Protein AF-X6LJF3-F1 (afdb_monomer_lite)

Structure (mmCIF, N/CA/C/O backbone):
data_AF-X6LJF3-F1
#
_entry.id   AF-X6LJF3-F1
#
loop_
_atom_site.group_PDB
_atom_site.id
_atom_site.type_symbol
_atom_site.label_atom_id
_atom_site.label_alt_id
_atom_site.label_comp_id
_atom_site.label_asym_id
_atom_site.label_entity_id
_atom_site.label_seq_id
_atom_site.pdbx_PDB_ins_code
_atom_site.Cartn_x
_atom_site.Cartn_y
_atom_site.Cartn_z
_atom_site.occupancy
_atom_site.B_iso_or_equiv
_atom_site.auth_seq_id
_atom_site.auth_comp_id
_atom_site.auth_asym_id
_atom_site.auth_atom_id
_atom_site.pdbx_PDB_model_num
ATOM 1 N N . MET A 1 1 ? 38.997 17.636 25.441 1.00 52.56 1 MET A N 1
ATOM 2 C CA . MET A 1 1 ? 37.821 18.400 25.913 1.00 52.56 1 MET A CA 1
ATOM 3 C C . MET A 1 1 ? 37.380 18.034 27.332 1.00 52.56 1 MET A C 1
ATOM 5 O O . MET A 1 1 ? 37.246 18.952 28.125 1.00 52.56 1 MET A O 1
ATOM 9 N N . ASN A 1 2 ? 37.272 16.753 27.723 1.00 44.31 2 ASN A N 1
ATOM 10 C CA . ASN A 1 2 ? 36.808 16.370 29.077 1.00 44.31 2 ASN A CA 1
ATOM 11 C C . ASN A 1 2 ? 37.649 16.863 30.277 1.00 44.31 2 ASN A C 1
ATOM 13 O O . ASN A 1 2 ? 37.135 16.875 31.387 1.00 44.31 2 ASN A O 1
ATOM 17 N N . LYS A 1 3 ? 38.903 17.302 30.091 1.00 47.50 3 LYS A N 1
ATOM 18 C CA . LYS A 1 3 ? 39.766 17.758 31.201 1.00 47.50 3 LYS A CA 1
ATOM 19 C C . LYS A 1 3 ? 39.668 19.257 31.552 1.00 47.50 3 LYS A C 1
ATOM 21 O O . LYS A 1 3 ? 40.137 19.617 32.617 1.00 47.50 3 LYS A O 1
ATOM 26 N N . ASN A 1 4 ? 39.053 20.111 30.719 1.00 55.09 4 ASN A N 1
ATOM 27 C CA . ASN A 1 4 ? 39.029 21.580 30.903 1.00 55.09 4 ASN A CA 1
ATOM 28 C C . ASN A 1 4 ? 37.627 22.185 30.651 1.00 55.09 4 ASN A C 1
ATOM 30 O O . ASN A 1 4 ? 37.466 23.077 29.821 1.00 55.09 4 ASN A O 1
ATOM 34 N N . ARG A 1 5 ? 36.584 21.694 31.343 1.00 54.62 5 ARG A N 1
ATOM 35 C CA . ARG A 1 5 ? 35.193 22.176 31.167 1.00 54.62 5 ARG A CA 1
ATOM 36 C C . ARG A 1 5 ? 34.988 23.661 31.521 1.00 54.62 5 ARG A C 1
ATOM 38 O O . ARG A 1 5 ? 34.104 24.282 30.951 1.00 54.62 5 ARG A O 1
ATOM 45 N N . GLN A 1 6 ? 35.789 24.235 32.423 1.00 55.81 6 GLN A N 1
ATOM 46 C CA . GLN A 1 6 ? 35.557 25.584 32.971 1.00 55.81 6 GLN A CA 1
ATOM 47 C C . GLN A 1 6 ? 36.087 26.744 32.103 1.00 55.81 6 GLN A C 1
ATOM 49 O O . GLN A 1 6 ? 35.821 27.901 32.418 1.00 55.81 6 GLN A O 1
ATOM 54 N N . HIS A 1 7 ? 36.830 26.472 31.024 1.00 60.28 7 HIS A N 1
ATOM 55 C CA . HIS A 1 7 ? 37.460 27.509 30.182 1.00 60.28 7 HIS A CA 1
ATOM 56 C C . HIS A 1 7 ? 37.125 27.380 28.688 1.00 60.28 7 HIS A C 1
ATOM 58 O O . HIS A 1 7 ? 37.774 28.002 27.848 1.00 60.28 7 HIS A O 1
ATOM 64 N N . LEU A 1 8 ? 36.129 26.563 28.333 1.00 59.34 8 LEU A N 1
ATOM 65 C CA . LEU A 1 8 ? 35.670 26.452 26.951 1.00 59.34 8 LEU A CA 1
ATOM 66 C C . LEU A 1 8 ? 34.661 27.571 26.645 1.00 59.34 8 LEU A C 1
ATOM 68 O O . LEU A 1 8 ? 33.756 27.805 27.448 1.00 59.34 8 LEU A O 1
ATOM 72 N N . PRO A 1 9 ? 34.784 28.265 25.500 1.00 73.44 9 PRO A N 1
ATOM 73 C CA . PRO A 1 9 ? 33.754 29.197 25.054 1.00 73.44 9 PRO A CA 1
ATOM 74 C C . PRO A 1 9 ? 32.426 28.450 24.848 1.00 73.44 9 PRO A C 1
ATOM 76 O O . PRO A 1 9 ? 32.429 27.247 24.589 1.00 73.44 9 PRO A O 1
ATOM 79 N N . LYS A 1 10 ? 31.287 29.147 24.980 1.00 84.00 10 LYS A N 1
ATOM 80 C CA . LYS A 1 10 ? 29.952 28.540 24.830 1.00 84.00 10 LYS A CA 1
ATOM 81 C C . LYS A 1 10 ? 29.860 27.842 23.465 1.00 84.00 10 LYS A C 1
ATOM 83 O O . LYS A 1 10 ? 29.954 28.498 22.430 1.00 84.00 10 LYS A O 1
ATOM 88 N N . VAL A 1 11 ? 29.727 26.519 23.475 1.00 87.81 11 VAL A N 1
ATOM 89 C CA . VAL A 1 11 ? 29.439 25.700 22.291 1.00 87.81 11 VAL A CA 1
ATOM 90 C C . VAL A 1 11 ? 27.961 25.304 22.378 1.00 87.81 11 VAL A C 1
ATOM 92 O O . VAL A 1 11 ? 27.545 24.867 23.455 1.00 87.81 11 VAL A O 1
ATOM 95 N N . PRO A 1 12 ? 27.159 25.469 21.310 1.00 90.19 12 PRO A N 1
ATOM 96 C CA . PRO A 1 12 ? 25.774 24.996 21.277 1.00 90.19 12 PRO A CA 1
ATOM 97 C C . PRO A 1 12 ? 25.666 23.491 21.572 1.00 90.19 12 PRO A C 1
ATOM 99 O O . PRO A 1 12 ? 26.633 22.750 21.374 1.00 90.19 12 PRO A O 1
ATOM 102 N N . SER A 1 13 ? 24.490 23.030 22.014 1.00 87.62 13 SER A N 1
ATOM 103 C CA . SER A 1 13 ? 24.213 21.604 22.279 1.00 87.62 13 SER A CA 1
ATOM 104 C C . SER A 1 13 ? 24.613 20.719 21.099 1.00 87.62 13 SER A C 1
ATOM 106 O O . SER A 1 13 ? 25.321 19.732 21.283 1.00 87.62 13 SER A O 1
ATOM 108 N N . ASP A 1 14 ? 24.256 21.140 19.886 1.00 89.31 14 ASP A N 1
ATOM 109 C CA . ASP A 1 14 ? 24.494 20.382 18.658 1.00 89.31 14 ASP A CA 1
ATOM 110 C C . ASP A 1 14 ? 25.992 20.271 18.348 1.00 89.31 14 ASP A C 1
ATOM 112 O O . ASP A 1 14 ? 26.493 19.209 17.978 1.00 89.31 14 ASP A O 1
ATOM 116 N N . GLY A 1 15 ? 26.741 21.353 18.582 1.00 90.75 15 GLY A N 1
ATOM 117 C CA . GLY A 1 15 ? 28.197 21.374 18.463 1.00 90.75 15 GLY A CA 1
ATOM 118 C C . GLY A 1 15 ? 28.888 20.468 19.480 1.00 90.75 15 GLY A C 1
ATOM 119 O O . GLY A 1 15 ? 29.850 19.776 19.143 1.00 90.75 15 GLY A O 1
ATOM 120 N N . MET A 1 16 ? 28.390 20.439 20.719 1.00 86.62 16 MET A N 1
ATOM 121 C CA . MET A 1 16 ? 28.900 19.552 21.767 1.00 86.62 16 MET A CA 1
ATOM 122 C C . MET A 1 16 ? 28.627 18.082 21.458 1.00 86.62 16 MET A C 1
ATOM 124 O O . MET A 1 16 ? 29.511 17.249 21.662 1.00 86.62 16 MET A O 1
ATOM 128 N N . GLU A 1 17 ? 27.440 17.768 20.947 1.00 85.44 17 GLU A N 1
ATOM 129 C CA . GLU A 1 17 ? 27.071 16.408 20.564 1.00 85.44 17 GLU A CA 1
ATOM 130 C C . GLU A 1 17 ? 27.882 15.925 19.359 1.00 85.44 17 GLU A C 1
ATOM 132 O O . GLU A 1 17 ? 28.466 14.841 19.383 1.00 85.44 17 GLU A O 1
ATOM 137 N N . TRP A 1 18 ? 28.058 16.776 18.349 1.00 93.19 18 TRP A N 1
ATOM 138 C CA . TRP A 1 18 ? 28.943 16.484 17.227 1.00 93.19 18 TRP A CA 1
ATOM 139 C C . TRP A 1 18 ? 30.384 16.180 17.679 1.00 93.19 18 TRP A C 1
ATOM 141 O O . TRP A 1 18 ? 30.986 15.196 17.239 1.00 93.19 18 TRP A O 1
ATOM 151 N N . LEU A 1 19 ? 30.935 16.957 18.621 1.00 87.88 19 LEU A N 1
ATOM 152 C CA . LEU A 1 19 ? 32.266 16.700 19.189 1.00 87.88 19 LEU A CA 1
ATOM 153 C C . LEU A 1 19 ? 32.346 15.335 19.898 1.00 87.88 19 LEU A C 1
ATOM 155 O O . LEU A 1 19 ? 33.390 14.676 19.832 1.00 87.88 19 LEU A O 1
ATOM 159 N N . ARG A 1 20 ? 31.263 14.878 20.547 1.00 87.06 20 ARG A N 1
ATOM 160 C CA . ARG A 1 20 ? 31.180 13.528 21.137 1.00 87.06 20 ARG A CA 1
ATOM 161 C C . ARG A 1 20 ? 31.146 12.446 20.063 1.00 87.06 20 ARG A C 1
ATOM 163 O O . ARG A 1 20 ? 31.842 11.438 20.211 1.00 87.06 20 ARG A O 1
ATOM 170 N N . ILE A 1 21 ? 30.406 12.653 18.971 1.00 85.50 21 ILE A N 1
ATOM 171 C CA . ILE A 1 21 ? 30.362 11.724 17.832 1.00 85.50 21 ILE A CA 1
ATOM 172 C C . ILE A 1 21 ? 31.759 11.558 17.227 1.00 85.50 21 ILE A C 1
ATOM 174 O O . ILE A 1 21 ? 32.234 10.432 17.101 1.00 85.50 21 ILE A O 1
ATOM 178 N N . ILE A 1 22 ? 32.467 12.654 16.935 1.00 84.69 22 ILE A N 1
ATOM 179 C CA . ILE A 1 22 ? 33.828 12.598 16.373 1.00 84.69 22 ILE A CA 1
ATOM 180 C C . ILE A 1 22 ? 34.801 11.885 17.324 1.00 84.69 22 ILE A C 1
ATOM 182 O O . ILE A 1 22 ? 35.629 11.087 16.881 1.00 84.69 22 ILE A O 1
ATOM 186 N N . ALA A 1 23 ? 34.694 12.133 18.634 1.00 85.38 23 ALA A N 1
ATOM 187 C CA . ALA A 1 23 ? 35.559 11.505 19.632 1.00 85.38 23 ALA A CA 1
ATOM 188 C C . ALA A 1 23 ? 35.300 9.995 19.792 1.00 85.38 23 ALA A C 1
ATOM 190 O O . ALA A 1 23 ? 36.252 9.228 19.940 1.00 85.38 23 ALA A O 1
ATOM 191 N N . SER A 1 24 ? 34.033 9.572 19.761 1.00 83.44 24 SER A N 1
ATOM 192 C CA . SER A 1 24 ? 33.618 8.168 19.923 1.00 83.44 24 SER A CA 1
ATOM 193 C C . SER A 1 24 ? 33.713 7.348 18.632 1.00 83.44 24 SER A C 1
ATOM 195 O O . SER A 1 24 ? 33.875 6.133 18.692 1.00 83.44 24 SER A O 1
ATOM 197 N N . SER A 1 25 ? 33.668 8.004 17.468 1.00 88.44 25 SER A N 1
ATOM 198 C CA . SER A 1 25 ? 33.582 7.365 16.145 1.00 88.44 25 SER A CA 1
ATOM 199 C C . SER A 1 25 ? 34.837 7.586 15.294 1.00 88.44 25 SER A C 1
ATOM 201 O O . SER A 1 25 ? 34.775 7.610 14.065 1.00 88.44 25 SER A O 1
ATOM 203 N N . ASN A 1 26 ? 36.004 7.752 15.924 1.00 83.50 26 ASN A N 1
ATOM 204 C CA . ASN A 1 26 ? 37.260 8.054 15.228 1.00 83.50 26 ASN A CA 1
ATOM 205 C C . ASN A 1 26 ? 37.636 7.012 14.151 1.00 83.50 26 ASN A C 1
ATOM 207 O O . ASN A 1 26 ? 38.199 7.376 13.119 1.00 83.50 26 ASN A O 1
ATOM 211 N N . LYS A 1 27 ? 37.293 5.735 14.367 1.00 87.06 27 LYS A N 1
ATOM 212 C CA . LYS A 1 27 ? 37.474 4.645 13.403 1.00 87.06 27 LYS A CA 1
ATOM 213 C C . LYS A 1 27 ? 36.631 4.876 12.147 1.00 87.06 27 LYS A C 1
ATOM 215 O O . LYS A 1 27 ? 37.189 4.859 11.058 1.00 87.06 27 LYS A O 1
ATOM 220 N N . ILE A 1 28 ? 35.341 5.170 12.315 1.00 86.44 28 ILE A N 1
ATOM 221 C CA . ILE A 1 28 ? 34.394 5.442 11.222 1.00 86.44 28 ILE A CA 1
ATOM 222 C C . ILE A 1 28 ? 34.851 6.658 10.414 1.00 86.44 28 ILE A C 1
ATOM 224 O O . ILE A 1 28 ? 34.934 6.595 9.196 1.00 86.44 28 ILE A O 1
ATOM 228 N N . MET A 1 29 ? 35.228 7.751 11.083 1.00 84.12 29 MET A N 1
ATOM 229 C CA . MET A 1 29 ? 35.685 8.970 10.399 1.00 84.12 29 MET A CA 1
ATOM 230 C C . MET A 1 29 ? 36.966 8.733 9.592 1.00 84.12 29 MET A C 1
ATOM 232 O O . MET A 1 29 ? 37.108 9.242 8.481 1.00 84.12 29 MET A O 1
ATOM 236 N N . LYS A 1 30 ? 37.890 7.934 10.138 1.00 83.94 30 LYS A N 1
ATOM 237 C CA . LYS A 1 30 ? 39.112 7.540 9.438 1.00 83.94 30 LYS A CA 1
ATOM 238 C C . LYS A 1 30 ? 38.807 6.644 8.239 1.00 83.94 30 LYS A C 1
ATOM 240 O O . LYS A 1 30 ? 39.318 6.910 7.159 1.00 83.94 30 LYS A O 1
ATOM 245 N N . GLU A 1 31 ? 37.973 5.624 8.413 1.00 84.44 31 GLU A N 1
ATOM 246 C CA . GLU A 1 31 ? 37.570 4.725 7.328 1.00 84.44 31 GLU A CA 1
ATOM 247 C C . GLU A 1 31 ? 36.798 5.473 6.237 1.00 84.44 31 GLU A C 1
ATOM 249 O O . GLU A 1 31 ? 37.071 5.256 5.064 1.00 84.44 31 GLU A O 1
ATOM 254 N N . CYS A 1 32 ? 35.918 6.410 6.591 1.00 81.06 32 CYS A N 1
ATOM 255 C CA . CYS A 1 32 ? 35.204 7.266 5.644 1.00 81.06 32 CYS A CA 1
ATOM 256 C C . CYS A 1 32 ? 36.155 8.122 4.810 1.00 81.06 32 CYS A C 1
ATOM 258 O O . CYS A 1 32 ? 36.066 8.135 3.580 1.00 81.06 32 CYS A O 1
ATOM 260 N N . PHE A 1 33 ? 37.127 8.771 5.453 1.00 83.56 33 PHE A N 1
ATOM 261 C CA . PHE A 1 33 ? 38.146 9.522 4.731 1.00 83.56 33 PHE A CA 1
ATOM 262 C C . PHE A 1 33 ? 39.026 8.622 3.855 1.00 83.56 33 PHE A C 1
ATOM 264 O O . PHE A 1 33 ? 39.268 8.958 2.700 1.00 83.56 33 PHE A O 1
ATOM 271 N N . ASP A 1 34 ? 39.502 7.490 4.380 1.00 82.25 34 ASP A N 1
ATOM 272 C CA . ASP A 1 34 ? 40.400 6.583 3.661 1.00 82.25 34 ASP A CA 1
ATOM 273 C C . ASP A 1 34 ? 39.695 5.914 2.464 1.00 82.25 34 ASP A C 1
ATOM 275 O O . ASP A 1 34 ? 40.298 5.788 1.396 1.00 82.25 34 ASP A O 1
ATOM 279 N N . THR A 1 35 ? 38.417 5.546 2.616 1.00 76.06 35 THR A N 1
ATOM 280 C CA . THR A 1 35 ? 37.593 4.891 1.581 1.00 76.06 35 THR A CA 1
ATOM 281 C C . THR A 1 35 ? 37.187 5.872 0.482 1.00 76.06 35 THR A C 1
ATOM 283 O O . THR A 1 35 ? 37.283 5.548 -0.700 1.00 76.06 35 THR A O 1
ATOM 286 N N . PHE A 1 36 ? 36.812 7.105 0.842 1.00 77.00 36 PHE A N 1
ATOM 287 C CA . PHE A 1 36 ? 36.248 8.087 -0.095 1.00 77.00 36 PHE A CA 1
ATOM 288 C C . PHE A 1 36 ? 37.145 9.307 -0.333 1.00 77.00 36 PHE A C 1
ATOM 290 O O . PHE A 1 36 ? 36.671 10.395 -0.675 1.00 77.00 36 PHE A O 1
ATOM 297 N N . ARG A 1 37 ? 38.462 9.150 -0.182 1.00 77.81 37 ARG A N 1
ATOM 298 C CA . ARG A 1 37 ? 39.431 10.251 -0.303 1.00 77.81 37 ARG A CA 1
ATOM 299 C C . ARG A 1 37 ? 39.391 10.972 -1.654 1.00 77.81 37 ARG A C 1
ATOM 301 O O . ARG A 1 37 ? 39.701 12.157 -1.727 1.00 77.81 37 ARG A O 1
ATOM 308 N N . ASN A 1 38 ? 39.054 10.257 -2.727 1.00 82.75 38 ASN A N 1
ATOM 309 C CA . ASN A 1 38 ? 39.023 10.774 -4.094 1.00 82.75 38 ASN A CA 1
ATOM 310 C C . ASN A 1 38 ? 37.583 11.148 -4.487 1.00 82.75 38 ASN A C 1
ATOM 312 O O . ASN A 1 38 ? 36.680 10.337 -4.305 1.00 82.75 38 ASN A O 1
ATOM 316 N N . ASN A 1 39 ? 37.379 12.360 -5.022 1.00 76.94 39 ASN A N 1
ATOM 317 C CA . ASN A 1 39 ? 36.072 12.828 -5.503 1.00 76.94 39 ASN A CA 1
ATOM 318 C C . ASN A 1 39 ? 35.490 11.906 -6.572 1.00 76.94 39 ASN A C 1
ATOM 320 O O . ASN A 1 39 ? 34.333 11.546 -6.451 1.00 76.94 39 ASN A O 1
ATOM 324 N N . GLN A 1 40 ? 36.289 11.452 -7.539 1.00 72.56 40 GLN A N 1
ATOM 325 C CA . GLN A 1 40 ? 35.790 10.581 -8.605 1.00 72.56 40 GLN A CA 1
ATOM 326 C C . GLN A 1 40 ? 35.288 9.243 -8.051 1.00 72.56 40 GLN A C 1
ATOM 328 O O . GLN A 1 40 ? 34.157 8.862 -8.298 1.00 72.56 40 GLN A O 1
ATOM 333 N N . VAL A 1 41 ? 36.093 8.590 -7.204 1.00 69.88 41 VAL A N 1
ATOM 334 C CA . VAL A 1 41 ? 35.724 7.313 -6.563 1.00 69.88 41 VAL A CA 1
ATOM 335 C C . VAL A 1 41 ? 34.466 7.462 -5.711 1.00 69.88 41 VAL A C 1
ATOM 337 O O . VAL A 1 41 ? 33.682 6.529 -5.598 1.00 69.88 41 VAL A O 1
ATOM 340 N N . PHE A 1 42 ? 34.279 8.618 -5.080 1.00 79.75 42 PHE A N 1
ATOM 341 C CA . PHE A 1 42 ? 33.089 8.886 -4.292 1.00 79.75 42 PHE A CA 1
ATOM 342 C C . PHE A 1 42 ? 31.842 9.089 -5.158 1.00 79.75 42 PHE A C 1
ATOM 344 O O . PHE A 1 42 ? 30.827 8.466 -4.873 1.00 79.75 42 PHE A O 1
ATOM 351 N N . GLU A 1 43 ? 31.925 9.903 -6.214 1.00 73.38 43 GLU A N 1
ATOM 352 C CA . GLU A 1 43 ? 30.813 10.107 -7.154 1.00 73.38 43 GLU A CA 1
ATOM 353 C C . GLU A 1 43 ? 30.412 8.791 -7.839 1.00 73.38 43 GLU A C 1
ATOM 355 O O . GLU A 1 43 ? 29.226 8.483 -7.921 1.00 73.38 43 GLU A O 1
ATOM 360 N N . ASP A 1 44 ? 31.388 7.963 -8.228 1.00 68.38 44 ASP A N 1
ATOM 361 C CA . ASP A 1 44 ? 31.139 6.653 -8.840 1.00 68.38 44 ASP A CA 1
ATOM 362 C C . ASP A 1 44 ? 30.377 5.706 -7.884 1.00 68.38 44 ASP A C 1
ATOM 364 O O . ASP A 1 44 ? 29.459 5.007 -8.306 1.00 68.38 44 ASP A O 1
ATOM 368 N N . HIS A 1 45 ? 30.697 5.708 -6.580 1.00 68.25 45 HIS A N 1
ATOM 369 C CA . HIS A 1 45 ? 29.946 4.928 -5.581 1.00 68.25 45 HIS A CA 1
ATOM 370 C C . HIS A 1 45 ? 28.562 5.525 -5.289 1.00 68.25 45 HIS A C 1
ATOM 372 O O . HIS A 1 45 ? 27.598 4.787 -5.097 1.00 68.25 45 HIS A O 1
ATOM 378 N N . MET A 1 46 ? 28.449 6.854 -5.257 1.00 73.25 46 MET A N 1
ATOM 379 C CA . MET A 1 46 ? 27.191 7.552 -4.983 1.00 73.25 46 MET A CA 1
ATOM 380 C C . MET A 1 46 ? 26.160 7.367 -6.100 1.00 73.25 46 MET A C 1
ATOM 382 O O . MET A 1 46 ? 24.964 7.304 -5.816 1.00 73.25 46 MET A O 1
ATOM 386 N N . GLN A 1 47 ? 26.611 7.221 -7.347 1.00 65.06 47 GLN A N 1
ATOM 387 C CA . GLN A 1 47 ? 25.750 6.924 -8.490 1.00 65.06 47 GLN A CA 1
ATOM 388 C C . GLN A 1 47 ? 25.043 5.560 -8.337 1.00 65.06 47 GLN A C 1
ATOM 390 O O . GLN A 1 47 ? 23.881 5.438 -8.714 1.00 65.06 47 GLN A O 1
ATOM 395 N N . ASN A 1 48 ? 25.699 4.575 -7.707 1.00 60.78 48 ASN A N 1
ATOM 396 C CA . ASN A 1 48 ? 25.138 3.241 -7.453 1.00 60.78 48 ASN A CA 1
ATOM 397 C C . ASN A 1 48 ? 24.204 3.192 -6.226 1.00 60.78 48 ASN A C 1
ATOM 399 O O . ASN A 1 48 ? 23.330 2.334 -6.150 1.00 60.78 48 ASN A O 1
ATOM 403 N N . PHE A 1 49 ? 24.346 4.125 -5.275 1.00 59.81 49 PHE A N 1
ATOM 404 C CA . PHE A 1 49 ? 23.508 4.208 -4.064 1.00 59.81 49 PHE A CA 1
ATOM 405 C C . PHE A 1 49 ? 22.065 4.674 -4.330 1.00 59.81 49 PHE A C 1
ATOM 407 O O . PHE A 1 49 ? 21.205 4.543 -3.461 1.00 59.81 49 PHE A O 1
ATOM 414 N N . ALA A 1 50 ? 21.796 5.290 -5.485 1.00 51.72 50 ALA A N 1
ATOM 415 C CA . ALA A 1 50 ? 20.695 6.244 -5.620 1.00 51.72 50 ALA A CA 1
ATOM 416 C C . ALA A 1 50 ? 19.425 5.731 -6.320 1.00 51.72 50 ALA A C 1
ATOM 418 O O . ALA A 1 50 ? 18.491 6.518 -6.482 1.00 51.72 50 ALA A O 1
ATOM 419 N N . GLU A 1 51 ? 19.351 4.472 -6.761 1.00 49.41 51 GLU A N 1
ATOM 420 C CA . GLU A 1 51 ? 18.322 4.134 -7.757 1.00 49.41 51 GLU A CA 1
ATOM 421 C C . GLU A 1 51 ? 16.975 3.624 -7.211 1.00 49.41 51 GLU A C 1
ATOM 423 O O . GLU A 1 51 ? 15.991 3.831 -7.914 1.00 49.41 51 GLU A O 1
ATOM 428 N N . ASN A 1 52 ? 16.840 3.063 -5.992 1.00 48.91 52 ASN A N 1
ATOM 429 C CA . ASN A 1 52 ? 15.571 2.385 -5.622 1.00 48.91 52 ASN A CA 1
ATOM 430 C C . ASN A 1 52 ? 15.070 2.445 -4.149 1.00 48.91 52 ASN A C 1
ATOM 432 O O . ASN A 1 52 ? 14.048 1.822 -3.868 1.00 48.91 52 ASN A O 1
ATOM 436 N N . ASP A 1 53 ? 15.700 3.160 -3.201 1.00 72.50 53 ASP A N 1
ATOM 437 C CA . ASP A 1 53 ? 15.260 3.167 -1.780 1.00 72.50 53 ASP A CA 1
ATOM 438 C C . ASP A 1 53 ? 15.462 4.534 -1.084 1.00 72.50 53 ASP A C 1
ATOM 440 O O . ASP A 1 53 ? 16.531 5.144 -1.164 1.00 72.50 53 ASP A O 1
ATOM 444 N N . SER A 1 54 ? 14.438 5.015 -0.366 1.00 68.38 54 SER A N 1
ATOM 445 C CA . SER A 1 54 ? 14.460 6.278 0.389 1.00 68.38 54 SER A CA 1
ATOM 446 C C . SER A 1 54 ? 15.445 6.251 1.563 1.00 68.38 54 SER A C 1
ATOM 448 O O . SER A 1 54 ? 16.059 7.275 1.881 1.00 68.38 54 SER A O 1
ATOM 450 N N . VAL A 1 55 ? 15.670 5.079 2.166 1.00 74.12 55 VAL A N 1
ATOM 451 C CA . VAL A 1 55 ? 16.670 4.888 3.225 1.00 74.12 55 VAL A CA 1
ATOM 452 C C . VAL A 1 55 ? 18.083 5.001 2.645 1.00 74.12 55 VAL A C 1
ATOM 454 O O . VAL A 1 55 ? 18.935 5.677 3.228 1.00 74.12 55 VAL A O 1
ATOM 457 N N . GLN A 1 56 ? 18.326 4.413 1.470 1.00 76.25 56 GLN A N 1
ATOM 458 C CA . GLN A 1 56 ? 19.597 4.534 0.744 1.00 76.25 56 GLN A CA 1
ATOM 459 C C . GLN A 1 56 ? 19.861 5.981 0.298 1.00 76.25 56 GLN A C 1
ATOM 461 O O . GLN A 1 56 ? 20.972 6.486 0.462 1.00 76.25 56 GLN A O 1
ATOM 466 N N . GLN A 1 57 ? 18.831 6.702 -0.158 1.00 76.75 57 GLN A N 1
ATOM 467 C CA . GLN A 1 57 ? 18.946 8.115 -0.534 1.00 76.75 57 GLN A CA 1
ATOM 468 C C . GLN A 1 57 ? 19.313 9.012 0.664 1.00 76.75 57 GLN A C 1
ATOM 470 O O . GLN A 1 57 ? 20.187 9.880 0.547 1.00 76.75 57 GLN A O 1
ATOM 475 N N . ALA A 1 58 ? 18.687 8.795 1.827 1.00 78.25 58 ALA A N 1
ATOM 476 C CA . ALA A 1 58 ? 19.001 9.526 3.057 1.00 78.25 58 ALA A CA 1
ATOM 477 C C . ALA A 1 58 ? 20.434 9.241 3.547 1.00 78.25 58 ALA A C 1
ATOM 479 O O . ALA A 1 58 ? 21.165 10.169 3.914 1.00 78.25 58 ALA A O 1
ATOM 480 N N . ARG A 1 59 ? 20.870 7.973 3.487 1.00 84.50 59 ARG A N 1
ATOM 481 C CA . ARG A 1 59 ? 22.249 7.556 3.798 1.00 84.50 59 ARG A CA 1
ATOM 482 C C . ARG A 1 59 ? 23.255 8.195 2.849 1.00 84.50 59 ARG A C 1
ATOM 484 O O . ARG A 1 59 ? 24.237 8.771 3.311 1.00 84.50 59 ARG A O 1
ATOM 491 N N . GLY A 1 60 ? 22.981 8.153 1.548 1.00 84.00 60 GLY A N 1
ATOM 492 C CA . GLY A 1 60 ? 23.827 8.745 0.521 1.00 84.00 60 GLY A CA 1
ATOM 493 C C . GLY A 1 60 ? 23.991 10.255 0.707 1.00 84.00 60 GLY A C 1
ATOM 494 O O . GLY A 1 60 ? 25.111 10.760 0.751 1.00 84.00 60 GLY A O 1
ATOM 495 N N . THR A 1 61 ? 22.886 10.976 0.909 1.00 84.44 61 THR A N 1
ATOM 496 C CA . THR A 1 61 ? 22.909 12.432 1.142 1.00 84.44 61 THR A CA 1
ATOM 497 C C . THR A 1 61 ? 23.692 12.787 2.407 1.00 84.44 61 THR A C 1
ATOM 499 O O . THR A 1 61 ? 24.555 13.667 2.384 1.00 84.44 61 THR A O 1
ATOM 502 N N . SER A 1 62 ? 23.472 12.033 3.488 1.00 90.06 62 SER A N 1
ATOM 503 C CA . SER A 1 62 ? 24.216 12.192 4.742 1.00 90.06 62 SER A CA 1
ATOM 504 C C . SER A 1 62 ? 25.715 11.928 4.563 1.00 90.06 62 SER A C 1
ATOM 506 O O . SER A 1 62 ? 26.544 12.630 5.146 1.00 90.06 62 SER A O 1
ATOM 508 N N . LEU A 1 63 ? 26.084 10.949 3.728 1.00 88.50 63 LEU A N 1
ATOM 509 C CA . LEU A 1 63 ? 27.476 10.573 3.481 1.00 88.50 63 LEU A CA 1
ATOM 510 C C . LEU A 1 63 ? 28.207 11.665 2.700 1.00 88.50 63 LEU A C 1
ATOM 512 O O . LEU A 1 63 ? 29.350 11.977 3.032 1.00 88.50 63 LEU A O 1
ATOM 516 N N . MET A 1 64 ? 27.540 12.289 1.722 1.00 87.81 64 MET A N 1
ATOM 517 C CA . MET A 1 64 ? 28.078 13.440 0.989 1.00 87.81 64 MET A CA 1
ATOM 518 C C . MET A 1 64 ? 28.414 14.600 1.924 1.00 87.81 64 MET A C 1
ATOM 520 O O . MET A 1 64 ? 29.529 15.124 1.869 1.00 87.81 64 MET A O 1
ATOM 524 N N . GLU A 1 65 ? 27.490 14.978 2.810 1.00 89.06 65 GLU A N 1
ATOM 525 C CA . GLU A 1 65 ? 27.693 16.104 3.727 1.00 89.06 65 GLU A CA 1
ATOM 526 C C . GLU A 1 65 ? 28.788 15.814 4.768 1.00 89.06 65 GLU A C 1
ATOM 528 O O . GLU A 1 65 ? 29.692 16.635 4.969 1.00 89.06 65 GLU A O 1
ATOM 533 N N . VAL A 1 66 ? 28.797 14.613 5.359 1.00 89.38 66 VAL A N 1
ATOM 534 C CA . VAL A 1 66 ? 29.849 14.193 6.303 1.00 89.38 66 VAL A CA 1
ATOM 535 C C . VAL A 1 66 ? 31.217 14.145 5.619 1.00 89.38 66 VAL A C 1
ATOM 537 O O . VAL A 1 66 ? 32.202 14.667 6.152 1.00 89.38 66 VAL A O 1
ATOM 540 N N . ARG A 1 67 ? 31.298 13.576 4.412 1.00 90.00 67 ARG A N 1
ATOM 541 C CA . ARG A 1 67 ? 32.541 13.498 3.636 1.00 90.00 67 ARG A CA 1
ATOM 542 C C . ARG A 1 67 ? 33.059 14.876 3.250 1.00 90.00 67 ARG A C 1
ATOM 544 O O . ARG A 1 67 ? 34.250 15.136 3.409 1.00 90.00 67 ARG A O 1
ATOM 551 N N . LYS A 1 68 ? 32.193 15.758 2.746 1.00 89.44 68 LYS A N 1
ATOM 552 C CA . LYS A 1 68 ? 32.546 17.129 2.355 1.00 89.44 68 LYS A CA 1
ATOM 553 C C . LYS A 1 68 ? 33.199 17.868 3.515 1.00 89.44 68 LYS A C 1
ATOM 555 O O . LYS A 1 68 ? 34.234 18.506 3.330 1.00 89.44 68 LYS A O 1
ATOM 560 N N . TYR A 1 69 ? 32.650 17.719 4.721 1.00 90.00 69 TYR A N 1
ATOM 561 C CA . TYR A 1 69 ? 33.292 18.229 5.924 1.00 90.00 69 TYR A CA 1
ATOM 562 C C . TYR A 1 69 ? 34.657 17.575 6.183 1.00 90.00 69 TYR A C 1
ATOM 564 O O . TYR A 1 69 ? 35.651 18.289 6.318 1.00 90.00 69 TYR A O 1
ATOM 572 N N . LEU A 1 70 ? 34.718 16.238 6.243 1.00 85.62 70 LEU A N 1
ATOM 573 C CA . LEU A 1 70 ? 35.940 15.504 6.585 1.00 85.62 70 LEU A CA 1
ATOM 574 C C . LEU A 1 70 ? 37.088 15.819 5.628 1.00 85.62 70 LEU A C 1
ATOM 576 O O . LEU A 1 70 ? 38.205 16.049 6.081 1.00 85.62 70 LEU A O 1
ATOM 580 N N . ILE A 1 71 ? 36.819 15.869 4.324 1.00 85.88 71 ILE A N 1
ATOM 581 C CA . ILE A 1 71 ? 37.824 16.205 3.316 1.00 85.88 71 ILE A CA 1
ATOM 582 C C . ILE A 1 71 ? 38.283 17.641 3.507 1.00 85.88 71 ILE A C 1
ATOM 584 O O . ILE A 1 71 ? 39.471 17.840 3.726 1.00 85.88 71 ILE A O 1
ATOM 588 N N . ASN A 1 72 ? 37.367 18.615 3.527 1.00 88.00 72 ASN A N 1
ATOM 589 C CA . ASN A 1 72 ? 37.731 20.023 3.705 1.00 88.00 72 ASN A CA 1
ATOM 590 C C . ASN A 1 72 ? 38.560 20.243 4.977 1.00 88.00 72 ASN A C 1
ATOM 592 O O . ASN A 1 72 ? 39.541 20.991 4.969 1.00 88.00 72 ASN A O 1
ATOM 596 N N . PHE A 1 73 ? 38.185 19.578 6.070 1.00 89.88 73 PHE A N 1
ATOM 597 C CA . PHE A 1 73 ? 38.896 19.666 7.335 1.00 89.88 73 PHE A CA 1
ATOM 598 C C . PHE A 1 73 ? 40.277 18.995 7.266 1.00 89.88 73 PHE A C 1
ATOM 600 O O . PHE A 1 73 ? 41.270 19.621 7.625 1.00 89.88 73 PHE A O 1
ATOM 607 N N . LEU A 1 74 ? 40.376 17.755 6.777 1.00 83.62 74 LEU A N 1
ATOM 608 C CA . LEU A 1 74 ? 41.625 16.980 6.763 1.00 83.62 74 LEU A CA 1
ATOM 609 C C . LEU A 1 74 ? 42.615 17.420 5.675 1.00 83.62 74 LEU A C 1
ATOM 611 O O . LEU A 1 74 ? 43.809 17.154 5.804 1.00 83.62 74 LEU A O 1
ATOM 615 N N . THR A 1 75 ? 42.155 18.100 4.621 1.00 84.12 75 THR A N 1
ATOM 616 C CA . THR A 1 75 ? 43.025 18.711 3.603 1.00 84.12 75 THR A CA 1
ATOM 617 C C . THR A 1 75 ? 43.423 20.147 3.936 1.00 84.12 75 THR A C 1
ATOM 619 O O . THR A 1 75 ? 44.228 20.733 3.214 1.00 84.12 75 THR A O 1
ATOM 622 N N . SER A 1 76 ? 42.875 20.737 5.003 1.00 90.62 76 SER A N 1
ATOM 623 C CA . SER A 1 76 ? 43.290 22.063 5.460 1.00 90.62 76 SER A CA 1
ATOM 624 C C . SER A 1 76 ? 44.713 22.013 6.022 1.00 90.62 76 SER A C 1
ATOM 626 O O . SER A 1 76 ? 45.035 21.193 6.881 1.00 90.62 76 SER A O 1
ATOM 628 N N . ASN A 1 77 ? 45.574 22.924 5.564 1.00 88.94 77 ASN A N 1
ATOM 629 C CA . ASN A 1 77 ? 46.923 23.061 6.106 1.00 88.94 77 ASN A CA 1
ATOM 630 C C . ASN A 1 77 ? 46.867 23.773 7.462 1.00 88.94 77 ASN A C 1
ATOM 632 O O . ASN A 1 77 ? 46.635 24.980 7.535 1.00 88.94 77 ASN A O 1
ATOM 636 N N . PHE A 1 78 ? 47.103 23.029 8.542 1.00 91.06 78 PHE A N 1
ATOM 637 C CA . PHE A 1 78 ? 47.218 23.594 9.883 1.00 91.06 78 PHE A CA 1
ATOM 638 C C . PHE A 1 78 ? 48.687 23.768 10.260 1.00 91.06 78 PHE A C 1
ATOM 640 O O . PHE A 1 78 ? 49.425 22.797 10.401 1.00 91.06 78 PHE A O 1
ATOM 647 N N . ASN A 1 79 ? 49.099 25.014 10.494 1.00 88.94 79 ASN A N 1
ATOM 648 C CA . ASN A 1 79 ? 50.485 25.339 10.850 1.00 88.94 79 ASN A CA 1
ATOM 649 C C . ASN A 1 79 ? 50.893 24.793 12.233 1.00 88.94 79 ASN A C 1
ATOM 651 O O . ASN A 1 79 ? 52.078 24.718 12.545 1.00 88.94 79 ASN A O 1
ATOM 655 N N . ASN A 1 80 ? 49.920 24.452 13.086 1.00 90.19 80 ASN A N 1
ATOM 656 C CA . ASN A 1 80 ? 50.119 23.810 14.384 1.00 90.19 80 ASN A CA 1
ATOM 657 C C . ASN A 1 80 ? 48.800 23.209 14.915 1.00 90.19 80 ASN A C 1
ATOM 659 O O . ASN A 1 80 ? 47.711 23.494 14.412 1.00 90.19 80 ASN A O 1
ATOM 663 N N . MET A 1 81 ? 48.897 22.412 15.985 1.00 83.81 81 MET A N 1
ATOM 664 C CA . MET A 1 81 ? 47.743 21.793 16.659 1.00 83.81 81 MET A CA 1
ATOM 665 C C . MET A 1 81 ? 46.730 22.812 17.197 1.00 83.81 81 MET A C 1
ATOM 667 O O . MET A 1 81 ? 45.540 22.513 17.251 1.00 83.81 81 MET A O 1
ATOM 671 N N . SER A 1 82 ? 47.182 24.013 17.570 1.00 86.62 82 SER A N 1
ATOM 672 C CA . SER A 1 82 ? 46.308 25.075 18.079 1.00 86.62 82 SER A CA 1
ATOM 673 C C . SER A 1 82 ? 45.391 25.622 16.977 1.00 86.62 82 SER A C 1
ATOM 675 O O . SER A 1 82 ? 44.197 25.806 17.189 1.00 86.62 82 SER A O 1
ATOM 677 N N . ALA A 1 83 ? 45.911 25.789 15.756 1.00 87.19 83 ALA A N 1
ATOM 678 C CA . ALA A 1 83 ? 45.129 26.196 14.590 1.00 87.19 83 ALA A CA 1
ATOM 679 C C . ALA A 1 83 ? 44.077 25.141 14.201 1.00 87.19 83 ALA A C 1
ATOM 681 O O . ALA A 1 83 ? 42.926 25.487 13.936 1.00 87.19 83 ALA A O 1
ATOM 682 N N . MET A 1 84 ? 44.447 23.856 14.234 1.00 90.31 84 MET A N 1
ATOM 683 C CA . MET A 1 84 ? 43.512 22.747 14.003 1.00 90.31 84 MET A CA 1
ATOM 684 C C . MET A 1 84 ? 42.405 22.715 15.063 1.00 90.31 84 MET A C 1
ATOM 686 O O . MET A 1 84 ? 41.225 22.582 14.740 1.00 90.31 84 MET A O 1
ATOM 690 N N . TYR A 1 85 ? 42.783 22.893 16.331 1.00 87.81 85 TYR A N 1
ATOM 691 C CA . TYR A 1 85 ? 41.850 22.962 17.448 1.00 87.81 85 TYR A CA 1
ATOM 692 C C . TYR A 1 85 ? 40.861 24.125 17.300 1.00 87.81 85 TYR A C 1
ATOM 694 O O . TYR A 1 85 ? 39.654 23.926 17.423 1.00 87.81 85 TYR A O 1
ATOM 702 N N . ASN A 1 86 ? 41.352 25.319 16.964 1.00 89.19 86 ASN A N 1
ATOM 703 C CA . ASN A 1 86 ? 40.506 26.492 16.761 1.00 89.19 86 ASN A CA 1
ATOM 704 C C . ASN A 1 86 ? 39.545 26.311 15.580 1.00 89.19 86 ASN A C 1
ATOM 706 O O . ASN A 1 86 ? 38.407 26.765 15.659 1.00 89.19 86 ASN A O 1
ATOM 710 N N . ARG A 1 87 ? 39.949 25.604 14.514 1.00 93.19 87 ARG A N 1
ATOM 711 C CA . ARG A 1 87 ? 39.051 25.282 13.393 1.00 93.19 87 ARG A CA 1
ATOM 712 C C . ARG A 1 87 ? 37.957 24.288 13.793 1.00 93.19 87 ARG A C 1
ATOM 714 O O . ARG A 1 87 ? 36.807 24.513 13.428 1.00 93.19 87 ARG A O 1
ATOM 721 N N . LEU A 1 88 ? 38.283 23.235 14.555 1.00 91.75 88 LEU A N 1
ATOM 722 C CA . LEU A 1 88 ? 37.281 22.299 15.102 1.00 91.75 88 LEU A CA 1
ATOM 723 C C . LEU A 1 88 ? 36.277 23.023 15.993 1.00 91.75 88 LEU A C 1
ATOM 725 O O . LEU A 1 88 ? 35.073 22.820 15.867 1.00 91.75 88 LEU A O 1
ATOM 729 N N . LEU A 1 89 ? 36.782 23.879 16.882 1.00 90.00 89 LEU A N 1
ATOM 730 C CA . LEU A 1 89 ? 35.956 24.639 17.807 1.00 90.00 89 LEU A CA 1
ATOM 731 C C . LEU A 1 89 ? 35.060 25.631 17.060 1.00 90.00 89 LEU A C 1
ATOM 733 O O . LEU A 1 89 ? 33.865 25.682 17.321 1.00 90.00 89 LEU A O 1
ATOM 737 N N . HIS A 1 90 ? 35.606 26.348 16.075 1.00 93.06 90 HIS A N 1
ATOM 738 C CA . HIS A 1 90 ? 34.835 27.253 15.228 1.00 93.06 90 HIS A CA 1
ATOM 739 C C . HIS A 1 90 ? 33.723 26.522 14.469 1.00 93.06 90 HIS A C 1
ATOM 741 O O . HIS A 1 90 ? 32.606 27.030 14.399 1.00 93.06 90 HIS A O 1
ATOM 747 N N . PHE A 1 91 ? 34.006 25.326 13.946 1.00 93.56 91 PHE A N 1
ATOM 748 C CA . PHE A 1 91 ? 33.006 24.510 13.266 1.00 93.56 91 PHE A CA 1
ATOM 749 C C . PHE A 1 91 ? 31.886 24.075 14.221 1.00 93.56 91 PHE A C 1
ATOM 751 O O . PHE A 1 91 ? 30.716 24.293 13.920 1.00 93.56 91 PHE A O 1
ATOM 758 N N . ALA A 1 92 ? 32.236 23.556 15.404 1.00 92.56 92 ALA A N 1
ATOM 759 C CA . ALA A 1 92 ? 31.263 23.186 16.435 1.00 92.56 92 ALA A CA 1
ATOM 760 C C . ALA A 1 92 ? 30.396 24.370 16.889 1.00 92.56 92 ALA A C 1
ATOM 762 O O . ALA A 1 92 ? 29.230 24.192 17.218 1.00 92.56 92 ALA A O 1
ATOM 763 N N . GLN A 1 93 ? 30.969 25.573 16.944 1.00 93.12 93 GLN A N 1
ATOM 764 C CA . GLN A 1 93 ? 30.275 26.759 17.441 1.00 93.12 93 GLN A CA 1
ATOM 765 C C . GLN A 1 93 ? 29.373 27.421 16.406 1.00 93.12 93 GLN A C 1
ATOM 767 O O . GLN A 1 93 ? 28.309 27.909 16.774 1.00 93.12 93 GLN A O 1
ATOM 772 N N . ASN A 1 94 ? 29.819 27.485 15.150 1.00 92.44 94 ASN A N 1
ATOM 773 C CA . ASN A 1 94 ? 29.231 28.391 14.163 1.00 92.44 94 ASN A CA 1
ATOM 774 C C . ASN A 1 94 ? 28.712 27.683 12.909 1.00 92.44 94 ASN A C 1
ATOM 776 O O . ASN A 1 94 ? 27.870 28.237 12.212 1.00 92.44 94 ASN A O 1
ATOM 780 N N . GLU A 1 95 ? 29.219 26.490 12.587 1.00 92.62 95 GLU A N 1
ATOM 781 C CA . GLU A 1 95 ? 28.881 25.797 11.335 1.00 92.62 95 GLU A CA 1
ATOM 782 C C . GLU A 1 95 ? 28.048 24.525 11.551 1.00 92.62 95 GLU A C 1
ATOM 784 O O . GLU A 1 95 ? 27.408 24.065 10.601 1.00 92.62 95 GLU A O 1
ATOM 789 N N . MET A 1 96 ? 28.061 23.957 12.761 1.00 94.81 96 MET A N 1
ATOM 790 C CA . MET A 1 96 ? 27.281 22.782 13.150 1.00 94.81 96 MET A CA 1
ATOM 791 C C . MET A 1 96 ? 25.856 23.180 13.553 1.00 94.81 96 MET A C 1
ATOM 793 O O . MET A 1 96 ? 25.669 24.004 14.445 1.00 94.81 96 MET A O 1
ATOM 797 N N . ASN A 1 97 ? 24.864 22.573 12.904 1.00 94.75 97 ASN A N 1
ATOM 798 C CA . ASN A 1 97 ? 23.435 22.725 13.183 1.00 94.75 97 ASN A CA 1
ATOM 799 C C . ASN A 1 97 ? 22.771 21.339 13.284 1.00 94.75 97 ASN A C 1
ATOM 801 O O . ASN A 1 97 ? 23.413 20.321 13.010 1.00 94.75 97 ASN A O 1
ATOM 805 N N . SER A 1 98 ? 21.493 21.302 13.656 1.00 90.88 98 SER A N 1
ATOM 806 C CA . SER A 1 98 ? 20.724 20.065 13.832 1.00 90.88 98 SER A CA 1
ATOM 807 C C . SER A 1 98 ? 20.712 19.166 12.588 1.00 90.88 98 SER A C 1
ATOM 809 O O . SER A 1 98 ? 20.885 17.958 12.710 1.00 90.88 98 SER A O 1
ATOM 811 N N . GLU A 1 99 ? 20.588 19.744 11.392 1.00 92.56 99 GLU A N 1
ATOM 812 C CA . GLU A 1 99 ? 20.578 19.011 10.118 1.00 92.56 99 GLU A CA 1
ATOM 813 C C . GLU A 1 99 ? 21.917 18.310 9.833 1.00 92.56 99 GLU A C 1
ATOM 815 O O . GLU A 1 99 ? 21.961 17.112 9.544 1.00 92.56 99 GLU A O 1
ATOM 820 N N . LYS A 1 100 ? 23.039 19.028 9.975 1.00 94.12 100 LYS A N 1
ATOM 821 C CA . LYS A 1 100 ? 24.374 18.437 9.813 1.00 94.12 100 LYS A CA 1
ATOM 822 C C . LYS A 1 100 ? 24.641 17.391 10.884 1.00 94.12 100 LYS A C 1
ATOM 824 O O . LYS A 1 100 ? 25.193 16.339 10.570 1.00 94.12 100 LYS A O 1
ATOM 829 N N . LEU A 1 101 ? 24.252 17.660 12.132 1.00 94.19 101 LEU A N 1
ATOM 830 C CA . LEU A 1 101 ? 24.395 16.706 13.229 1.00 94.19 101 LEU A CA 1
ATOM 831 C C . LEU A 1 101 ? 23.660 15.396 12.920 1.00 94.19 101 LEU A C 1
ATOM 833 O O . LEU A 1 101 ? 24.214 14.323 13.159 1.00 94.19 101 LEU A O 1
ATOM 837 N N . GLU A 1 102 ? 22.462 15.481 12.343 1.00 91.94 102 GLU A N 1
ATOM 838 C CA . GLU A 1 102 ? 21.686 14.310 11.940 1.00 91.94 102 GLU A CA 1
ATOM 839 C C . GLU A 1 102 ? 22.391 13.505 10.842 1.00 91.94 102 GLU A C 1
ATOM 841 O O . GLU A 1 102 ? 22.507 12.287 10.957 1.00 91.94 102 GLU A O 1
ATOM 846 N N . CYS A 1 103 ? 23.008 14.169 9.858 1.00 92.25 103 CYS A N 1
ATOM 847 C CA . CYS A 1 103 ? 23.843 13.487 8.862 1.00 92.25 103 CYS A CA 1
ATOM 848 C C . CYS A 1 103 ? 24.982 12.686 9.527 1.00 92.25 103 CYS A C 1
ATOM 850 O O . CYS A 1 103 ? 25.223 11.529 9.183 1.00 92.25 103 CYS A O 1
ATOM 852 N N . PHE A 1 104 ? 25.663 13.256 10.531 1.00 92.38 104 PHE A N 1
ATOM 853 C CA . PHE A 1 104 ? 26.705 12.547 11.289 1.00 92.38 104 PHE A CA 1
ATOM 854 C C . PHE A 1 104 ? 26.156 11.353 12.091 1.00 92.38 104 PHE A C 1
ATOM 856 O O . PHE A 1 104 ? 26.840 10.330 12.193 1.00 92.38 104 PHE A O 1
ATOM 863 N N . LYS A 1 105 ? 24.938 11.451 12.642 1.00 90.00 105 LYS A N 1
ATOM 864 C CA . LYS A 1 105 ? 24.265 10.350 13.356 1.00 90.00 105 LYS A CA 1
ATOM 865 C C . LYS A 1 105 ? 23.850 9.219 12.415 1.00 90.00 105 LYS A C 1
ATOM 867 O O . LYS A 1 105 ? 24.081 8.051 12.737 1.00 90.00 105 LYS A O 1
ATOM 872 N N . ILE A 1 106 ? 23.321 9.554 11.239 1.00 88.62 106 ILE A N 1
ATOM 873 C CA . ILE A 1 106 ? 22.975 8.588 10.188 1.00 88.62 106 ILE A CA 1
ATOM 874 C C . ILE A 1 106 ? 24.227 7.822 9.753 1.00 88.62 106 ILE A C 1
ATOM 876 O O . ILE A 1 106 ? 24.220 6.595 9.739 1.00 88.62 106 ILE A O 1
ATOM 880 N N . ILE A 1 107 ? 25.345 8.510 9.492 1.00 91.00 107 ILE A N 1
ATOM 881 C CA . ILE A 1 107 ? 26.595 7.834 9.105 1.00 91.00 107 ILE A CA 1
ATOM 882 C C . ILE A 1 107 ? 27.158 6.970 10.226 1.00 91.00 107 ILE A C 1
ATOM 884 O O . ILE A 1 107 ? 27.628 5.869 9.960 1.00 91.00 107 ILE A O 1
ATOM 888 N N . ARG A 1 108 ? 27.084 7.418 11.481 1.00 90.06 108 ARG A N 1
ATOM 889 C CA . ARG A 1 108 ? 27.530 6.614 12.624 1.00 90.06 108 ARG A CA 1
ATOM 890 C C . ARG A 1 108 ? 26.711 5.329 12.788 1.00 90.06 108 ARG A C 1
ATOM 892 O O . ARG A 1 108 ? 27.301 4.285 13.043 1.00 90.06 108 ARG A O 1
ATOM 899 N N . SER A 1 109 ? 25.386 5.411 12.678 1.00 82.81 109 SER A N 1
ATOM 900 C CA . SER A 1 109 ? 24.477 4.273 12.891 1.00 82.81 109 SER A CA 1
ATOM 901 C C . SER A 1 109 ? 24.446 3.304 11.709 1.00 82.81 109 SER A C 1
ATOM 903 O O . SER A 1 109 ? 24.333 2.099 11.909 1.00 82.81 109 SER A O 1
ATOM 905 N N . ALA A 1 110 ? 24.601 3.809 10.484 1.00 86.88 110 ALA A N 1
ATOM 906 C CA . ALA A 1 110 ? 24.508 3.011 9.268 1.00 86.88 110 ALA A CA 1
ATOM 907 C C . ALA A 1 110 ? 25.869 2.615 8.669 1.00 86.88 110 ALA A C 1
ATOM 909 O O . ALA A 1 110 ? 25.872 2.004 7.605 1.00 86.88 110 ALA A O 1
ATOM 910 N N . TRP A 1 111 ? 27.009 2.933 9.303 1.00 89.12 111 TRP A N 1
ATOM 911 C CA . TRP A 1 111 ? 28.342 2.757 8.702 1.00 89.12 111 TRP A CA 1
ATOM 912 C C . TRP A 1 111 ? 28.590 1.350 8.161 1.00 89.12 111 TRP A C 1
ATOM 914 O O . TRP A 1 111 ? 28.989 1.212 7.012 1.00 89.12 111 TRP A O 1
ATOM 924 N N . ASP A 1 112 ? 28.307 0.306 8.941 1.00 76.94 112 ASP A N 1
ATOM 925 C CA . ASP A 1 112 ? 28.563 -1.071 8.505 1.00 76.94 112 ASP A CA 1
ATOM 926 C C . ASP A 1 112 ? 27.676 -1.473 7.314 1.00 76.94 112 ASP A C 1
ATOM 928 O O . ASP A 1 112 ? 28.149 -2.168 6.418 1.00 76.94 112 ASP A O 1
ATOM 932 N N . SER A 1 113 ? 26.431 -0.982 7.255 1.00 75.62 113 SER A N 1
ATOM 933 C CA . SER A 1 113 ? 25.550 -1.171 6.092 1.00 75.62 113 SER A CA 1
ATOM 934 C C . SER A 1 113 ? 26.052 -0.369 4.899 1.00 75.62 113 SER A C 1
ATOM 936 O O . SER A 1 113 ? 26.175 -0.921 3.823 1.00 75.62 113 SER A O 1
ATOM 938 N N . ILE A 1 114 ? 26.425 0.901 5.086 1.00 76.62 114 ILE A N 1
ATOM 939 C CA . ILE A 1 114 ? 26.963 1.759 4.021 1.00 76.62 114 ILE A CA 1
ATOM 940 C C . ILE A 1 114 ? 28.239 1.153 3.444 1.00 76.62 114 ILE A C 1
ATOM 942 O O . ILE A 1 114 ? 28.428 1.169 2.238 1.00 76.62 114 ILE A O 1
ATOM 946 N N . VAL A 1 115 ? 29.118 0.607 4.282 1.00 75.06 115 VAL A N 1
ATOM 947 C CA . VAL A 1 115 ? 30.344 -0.059 3.842 1.00 75.06 115 VAL A CA 1
ATOM 948 C C . VAL A 1 115 ? 30.021 -1.362 3.113 1.00 75.06 115 VAL A C 1
ATOM 950 O O . VAL A 1 115 ? 30.660 -1.638 2.110 1.00 75.06 115 VAL A O 1
ATOM 953 N N . GLN A 1 116 ? 29.041 -2.149 3.560 1.00 67.94 116 GLN A N 1
ATOM 954 C CA . GLN A 1 116 ? 28.613 -3.360 2.845 1.00 67.94 116 GLN A CA 1
ATOM 955 C C . GLN A 1 116 ? 27.926 -3.054 1.507 1.00 67.94 116 GLN A C 1
ATOM 957 O O . GLN A 1 116 ? 28.166 -3.762 0.536 1.00 67.94 116 GLN A O 1
ATOM 962 N N . ASP A 1 117 ? 27.131 -1.989 1.454 1.00 65.06 117 ASP A N 1
ATOM 963 C CA . ASP A 1 117 ? 26.370 -1.569 0.276 1.00 65.06 117 ASP A CA 1
ATOM 964 C C . ASP A 1 117 ? 27.272 -0.826 -0.734 1.00 65.06 117 ASP A C 1
ATOM 966 O O . ASP A 1 117 ? 27.139 -1.001 -1.941 1.00 65.06 117 ASP A O 1
ATOM 970 N N . ALA A 1 118 ? 28.240 -0.030 -0.255 1.00 62.44 118 ALA A N 1
ATOM 971 C CA . ALA A 1 118 ? 29.252 0.636 -1.084 1.00 62.44 118 ALA A CA 1
ATOM 972 C C . ALA A 1 118 ? 30.316 -0.337 -1.590 1.00 62.44 118 ALA A C 1
ATOM 974 O O . ALA A 1 118 ? 30.823 -0.185 -2.699 1.00 62.44 118 ALA A O 1
ATOM 975 N N . ILE A 1 119 ? 30.688 -1.319 -0.768 1.00 57.78 119 ILE A N 1
ATOM 976 C CA . ILE A 1 119 ? 31.643 -2.363 -1.124 1.00 57.78 119 ILE A CA 1
ATOM 977 C C . ILE A 1 119 ? 30.843 -3.587 -1.557 1.00 57.78 119 ILE A C 1
ATOM 979 O O . ILE A 1 119 ? 30.807 -4.609 -0.872 1.00 57.78 119 ILE A O 1
ATOM 983 N N . ASP A 1 120 ? 30.232 -3.483 -2.735 1.00 47.84 120 ASP A N 1
ATOM 984 C CA . ASP A 1 120 ? 29.740 -4.640 -3.474 1.00 47.84 120 ASP A CA 1
ATOM 985 C C . ASP A 1 120 ? 30.819 -5.756 -3.453 1.00 47.84 120 ASP A C 1
ATOM 987 O O . ASP A 1 120 ? 32.001 -5.494 -3.744 1.00 47.84 120 ASP A O 1
ATOM 991 N N . PRO A 1 121 ? 30.469 -7.013 -3.106 1.00 39.19 121 PRO A N 1
ATOM 992 C CA . PRO A 1 121 ? 31.368 -8.158 -3.229 1.00 39.19 121 PRO A CA 1
ATOM 993 C C . PRO A 1 121 ? 32.083 -8.254 -4.593 1.00 39.19 121 PRO A C 1
ATOM 995 O O . PRO A 1 121 ? 33.203 -8.776 -4.649 1.00 39.19 121 PRO A O 1
ATOM 998 N N . GLN A 1 122 ? 31.496 -7.718 -5.673 1.00 40.94 122 GLN A N 1
ATOM 999 C CA . GLN A 1 122 ? 32.111 -7.648 -7.004 1.00 40.94 122 GLN A CA 1
ATOM 1000 C C . GLN A 1 122 ? 33.241 -6.596 -7.091 1.00 40.94 122 GLN A C 1
ATOM 1002 O O . GLN A 1 122 ? 34.291 -6.862 -7.688 1.00 40.94 122 GLN A O 1
ATOM 1007 N N . VAL A 1 123 ? 33.120 -5.451 -6.407 1.00 40.72 123 VAL A N 1
ATOM 1008 C CA . VAL A 1 123 ? 34.149 -4.386 -6.367 1.00 40.72 123 VAL A CA 1
ATOM 1009 C C . VAL A 1 123 ? 35.351 -4.797 -5.511 1.00 40.72 123 VAL A C 1
ATOM 1011 O O . VAL A 1 123 ? 36.500 -4.457 -5.818 1.00 40.72 123 VAL A O 1
ATOM 1014 N N . CYS A 1 124 ? 35.136 -5.639 -4.496 1.00 34.16 124 CYS A N 1
ATOM 1015 C CA . CYS A 1 124 ? 36.214 -6.198 -3.679 1.00 34.16 124 CYS A CA 1
ATOM 1016 C C . CYS A 1 124 ? 37.190 -7.082 -4.498 1.00 34.16 124 CYS A C 1
ATOM 1018 O O . CYS A 1 124 ? 38.369 -7.210 -4.143 1.00 34.16 124 CYS A O 1
ATOM 1020 N N . PHE A 1 125 ? 36.739 -7.636 -5.635 1.00 33.38 125 PHE A N 1
ATOM 1021 C CA . PHE A 1 125 ? 37.585 -8.368 -6.586 1.00 33.38 125 PHE A CA 1
ATOM 1022 C C . PHE A 1 125 ? 38.464 -7.430 -7.437 1.00 33.38 125 PHE A C 1
ATOM 1024 O O . PHE A 1 125 ? 39.604 -7.773 -7.762 1.00 33.38 125 PHE A O 1
ATOM 1031 N N . PHE A 1 126 ? 37.976 -6.220 -7.732 1.00 32.50 126 PHE A N 1
ATOM 1032 C CA . PHE A 1 126 ? 38.701 -5.174 -8.465 1.00 32.50 126 PHE A CA 1
ATOM 1033 C C . PHE A 1 126 ? 39.728 -4.437 -7.587 1.00 32.50 126 PHE A C 1
ATOM 1035 O O . PHE A 1 126 ? 40.857 -4.177 -8.016 1.00 32.50 126 PHE A O 1
ATOM 1042 N N . PHE A 1 127 ? 39.388 -4.160 -6.324 1.00 32.81 127 PHE A N 1
ATOM 1043 C CA . PHE A 1 127 ? 40.208 -3.324 -5.437 1.00 32.81 127 PHE A CA 1
ATOM 1044 C C . PHE A 1 127 ? 41.507 -4.008 -4.963 1.00 32.81 127 PHE A C 1
ATOM 1046 O O . PHE A 1 127 ? 42.542 -3.357 -4.802 1.00 32.81 127 PHE A O 1
ATOM 1053 N N . LEU A 1 128 ? 41.511 -5.341 -4.816 1.00 32.22 128 LEU A N 1
ATOM 1054 C CA . LEU A 1 128 ? 42.703 -6.107 -4.409 1.00 32.22 128 LEU A CA 1
ATOM 1055 C C . LEU A 1 128 ? 43.773 -6.237 -5.508 1.00 32.22 128 LEU A C 1
ATOM 1057 O O . LEU A 1 128 ? 44.909 -6.617 -5.214 1.00 32.22 128 LEU A O 1
ATOM 1061 N N . VAL A 1 129 ? 43.448 -5.903 -6.760 1.00 36.94 129 VAL A N 1
ATOM 1062 C CA . VAL A 1 129 ? 44.410 -5.902 -7.875 1.00 36.94 129 VAL A CA 1
ATOM 1063 C C . VAL A 1 129 ? 45.047 -4.519 -8.074 1.00 36.94 129 VAL A C 1
ATOM 1065 O O . VAL A 1 129 ? 46.175 -4.441 -8.561 1.00 36.94 129 VAL A O 1
ATOM 1068 N N . PHE A 1 130 ? 44.390 -3.437 -7.639 1.00 32.00 130 PHE A N 1
ATOM 1069 C CA . PHE A 1 130 ? 44.768 -2.069 -8.018 1.00 32.00 130 PHE A CA 1
ATOM 1070 C C . PHE A 1 130 ? 45.820 -1.390 -7.115 1.00 32.00 130 PHE A C 1
ATOM 1072 O O . PHE A 1 130 ? 46.474 -0.443 -7.546 1.00 32.00 130 PHE A O 1
ATOM 1079 N N . LEU A 1 131 ? 46.079 -1.882 -5.896 1.00 28.47 131 LEU A N 1
ATOM 1080 C CA . LEU A 1 131 ? 47.104 -1.307 -5.008 1.00 28.47 131 LEU A CA 1
ATOM 1081 C C . LEU A 1 131 ? 48.300 -2.241 -4.791 1.00 28.47 131 LEU A C 1
ATOM 1083 O O . LEU A 1 131 ? 48.408 -2.977 -3.811 1.00 28.47 131 LEU A O 1
ATOM 1087 N N . GLY A 1 132 ? 49.285 -2.126 -5.680 1.00 34.97 132 GLY A N 1
ATOM 1088 C CA . GLY A 1 132 ? 50.647 -2.570 -5.407 1.00 34.97 132 GLY A CA 1
ATOM 1089 C C . GLY A 1 132 ? 51.351 -1.628 -4.424 1.00 34.97 132 GLY A C 1
ATOM 1090 O O . GLY A 1 132 ? 51.954 -0.641 -4.841 1.00 34.97 132 GLY A O 1
ATOM 1091 N N . ARG A 1 133 ? 51.364 -1.951 -3.122 1.00 28.02 133 ARG A N 1
ATOM 1092 C CA . ARG A 1 133 ? 52.360 -1.400 -2.182 1.00 28.02 133 ARG A CA 1
ATOM 1093 C C . ARG A 1 133 ? 53.103 -2.485 -1.404 1.00 28.02 133 ARG A C 1
ATOM 1095 O O . ARG A 1 133 ? 52.544 -3.461 -0.916 1.00 28.02 133 ARG A O 1
ATOM 1102 N N . LYS A 1 134 ? 54.423 -2.284 -1.348 1.00 30.73 134 LYS A N 1
ATOM 1103 C CA . LYS A 1 134 ? 55.437 -3.115 -0.693 1.00 30.73 134 LYS A CA 1
ATOM 1104 C C . LYS A 1 134 ? 55.194 -3.220 0.822 1.00 30.73 134 LYS A C 1
ATOM 1106 O O . LYS A 1 134 ? 54.864 -2.239 1.476 1.00 30.73 134 LYS A O 1
ATOM 1111 N N . LYS A 1 135 ? 55.444 -4.424 1.349 1.00 30.64 135 LYS A N 1
ATOM 1112 C CA . LYS A 1 135 ? 55.456 -4.831 2.769 1.00 30.64 135 LYS A CA 1
ATOM 1113 C C . LYS A 1 135 ? 56.242 -3.891 3.701 1.00 30.64 135 LYS A C 1
ATOM 1115 O O . LYS A 1 135 ? 57.367 -3.534 3.357 1.00 30.64 135 LYS A O 1
ATOM 1120 N N . LYS A 1 136 ? 55.755 -3.752 4.947 1.00 28.39 136 LYS A N 1
ATOM 1121 C CA . LYS A 1 136 ? 56.487 -4.092 6.193 1.00 28.39 136 LYS A CA 1
ATOM 1122 C C . LYS A 1 136 ? 55.501 -4.377 7.359 1.00 28.39 136 LYS A C 1
ATOM 1124 O O . LYS A 1 136 ? 54.724 -3.511 7.723 1.00 28.39 136 LYS A O 1
ATOM 1129 N N . GLU A 1 137 ? 55.611 -5.600 7.895 1.00 27.84 137 GLU A N 1
ATOM 1130 C CA . GLU A 1 137 ? 55.128 -6.158 9.187 1.00 27.84 137 GLU A CA 1
ATOM 1131 C C . GLU A 1 137 ? 53.646 -6.532 9.460 1.00 27.84 137 GLU A C 1
ATOM 1133 O O . GLU A 1 137 ? 52.744 -6.022 8.800 1.00 27.84 137 GLU A O 1
ATOM 1138 N N . PRO A 1 138 ? 53.395 -7.551 10.334 1.00 40.66 138 PRO A N 1
ATOM 1139 C CA . PRO A 1 138 ? 52.297 -8.501 10.157 1.00 40.66 138 PRO A CA 1
ATOM 1140 C C . PRO A 1 138 ? 51.177 -8.384 11.204 1.00 40.66 138 PRO A C 1
ATOM 1142 O O . PRO A 1 138 ? 51.424 -8.337 12.405 1.00 40.66 138 PRO A O 1
ATOM 1145 N N . LEU A 1 139 ? 49.926 -8.501 10.755 1.00 26.97 139 LEU A N 1
ATOM 1146 C CA . LEU A 1 139 ? 48.778 -8.825 11.605 1.00 26.97 139 LEU A CA 1
ATOM 1147 C C . LEU A 1 139 ? 47.930 -9.925 10.951 1.00 26.97 139 LEU A C 1
ATOM 1149 O O . LEU A 1 139 ? 48.002 -10.175 9.751 1.00 26.97 139 LEU A O 1
ATOM 1153 N N . LYS A 1 140 ? 47.283 -10.707 11.812 1.00 28.67 140 LYS A N 1
ATOM 1154 C CA . LYS A 1 140 ? 47.113 -12.159 11.696 1.00 28.67 140 LYS A CA 1
ATOM 1155 C C . LYS A 1 140 ? 46.058 -12.613 10.675 1.00 28.67 140 LYS A C 1
ATOM 1157 O O . LYS A 1 140 ? 44.991 -12.035 10.537 1.00 28.67 140 LYS A O 1
ATOM 1162 N N . LYS A 1 141 ? 46.411 -13.733 10.037 1.00 34.28 141 LYS A N 1
ATOM 1163 C CA . LYS A 1 141 ? 45.669 -14.606 9.115 1.00 34.28 141 LYS A CA 1
ATOM 1164 C C . LYS A 1 141 ? 44.227 -14.912 9.552 1.00 34.28 141 LYS A C 1
ATOM 1166 O O . LYS A 1 141 ? 44.038 -15.371 10.672 1.00 34.28 141 LYS A O 1
ATOM 1171 N N . ASN A 1 142 ? 43.284 -14.807 8.610 1.00 29.20 142 ASN A N 1
ATOM 1172 C CA . ASN A 1 142 ? 42.382 -15.896 8.197 1.00 29.20 142 ASN A CA 1
ATOM 1173 C C . ASN A 1 142 ? 41.547 -15.473 6.976 1.00 29.20 142 ASN A C 1
ATOM 1175 O O . ASN A 1 142 ? 40.406 -15.071 7.117 1.00 29.20 142 ASN A O 1
ATOM 1179 N N . LEU A 1 143 ? 42.121 -15.585 5.776 1.00 28.14 143 LEU A N 1
ATOM 1180 C CA . LEU A 1 143 ? 41.373 -15.864 4.544 1.00 28.14 143 LEU A CA 1
ATOM 1181 C C . LEU A 1 143 ? 42.375 -16.425 3.522 1.00 28.14 143 LEU A C 1
ATOM 1183 O O . LEU A 1 143 ? 43.142 -15.699 2.895 1.00 28.14 143 LEU A O 1
ATOM 1187 N N . TYR A 1 144 ? 42.463 -17.753 3.450 1.00 26.67 144 TYR A N 1
ATOM 1188 C CA . TYR A 1 144 ? 43.300 -18.470 2.488 1.00 26.67 144 TYR A CA 1
ATOM 1189 C C . TYR A 1 144 ? 42.397 -18.936 1.339 1.00 26.67 144 TYR A C 1
ATOM 1191 O O . TYR A 1 144 ? 41.812 -20.011 1.414 1.00 26.67 144 TYR A O 1
ATOM 1199 N N . PHE A 1 145 ? 42.298 -18.155 0.260 1.00 29.75 145 PHE A N 1
ATOM 1200 C CA . PHE A 1 145 ? 41.913 -18.713 -1.039 1.00 29.75 145 PHE A CA 1
ATOM 1201 C C . PHE A 1 145 ? 43.179 -19.215 -1.733 1.00 29.75 145 PHE A C 1
ATOM 1203 O O . PHE A 1 145 ? 44.059 -18.452 -2.135 1.00 29.75 145 PHE A O 1
ATOM 1210 N N . GLY A 1 146 ? 43.301 -20.537 -1.830 1.00 30.50 146 GLY A N 1
ATOM 1211 C CA . GLY A 1 146 ? 44.414 -21.214 -2.483 1.00 30.50 146 GLY A CA 1
ATOM 1212 C C . GLY A 1 146 ? 44.367 -21.087 -4.006 1.00 30.50 146 GLY A C 1
ATOM 1213 O O . GLY A 1 146 ? 44.054 -22.055 -4.690 1.00 30.50 146 GLY A O 1
ATOM 1214 N N . LEU A 1 147 ? 44.752 -19.935 -4.561 1.00 31.00 147 LEU A N 1
ATOM 1215 C CA . LEU A 1 147 ? 45.063 -19.805 -5.988 1.00 31.00 147 LEU A CA 1
ATOM 1216 C C . LEU A 1 147 ? 46.580 -19.845 -6.198 1.00 31.00 147 LEU A C 1
ATOM 1218 O O . LEU A 1 147 ? 47.290 -18.839 -6.164 1.00 31.00 147 LEU A O 1
ATOM 1222 N N . LYS A 1 148 ? 47.096 -21.056 -6.441 1.00 29.95 148 LYS A N 1
ATOM 1223 C CA . LYS A 1 148 ? 48.450 -21.260 -6.973 1.00 29.95 148 LYS A CA 1
ATOM 1224 C C . LYS A 1 148 ? 48.575 -20.501 -8.306 1.00 29.95 148 LYS A C 1
ATOM 1226 O O . LYS A 1 148 ? 47.805 -20.750 -9.231 1.00 29.95 148 LYS A O 1
ATOM 1231 N N . LYS A 1 149 ? 49.610 -19.660 -8.438 1.00 37.50 149 LYS A N 1
ATOM 1232 C CA . LYS A 1 149 ? 50.005 -18.857 -9.625 1.00 37.50 149 LYS A CA 1
ATOM 1233 C C . LYS A 1 149 ? 50.147 -19.613 -10.970 1.00 37.50 149 LYS A C 1
ATOM 1235 O O . LYS A 1 149 ? 50.517 -18.998 -11.960 1.00 37.50 149 LYS A O 1
ATOM 1240 N N . LYS A 1 150 ? 49.839 -20.912 -11.052 1.00 33.72 150 LYS A N 1
ATOM 1241 C CA . LYS A 1 150 ? 49.947 -21.737 -12.271 1.00 33.72 150 LYS A CA 1
ATOM 1242 C C . LYS A 1 150 ? 48.640 -21.893 -13.077 1.00 33.72 150 LYS A C 1
ATOM 1244 O O . LYS A 1 150 ? 48.663 -22.587 -14.083 1.00 33.72 150 LYS A O 1
ATOM 1249 N N . LYS A 1 151 ? 47.514 -21.268 -12.687 1.00 39.22 151 LYS A N 1
ATOM 1250 C CA . LYS A 1 151 ? 46.203 -21.454 -13.362 1.00 39.22 151 LYS A CA 1
ATOM 1251 C C . LYS A 1 151 ? 45.570 -20.211 -14.020 1.00 39.22 151 LYS A C 1
ATOM 1253 O O . LYS A 1 151 ? 44.433 -20.312 -14.465 1.00 39.22 151 LYS A O 1
ATOM 1258 N N . LYS A 1 152 ? 46.265 -19.069 -14.155 1.00 47.22 152 LYS A N 1
ATOM 1259 C CA . LYS A 1 152 ? 45.680 -17.897 -14.853 1.00 47.22 152 LYS A CA 1
ATOM 1260 C C . LYS A 1 152 ? 45.340 -18.190 -16.325 1.00 47.22 152 LYS A C 1
ATOM 1262 O O . LYS A 1 152 ? 44.284 -17.792 -16.780 1.00 47.22 152 LYS A O 1
ATOM 1267 N N . GLY A 1 153 ? 46.136 -18.995 -17.035 1.00 50.31 153 GLY A N 1
ATOM 1268 C CA . GLY A 1 153 ? 45.867 -19.322 -18.446 1.00 50.31 153 GLY A CA 1
ATOM 1269 C C . GLY A 1 153 ? 44.618 -20.182 -18.722 1.00 50.31 153 GLY A C 1
ATOM 1270 O O . GLY A 1 153 ? 44.108 -20.153 -19.834 1.00 50.31 153 GLY A O 1
ATOM 1271 N N . TRP A 1 154 ? 44.103 -20.936 -17.740 1.00 43.12 154 TRP A N 1
ATOM 1272 C CA . TRP A 1 154 ? 42.984 -21.876 -17.954 1.00 43.12 154 TRP A CA 1
ATOM 1273 C C . TRP A 1 154 ? 41.603 -21.210 -17.939 1.00 43.12 154 TRP A C 1
ATOM 1275 O O . TRP A 1 154 ? 40.702 -21.659 -18.643 1.00 43.12 154 TRP A O 1
ATOM 1285 N N . MET A 1 155 ? 41.435 -20.141 -17.156 1.00 50.47 155 MET A N 1
ATOM 1286 C CA . MET A 1 155 ? 40.163 -19.418 -17.046 1.00 50.47 155 MET A CA 1
ATOM 1287 C C . MET A 1 155 ? 39.808 -18.727 -18.376 1.00 50.47 155 MET A C 1
ATOM 1289 O O . MET A 1 155 ? 38.682 -18.825 -18.845 1.00 50.47 155 MET A O 1
ATOM 1293 N N . HIS A 1 156 ? 40.810 -18.173 -19.065 1.00 69.06 156 HIS A N 1
ATOM 1294 C CA . HIS A 1 156 ? 40.634 -17.456 -20.333 1.00 69.06 156 HIS A CA 1
ATOM 1295 C C . HIS A 1 156 ? 40.283 -18.360 -21.521 1.00 69.06 156 HIS A C 1
ATOM 1297 O O . HIS A 1 156 ? 39.549 -17.946 -22.416 1.00 69.06 156 HIS A O 1
ATOM 1303 N N . GLN A 1 157 ? 40.777 -19.604 -21.541 1.00 77.81 157 GLN A N 1
ATOM 1304 C CA . GLN A 1 157 ? 40.447 -20.536 -22.621 1.00 77.81 157 GLN A CA 1
ATOM 1305 C C . GLN A 1 157 ? 38.985 -20.986 -22.535 1.00 77.81 157 GLN A C 1
ATOM 1307 O O . GLN A 1 157 ? 38.325 -21.089 -23.565 1.00 77.81 157 GLN A O 1
ATOM 1312 N N . LYS A 1 158 ? 38.462 -21.212 -21.322 1.00 83.38 158 LYS A N 1
ATOM 1313 C CA . LYS A 1 158 ? 37.052 -21.570 -21.122 1.00 83.38 158 LYS A CA 1
ATOM 1314 C C . LYS A 1 158 ? 36.130 -20.440 -21.584 1.00 83.38 158 LYS A C 1
ATOM 1316 O O . LYS A 1 158 ? 35.207 -20.705 -22.344 1.00 83.38 158 LYS A O 1
ATOM 1321 N N . ASP A 1 159 ? 36.438 -19.204 -21.197 1.00 86.38 159 ASP A N 1
ATOM 1322 C CA . ASP A 1 159 ? 35.681 -18.007 -21.577 1.00 86.38 159 ASP A CA 1
ATOM 1323 C C . ASP A 1 159 ? 35.698 -17.785 -23.106 1.00 86.38 159 ASP A C 1
ATOM 1325 O O . ASP A 1 159 ? 34.657 -17.572 -23.730 1.00 86.38 159 ASP A O 1
ATOM 1329 N N . LYS A 1 160 ? 36.866 -17.955 -23.747 1.00 84.31 160 LYS A N 1
ATOM 1330 C CA . LYS A 1 160 ? 37.015 -17.925 -25.214 1.00 84.31 160 LYS A CA 1
ATOM 1331 C C . LYS A 1 160 ? 36.172 -18.993 -25.913 1.00 84.31 160 LYS A C 1
ATOM 1333 O O . LYS A 1 160 ? 35.534 -18.707 -26.927 1.00 84.31 160 LYS A O 1
ATOM 1338 N N . GLU A 1 161 ? 36.196 -20.227 -25.416 1.00 86.06 161 GLU A N 1
ATOM 1339 C CA . GLU A 1 161 ? 35.410 -21.320 -25.994 1.00 86.06 161 GLU A CA 1
ATOM 1340 C C . GLU A 1 161 ? 33.908 -21.112 -25.783 1.00 86.06 161 GLU A C 1
ATOM 1342 O O . GLU A 1 161 ? 33.127 -21.389 -26.690 1.00 86.06 161 GLU A O 1
ATOM 1347 N N . MET A 1 162 ? 33.504 -20.549 -24.644 1.00 89.06 162 MET A N 1
ATOM 1348 C CA . MET A 1 162 ? 32.113 -20.199 -24.359 1.00 89.06 162 MET A CA 1
ATOM 1349 C C . MET A 1 162 ? 31.569 -19.209 -25.394 1.00 89.06 162 MET A C 1
ATOM 1351 O O . MET A 1 162 ? 30.558 -19.496 -26.032 1.00 89.06 162 MET A O 1
ATOM 1355 N N . LEU A 1 163 ? 32.300 -18.123 -25.677 1.00 87.19 163 LEU A N 1
ATOM 1356 C CA . LEU A 1 163 ? 31.904 -17.139 -26.692 1.00 87.19 163 LEU A CA 1
ATOM 1357 C C . LEU A 1 163 ? 31.764 -17.729 -28.100 1.00 87.19 163 LEU A C 1
ATOM 1359 O O . LEU A 1 163 ? 30.858 -17.371 -28.851 1.00 87.19 163 LEU A O 1
ATOM 1363 N N . LYS A 1 164 ? 32.652 -18.652 -28.487 1.00 87.50 164 LYS A N 1
ATOM 1364 C CA . LYS A 1 164 ? 32.560 -19.331 -29.793 1.00 87.50 164 LYS A CA 1
ATOM 1365 C C . LYS A 1 164 ? 31.333 -20.242 -29.893 1.00 87.50 164 LYS A C 1
ATOM 1367 O O . LYS A 1 164 ? 30.874 -20.542 -31.002 1.00 87.50 164 LYS A O 1
ATOM 1372 N N . LYS A 1 165 ? 30.836 -20.711 -28.749 1.00 92.44 165 LYS A N 1
ATOM 1373 C CA . LYS A 1 165 ? 29.740 -21.670 -28.636 1.00 92.44 165 LYS A CA 1
ATOM 1374 C C . LYS A 1 165 ? 28.376 -21.016 -28.424 1.00 92.44 165 LYS A C 1
ATOM 1376 O O . LYS A 1 165 ? 27.398 -21.757 -28.405 1.00 92.44 165 LYS A O 1
ATOM 1381 N N . ILE A 1 166 ? 28.285 -19.687 -28.348 1.00 94.00 166 ILE A N 1
ATOM 1382 C CA . ILE A 1 166 ? 27.003 -18.968 -28.333 1.00 94.00 166 ILE A CA 1
ATOM 1383 C C . ILE A 1 166 ? 26.220 -19.281 -29.609 1.00 94.00 166 ILE A C 1
ATOM 1385 O O . ILE A 1 166 ? 26.786 -19.371 -30.710 1.00 94.00 166 ILE A O 1
ATOM 1389 N N . ARG A 1 167 ? 24.918 -19.511 -29.444 1.00 95.81 167 ARG A N 1
ATOM 1390 C CA . ARG A 1 167 ? 24.007 -19.885 -30.525 1.00 95.81 167 ARG A CA 1
ATOM 1391 C C . ARG A 1 167 ? 22.806 -18.977 -30.601 1.00 95.81 167 ARG A C 1
ATOM 1393 O O . ARG A 1 167 ? 22.573 -18.459 -31.684 1.00 95.81 167 ARG A O 1
ATOM 1400 N N . ASN A 1 168 ? 22.112 -18.746 -29.493 1.00 96.88 168 ASN A N 1
ATOM 1401 C CA . ASN A 1 168 ? 20.858 -18.000 -29.493 1.00 96.88 168 ASN A CA 1
ATOM 1402 C C . ASN A 1 168 ? 20.801 -17.009 -28.332 1.00 96.88 168 ASN A C 1
ATOM 1404 O O . ASN A 1 168 ? 21.454 -17.199 -27.307 1.00 96.88 168 ASN A O 1
ATOM 1408 N N . VAL A 1 169 ? 19.981 -15.980 -28.498 1.00 96.38 169 VAL A N 1
ATOM 1409 C CA . VAL A 1 169 ? 19.502 -15.110 -27.424 1.00 96.38 169 VAL A CA 1
ATOM 1410 C C . VAL A 1 169 ? 18.015 -15.374 -27.264 1.00 96.38 169 VAL A C 1
ATOM 1412 O O . VAL A 1 169 ? 17.286 -15.354 -28.255 1.00 96.38 169 VAL A O 1
ATOM 1415 N N . HIS A 1 170 ? 17.589 -15.654 -26.041 1.00 96.56 170 HIS A N 1
ATOM 1416 C CA . HIS A 1 170 ? 16.203 -15.917 -25.676 1.00 96.56 170 HIS A CA 1
ATOM 1417 C C . HIS A 1 170 ? 15.669 -14.733 -24.879 1.00 96.56 170 HIS A C 1
ATOM 1419 O O . HIS A 1 170 ? 16.340 -14.247 -23.968 1.00 96.56 170 HIS A O 1
ATOM 1425 N N . PHE A 1 171 ? 14.465 -14.287 -25.225 1.00 95.94 171 PHE A N 1
ATOM 1426 C CA . PHE A 1 171 ? 13.680 -13.377 -24.399 1.00 95.94 171 PHE A CA 1
ATOM 1427 C C . PHE A 1 171 ? 12.590 -14.184 -23.688 1.00 95.94 171 PHE A C 1
ATOM 1429 O O . PHE A 1 171 ? 11.768 -14.849 -24.329 1.00 95.94 171 PHE A O 1
ATOM 1436 N N . GLU A 1 172 ? 12.619 -14.157 -22.362 1.00 94.75 172 GLU A N 1
ATOM 1437 C CA . GLU A 1 172 ? 11.686 -14.876 -21.499 1.00 94.75 172 GLU A CA 1
ATOM 1438 C C . GLU A 1 172 ? 10.297 -14.204 -21.480 1.00 94.75 172 GLU A C 1
ATOM 1440 O O . GLU A 1 172 ? 9.987 -13.340 -22.298 1.00 94.75 172 GLU A O 1
ATOM 1445 N N . ASP A 1 173 ? 9.385 -14.654 -20.618 1.00 91.44 173 ASP A N 1
ATOM 1446 C CA . ASP A 1 173 ? 8.064 -14.024 -20.471 1.00 91.44 173 ASP A CA 1
ATOM 1447 C C . ASP A 1 173 ? 8.196 -12.615 -19.859 1.00 91.44 173 ASP A C 1
ATOM 1449 O O . ASP A 1 173 ? 8.776 -12.434 -18.787 1.00 91.44 173 ASP A O 1
ATOM 1453 N N . GLU A 1 174 ? 7.612 -11.611 -20.517 1.00 92.00 174 GLU A N 1
ATOM 1454 C CA . GLU A 1 174 ? 7.592 -10.215 -20.070 1.00 92.00 174 GLU A CA 1
ATOM 1455 C C . GLU A 1 174 ? 6.876 -10.017 -18.718 1.00 92.00 174 GLU A C 1
ATOM 1457 O O . GLU A 1 174 ? 7.025 -8.972 -18.084 1.00 92.00 174 GLU A O 1
ATOM 1462 N N . LYS A 1 175 ? 6.096 -11.009 -18.263 1.00 86.50 175 LYS A N 1
ATOM 1463 C CA . LYS A 1 175 ? 5.431 -11.025 -16.949 1.00 86.50 175 LYS A CA 1
ATOM 1464 C C . LYS A 1 175 ? 6.373 -11.318 -15.780 1.00 86.50 175 LYS A C 1
ATOM 1466 O O . LYS A 1 175 ? 5.930 -11.226 -14.634 1.00 86.50 175 LYS A O 1
ATOM 1471 N N . GLN A 1 176 ? 7.617 -11.728 -16.028 1.00 83.50 176 GLN A N 1
ATOM 1472 C CA . GLN A 1 176 ? 8.561 -12.011 -14.948 1.00 83.50 176 GLN A CA 1
ATOM 1473 C C . GLN A 1 176 ? 8.825 -10.751 -14.106 1.00 83.50 176 GLN A C 1
ATOM 1475 O O . GLN A 1 176 ? 9.043 -9.663 -14.633 1.00 83.50 176 GLN A O 1
ATOM 1480 N N . LEU A 1 177 ? 8.799 -10.908 -12.778 1.00 73.56 177 LEU A N 1
ATOM 1481 C CA . LEU A 1 177 ? 9.079 -9.816 -11.834 1.00 73.56 177 LEU A CA 1
ATOM 1482 C C . LEU A 1 177 ? 10.544 -9.368 -11.907 1.00 73.56 177 LEU A C 1
ATOM 1484 O O . LEU A 1 177 ? 10.846 -8.187 -11.747 1.00 73.56 177 LEU A O 1
ATOM 1488 N N . ASP A 1 178 ? 11.436 -10.322 -12.162 1.00 82.06 178 ASP A N 1
ATOM 1489 C CA . ASP A 1 178 ? 12.869 -10.103 -12.275 1.00 82.06 178 ASP A CA 1
ATOM 1490 C C . ASP A 1 178 ? 13.235 -9.748 -13.720 1.00 82.06 178 ASP A C 1
ATOM 1492 O O . ASP A 1 178 ? 13.466 -10.614 -14.567 1.00 82.06 178 ASP A O 1
ATOM 1496 N N . LYS A 1 179 ? 13.260 -8.444 -14.005 1.00 81.00 179 LYS A N 1
ATOM 1497 C CA . LYS A 1 179 ? 13.585 -7.923 -15.339 1.00 81.00 179 LYS A CA 1
ATOM 1498 C C . LYS A 1 179 ? 15.025 -8.231 -15.760 1.00 81.00 179 LYS A C 1
ATOM 1500 O O . LYS A 1 179 ? 15.305 -8.185 -16.954 1.00 81.00 179 LYS A O 1
ATOM 1505 N N . GLU A 1 180 ? 15.919 -8.565 -14.828 1.00 80.12 180 GLU A N 1
ATOM 1506 C CA . GLU A 1 180 ? 17.320 -8.896 -15.122 1.00 80.12 180 GLU A CA 1
ATOM 1507 C C . GLU A 1 180 ? 17.463 -10.305 -15.714 1.00 80.12 180 GLU A C 1
ATOM 1509 O O . GLU A 1 180 ? 18.393 -10.580 -16.473 1.00 80.12 180 GLU A O 1
ATOM 1514 N N . LYS A 1 181 ? 16.494 -11.188 -15.441 1.00 87.12 181 LYS A N 1
ATOM 1515 C CA . LYS A 1 181 ? 16.415 -12.541 -16.019 1.00 87.12 181 LYS A CA 1
ATOM 1516 C C . LYS A 1 181 ? 15.655 -12.616 -17.338 1.00 87.12 181 LYS A C 1
ATOM 1518 O O . LYS A 1 181 ? 15.546 -13.686 -17.926 1.00 87.12 181 LYS A O 1
ATOM 1523 N N . TYR A 1 182 ? 15.153 -11.488 -17.831 1.00 91.56 182 TYR A N 1
ATOM 1524 C CA . TYR A 1 182 ? 14.331 -11.464 -19.034 1.00 91.56 182 TYR A CA 1
ATOM 1525 C C . TYR A 1 182 ? 15.097 -11.858 -20.310 1.00 91.56 182 TYR A C 1
ATOM 1527 O O . TYR A 1 182 ? 14.492 -12.333 -21.268 1.00 91.56 182 TYR A O 1
ATOM 1535 N N . MET A 1 183 ? 16.419 -11.670 -20.345 1.00 94.94 183 MET A N 1
ATOM 1536 C CA . MET A 1 183 ? 17.261 -12.041 -21.482 1.00 94.94 183 MET A CA 1
ATOM 1537 C C . MET A 1 183 ? 18.284 -13.105 -21.075 1.00 94.94 183 MET A C 1
ATOM 1539 O O . MET A 1 183 ? 19.115 -12.879 -20.195 1.00 94.94 183 MET A O 1
ATOM 1543 N N . GLU A 1 184 ? 18.277 -14.237 -21.778 1.00 95.69 184 GLU A N 1
ATOM 1544 C CA . GLU A 1 184 ? 19.217 -15.341 -21.571 1.00 95.69 184 GLU A CA 1
ATOM 1545 C C . GLU A 1 184 ? 19.996 -15.654 -22.853 1.00 95.69 184 GLU A C 1
ATOM 1547 O O . GLU A 1 184 ? 19.484 -15.562 -23.971 1.00 95.69 184 GLU A O 1
ATOM 1552 N N . ILE A 1 185 ? 21.255 -16.064 -22.704 1.00 95.50 185 ILE A N 1
ATOM 1553 C CA . ILE A 1 185 ? 22.119 -16.447 -23.821 1.00 95.50 185 ILE A CA 1
ATOM 1554 C C . ILE A 1 185 ? 22.336 -17.953 -23.801 1.00 95.50 185 ILE A C 1
ATOM 1556 O O . ILE A 1 185 ? 22.852 -18.525 -22.843 1.00 95.50 185 ILE A O 1
ATOM 1560 N N . GLU A 1 186 ? 21.973 -18.605 -24.898 1.00 96.44 186 GLU A N 1
ATOM 1561 C CA . GLU A 1 186 ? 22.146 -20.037 -25.081 1.00 96.44 186 GLU A CA 1
ATOM 1562 C C . GLU A 1 186 ? 23.469 -20.337 -25.793 1.00 96.44 186 GLU A C 1
ATOM 1564 O O . GLU A 1 186 ? 23.781 -19.787 -26.857 1.00 96.44 186 GLU A O 1
ATOM 1569 N N . TYR A 1 187 ? 24.243 -21.256 -25.219 1.00 94.94 187 TYR A N 1
ATOM 1570 C CA . TYR A 1 187 ? 25.528 -21.697 -25.744 1.00 94.94 187 TYR A CA 1
ATOM 1571 C C . TYR A 1 187 ? 25.679 -23.220 -25.653 1.00 94.94 187 TYR A C 1
ATOM 1573 O O . TYR A 1 187 ? 25.150 -23.894 -24.768 1.00 94.94 187 TYR A O 1
ATOM 1581 N N . LEU A 1 188 ? 26.439 -23.784 -26.590 1.00 94.50 188 LEU A N 1
ATOM 1582 C CA . LEU A 1 188 ? 26.739 -25.212 -26.614 1.00 94.50 188 LEU A CA 1
ATOM 1583 C C . LEU A 1 188 ? 27.799 -25.568 -25.571 1.00 94.50 188 LEU A C 1
ATOM 1585 O O . LEU A 1 188 ? 28.846 -24.929 -25.475 1.00 94.50 188 LEU A O 1
ATOM 1589 N N . THR A 1 189 ? 27.591 -26.673 -24.864 1.00 90.88 189 THR A N 1
ATOM 1590 C CA . THR A 1 189 ? 28.624 -27.327 -24.060 1.00 90.88 189 THR A CA 1
ATOM 1591 C C . THR A 1 189 ? 28.813 -28.768 -24.506 1.00 90.88 189 THR A C 1
ATOM 1593 O O . THR A 1 189 ? 27.871 -29.454 -24.896 1.00 90.88 189 THR A O 1
ATOM 1596 N N . GLU A 1 190 ? 30.067 -29.209 -24.502 1.00 85.56 190 GLU A N 1
ATOM 1597 C CA . GLU A 1 190 ? 30.428 -30.602 -24.754 1.00 85.56 190 GLU A CA 1
ATOM 1598 C C . GLU A 1 190 ? 30.761 -31.193 -23.393 1.00 85.56 190 GLU A C 1
ATOM 1600 O O . GLU A 1 190 ? 31.790 -30.858 -22.801 1.00 85.56 190 GLU A O 1
ATOM 1605 N N . GLU A 1 191 ? 29.856 -32.003 -22.851 1.00 77.56 191 GLU A N 1
ATOM 1606 C CA . GLU A 1 191 ? 30.150 -32.734 -21.628 1.00 77.56 191 GLU A CA 1
ATOM 1607 C C . GLU A 1 191 ? 31.058 -33.906 -21.984 1.00 77.56 191 GLU A C 1
ATOM 1609 O O . GLU A 1 191 ? 30.644 -34.891 -22.591 1.00 77.56 191 GLU A O 1
ATOM 1614 N N . THR A 1 192 ? 32.336 -33.792 -21.623 1.00 64.38 192 THR A N 1
ATOM 1615 C CA . THR A 1 192 ? 33.224 -34.952 -21.592 1.00 64.38 192 THR A CA 1
ATOM 1616 C C . THR A 1 192 ? 32.765 -35.830 -20.433 1.00 64.38 192 THR A C 1
ATOM 1618 O O . THR A 1 192 ? 33.068 -35.519 -19.279 1.00 64.38 192 THR A O 1
ATOM 1621 N N . SER A 1 193 ? 31.998 -36.880 -20.722 1.00 56.94 193 SER A N 1
ATOM 1622 C CA . SER A 1 193 ? 31.508 -37.858 -19.747 1.00 56.94 193 SER A CA 1
ATOM 1623 C C . SER A 1 193 ? 32.678 -38.625 -19.127 1.00 56.94 193 SER A C 1
ATOM 1625 O O . SER A 1 193 ? 33.016 -39.719 -19.562 1.00 56.94 193 SER A O 1
ATOM 1627 N N . LYS A 1 194 ? 33.334 -38.037 -18.123 1.00 57.50 194 LYS A N 1
ATOM 1628 C CA . LYS A 1 194 ? 34.484 -38.645 -17.437 1.00 57.50 194 LYS A CA 1
ATOM 1629 C C . LYS A 1 194 ? 34.105 -39.642 -16.337 1.00 57.50 194 LYS A C 1
ATOM 1631 O O . LYS A 1 194 ? 35.000 -40.261 -15.781 1.00 57.50 194 LYS A O 1
ATOM 1636 N N . GLU A 1 195 ? 32.821 -39.835 -16.031 1.00 52.91 195 GLU A N 1
ATOM 1637 C CA . GLU A 1 195 ? 32.387 -40.636 -14.870 1.00 52.91 195 GLU A CA 1
ATOM 1638 C C . GLU A 1 195 ? 31.645 -41.942 -15.210 1.00 52.91 195 GLU A C 1
ATOM 1640 O O . GLU A 1 195 ? 31.002 -42.526 -14.343 1.00 52.91 195 GLU A O 1
ATOM 1645 N N . THR A 1 196 ? 31.706 -42.465 -16.443 1.00 50.69 196 THR A N 1
ATOM 1646 C CA . THR A 1 196 ? 31.031 -43.756 -16.740 1.00 50.69 196 THR A CA 1
ATOM 1647 C C . THR A 1 196 ? 31.693 -44.632 -17.810 1.00 50.69 196 THR A C 1
ATOM 1649 O O . THR A 1 196 ? 31.040 -45.507 -18.374 1.00 50.69 196 THR A O 1
ATOM 1652 N N . GLU A 1 197 ? 32.985 -44.447 -18.093 1.00 52.16 197 GLU A N 1
ATOM 1653 C CA . GLU A 1 197 ? 33.691 -45.217 -19.138 1.00 52.16 197 GLU A CA 1
ATOM 1654 C C . GLU A 1 197 ? 34.296 -46.558 -18.682 1.00 52.16 197 GLU A C 1
ATOM 1656 O O . GLU A 1 197 ? 34.885 -47.260 -19.496 1.00 52.16 197 GLU A O 1
ATOM 1661 N N . GLU A 1 198 ? 34.111 -47.002 -17.434 1.00 54.34 198 GLU A N 1
ATOM 1662 C CA . GLU A 1 198 ? 34.759 -48.250 -16.991 1.00 54.34 198 GLU A CA 1
ATOM 1663 C C . GLU A 1 198 ? 34.058 -49.565 -17.391 1.00 54.34 198 GLU A C 1
ATOM 1665 O O . GLU A 1 198 ? 34.622 -50.625 -17.125 1.00 54.34 198 GLU A O 1
ATOM 1670 N N . LYS A 1 199 ? 32.876 -49.583 -18.040 1.00 55.50 199 LYS A N 1
ATOM 1671 C CA . LYS A 1 199 ? 32.186 -50.876 -18.308 1.00 55.50 199 LYS A CA 1
ATOM 1672 C C . LYS A 1 199 ? 31.522 -51.123 -19.666 1.00 55.50 199 LYS A C 1
ATOM 1674 O O . LYS A 1 199 ? 30.933 -52.185 -19.842 1.00 55.50 199 LYS A O 1
ATOM 1679 N N . SER A 1 200 ? 31.655 -50.262 -20.670 1.00 53.16 200 SER A N 1
ATOM 1680 C CA . SER A 1 200 ? 31.229 -50.645 -22.028 1.00 53.16 200 SER A CA 1
ATOM 1681 C C . SER A 1 200 ? 32.121 -50.001 -23.077 1.00 53.16 200 SER A C 1
ATOM 1683 O O . SER A 1 200 ? 32.044 -48.793 -23.267 1.00 53.16 200 SER A O 1
ATOM 1685 N N . GLY A 1 201 ? 32.936 -50.797 -23.773 1.00 60.66 201 GLY A N 1
ATOM 1686 C CA . GLY A 1 201 ? 33.855 -50.362 -24.835 1.00 60.66 201 GLY A CA 1
ATOM 1687 C C . GLY A 1 201 ? 33.192 -49.820 -26.112 1.00 60.66 201 GLY A C 1
ATOM 1688 O O . GLY A 1 201 ? 33.728 -50.006 -27.198 1.00 60.66 201 GLY A O 1
ATOM 1689 N N . MET A 1 202 ? 32.032 -49.166 -26.008 1.00 60.72 202 MET A N 1
ATOM 1690 C CA . MET A 1 202 ? 31.460 -48.359 -27.083 1.00 60.72 202 MET A CA 1
ATOM 1691 C C . MET A 1 202 ? 31.863 -46.900 -26.877 1.00 60.72 202 MET A C 1
ATOM 1693 O O . MET A 1 202 ? 31.410 -46.264 -25.926 1.00 60.72 202 MET A O 1
ATOM 1697 N N . GLN A 1 203 ? 32.658 -46.362 -27.805 1.00 57.16 203 GLN A N 1
ATOM 1698 C CA . GLN A 1 203 ? 32.819 -44.918 -27.981 1.00 57.16 203 GLN A CA 1
ATOM 1699 C C . GLN A 1 203 ? 31.434 -44.307 -28.243 1.00 57.16 203 GLN A C 1
ATOM 1701 O O . GLN A 1 203 ? 30.898 -44.417 -29.345 1.00 57.16 203 GLN A O 1
ATOM 1706 N N . LYS A 1 204 ? 30.813 -43.707 -27.223 1.00 62.62 204 LYS A N 1
ATOM 1707 C CA . LYS A 1 204 ? 29.611 -42.889 -27.414 1.00 62.62 204 LYS A CA 1
ATOM 1708 C C . LYS A 1 204 ? 30.053 -41.508 -27.872 1.00 62.62 204 LYS A C 1
ATOM 1710 O O . LYS A 1 204 ? 30.881 -40.881 -27.216 1.00 62.62 204 LYS A O 1
ATOM 1715 N N . GLU A 1 205 ? 29.494 -41.036 -28.985 1.00 66.19 205 GLU A N 1
ATOM 1716 C CA . GLU A 1 205 ? 29.692 -39.655 -29.420 1.00 66.19 205 GLU A CA 1
ATOM 1717 C C . GLU A 1 205 ? 29.340 -38.682 -28.277 1.00 66.19 205 GLU A C 1
ATOM 1719 O O . GLU A 1 205 ? 28.335 -38.884 -27.581 1.00 66.19 205 GLU A O 1
ATOM 1724 N N . PRO A 1 206 ? 30.151 -37.631 -28.059 1.00 71.69 206 PRO A N 1
ATOM 1725 C CA . PRO A 1 206 ? 29.907 -36.661 -27.002 1.00 71.69 206 PRO A CA 1
ATOM 1726 C C . PRO A 1 206 ? 28.552 -35.982 -27.220 1.00 71.69 206 PRO A C 1
ATOM 1728 O O . PRO A 1 206 ? 28.319 -35.320 -28.236 1.00 71.69 206 PRO A O 1
ATOM 1731 N N . LYS A 1 207 ? 27.643 -36.129 -26.250 1.00 80.81 207 LYS A N 1
ATOM 1732 C CA . LYS A 1 207 ? 26.345 -35.449 -26.282 1.00 80.81 207 LYS A CA 1
ATOM 1733 C C . LYS A 1 207 ? 26.567 -33.946 -26.121 1.00 80.81 207 LYS A C 1
ATOM 1735 O O . LYS A 1 207 ? 27.045 -33.480 -25.089 1.00 80.81 207 LYS A O 1
ATOM 1740 N N . LYS A 1 208 ? 26.208 -33.183 -27.151 1.00 87.44 208 LYS A N 1
ATOM 1741 C CA . LYS A 1 208 ? 26.150 -31.719 -27.090 1.00 87.44 208 LYS A CA 1
ATOM 1742 C C . LYS A 1 208 ? 24.935 -31.315 -26.259 1.00 87.44 208 LYS A C 1
ATOM 1744 O O . LYS A 1 208 ? 23.815 -31.678 -26.609 1.00 87.44 208 LYS A O 1
ATOM 1749 N N . GLN A 1 209 ? 25.152 -30.567 -25.182 1.00 89.38 209 GLN A N 1
ATOM 1750 C CA . GLN A 1 209 ? 24.084 -30.029 -24.342 1.00 89.38 209 GLN A CA 1
ATOM 1751 C C . GLN A 1 209 ? 24.034 -28.508 -24.502 1.00 89.38 209 GLN A C 1
ATOM 1753 O O . GLN A 1 209 ? 25.065 -27.838 -24.388 1.00 89.38 209 GLN A O 1
ATOM 1758 N N . MET A 1 210 ? 22.843 -27.963 -24.751 1.00 93.25 210 MET A N 1
ATOM 1759 C CA . MET A 1 210 ? 22.608 -26.523 -24.651 1.00 93.25 210 MET A CA 1
ATOM 1760 C C . MET A 1 210 ? 22.567 -26.112 -23.180 1.00 93.25 210 MET A C 1
ATOM 1762 O O . MET A 1 210 ? 21.880 -26.742 -22.375 1.00 93.25 210 MET A O 1
ATOM 1766 N N . LYS A 1 211 ? 23.312 -25.065 -22.834 1.00 94.81 211 LYS A N 1
ATOM 1767 C CA . LYS A 1 211 ? 23.239 -24.397 -21.532 1.00 94.81 211 LYS A CA 1
ATOM 1768 C C . LYS A 1 211 ? 22.865 -22.939 -21.758 1.00 94.81 211 LYS A C 1
ATOM 1770 O O . LYS A 1 211 ? 23.141 -22.383 -22.820 1.00 94.81 211 LYS A O 1
ATOM 1775 N N . ARG A 1 212 ? 22.222 -22.343 -20.761 1.00 93.88 212 ARG A N 1
ATOM 1776 C CA . ARG A 1 212 ? 21.851 -20.929 -20.755 1.00 93.88 212 ARG A CA 1
ATOM 1777 C C . ARG A 1 212 ? 22.694 -20.183 -19.732 1.00 93.88 212 ARG A C 1
ATOM 1779 O O . ARG A 1 212 ? 23.153 -20.788 -18.764 1.00 93.88 212 ARG A O 1
ATOM 1786 N N . MET A 1 213 ? 22.951 -18.914 -20.004 1.00 94.12 213 MET A N 1
ATOM 1787 C CA . MET A 1 213 ? 23.573 -17.979 -19.074 1.00 94.12 213 MET A CA 1
ATOM 1788 C C . MET A 1 213 ? 22.750 -16.699 -19.015 1.00 94.12 213 MET A C 1
ATOM 1790 O O . MET A 1 213 ? 22.161 -16.308 -20.028 1.00 94.12 213 MET A O 1
ATOM 1794 N N . SER A 1 214 ? 22.701 -16.065 -17.848 1.00 93.31 214 SER A N 1
ATOM 1795 C CA . SER A 1 214 ? 21.962 -14.814 -17.674 1.00 93.31 214 SER A CA 1
ATOM 1796 C C . SER A 1 214 ? 22.635 -13.651 -18.413 1.00 93.31 214 SER A C 1
ATOM 1798 O O . SER A 1 214 ? 23.806 -13.729 -18.809 1.00 93.31 214 SER A O 1
ATOM 1800 N N . GLN A 1 215 ? 21.899 -12.548 -18.578 1.00 90.12 215 GLN A N 1
ATOM 1801 C CA . GLN A 1 215 ? 22.457 -11.286 -19.061 1.00 90.12 215 GLN A CA 1
ATOM 1802 C C . GLN A 1 215 ? 23.690 -10.865 -18.240 1.00 90.12 215 GLN A C 1
ATOM 1804 O O . GLN A 1 215 ? 24.726 -10.553 -18.825 1.00 90.12 215 GLN A O 1
ATOM 1809 N N . GLU A 1 216 ? 23.597 -10.904 -16.909 1.00 89.06 216 GLU A N 1
ATOM 1810 C CA . GLU A 1 216 ? 24.683 -10.519 -16.000 1.00 89.06 216 GLU A CA 1
ATOM 1811 C C . GLU A 1 216 ? 25.910 -11.433 -16.157 1.00 89.06 216 GLU A C 1
ATOM 1813 O O . GLU A 1 216 ? 27.039 -10.964 -16.281 1.00 89.06 216 GLU A O 1
ATOM 1818 N N . GLU A 1 217 ? 25.712 -12.754 -16.232 1.00 90.50 217 GLU A N 1
ATOM 1819 C CA . GLU A 1 217 ? 26.814 -13.705 -16.420 1.00 90.50 217 GLU A CA 1
ATOM 1820 C C . GLU A 1 217 ? 27.563 -13.464 -17.734 1.00 90.50 217 GLU A C 1
ATOM 1822 O O . GLU A 1 217 ? 28.787 -13.642 -17.805 1.00 90.50 217 GLU A O 1
ATOM 1827 N N . PHE A 1 218 ? 26.839 -13.069 -18.782 1.00 88.69 218 PHE A N 1
ATOM 1828 C CA . PHE A 1 218 ? 27.442 -12.708 -20.054 1.00 88.69 218 PHE A CA 1
ATOM 1829 C C . PHE A 1 218 ? 28.165 -11.360 -19.994 1.00 88.69 218 PHE A C 1
ATOM 1831 O O . PHE A 1 218 ? 29.272 -11.270 -20.519 1.00 88.69 218 PHE A O 1
ATOM 1838 N N . GLU A 1 219 ? 27.602 -10.349 -19.329 1.00 86.62 219 GLU A N 1
ATOM 1839 C CA . GLU A 1 219 ? 28.275 -9.063 -19.094 1.00 86.62 219 GLU A CA 1
ATOM 1840 C C . GLU A 1 219 ? 29.596 -9.272 -18.352 1.00 86.62 219 GLU A C 1
ATOM 1842 O O . GLU A 1 219 ? 30.657 -8.869 -18.831 1.00 86.62 219 GLU A O 1
ATOM 1847 N N . GLN A 1 220 ? 29.571 -10.054 -17.273 1.00 88.19 220 GLN A N 1
ATOM 1848 C CA . GLN A 1 220 ? 30.773 -10.437 -16.542 1.00 88.19 220 GLN A CA 1
ATOM 1849 C C . GLN A 1 220 ? 31.761 -11.220 -17.422 1.00 88.19 220 GLN A C 1
ATOM 1851 O O . GLN A 1 220 ? 32.975 -11.056 -17.292 1.00 88.19 220 GLN A O 1
ATOM 1856 N N . LEU A 1 221 ? 31.282 -12.096 -18.315 1.00 86.94 221 LEU A N 1
ATOM 1857 C CA . LEU A 1 221 ? 32.134 -12.803 -19.276 1.00 86.94 221 LEU A CA 1
ATOM 1858 C C . LEU A 1 221 ? 32.804 -11.822 -20.250 1.00 86.94 221 LEU A C 1
ATOM 1860 O O . LEU A 1 221 ? 34.011 -11.935 -20.488 1.00 86.94 221 LEU A O 1
ATOM 1864 N N . THR A 1 222 ? 32.053 -10.862 -20.796 1.00 81.50 222 THR A N 1
ATOM 1865 C CA . THR A 1 222 ? 32.590 -9.835 -21.693 1.00 81.50 222 THR A CA 1
ATOM 1866 C C . THR A 1 222 ? 33.558 -8.907 -20.977 1.00 81.50 222 THR A C 1
ATOM 1868 O O . THR A 1 222 ? 34.622 -8.635 -21.526 1.00 81.50 222 THR A O 1
ATOM 1871 N N . ASP A 1 223 ? 33.279 -8.524 -19.734 1.00 81.38 223 ASP A N 1
ATOM 1872 C CA . ASP A 1 223 ? 34.131 -7.645 -18.935 1.00 81.38 223 ASP A CA 1
ATOM 1873 C C . ASP A 1 223 ? 35.429 -8.333 -18.534 1.00 81.38 223 ASP A C 1
ATOM 1875 O O . ASP A 1 223 ? 36.505 -7.758 -18.691 1.00 81.38 223 ASP A O 1
ATOM 1879 N N . ARG A 1 224 ? 35.380 -9.607 -18.116 1.00 84.94 224 ARG A N 1
ATOM 1880 C CA . ARG A 1 224 ? 36.596 -10.402 -17.861 1.00 84.94 224 ARG A CA 1
ATOM 1881 C C . ARG A 1 224 ? 37.478 -10.498 -19.101 1.00 84.94 224 ARG A C 1
ATOM 1883 O O . ARG A 1 224 ? 38.707 -10.486 -18.990 1.00 84.94 224 ARG A O 1
ATOM 1890 N N . LEU A 1 225 ? 36.870 -10.597 -20.280 1.00 77.25 225 LEU A N 1
ATOM 1891 C CA . LEU A 1 225 ? 37.596 -10.638 -21.543 1.00 77.25 225 LEU A CA 1
ATOM 1892 C C . LEU A 1 225 ? 38.124 -9.265 -21.946 1.00 77.25 225 LEU A C 1
ATOM 1894 O O . LEU A 1 225 ? 39.282 -9.185 -22.343 1.00 77.25 225 LEU A O 1
ATOM 1898 N N . LEU A 1 226 ? 37.342 -8.196 -21.795 1.00 75.44 226 LEU A N 1
ATOM 1899 C CA . LEU A 1 226 ? 37.775 -6.820 -22.034 1.00 75.44 226 LEU A CA 1
ATOM 1900 C C . LEU A 1 226 ? 38.927 -6.443 -21.102 1.00 75.44 226 LEU A C 1
ATOM 1902 O O . LEU A 1 226 ? 39.956 -5.983 -21.583 1.00 75.44 226 LEU A O 1
ATOM 1906 N N . MET A 1 227 ? 38.823 -6.749 -19.808 1.00 78.19 227 MET A N 1
ATOM 1907 C CA . MET A 1 227 ? 39.907 -6.604 -18.834 1.00 78.19 227 MET A CA 1
ATOM 1908 C C . MET A 1 227 ? 41.155 -7.393 -19.218 1.00 78.19 227 MET A C 1
ATOM 1910 O O . MET A 1 227 ? 42.272 -6.926 -19.017 1.00 78.19 227 MET A O 1
ATOM 1914 N N . PHE A 1 228 ? 41.003 -8.613 -19.736 1.00 74.38 228 PHE A N 1
ATOM 1915 C CA . PHE A 1 228 ? 42.146 -9.397 -20.201 1.00 74.38 228 PHE A CA 1
ATOM 1916 C C . PHE A 1 228 ? 42.773 -8.783 -21.460 1.00 74.38 228 PHE A C 1
ATOM 1918 O O . PHE A 1 228 ? 43.994 -8.755 -21.605 1.00 74.38 228 PHE A O 1
ATOM 1925 N N . ILE A 1 229 ? 41.937 -8.257 -22.353 1.00 69.56 229 ILE A N 1
ATOM 1926 C CA . ILE A 1 229 ? 42.344 -7.559 -23.568 1.00 69.56 229 ILE A CA 1
ATOM 1927 C C . ILE A 1 229 ? 43.085 -6.250 -23.240 1.00 69.56 229 ILE A C 1
ATOM 1929 O O . ILE A 1 229 ? 44.015 -5.895 -23.969 1.00 69.56 229 ILE A O 1
ATOM 1933 N N . THR A 1 230 ? 42.709 -5.550 -22.166 1.00 68.06 230 THR A N 1
ATOM 1934 C CA . THR A 1 230 ? 43.312 -4.271 -21.750 1.00 68.06 230 THR A CA 1
ATOM 1935 C C . THR A 1 230 ? 44.454 -4.410 -20.757 1.00 68.06 230 THR A C 1
ATOM 1937 O O . THR A 1 230 ? 45.386 -3.615 -20.801 1.00 68.06 230 THR A O 1
ATOM 1940 N N . GLY A 1 231 ? 44.436 -5.425 -19.893 1.00 63.53 231 GLY A N 1
ATOM 1941 C CA . GLY A 1 231 ? 45.357 -5.573 -18.762 1.00 63.53 231 GLY A CA 1
ATOM 1942 C C . GLY A 1 231 ? 46.823 -5.842 -19.121 1.00 63.53 231 GLY A C 1
ATOM 1943 O O . GLY A 1 231 ? 47.681 -5.760 -18.243 1.00 63.53 231 GLY A O 1
ATOM 1944 N N . ASP A 1 232 ? 47.132 -6.133 -20.388 1.00 54.38 232 ASP A N 1
ATOM 1945 C CA . ASP A 1 232 ? 48.513 -6.203 -20.895 1.00 54.38 232 ASP A CA 1
ATOM 1946 C C . ASP A 1 232 ? 49.087 -4.821 -21.282 1.00 54.38 232 ASP A C 1
ATOM 1948 O O . ASP A 1 232 ? 50.301 -4.682 -21.452 1.00 54.38 232 ASP A O 1
ATOM 1952 N N . ALA A 1 233 ? 48.250 -3.782 -21.378 1.00 47.81 233 ALA A N 1
ATOM 1953 C CA . ALA A 1 233 ? 48.672 -2.390 -21.477 1.00 47.81 233 ALA A CA 1
ATOM 1954 C C . ALA A 1 233 ? 48.621 -1.781 -20.070 1.00 47.81 233 ALA A C 1
ATOM 1956 O O . ALA A 1 233 ? 47.549 -1.539 -19.526 1.00 47.81 233 ALA A O 1
ATOM 1957 N N . GLY A 1 234 ? 49.779 -1.586 -19.436 1.00 47.78 234 GLY A N 1
ATOM 1958 C CA . GLY A 1 234 ? 49.843 -1.010 -18.092 1.00 47.78 234 GLY A CA 1
ATOM 1959 C C . GLY A 1 234 ? 49.055 0.301 -18.000 1.00 47.78 234 GLY A C 1
ATOM 1960 O O . GLY A 1 234 ? 49.463 1.289 -18.594 1.00 47.78 234 GLY A O 1
ATOM 1961 N N . GLY A 1 235 ? 47.936 0.274 -17.267 1.00 47.38 235 GLY A N 1
ATOM 1962 C CA . GLY A 1 235 ? 47.163 1.433 -16.805 1.00 47.38 235 GLY A CA 1
ATOM 1963 C C . GLY A 1 235 ? 46.876 2.516 -17.847 1.00 47.38 235 GLY A C 1
ATOM 1964 O O . GLY A 1 235 ? 47.386 3.621 -17.697 1.00 47.38 235 GLY A O 1
ATOM 1965 N N . THR A 1 236 ? 46.057 2.233 -18.864 1.00 44.25 236 THR A N 1
ATOM 1966 C CA . THR A 1 236 ? 45.556 3.274 -19.785 1.00 44.25 236 THR A CA 1
ATOM 1967 C C . THR A 1 236 ? 44.044 3.194 -19.992 1.00 44.25 236 THR A C 1
ATOM 1969 O O . THR A 1 236 ? 43.459 2.114 -19.919 1.00 44.25 236 THR A O 1
ATOM 1972 N N . ASP A 1 237 ? 43.448 4.370 -20.202 1.00 49.34 237 ASP A N 1
ATOM 1973 C CA . ASP A 1 237 ? 42.014 4.670 -20.252 1.00 49.34 237 ASP A CA 1
ATOM 1974 C C . ASP A 1 237 ? 41.223 3.853 -21.294 1.00 49.34 237 ASP A C 1
ATOM 1976 O O . ASP A 1 237 ? 41.752 3.446 -22.332 1.00 49.34 237 ASP A O 1
ATOM 1980 N N . ASN A 1 238 ? 39.915 3.669 -21.054 1.00 49.62 238 ASN A N 1
ATOM 1981 C CA . ASN A 1 238 ? 38.970 2.977 -21.951 1.00 49.62 238 ASN A CA 1
ATOM 1982 C C . ASN A 1 238 ? 38.974 3.508 -23.408 1.00 49.62 238 ASN A C 1
ATOM 1984 O O . ASN A 1 238 ? 38.602 2.777 -24.327 1.00 49.62 238 ASN A O 1
ATOM 1988 N N . GLU A 1 239 ? 39.452 4.733 -23.663 1.00 51.94 239 GLU A N 1
ATOM 1989 C CA . GLU A 1 239 ? 39.618 5.300 -25.015 1.00 51.94 239 GLU A CA 1
ATOM 1990 C C . GLU A 1 239 ? 40.698 4.594 -25.867 1.00 51.94 239 GLU A C 1
ATOM 1992 O O . GLU A 1 239 ? 40.669 4.629 -27.103 1.00 51.94 239 GLU A O 1
ATOM 1997 N N . VAL A 1 240 ? 41.642 3.875 -25.248 1.00 56.38 240 VAL A N 1
ATOM 1998 C CA . VAL A 1 240 ? 42.678 3.124 -25.984 1.00 56.38 240 VAL A CA 1
ATOM 1999 C C . VAL A 1 240 ? 42.104 1.857 -26.643 1.00 56.38 240 VAL A C 1
ATOM 2001 O O . VAL A 1 240 ? 42.605 1.397 -27.671 1.00 56.38 240 VAL A O 1
ATOM 2004 N N . LEU A 1 241 ? 41.008 1.301 -26.114 1.00 54.19 241 LEU A N 1
ATOM 2005 C CA . LEU A 1 241 ? 40.325 0.148 -26.715 1.00 54.19 241 LEU A CA 1
ATOM 2006 C C . LEU A 1 241 ? 39.601 0.505 -28.009 1.00 54.19 241 LEU A C 1
ATOM 2008 O O . LEU A 1 241 ? 39.635 -0.273 -28.965 1.00 54.19 241 LEU A O 1
ATOM 2012 N N . THR A 1 242 ? 38.930 1.657 -28.054 1.00 57.09 242 THR A N 1
ATOM 2013 C CA . THR A 1 242 ? 38.160 2.088 -29.228 1.00 57.09 242 THR A CA 1
ATOM 2014 C C . THR A 1 242 ? 39.086 2.483 -30.378 1.00 57.09 242 THR A C 1
ATOM 2016 O O . THR A 1 242 ? 38.790 2.138 -31.523 1.00 57.09 242 THR A O 1
ATOM 2019 N N . SER A 1 243 ? 40.256 3.051 -30.074 1.00 62.84 243 SER A N 1
ATOM 2020 C CA . SER A 1 243 ? 41.272 3.466 -31.053 1.00 62.84 243 SER A CA 1
ATOM 2021 C C . SER A 1 243 ? 42.151 2.334 -31.607 1.00 62.84 243 SER A C 1
ATOM 2023 O O . SER A 1 243 ? 42.723 2.484 -32.688 1.00 62.84 243 SER A O 1
ATOM 2025 N N . GLN A 1 244 ? 42.246 1.178 -30.937 1.00 74.94 244 GLN A N 1
ATOM 2026 C CA . GLN A 1 244 ? 42.991 0.041 -31.488 1.00 74.94 244 GLN A CA 1
ATOM 2027 C C . GLN A 1 244 ? 42.290 -0.559 -32.715 1.00 74.94 244 GLN A C 1
ATOM 2029 O O . GLN A 1 244 ? 41.148 -1.034 -32.648 1.00 74.94 244 GLN A O 1
ATOM 2034 N N . LYS A 1 245 ? 43.021 -0.550 -33.834 1.00 82.88 245 LYS A N 1
ATOM 2035 C CA . LYS A 1 245 ? 42.662 -1.191 -35.101 1.00 82.88 245 LYS A CA 1
ATOM 2036 C C . LYS A 1 245 ? 42.469 -2.696 -34.896 1.00 82.88 245 LYS A C 1
ATOM 2038 O O . LYS A 1 245 ? 43.284 -3.336 -34.238 1.00 82.88 245 LYS A O 1
ATOM 2043 N N . GLY A 1 246 ? 41.398 -3.257 -35.458 1.00 86.38 246 GLY A N 1
ATOM 2044 C CA . GLY A 1 246 ? 41.236 -4.711 -35.555 1.00 86.38 246 GLY A CA 1
ATOM 2045 C C . GLY A 1 246 ? 42.345 -5.312 -36.415 1.00 86.38 246 GLY A C 1
ATOM 2046 O O . GLY A 1 246 ? 42.837 -4.643 -37.324 1.00 86.38 246 GLY A O 1
ATOM 2047 N N . ILE A 1 247 ? 42.743 -6.557 -36.149 1.00 90.75 247 ILE A N 1
ATOM 2048 C CA . ILE A 1 247 ? 43.806 -7.217 -36.915 1.00 90.75 247 ILE A CA 1
ATOM 2049 C C . ILE A 1 247 ? 43.498 -7.235 -38.415 1.00 90.75 247 ILE A C 1
ATOM 2051 O O . ILE A 1 247 ? 44.409 -7.062 -39.207 1.00 90.75 247 ILE A O 1
ATOM 2055 N N . SER A 1 248 ? 42.236 -7.316 -38.840 1.00 90.81 248 SER A N 1
ATOM 2056 C CA . SER A 1 248 ? 41.866 -7.261 -40.263 1.00 90.81 248 SER A CA 1
ATOM 2057 C C . SER A 1 248 ? 42.184 -5.931 -40.966 1.00 90.81 248 SER A C 1
ATOM 2059 O O . SER A 1 248 ? 42.304 -5.912 -42.191 1.00 90.81 248 SER A O 1
ATOM 2061 N N . VAL A 1 249 ? 42.335 -4.838 -40.212 1.00 91.69 249 VAL A N 1
ATOM 2062 C CA . VAL A 1 249 ? 42.635 -3.484 -40.713 1.00 91.69 249 VAL A CA 1
ATOM 2063 C C . VAL A 1 249 ? 44.014 -2.985 -40.269 1.00 91.69 249 VAL A C 1
ATOM 2065 O O . VAL A 1 249 ? 44.378 -1.842 -40.549 1.00 91.69 249 VAL A O 1
ATOM 2068 N N . MET A 1 250 ? 44.791 -3.824 -39.576 1.00 93.81 250 MET A N 1
ATOM 2069 C CA . MET A 1 250 ? 46.169 -3.516 -39.201 1.00 93.81 250 MET A CA 1
ATOM 2070 C C . MET A 1 250 ? 47.050 -3.460 -40.449 1.00 93.81 250 MET A C 1
ATOM 2072 O O . MET A 1 250 ? 47.124 -4.423 -41.223 1.00 93.81 250 MET A O 1
ATOM 2076 N N . THR A 1 251 ? 47.745 -2.335 -40.623 1.00 94.94 251 THR A N 1
ATOM 2077 C CA . THR A 1 251 ? 48.784 -2.210 -41.644 1.00 94.94 251 THR A CA 1
ATOM 2078 C C . THR A 1 251 ? 49.986 -3.070 -41.268 1.00 94.94 251 THR A C 1
ATOM 2080 O O . THR A 1 251 ? 50.101 -3.594 -40.158 1.00 94.94 251 THR A O 1
ATOM 2083 N N . ARG A 1 252 ? 50.928 -3.196 -42.197 1.00 94.25 252 ARG A N 1
ATOM 2084 C CA . ARG A 1 252 ? 52.211 -3.858 -41.952 1.00 94.25 252 ARG A CA 1
ATOM 2085 C C . ARG A 1 252 ? 52.920 -3.316 -40.703 1.00 94.25 252 ARG A C 1
ATOM 2087 O O . ARG A 1 252 ? 53.454 -4.090 -39.914 1.00 94.25 252 ARG A O 1
ATOM 2094 N N . GLU A 1 253 ? 52.916 -1.998 -40.526 1.00 94.19 253 GLU A N 1
ATOM 2095 C CA . GLU A 1 253 ? 53.532 -1.306 -39.390 1.00 94.19 253 GLU A CA 1
ATOM 2096 C C . GLU A 1 253 ? 52.823 -1.651 -38.074 1.00 94.19 253 GLU A C 1
ATOM 2098 O O . GLU A 1 253 ? 53.492 -1.936 -37.081 1.00 94.19 253 GLU A O 1
ATOM 2103 N N . ASP A 1 254 ? 51.486 -1.707 -38.087 1.00 93.00 254 ASP A N 1
ATOM 2104 C CA . ASP A 1 254 ? 50.682 -2.086 -36.920 1.00 93.00 254 ASP A CA 1
ATOM 2105 C C . ASP A 1 254 ? 50.974 -3.543 -36.493 1.00 93.00 254 ASP A C 1
ATOM 2107 O O . ASP A 1 254 ? 51.120 -3.833 -35.304 1.00 93.00 254 ASP A O 1
ATOM 2111 N N . ILE A 1 255 ? 51.117 -4.466 -37.457 1.00 93.25 255 ILE A N 1
ATOM 2112 C CA . ILE A 1 255 ? 51.479 -5.873 -37.208 1.00 93.25 255 ILE A CA 1
ATOM 2113 C C . ILE A 1 255 ? 52.900 -5.997 -36.645 1.00 93.25 255 ILE A C 1
ATOM 2115 O O . ILE A 1 255 ? 53.139 -6.761 -35.705 1.00 93.25 255 ILE A O 1
ATOM 2119 N N . GLU A 1 256 ? 53.853 -5.246 -37.198 1.00 93.38 256 GLU A N 1
ATOM 2120 C CA . GLU A 1 256 ? 55.220 -5.197 -36.680 1.00 93.38 256 GLU A CA 1
ATOM 2121 C C . GLU A 1 256 ? 55.237 -4.708 -35.222 1.00 93.38 256 GLU A C 1
ATOM 2123 O O . GLU A 1 256 ? 55.909 -5.300 -34.371 1.00 93.38 256 GLU A O 1
ATOM 2128 N N . GLU A 1 257 ? 54.480 -3.656 -34.909 1.00 92.06 257 GLU A N 1
ATOM 2129 C CA . GLU A 1 257 ? 54.381 -3.129 -33.552 1.00 92.06 257 GLU A CA 1
ATOM 2130 C C . GLU A 1 257 ? 53.693 -4.114 -32.594 1.00 92.06 257 GLU A C 1
ATOM 2132 O O . GLU A 1 257 ? 54.181 -4.330 -31.480 1.00 92.06 257 GLU A O 1
ATOM 2137 N N . LEU A 1 258 ? 52.616 -4.772 -33.034 1.00 90.38 258 LEU A N 1
ATOM 2138 C CA . LEU A 1 258 ? 51.929 -5.823 -32.281 1.00 90.38 258 LEU A CA 1
ATOM 2139 C C . LEU A 1 258 ? 52.904 -6.936 -31.872 1.00 90.38 258 LEU A C 1
ATOM 2141 O O . LEU A 1 258 ? 52.985 -7.296 -30.694 1.00 90.38 258 LEU A O 1
ATOM 2145 N N . LEU A 1 259 ? 53.679 -7.460 -32.824 1.00 90.62 259 LEU A N 1
ATOM 2146 C CA . LEU A 1 259 ? 54.638 -8.526 -32.543 1.00 90.62 259 LEU A CA 1
ATOM 2147 C C . LEU A 1 259 ? 55.778 -8.048 -31.638 1.00 90.62 259 LEU A C 1
ATOM 2149 O O . LEU A 1 259 ? 56.169 -8.780 -30.728 1.00 90.62 259 LEU A O 1
ATOM 2153 N N . LYS A 1 260 ? 56.269 -6.811 -31.806 1.00 91.19 260 LYS A N 1
ATOM 2154 C CA . LYS A 1 260 ? 57.256 -6.209 -30.887 1.00 91.19 260 LYS A CA 1
ATOM 2155 C C . LYS A 1 260 ? 56.722 -6.115 -29.459 1.00 91.19 260 LYS A C 1
ATOM 2157 O O . LYS A 1 260 ? 57.420 -6.504 -28.524 1.00 91.19 260 LYS A O 1
ATOM 2162 N N . ARG A 1 261 ? 55.472 -5.679 -29.266 1.00 87.06 261 ARG A N 1
ATOM 2163 C CA . ARG A 1 261 ? 54.831 -5.629 -27.936 1.00 87.06 261 ARG A CA 1
ATOM 2164 C C . ARG A 1 261 ? 54.715 -7.023 -27.307 1.00 87.06 261 ARG A C 1
ATOM 2166 O O . ARG A 1 261 ? 54.856 -7.166 -26.093 1.00 87.06 261 ARG A O 1
ATOM 2173 N N . ARG A 1 262 ? 54.527 -8.064 -28.125 1.00 86.81 262 ARG A N 1
ATOM 2174 C CA . ARG A 1 262 ? 54.447 -9.472 -27.695 1.00 86.81 262 ARG A CA 1
ATOM 2175 C C . ARG A 1 262 ? 55.797 -10.201 -27.663 1.00 86.81 262 ARG A C 1
ATOM 2177 O O . ARG A 1 262 ? 55.825 -11.378 -27.309 1.00 86.81 262 ARG A O 1
ATOM 2184 N N . GLN A 1 263 ? 56.921 -9.533 -27.935 1.00 87.06 263 GLN A N 1
ATOM 2185 C CA . GLN A 1 263 ? 58.257 -10.150 -28.000 1.00 87.06 263 GLN A CA 1
ATOM 2186 C C . GLN A 1 263 ? 58.600 -10.985 -26.754 1.00 87.06 263 GLN A C 1
ATOM 2188 O O . GLN A 1 263 ? 59.198 -12.053 -26.863 1.00 87.06 263 GLN A O 1
ATOM 2193 N N . LYS A 1 264 ? 58.164 -10.553 -25.562 1.00 82.69 264 LYS A N 1
ATOM 2194 C CA . LYS A 1 264 ? 58.378 -11.292 -24.303 1.00 82.69 264 LYS A CA 1
ATOM 2195 C C . LYS A 1 264 ? 57.720 -12.679 -24.290 1.00 82.69 264 LYS A C 1
ATOM 2197 O O . LYS A 1 264 ? 58.282 -13.605 -23.709 1.00 82.69 264 LYS A O 1
ATOM 2202 N N . GLN A 1 265 ? 56.564 -12.829 -24.940 1.00 78.31 265 GLN A N 1
ATOM 2203 C CA . GLN A 1 265 ? 55.852 -14.109 -25.083 1.00 78.31 265 GLN A CA 1
ATOM 2204 C C . GLN A 1 265 ? 56.540 -15.029 -26.106 1.00 78.31 265 GLN A C 1
ATOM 2206 O O . GLN A 1 265 ? 56.367 -16.241 -26.067 1.00 78.31 265 GLN A O 1
ATOM 2211 N N . MET A 1 266 ? 57.390 -14.456 -26.960 1.00 79.75 266 MET A N 1
ATOM 2212 C CA . MET A 1 266 ? 58.158 -15.131 -28.005 1.00 79.75 266 MET A CA 1
ATOM 2213 C C . MET A 1 266 ? 59.635 -15.339 -27.622 1.00 79.75 266 MET A C 1
ATOM 2215 O O . MET A 1 266 ? 60.478 -15.604 -28.470 1.00 79.75 266 MET A O 1
ATOM 2219 N N . THR A 1 267 ? 59.981 -15.251 -26.336 1.00 75.19 267 THR A N 1
ATOM 2220 C CA . THR A 1 267 ? 61.367 -15.422 -25.849 1.00 75.19 267 THR A CA 1
ATOM 2221 C C . THR A 1 267 ? 61.964 -16.796 -26.163 1.00 75.19 267 THR A C 1
ATOM 2223 O O . THR A 1 267 ? 63.178 -16.911 -26.301 1.00 75.19 267 THR A O 1
ATOM 2226 N N . ALA A 1 268 ? 61.122 -17.815 -26.363 1.00 71.19 268 ALA A N 1
ATOM 2227 C CA . ALA A 1 268 ? 61.539 -19.145 -26.807 1.00 71.19 268 ALA A CA 1
ATOM 2228 C C . ALA A 1 268 ? 62.101 -19.178 -28.245 1.00 71.19 268 ALA A C 1
ATOM 2230 O O . ALA A 1 268 ? 62.747 -20.152 -28.614 1.00 71.19 268 ALA A O 1
ATOM 2231 N N . MET A 1 269 ? 61.867 -18.136 -29.053 1.00 71.81 269 MET A N 1
ATOM 2232 C CA . MET A 1 269 ? 62.277 -18.085 -30.461 1.00 71.81 269 MET A CA 1
ATOM 2233 C C . MET A 1 269 ? 63.757 -17.723 -30.650 1.00 71.81 269 MET A C 1
ATOM 2235 O O . MET A 1 269 ? 64.300 -17.924 -31.730 1.00 71.81 269 MET A O 1
ATOM 2239 N N . GLY A 1 270 ? 64.415 -17.175 -29.624 1.00 77.19 270 GLY A N 1
ATOM 2240 C CA . GLY A 1 270 ? 65.699 -16.492 -29.791 1.00 77.19 270 GLY A CA 1
ATOM 2241 C C . GLY A 1 270 ? 65.548 -15.147 -30.535 1.00 77.19 270 GLY A C 1
ATOM 2242 O O . GLY A 1 270 ? 64.624 -14.959 -31.332 1.00 77.19 270 GLY A O 1
ATOM 2243 N N . PRO A 1 271 ? 66.420 -14.161 -30.267 1.00 81.81 271 PRO A N 1
ATOM 2244 C CA . PRO A 1 271 ? 66.311 -12.817 -30.845 1.00 81.81 271 PRO A CA 1
ATOM 2245 C C . PRO A 1 271 ? 66.446 -12.812 -32.378 1.00 81.81 271 PRO A C 1
ATOM 2247 O O . PRO A 1 271 ? 65.803 -11.996 -33.042 1.00 81.81 271 PRO A O 1
ATOM 2250 N N . ASP A 1 272 ? 67.215 -13.748 -32.939 1.00 84.62 272 ASP A N 1
ATOM 2251 C CA . ASP A 1 272 ? 67.499 -13.810 -34.375 1.00 84.62 272 ASP A CA 1
ATOM 2252 C C . ASP A 1 272 ? 66.280 -14.244 -35.195 1.00 84.62 272 ASP A C 1
ATOM 2254 O O . ASP A 1 272 ? 65.972 -13.637 -36.218 1.00 84.62 272 ASP A O 1
ATOM 2258 N N . VAL A 1 273 ? 65.509 -15.224 -34.715 1.00 84.88 273 VAL A N 1
ATOM 2259 C CA . VAL A 1 273 ? 64.287 -15.673 -35.402 1.00 84.88 273 VAL A CA 1
ATOM 2260 C C . VAL A 1 273 ? 63.210 -14.603 -35.365 1.00 84.88 273 VAL A C 1
ATOM 2262 O O . VAL A 1 273 ? 62.534 -14.365 -36.364 1.00 84.88 273 VAL A O 1
ATOM 2265 N N . PHE A 1 274 ? 63.074 -13.914 -34.231 1.00 87.44 274 PHE A N 1
ATOM 2266 C CA . PHE A 1 274 ? 62.136 -12.805 -34.119 1.00 87.44 274 PHE A CA 1
ATOM 2267 C C . PHE A 1 274 ? 62.465 -11.691 -35.123 1.00 87.44 274 PHE A C 1
ATOM 2269 O O . PHE A 1 274 ? 61.569 -11.161 -35.782 1.00 87.44 274 PHE A O 1
ATOM 2276 N N . LYS A 1 275 ? 63.757 -11.388 -35.305 1.00 89.69 275 LYS A N 1
ATOM 2277 C CA . LYS A 1 275 ? 64.224 -10.444 -36.324 1.00 89.69 275 LYS A CA 1
ATOM 2278 C C . LYS A 1 275 ? 63.868 -10.910 -37.740 1.00 89.69 275 LYS A C 1
ATOM 2280 O O . LYS A 1 275 ? 63.361 -10.101 -38.509 1.00 89.69 275 LYS A O 1
ATOM 2285 N N . ILE A 1 276 ? 64.038 -12.199 -38.052 1.00 90.06 276 ILE A N 1
ATOM 2286 C CA . ILE A 1 276 ? 63.670 -12.765 -39.362 1.00 90.06 276 ILE A CA 1
ATOM 2287 C C . ILE A 1 276 ? 62.166 -12.629 -39.629 1.00 90.06 276 ILE A C 1
ATOM 2289 O O . ILE A 1 276 ? 61.782 -12.208 -40.718 1.00 90.06 276 ILE A O 1
ATOM 2293 N N . VAL A 1 277 ? 61.312 -12.911 -38.638 1.00 90.94 277 VAL A N 1
ATOM 2294 C CA . VAL A 1 277 ? 59.853 -12.740 -38.767 1.00 90.94 277 VAL A CA 1
ATOM 2295 C C . VAL A 1 277 ? 59.494 -11.276 -39.044 1.00 90.94 277 VAL A C 1
ATOM 2297 O O . VAL A 1 277 ? 58.700 -10.998 -39.944 1.00 90.94 277 VAL A O 1
ATOM 2300 N N . LEU A 1 278 ? 60.103 -10.324 -38.326 1.00 93.19 278 LEU A N 1
ATOM 2301 C CA . LEU A 1 278 ? 59.882 -8.894 -38.571 1.00 93.19 278 LEU A CA 1
ATOM 2302 C C . LEU A 1 278 ? 60.380 -8.457 -39.956 1.00 93.19 278 LEU A C 1
ATOM 2304 O O . LEU A 1 278 ? 59.678 -7.733 -40.660 1.00 93.19 278 LEU A O 1
ATOM 2308 N N . ASP A 1 279 ? 61.557 -8.917 -40.380 1.00 92.94 279 ASP A N 1
ATOM 2309 C CA . ASP A 1 279 ? 62.105 -8.610 -41.704 1.00 92.94 279 ASP A CA 1
ATOM 2310 C C . ASP A 1 279 ? 61.241 -9.211 -42.821 1.00 92.94 279 ASP A C 1
ATOM 2312 O O . ASP A 1 279 ? 61.022 -8.571 -43.853 1.00 92.94 279 ASP A O 1
ATOM 2316 N N . ARG A 1 280 ? 60.653 -10.392 -42.603 1.00 92.44 280 ARG A N 1
ATOM 2317 C CA . ARG A 1 280 ? 59.691 -11.002 -43.529 1.00 92.44 280 ARG A CA 1
ATOM 2318 C C . ARG A 1 280 ? 58.410 -10.178 -43.644 1.00 92.44 280 ARG A C 1
ATOM 2320 O O . ARG A 1 280 ? 57.964 -9.906 -44.756 1.00 92.44 280 ARG A O 1
ATOM 2327 N N . ILE A 1 281 ? 57.859 -9.721 -42.517 1.00 94.00 281 ILE A N 1
ATOM 2328 C CA . ILE A 1 281 ? 56.679 -8.841 -42.488 1.00 94.00 281 ILE A CA 1
ATOM 2329 C C . ILE A 1 281 ? 56.941 -7.554 -43.268 1.00 94.00 281 ILE A C 1
ATOM 2331 O O . ILE A 1 281 ? 56.108 -7.148 -44.084 1.00 94.00 281 ILE A O 1
ATOM 2335 N N . ARG A 1 282 ? 58.129 -6.961 -43.096 1.00 94.19 282 ARG A N 1
ATOM 2336 C CA . ARG A 1 282 ? 58.555 -5.763 -43.830 1.00 94.19 282 ARG A CA 1
ATOM 2337 C C . ARG A 1 282 ? 58.688 -6.012 -45.327 1.00 94.19 282 ARG A C 1
ATOM 2339 O O . ARG A 1 282 ? 58.104 -5.264 -46.110 1.00 94.19 282 ARG A O 1
ATOM 2346 N N . THR A 1 283 ? 59.450 -7.037 -45.709 1.00 93.62 283 THR A N 1
ATOM 2347 C CA . THR A 1 283 ? 59.821 -7.328 -47.106 1.00 93.62 283 THR A CA 1
ATOM 2348 C C . THR A 1 283 ? 58.647 -7.826 -47.941 1.00 93.62 283 THR A C 1
ATOM 2350 O O . THR A 1 283 ? 58.530 -7.445 -49.100 1.00 93.62 283 THR A O 1
ATOM 2353 N N . GLN A 1 284 ? 57.744 -8.621 -47.363 1.00 95.00 284 GLN A N 1
ATOM 2354 C CA . GLN A 1 284 ? 56.569 -9.149 -48.070 1.00 95.00 284 GLN A CA 1
ATOM 2355 C C . GLN A 1 284 ? 55.307 -8.286 -47.916 1.00 95.00 284 GLN A C 1
ATOM 2357 O O . GLN A 1 284 ? 54.229 -8.662 -48.393 1.00 95.00 284 GLN A O 1
ATOM 2362 N N . ALA A 1 285 ? 55.431 -7.137 -47.245 1.00 93.25 285 ALA A N 1
ATOM 2363 C CA . ALA A 1 285 ? 54.321 -6.256 -46.906 1.00 93.25 285 ALA A CA 1
ATOM 2364 C C . ALA A 1 285 ? 53.144 -7.030 -46.289 1.00 93.25 285 ALA A C 1
ATOM 2366 O O . ALA A 1 285 ? 52.029 -7.013 -46.816 1.00 93.25 285 ALA A O 1
ATOM 2367 N N . ILE A 1 286 ? 53.423 -7.795 -45.230 1.00 95.44 286 ILE A N 1
ATOM 2368 C CA . ILE A 1 286 ? 52.422 -8.628 -44.559 1.00 95.44 286 ILE A CA 1
ATOM 2369 C C . ILE A 1 286 ? 51.554 -7.724 -43.684 1.00 95.44 286 ILE A C 1
ATOM 2371 O O . ILE A 1 286 ? 51.988 -7.268 -42.631 1.00 95.44 286 ILE A O 1
ATOM 2375 N N . ASP A 1 287 ? 50.334 -7.470 -44.138 1.00 95.06 287 ASP A N 1
ATOM 2376 C CA . ASP A 1 287 ? 49.272 -6.849 -43.353 1.00 95.06 287 ASP A CA 1
ATOM 2377 C C . ASP A 1 287 ? 48.445 -7.914 -42.614 1.00 95.06 287 ASP A C 1
ATOM 2379 O O . ASP A 1 287 ? 48.645 -9.130 -42.758 1.00 95.06 287 ASP A O 1
ATOM 2383 N N . GLY A 1 288 ? 47.498 -7.467 -41.793 1.00 93.25 288 GLY A N 1
ATOM 2384 C CA . GLY A 1 288 ? 46.683 -8.393 -41.025 1.00 93.25 288 GLY A CA 1
ATOM 2385 C C . GLY A 1 288 ? 45.700 -9.227 -41.858 1.00 93.25 288 GLY A C 1
ATOM 2386 O O . GLY A 1 288 ? 45.408 -10.361 -41.476 1.00 93.25 288 GLY A O 1
ATOM 2387 N N . GLN A 1 289 ? 45.266 -8.771 -43.042 1.00 93.75 289 GLN A N 1
ATOM 2388 C CA . GLN A 1 289 ? 44.446 -9.601 -43.939 1.00 93.75 289 GLN A CA 1
ATOM 2389 C C . GLN A 1 289 ? 45.231 -10.798 -44.478 1.00 93.75 289 GLN A C 1
ATOM 2391 O O . GLN A 1 289 ? 44.716 -11.921 -44.472 1.00 93.75 289 GLN A O 1
ATOM 2396 N N . LYS A 1 290 ? 46.491 -10.590 -44.885 1.00 94.81 290 LYS A N 1
ATOM 2397 C CA . LYS A 1 290 ? 47.390 -11.671 -45.316 1.00 94.81 290 LYS A CA 1
ATOM 2398 C C . LYS A 1 290 ? 47.637 -12.681 -44.195 1.00 94.81 290 LYS A C 1
ATOM 2400 O O . LYS A 1 290 ? 47.621 -13.885 -44.457 1.00 94.81 290 LYS A O 1
ATOM 2405 N N . LEU A 1 291 ? 47.798 -12.222 -42.949 1.00 92.56 291 LEU A N 1
ATOM 2406 C CA . LEU A 1 291 ? 47.928 -13.105 -41.782 1.00 92.56 291 LEU A CA 1
ATOM 2407 C C . LEU A 1 291 ? 46.680 -13.961 -41.556 1.00 92.56 291 LEU A C 1
ATOM 2409 O O . LEU A 1 291 ? 46.791 -15.183 -41.442 1.00 92.56 291 LEU A O 1
ATOM 2413 N N . ILE A 1 292 ? 45.495 -13.342 -41.533 1.00 91.44 292 ILE A N 1
ATOM 2414 C CA . ILE A 1 292 ? 44.218 -14.046 -41.338 1.00 91.44 292 ILE A CA 1
ATOM 2415 C C . ILE A 1 292 ? 43.980 -15.052 -42.473 1.00 91.44 292 ILE A C 1
ATOM 2417 O O . ILE A 1 292 ? 43.564 -16.183 -42.218 1.00 91.44 292 ILE A O 1
ATOM 2421 N N . ALA A 1 293 ? 44.249 -14.666 -43.724 1.00 92.81 293 ALA A N 1
ATOM 2422 C CA . ALA A 1 293 ? 44.079 -15.534 -44.886 1.00 92.81 293 ALA A CA 1
ATOM 2423 C C . ALA A 1 293 ? 44.996 -16.766 -44.825 1.00 92.81 293 ALA A C 1
ATOM 2425 O O . ALA A 1 293 ? 44.544 -17.879 -45.101 1.00 92.81 293 ALA A O 1
ATOM 2426 N N . SER A 1 294 ? 46.259 -16.595 -44.426 1.00 91.44 294 SER A N 1
ATOM 2427 C CA . SER A 1 294 ? 47.199 -17.709 -44.257 1.00 91.44 294 SER A CA 1
ATOM 2428 C C . SER A 1 294 ? 46.849 -18.601 -43.068 1.00 91.44 294 SER A C 1
ATOM 2430 O O . SER A 1 294 ? 46.903 -19.823 -43.199 1.00 91.44 294 SER A O 1
ATOM 2432 N N . LEU A 1 295 ? 46.406 -18.019 -41.948 1.00 90.56 295 LEU A N 1
ATOM 2433 C CA . LEU A 1 295 ? 45.925 -18.767 -40.784 1.00 90.56 295 LEU A CA 1
ATOM 2434 C C . LEU A 1 295 ? 44.710 -19.645 -41.128 1.00 90.56 295 LEU A C 1
ATOM 2436 O O . LEU A 1 295 ? 44.673 -20.812 -40.745 1.00 90.56 295 LEU A O 1
ATOM 2440 N N . LYS A 1 296 ? 43.744 -19.114 -41.894 1.00 90.06 296 LYS A N 1
ATOM 2441 C CA . LYS A 1 296 ? 42.564 -19.867 -42.359 1.00 90.06 296 LYS A CA 1
ATOM 2442 C C . LYS A 1 296 ? 42.920 -21.032 -43.291 1.00 90.06 296 LYS A C 1
ATOM 2444 O O . LYS A 1 296 ? 42.162 -21.994 -43.345 1.00 90.06 296 LYS A O 1
ATOM 2449 N N . LYS A 1 297 ? 44.038 -20.951 -44.028 1.00 92.81 297 LYS A N 1
ATOM 2450 C CA . LYS A 1 297 ? 44.497 -22.022 -44.931 1.00 92.81 297 LYS A CA 1
ATOM 2451 C C . LYS A 1 297 ? 45.095 -23.198 -44.163 1.00 92.81 297 LYS A C 1
ATOM 2453 O O . LYS A 1 297 ? 44.684 -24.330 -44.381 1.00 92.81 297 LYS A O 1
ATOM 2458 N N . SER A 1 298 ? 46.106 -22.950 -43.328 1.00 90.94 298 SER A N 1
ATOM 2459 C CA . SER A 1 298 ? 46.708 -23.944 -42.426 1.00 90.94 298 SER A CA 1
ATOM 2460 C C . SER A 1 298 ? 47.807 -23.313 -41.565 1.00 90.94 298 SER A C 1
ATOM 2462 O O . SER A 1 298 ? 48.408 -22.306 -41.941 1.00 90.94 298 SER A O 1
ATOM 2464 N N . ALA A 1 299 ? 48.166 -23.974 -40.460 1.00 86.81 299 ALA A N 1
ATOM 2465 C CA . ALA A 1 299 ? 49.362 -23.642 -39.680 1.00 86.81 299 ALA A CA 1
ATOM 2466 C C . ALA A 1 299 ? 50.630 -23.608 -40.561 1.00 86.81 299 ALA A C 1
ATOM 2468 O O . ALA A 1 299 ? 51.456 -22.702 -40.457 1.00 86.81 299 ALA A O 1
ATOM 2469 N N . ARG A 1 300 ? 50.748 -24.552 -41.505 1.00 86.94 300 ARG A N 1
ATOM 2470 C CA . ARG A 1 300 ? 51.858 -24.613 -42.464 1.00 86.94 300 ARG A CA 1
ATOM 2471 C C . ARG A 1 300 ? 51.920 -23.375 -43.359 1.00 86.94 300 ARG A C 1
ATOM 2473 O O . ARG A 1 300 ? 52.995 -22.802 -43.496 1.00 86.94 300 ARG A O 1
ATOM 2480 N N . ALA A 1 301 ? 50.787 -22.934 -43.907 1.00 89.69 301 ALA A N 1
ATOM 2481 C CA . ALA A 1 301 ? 50.713 -21.740 -44.750 1.00 89.69 301 ALA A CA 1
ATOM 2482 C C . ALA A 1 301 ? 51.096 -20.464 -43.981 1.00 89.69 301 ALA A C 1
ATOM 2484 O O . ALA A 1 301 ? 51.803 -19.613 -44.516 1.00 89.69 301 ALA A O 1
ATOM 2485 N N . LEU A 1 302 ? 50.689 -20.348 -42.711 1.00 91.25 302 LEU A N 1
ATOM 2486 C CA . LEU A 1 302 ? 51.128 -19.254 -41.840 1.00 91.25 302 LEU A CA 1
ATOM 2487 C C . LEU A 1 302 ? 52.643 -19.305 -41.577 1.00 91.25 302 LEU A C 1
ATOM 2489 O O . LEU A 1 302 ? 53.313 -18.275 -41.637 1.00 91.25 302 LEU A O 1
ATOM 2493 N N . GLY A 1 303 ? 53.191 -20.498 -41.335 1.00 89.25 303 GLY A N 1
ATOM 2494 C CA . GLY A 1 303 ? 54.630 -20.696 -41.161 1.00 89.25 303 GLY A CA 1
ATOM 2495 C C . GLY A 1 303 ? 55.439 -20.372 -42.417 1.00 89.25 303 GLY A C 1
ATOM 2496 O O . GLY A 1 303 ? 56.479 -19.735 -42.320 1.00 89.25 303 GLY A O 1
ATOM 2497 N N . GLU A 1 304 ? 54.965 -20.770 -43.598 1.00 90.62 304 GLU A N 1
ATOM 2498 C CA . GLU A 1 304 ? 55.594 -20.425 -44.884 1.00 90.62 304 GLU A CA 1
ATOM 2499 C C . GLU A 1 304 ? 55.537 -18.916 -45.168 1.00 90.62 304 GLU A C 1
ATOM 2501 O O . GLU A 1 304 ? 56.526 -18.350 -45.639 1.00 90.62 304 GLU A O 1
ATOM 2506 N N . LEU A 1 305 ? 54.425 -18.252 -44.825 1.00 93.25 305 LEU A N 1
ATOM 2507 C CA . LEU A 1 305 ? 54.282 -16.799 -44.947 1.00 93.25 305 LEU A CA 1
ATOM 2508 C C . LEU A 1 305 ? 55.298 -16.057 -44.055 1.00 93.25 305 LEU A C 1
ATOM 2510 O O . LEU A 1 305 ? 55.948 -15.121 -44.516 1.00 93.25 305 LEU A O 1
ATOM 2514 N N . LEU A 1 306 ? 55.454 -16.480 -42.795 1.00 90.12 306 LEU A N 1
ATOM 2515 C CA . LEU A 1 306 ? 56.246 -15.751 -41.795 1.00 90.12 306 LEU A CA 1
ATOM 2516 C C . LEU A 1 306 ? 57.730 -16.138 -41.726 1.00 90.12 306 LEU A C 1
ATOM 2518 O O . LEU A 1 306 ? 58.535 -15.310 -41.307 1.00 90.12 306 LEU A O 1
ATOM 2522 N N . LEU A 1 307 ? 58.108 -17.348 -42.148 1.00 89.19 307 LEU A N 1
ATOM 2523 C CA . LEU A 1 307 ? 59.493 -17.846 -42.067 1.00 89.19 307 LEU A CA 1
ATOM 2524 C C . LEU A 1 307 ? 60.127 -18.143 -43.428 1.00 89.19 307 LEU A C 1
ATOM 2526 O O . LEU A 1 307 ? 61.347 -18.220 -43.526 1.00 89.19 307 LEU A O 1
ATOM 2530 N N . GLY A 1 308 ? 59.323 -18.289 -44.484 1.00 85.44 308 GLY A N 1
ATOM 2531 C CA . GLY A 1 308 ? 59.792 -18.772 -45.782 1.00 85.44 308 GLY A CA 1
ATOM 2532 C C . GLY A 1 308 ? 59.877 -20.299 -45.877 1.00 85.44 308 GLY A C 1
ATOM 2533 O O . GLY A 1 308 ? 59.631 -21.025 -44.912 1.00 85.44 308 GLY A O 1
ATOM 2534 N N . GLN A 1 309 ? 60.161 -20.794 -47.084 1.00 82.25 309 GLN A N 1
ATOM 2535 C CA . GLN A 1 309 ? 60.265 -22.231 -47.367 1.00 82.25 309 GLN A CA 1
ATOM 2536 C C . GLN A 1 309 ? 61.632 -22.806 -46.958 1.00 82.25 309 GLN A C 1
ATOM 2538 O O . GLN A 1 309 ? 61.678 -23.943 -46.499 1.00 82.25 309 GLN A O 1
ATOM 2543 N N . ASP A 1 310 ? 62.688 -21.988 -47.013 1.00 74.44 310 ASP A N 1
ATOM 2544 C CA . ASP A 1 310 ? 64.091 -22.386 -46.806 1.00 74.44 310 ASP A CA 1
ATOM 2545 C C . ASP A 1 310 ? 64.586 -22.222 -45.354 1.00 74.44 310 ASP A C 1
ATOM 2547 O O . ASP A 1 310 ? 65.787 -22.181 -45.096 1.00 74.44 310 ASP A O 1
ATOM 2551 N N . PHE A 1 311 ? 63.676 -22.064 -44.386 1.00 74.69 311 PHE A N 1
ATOM 2552 C CA . PHE A 1 311 ? 64.046 -21.849 -42.985 1.00 74.69 311 PHE A CA 1
ATOM 2553 C C . PHE A 1 311 ? 64.515 -23.160 -42.329 1.00 74.69 311 PHE A C 1
ATOM 2555 O O . PHE A 1 311 ? 63.732 -24.107 -42.206 1.00 74.69 311 PHE A O 1
ATOM 2562 N N . ASP A 1 312 ? 65.784 -23.197 -41.915 1.00 64.31 312 ASP A N 1
ATOM 2563 C CA . ASP A 1 312 ? 66.499 -24.401 -41.475 1.00 64.31 312 ASP A CA 1
ATOM 2564 C C . ASP A 1 312 ? 65.984 -24.982 -40.134 1.00 64.31 312 ASP A C 1
ATOM 2566 O O . ASP A 1 312 ? 65.558 -24.264 -39.225 1.00 64.31 312 ASP A O 1
ATOM 2570 N N . ILE A 1 313 ? 66.012 -26.313 -40.017 1.00 56.12 313 ILE A N 1
ATOM 2571 C CA . ILE A 1 313 ? 65.156 -27.152 -39.142 1.00 56.12 313 ILE A CA 1
ATOM 2572 C C . ILE A 1 313 ? 65.565 -27.138 -37.650 1.00 56.12 313 ILE A C 1
ATOM 2574 O O . ILE A 1 313 ? 64.882 -27.713 -36.802 1.00 56.12 313 ILE A O 1
ATOM 2578 N N . ALA A 1 314 ? 66.642 -26.446 -37.274 1.00 57.03 314 ALA A N 1
ATOM 2579 C CA . ALA A 1 314 ? 67.182 -26.499 -35.909 1.00 57.03 314 ALA A CA 1
ATOM 2580 C C . ALA A 1 314 ? 66.281 -25.851 -34.831 1.00 57.03 314 ALA A C 1
ATOM 2582 O O . ALA A 1 314 ? 66.465 -26.101 -33.639 1.00 57.03 314 ALA A O 1
ATOM 2583 N N . ILE A 1 315 ? 65.293 -25.041 -35.224 1.00 61.56 315 ILE A N 1
ATOM 2584 C CA . ILE A 1 315 ? 64.337 -24.387 -34.320 1.00 61.56 315 ILE A CA 1
ATOM 2585 C C . ILE A 1 315 ? 62.952 -24.980 -34.570 1.00 61.56 315 ILE A C 1
ATOM 2587 O O . ILE A 1 315 ? 62.542 -25.141 -35.716 1.00 61.56 315 ILE A O 1
ATOM 2591 N N . ASN A 1 316 ? 62.220 -25.306 -33.498 1.00 76.25 316 ASN A N 1
ATOM 2592 C CA . ASN A 1 316 ? 60.907 -25.953 -33.551 1.00 76.25 316 ASN A CA 1
ATOM 2593 C C . ASN A 1 316 ? 59.860 -25.054 -34.252 1.00 76.25 316 ASN A C 1
ATOM 2595 O O . ASN A 1 316 ? 59.099 -24.325 -33.611 1.00 76.25 316 ASN A O 1
ATOM 2599 N N . ARG A 1 317 ? 59.844 -25.090 -35.592 1.00 80.50 317 ARG A N 1
ATOM 2600 C CA . ARG A 1 317 ? 58.954 -24.333 -36.489 1.00 80.50 317 ARG A CA 1
ATOM 2601 C C . ARG A 1 317 ? 57.489 -24.476 -36.089 1.00 80.50 317 ARG A C 1
ATOM 2603 O O . ARG A 1 317 ? 56.731 -23.514 -36.162 1.00 80.50 317 ARG A O 1
ATOM 2610 N N . GLU A 1 318 ? 57.100 -25.659 -35.637 1.00 80.50 318 GLU A N 1
ATOM 2611 C CA . GLU A 1 318 ? 55.741 -25.958 -35.198 1.00 80.50 318 GLU A CA 1
ATOM 2612 C C . GLU A 1 318 ? 55.377 -25.209 -33.911 1.00 80.50 318 GLU A C 1
ATOM 2614 O O . GLU A 1 318 ? 54.313 -24.592 -33.829 1.00 80.50 318 GLU A O 1
ATOM 2619 N N . GLN A 1 319 ? 56.285 -25.171 -32.934 1.00 82.25 319 GLN A N 1
ATOM 2620 C CA . GLN A 1 319 ? 56.102 -24.398 -31.704 1.00 82.25 319 GLN A CA 1
ATOM 2621 C C . GLN A 1 319 ? 56.000 -22.895 -31.993 1.00 82.25 319 GLN A C 1
ATOM 2623 O O . GLN A 1 319 ? 55.153 -22.210 -31.421 1.00 82.25 319 GLN A O 1
ATOM 2628 N N . LEU A 1 320 ? 56.818 -22.387 -32.919 1.00 81.69 320 LEU A N 1
ATOM 2629 C CA . LEU A 1 320 ? 56.802 -20.986 -33.334 1.00 81.69 320 LEU A CA 1
ATOM 2630 C C . LEU A 1 320 ? 55.470 -20.588 -33.980 1.00 81.69 320 LEU A C 1
ATOM 2632 O O . LEU A 1 320 ? 54.840 -19.607 -33.583 1.00 81.69 320 LEU A O 1
ATOM 2636 N N . VAL A 1 321 ? 55.038 -21.377 -34.965 1.00 85.62 321 VAL A N 1
ATOM 2637 C CA . VAL A 1 321 ? 53.752 -21.194 -35.636 1.00 85.62 321 VAL A CA 1
ATOM 2638 C C . VAL A 1 321 ? 52.620 -21.285 -34.621 1.00 85.62 321 VAL A C 1
ATOM 2640 O O . VAL A 1 321 ? 51.722 -20.456 -34.660 1.00 85.62 321 VAL A O 1
ATOM 2643 N N . THR A 1 322 ? 52.690 -22.208 -33.661 1.00 86.88 322 THR A N 1
ATOM 2644 C CA . THR A 1 322 ? 51.681 -22.348 -32.603 1.00 86.88 322 THR A CA 1
ATOM 2645 C C . THR A 1 322 ? 51.568 -21.094 -31.730 1.00 86.88 322 THR A C 1
ATOM 2647 O O . THR A 1 322 ? 50.456 -20.654 -31.438 1.00 86.88 322 THR A O 1
ATOM 2650 N N . GLU A 1 323 ? 52.682 -20.480 -31.320 1.00 83.88 323 GLU A N 1
ATOM 2651 C CA . GLU A 1 323 ? 52.639 -19.233 -30.540 1.00 83.88 323 GLU A CA 1
ATOM 2652 C C . GLU A 1 323 ? 52.127 -18.046 -31.370 1.00 83.88 323 GLU A C 1
ATOM 2654 O O . GLU A 1 323 ? 51.302 -17.266 -30.891 1.00 83.88 323 GLU A O 1
ATOM 2659 N N . LEU A 1 324 ? 52.520 -17.944 -32.643 1.00 84.31 324 LEU A N 1
ATOM 2660 C CA . LEU A 1 324 ? 52.001 -16.917 -33.552 1.00 84.31 324 LEU A CA 1
ATOM 2661 C C . LEU A 1 324 ? 50.505 -17.106 -33.833 1.00 84.31 324 LEU A C 1
ATOM 2663 O O . LEU A 1 324 ? 49.760 -16.129 -33.834 1.00 84.31 324 LEU A O 1
ATOM 2667 N N . MET A 1 325 ? 50.040 -18.348 -33.987 1.00 86.62 325 MET A N 1
ATOM 2668 C CA . MET A 1 325 ? 48.617 -18.671 -34.097 1.00 86.62 325 MET A CA 1
ATOM 2669 C C . MET A 1 325 ? 47.854 -18.222 -32.855 1.00 86.62 325 MET A C 1
ATOM 2671 O O . MET A 1 325 ? 46.810 -17.603 -32.999 1.00 86.62 325 MET A O 1
ATOM 2675 N N . LYS A 1 326 ? 48.375 -18.455 -31.641 1.00 86.25 326 LYS A N 1
ATOM 2676 C CA . LYS A 1 326 ? 47.728 -17.986 -30.402 1.00 86.25 326 LYS A CA 1
ATOM 2677 C C . LYS A 1 326 ? 47.596 -16.466 -30.362 1.00 86.25 326 LYS A C 1
ATOM 2679 O O . LYS A 1 326 ? 46.539 -15.979 -29.967 1.00 86.25 326 LYS A O 1
ATOM 2684 N N . ILE A 1 327 ? 48.639 -15.735 -30.769 1.00 85.31 327 ILE A N 1
ATOM 2685 C CA . ILE A 1 327 ? 48.630 -14.265 -30.823 1.00 85.31 327 ILE A CA 1
ATOM 2686 C C . ILE A 1 327 ? 47.607 -13.782 -31.860 1.00 85.31 327 ILE A C 1
ATOM 2688 O O . ILE A 1 327 ? 46.754 -12.960 -31.537 1.00 85.31 327 ILE A O 1
ATOM 2692 N N . ILE A 1 328 ? 47.635 -14.329 -33.078 1.00 87.12 328 ILE A N 1
ATOM 2693 C CA . ILE A 1 328 ? 46.726 -13.930 -34.162 1.00 87.12 328 ILE A CA 1
ATOM 2694 C C . ILE A 1 328 ? 45.277 -14.315 -33.824 1.00 87.12 328 ILE A C 1
ATOM 2696 O O . ILE A 1 328 ? 44.390 -13.478 -33.935 1.00 87.12 328 ILE A O 1
ATOM 2700 N N . ASP A 1 329 ? 45.020 -15.530 -33.332 1.00 85.19 329 ASP A N 1
ATOM 2701 C CA . ASP A 1 329 ? 43.695 -15.971 -32.872 1.00 85.19 329 ASP A CA 1
ATOM 2702 C C . ASP A 1 329 ? 43.162 -15.114 -31.723 1.00 85.19 329 ASP A C 1
ATOM 2704 O O . ASP A 1 329 ? 41.948 -14.977 -31.559 1.00 85.19 329 ASP A O 1
ATOM 2708 N N . PHE A 1 330 ? 44.051 -14.606 -30.867 1.00 84.56 330 PHE A N 1
ATOM 2709 C CA . PHE A 1 330 ? 43.675 -13.702 -29.791 1.00 84.56 330 PHE A CA 1
ATOM 2710 C C . PHE A 1 330 ? 43.252 -12.337 -30.337 1.00 84.56 330 PHE A C 1
ATOM 2712 O O . PHE A 1 330 ? 42.193 -11.848 -29.953 1.00 84.56 330 PHE A O 1
ATOM 2719 N N . GLU A 1 331 ? 44.007 -11.758 -31.272 1.00 86.25 331 GLU A N 1
ATOM 2720 C CA . GLU A 1 331 ? 43.630 -10.483 -31.892 1.00 86.25 331 GLU A CA 1
ATOM 2721 C C . GLU A 1 331 ? 42.386 -10.617 -32.792 1.00 86.25 331 GLU A C 1
ATOM 2723 O O . GLU A 1 331 ? 41.535 -9.731 -32.786 1.00 86.25 331 GLU A O 1
ATOM 2728 N N . ILE A 1 332 ? 42.193 -11.755 -33.477 1.00 87.88 332 ILE A N 1
ATOM 2729 C CA . ILE A 1 332 ? 40.944 -12.070 -34.197 1.00 87.88 332 ILE A CA 1
ATOM 2730 C C . ILE A 1 332 ? 39.771 -12.162 -33.216 1.00 87.88 332 ILE A C 1
ATOM 2732 O O . ILE A 1 332 ? 38.691 -11.639 -33.490 1.00 87.88 332 ILE A O 1
ATOM 2736 N N . LEU A 1 333 ? 39.953 -12.832 -32.072 1.00 85.31 333 LEU A N 1
ATOM 2737 C CA . LEU A 1 333 ? 38.912 -12.916 -31.048 1.00 85.31 333 LEU A CA 1
ATOM 2738 C C . LEU A 1 333 ? 38.585 -11.534 -30.491 1.00 85.31 333 LEU A C 1
ATOM 2740 O O . LEU A 1 333 ? 37.413 -11.218 -30.349 1.00 85.31 333 LEU A O 1
ATOM 2744 N N . LYS A 1 334 ? 39.596 -10.720 -30.192 1.00 84.12 334 LYS A N 1
ATOM 2745 C CA . LYS A 1 334 ? 39.427 -9.349 -29.711 1.00 84.12 334 LYS A CA 1
ATOM 2746 C C . LYS A 1 334 ? 38.652 -8.501 -30.709 1.00 84.12 334 LYS A C 1
ATOM 2748 O O . LYS A 1 334 ? 37.701 -7.827 -30.324 1.00 84.12 334 LYS A O 1
ATOM 2753 N N . GLU A 1 335 ? 39.022 -8.573 -31.984 1.00 87.44 335 GLU A N 1
ATOM 2754 C CA . GLU A 1 335 ? 38.302 -7.896 -33.055 1.00 87.44 335 GLU A CA 1
ATOM 2755 C C . GLU A 1 335 ? 36.851 -8.382 -33.140 1.00 87.44 335 GLU A C 1
ATOM 2757 O O . GLU A 1 335 ? 35.942 -7.562 -33.206 1.00 87.44 335 GLU A O 1
ATOM 2762 N N . ARG A 1 336 ? 36.608 -9.695 -33.053 1.00 88.00 336 ARG A N 1
ATOM 2763 C CA . ARG A 1 336 ? 35.253 -10.263 -33.030 1.00 88.00 336 ARG A CA 1
ATOM 2764 C C . ARG A 1 336 ? 34.458 -9.836 -31.793 1.00 88.00 336 ARG A C 1
ATOM 2766 O O . ARG A 1 336 ? 33.279 -9.529 -31.908 1.00 88.00 336 ARG A O 1
ATOM 2773 N N . VAL A 1 337 ? 35.068 -9.805 -30.611 1.00 86.94 337 VAL A N 1
ATOM 2774 C CA . VAL A 1 337 ? 34.416 -9.331 -29.381 1.00 86.94 337 VAL A CA 1
ATOM 2775 C C . VAL A 1 337 ? 33.977 -7.881 -29.554 1.00 86.94 337 VAL A C 1
ATOM 2777 O O . VAL A 1 337 ? 32.811 -7.572 -29.329 1.00 86.94 337 VAL A O 1
ATOM 2780 N N . LYS A 1 338 ? 34.884 -7.026 -30.037 1.00 86.31 338 LYS A N 1
ATOM 2781 C CA . LYS A 1 338 ? 34.656 -5.589 -30.221 1.00 86.31 338 LYS A CA 1
ATOM 2782 C C . LYS A 1 338 ? 33.659 -5.268 -31.339 1.00 86.31 338 LYS A C 1
ATOM 2784 O O . LYS A 1 338 ? 32.799 -4.419 -31.148 1.00 86.31 338 LYS A O 1
ATOM 2789 N N . ASN A 1 339 ? 33.782 -5.918 -32.495 1.00 88.38 339 ASN A N 1
ATOM 2790 C CA . ASN A 1 339 ? 33.071 -5.523 -33.715 1.00 88.38 339 ASN A CA 1
ATOM 2791 C C . ASN A 1 339 ? 31.834 -6.387 -34.020 1.00 88.38 339 ASN A C 1
ATOM 2793 O O . ASN A 1 339 ? 31.052 -6.019 -34.889 1.00 88.38 339 ASN A O 1
ATOM 2797 N N . ASP A 1 340 ? 31.657 -7.529 -33.347 1.00 89.81 340 ASP A N 1
ATOM 2798 C CA . ASP A 1 340 ? 30.544 -8.461 -33.593 1.00 89.81 340 ASP A CA 1
ATOM 2799 C C . ASP A 1 340 ? 29.772 -8.779 -32.304 1.00 89.81 340 ASP A C 1
ATOM 2801 O O . ASP A 1 340 ? 28.584 -8.479 -32.216 1.00 89.81 340 ASP A O 1
ATOM 2805 N N . LEU A 1 341 ? 30.427 -9.333 -31.275 1.00 89.62 341 LEU A N 1
ATOM 2806 C CA . LEU A 1 341 ? 29.729 -9.817 -30.073 1.00 89.62 341 LEU A CA 1
ATOM 2807 C C . LEU A 1 341 ? 29.112 -8.679 -29.240 1.00 89.62 341 LEU A C 1
ATOM 2809 O O . LEU A 1 341 ? 27.920 -8.746 -28.945 1.00 89.62 341 LEU A O 1
ATOM 2813 N N . ILE A 1 342 ? 29.894 -7.651 -28.879 1.00 88.81 342 ILE A N 1
ATOM 2814 C CA . ILE A 1 342 ? 29.416 -6.517 -28.064 1.00 88.81 342 ILE A CA 1
ATOM 2815 C C . ILE A 1 342 ? 28.300 -5.748 -28.792 1.00 88.81 342 ILE A C 1
ATOM 2817 O O . ILE A 1 342 ? 27.219 -5.635 -28.218 1.00 88.81 342 ILE A O 1
ATOM 2821 N N . PRO A 1 343 ? 28.456 -5.326 -30.067 1.00 94.00 343 PRO A N 1
ATOM 2822 C CA . PRO A 1 343 ? 27.389 -4.620 -30.774 1.00 94.00 343 PRO A CA 1
ATOM 2823 C C . PRO A 1 343 ? 26.093 -5.430 -30.891 1.00 94.00 343 PRO A C 1
ATOM 2825 O O . PRO A 1 343 ? 25.008 -4.879 -30.712 1.00 94.00 343 PRO A O 1
ATOM 2828 N N . LYS A 1 344 ? 26.175 -6.743 -31.159 1.00 95.00 344 LYS A N 1
ATOM 2829 C CA . LYS A 1 344 ? 24.987 -7.613 -31.182 1.00 95.00 344 LYS A CA 1
ATOM 2830 C C . LYS A 1 344 ? 24.311 -7.671 -29.824 1.00 95.00 344 LYS A C 1
ATOM 2832 O O . LYS A 1 344 ? 23.090 -7.584 -29.748 1.00 95.00 344 LYS A O 1
ATOM 2837 N N . PHE A 1 345 ? 25.095 -7.804 -28.763 1.00 92.50 345 PHE A N 1
ATOM 2838 C CA . PHE A 1 345 ? 24.571 -7.868 -27.411 1.00 92.50 345 PHE A CA 1
ATOM 2839 C C . PHE A 1 345 ? 23.921 -6.548 -26.977 1.00 92.50 345 PHE A C 1
ATOM 2841 O O . PHE A 1 345 ? 22.811 -6.568 -26.450 1.00 92.50 345 PHE A O 1
ATOM 2848 N N . ASP A 1 346 ? 24.527 -5.403 -27.294 1.00 93.25 346 ASP A N 1
ATOM 2849 C CA . ASP A 1 346 ? 23.932 -4.084 -27.049 1.00 93.25 346 ASP A CA 1
ATOM 2850 C C . ASP A 1 346 ? 22.600 -3.919 -27.793 1.00 93.25 346 ASP A C 1
ATOM 2852 O O . ASP A 1 346 ? 21.623 -3.403 -27.239 1.00 93.25 346 ASP A O 1
ATOM 2856 N N . LYS A 1 347 ? 22.515 -4.421 -29.035 1.00 96.69 347 LYS A N 1
ATOM 2857 C CA . LYS A 1 347 ? 21.247 -4.482 -29.775 1.00 96.69 347 LYS A CA 1
ATOM 2858 C C . LYS A 1 347 ? 20.236 -5.406 -29.099 1.00 96.69 347 LYS A C 1
ATOM 2860 O O . LYS A 1 347 ? 19.080 -5.014 -28.986 1.00 96.69 347 LYS A O 1
ATOM 2865 N N . CYS A 1 348 ? 20.638 -6.571 -28.588 1.00 95.62 348 CYS A N 1
ATOM 2866 C CA . CYS A 1 348 ? 19.747 -7.442 -27.813 1.00 95.62 348 CYS A CA 1
ATOM 2867 C C . CYS A 1 348 ? 19.202 -6.756 -26.559 1.00 95.62 348 CYS A C 1
ATOM 2869 O O . CYS A 1 348 ? 18.001 -6.835 -26.322 1.00 95.62 348 CYS A O 1
ATOM 2871 N N . LYS A 1 349 ? 20.034 -6.027 -25.800 1.00 94.12 349 LYS A N 1
ATOM 2872 C CA . LYS A 1 349 ? 19.565 -5.233 -24.651 1.00 94.12 349 LYS A CA 1
ATOM 2873 C C . LYS A 1 349 ? 18.566 -4.161 -25.081 1.00 94.12 349 LYS A C 1
ATOM 2875 O O . LYS A 1 349 ? 17.551 -3.954 -24.418 1.00 94.12 349 LYS A O 1
ATOM 2880 N N . SER A 1 350 ? 18.828 -3.486 -26.203 1.00 96.12 350 SER A N 1
ATOM 2881 C CA . SER A 1 350 ? 17.911 -2.484 -26.758 1.00 96.12 350 SER A CA 1
ATOM 2882 C C . SER A 1 350 ? 16.565 -3.099 -27.161 1.00 96.12 350 SER A C 1
ATOM 2884 O O . SER A 1 350 ? 15.515 -2.569 -26.791 1.00 96.12 350 SER A O 1
ATOM 2886 N N . ILE A 1 351 ? 16.587 -4.254 -27.836 1.00 96.44 351 ILE A N 1
ATOM 2887 C CA . ILE A 1 351 ? 15.397 -5.041 -28.185 1.00 96.44 351 ILE A CA 1
ATOM 2888 C C . ILE A 1 351 ? 14.650 -5.455 -26.915 1.00 96.44 351 ILE A C 1
ATOM 2890 O O . ILE A 1 351 ? 13.449 -5.212 -26.816 1.00 96.44 351 ILE A O 1
ATOM 2894 N N . ALA A 1 352 ? 15.351 -6.014 -25.924 1.00 95.19 352 ALA A N 1
ATOM 2895 C CA . ALA A 1 352 ? 14.769 -6.433 -24.655 1.00 95.19 352 ALA A CA 1
ATOM 2896 C C . ALA A 1 352 ? 14.034 -5.275 -23.970 1.00 95.19 352 ALA A C 1
ATOM 2898 O O . ALA A 1 352 ? 12.861 -5.399 -23.619 1.00 95.19 352 ALA A O 1
ATOM 2899 N N . LYS A 1 353 ? 14.695 -4.115 -23.870 1.00 94.62 353 LYS A N 1
ATOM 2900 C CA . LYS A 1 353 ? 14.122 -2.893 -23.303 1.00 94.62 353 LYS A CA 1
ATOM 2901 C C . LYS A 1 353 ? 12.859 -2.453 -24.045 1.00 94.62 353 LYS A C 1
ATOM 2903 O O . LYS A 1 353 ? 11.850 -2.194 -23.398 1.00 94.62 353 LYS A O 1
ATOM 2908 N N . LYS A 1 354 ? 12.883 -2.404 -25.382 1.00 95.69 354 LYS A N 1
ATOM 2909 C CA . LYS A 1 354 ? 11.719 -2.014 -26.203 1.00 95.69 354 LYS A CA 1
ATOM 2910 C C . LYS A 1 354 ? 10.558 -2.998 -26.073 1.00 95.69 354 LYS A C 1
ATOM 2912 O O . LYS A 1 354 ? 9.409 -2.569 -26.067 1.00 95.69 354 LYS A O 1
ATOM 2917 N N . ARG A 1 355 ? 10.839 -4.300 -25.953 1.00 95.25 355 ARG A N 1
ATOM 2918 C CA . ARG A 1 355 ? 9.823 -5.338 -25.712 1.00 95.25 355 ARG A CA 1
ATOM 2919 C C . ARG A 1 355 ? 9.167 -5.169 -24.345 1.00 95.25 355 ARG A C 1
ATOM 2921 O O . ARG A 1 355 ? 7.942 -5.147 -24.264 1.00 95.25 355 ARG A O 1
ATOM 2928 N N . LEU A 1 356 ? 9.970 -4.980 -23.296 1.00 93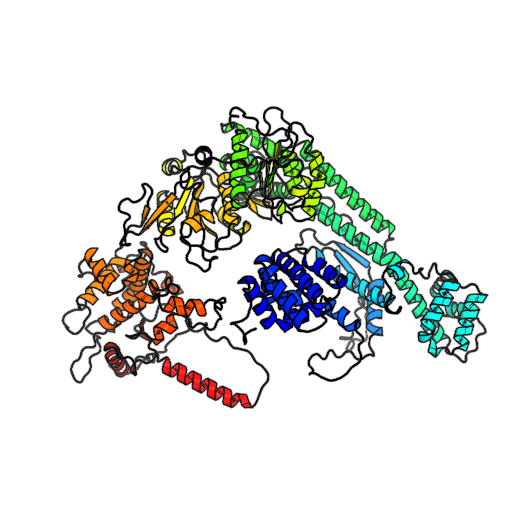.25 356 LEU A N 1
ATOM 2929 C CA . LEU A 1 356 ? 9.474 -4.710 -21.944 1.00 93.25 356 LEU A CA 1
ATOM 2930 C C . LEU A 1 356 ? 8.688 -3.395 -21.877 1.00 93.25 356 LEU A C 1
ATOM 2932 O O . LEU A 1 356 ? 7.671 -3.333 -21.196 1.00 93.25 356 LEU A O 1
ATOM 2936 N N . GLU A 1 357 ? 9.112 -2.359 -22.603 1.00 92.06 357 GLU A N 1
ATOM 2937 C CA . GLU A 1 357 ? 8.384 -1.090 -22.712 1.00 92.06 357 GLU A CA 1
ATOM 2938 C C . GLU A 1 357 ? 7.056 -1.263 -23.459 1.00 92.06 357 GLU A C 1
ATOM 2940 O O . GLU A 1 357 ? 6.015 -0.836 -22.966 1.00 92.06 357 GLU A O 1
ATOM 2945 N N . TYR A 1 358 ? 7.056 -1.965 -24.598 1.00 94.19 358 TYR A N 1
ATOM 2946 C CA . TYR A 1 358 ? 5.837 -2.314 -25.331 1.00 94.19 358 TYR A CA 1
ATOM 2947 C C . TYR A 1 358 ? 4.864 -3.099 -24.441 1.00 94.19 358 TYR A C 1
ATOM 2949 O O . TYR A 1 358 ? 3.692 -2.737 -24.361 1.00 94.19 358 TYR A O 1
ATOM 2957 N N . PHE A 1 359 ? 5.341 -4.111 -23.710 1.00 92.44 359 PHE A N 1
ATOM 2958 C CA . PHE A 1 359 ? 4.532 -4.855 -22.743 1.00 92.44 359 PHE A CA 1
ATOM 2959 C C . PHE A 1 359 ? 4.033 -3.971 -21.593 1.00 92.44 359 PHE A C 1
ATOM 2961 O O . PHE A 1 359 ? 2.854 -4.041 -21.234 1.00 92.44 359 PHE A O 1
ATOM 2968 N N . GLY A 1 360 ? 4.905 -3.126 -21.042 1.00 88.00 360 GLY A N 1
ATOM 2969 C CA . GLY A 1 360 ? 4.598 -2.187 -19.965 1.00 88.00 360 GLY A CA 1
ATOM 2970 C C . GLY A 1 360 ? 3.509 -1.189 -20.352 1.00 88.00 360 GLY A C 1
ATOM 2971 O O . GLY A 1 360 ? 2.640 -0.906 -19.537 1.00 88.00 360 GLY A O 1
ATOM 2972 N N . LEU A 1 361 ? 3.472 -0.762 -21.616 1.00 88.88 361 LEU A N 1
ATOM 2973 C CA . LEU A 1 361 ? 2.410 0.064 -22.206 1.00 88.88 361 LEU A CA 1
ATOM 2974 C C . LEU A 1 361 ? 1.184 -0.753 -22.656 1.00 88.88 361 LEU A C 1
ATOM 2976 O O . LEU A 1 361 ? 0.357 -0.278 -23.436 1.00 88.88 361 LEU A O 1
ATOM 2980 N N . GLY A 1 362 ? 1.068 -2.010 -22.223 1.00 89.00 362 GLY A N 1
ATOM 2981 C CA . GLY A 1 362 ? -0.066 -2.877 -22.523 1.00 89.00 362 GLY A CA 1
ATOM 2982 C C . GLY A 1 362 ? -0.054 -3.509 -23.921 1.00 89.00 362 GLY A C 1
ATOM 2983 O O . GLY A 1 362 ? -1.064 -4.061 -24.347 1.00 89.00 362 GLY A O 1
ATOM 2984 N N . GLY A 1 363 ? 1.046 -3.475 -24.664 1.00 91.50 363 GLY A N 1
ATOM 2985 C CA . GLY A 1 363 ? 1.200 -4.216 -25.917 1.00 91.50 363 GLY A CA 1
ATOM 2986 C C . GLY A 1 363 ? 1.257 -5.730 -25.677 1.00 91.50 363 GLY A C 1
ATOM 2987 O O . GLY A 1 363 ? 1.866 -6.180 -24.706 1.00 91.50 363 GLY A O 1
ATOM 2988 N N . ARG A 1 364 ? 0.586 -6.539 -26.509 1.00 89.88 364 ARG A N 1
ATOM 2989 C CA . ARG A 1 364 ? 0.588 -8.017 -26.365 1.00 89.88 364 ARG A CA 1
ATOM 2990 C C . ARG A 1 364 ? 0.735 -8.772 -27.685 1.00 89.88 364 ARG A C 1
ATOM 2992 O O . ARG A 1 364 ? 1.243 -9.884 -27.679 1.00 89.88 364 ARG A O 1
ATOM 2999 N N . GLN A 1 365 ? 0.294 -8.190 -28.798 1.00 89.31 365 GLN A N 1
ATOM 3000 C CA . GLN A 1 365 ? 0.113 -8.905 -30.063 1.00 89.31 365 GLN A CA 1
ATOM 3001 C C . GLN A 1 365 ? 1.441 -9.328 -30.707 1.00 89.31 365 GLN A C 1
ATOM 3003 O O . GLN A 1 365 ? 1.500 -10.375 -31.340 1.00 89.31 365 GLN A O 1
ATOM 3008 N N . GLU A 1 366 ? 2.498 -8.536 -30.523 1.00 91.62 366 GLU A N 1
ATOM 3009 C CA . GLU A 1 366 ? 3.777 -8.721 -31.224 1.00 91.62 366 GLU A CA 1
ATOM 3010 C C . GLU A 1 366 ? 4.846 -9.434 -30.372 1.00 91.62 366 GLU A C 1
ATOM 3012 O O . GLU A 1 366 ? 5.968 -9.620 -30.827 1.00 91.62 366 GLU A O 1
ATOM 3017 N N . LEU A 1 367 ? 4.538 -9.853 -29.136 1.00 91.56 367 LEU A N 1
ATOM 3018 C CA . LEU A 1 367 ? 5.542 -10.409 -28.207 1.00 91.56 367 LEU A CA 1
ATOM 3019 C C . LEU A 1 367 ? 6.138 -11.742 -28.681 1.00 91.56 367 LEU A C 1
ATOM 3021 O O . LEU A 1 367 ? 7.299 -12.026 -28.411 1.00 91.56 367 LEU A O 1
ATOM 3025 N N . GLU A 1 368 ? 5.412 -12.540 -29.459 1.00 91.38 368 GLU A N 1
ATOM 3026 C CA . GLU A 1 368 ? 5.962 -13.797 -29.992 1.00 91.38 368 GLU A CA 1
ATOM 3027 C C . GLU A 1 368 ? 6.950 -13.591 -31.153 1.00 91.38 368 GLU A C 1
ATOM 3029 O O . GLU A 1 368 ? 7.694 -14.501 -31.520 1.00 91.38 368 GLU A O 1
ATOM 3034 N N . MET A 1 369 ? 7.014 -12.383 -31.718 1.00 91.25 369 MET A N 1
ATOM 3035 C CA . MET A 1 369 ? 7.923 -12.053 -32.811 1.00 91.25 369 MET A CA 1
ATOM 3036 C C . MET A 1 369 ? 9.382 -12.041 -32.338 1.00 91.25 369 MET A C 1
ATOM 3038 O O . MET A 1 369 ? 9.737 -11.286 -31.434 1.00 91.25 369 MET A O 1
ATOM 3042 N N . GLU A 1 370 ? 10.240 -12.838 -32.987 1.00 91.06 370 GLU A N 1
ATOM 3043 C CA . GLU A 1 370 ? 11.693 -12.891 -32.731 1.00 91.06 370 GLU A CA 1
ATOM 3044 C C . GLU A 1 370 ? 12.036 -13.087 -31.235 1.00 91.06 370 GLU A C 1
ATOM 3046 O O . GLU A 1 370 ? 12.998 -12.517 -30.721 1.00 91.06 370 GLU A O 1
ATOM 3051 N N . ARG A 1 371 ? 11.239 -13.906 -30.523 1.00 94.62 371 ARG A N 1
ATOM 3052 C CA . ARG A 1 371 ? 11.478 -14.297 -29.116 1.00 94.62 371 ARG A CA 1
ATOM 3053 C C . ARG A 1 371 ? 12.821 -15.026 -28.936 1.00 94.62 371 ARG A C 1
ATOM 3055 O O . ARG A 1 371 ? 13.418 -14.972 -27.865 1.00 94.62 371 ARG A O 1
ATOM 3062 N N . ILE A 1 372 ? 13.307 -15.674 -29.996 1.00 96.31 372 ILE A N 1
ATOM 3063 C CA . ILE A 1 372 ? 14.624 -16.311 -30.061 1.00 96.31 372 ILE A CA 1
ATOM 3064 C C . ILE A 1 372 ? 15.373 -15.740 -31.263 1.00 96.31 372 ILE A C 1
ATOM 3066 O O . ILE A 1 372 ? 14.905 -15.864 -32.396 1.00 96.31 372 ILE A O 1
ATOM 3070 N N . ILE A 1 373 ? 16.548 -15.153 -31.030 1.00 96.12 373 ILE A N 1
ATOM 3071 C CA . ILE A 1 373 ? 17.410 -14.614 -32.087 1.00 96.12 373 ILE A CA 1
ATOM 3072 C C . ILE A 1 373 ? 18.679 -15.455 -32.192 1.00 96.12 373 ILE A C 1
ATOM 3074 O O . ILE A 1 373 ? 19.465 -15.548 -31.250 1.00 96.12 373 ILE A O 1
ATOM 3078 N N . GLU A 1 374 ? 18.923 -16.026 -33.369 1.00 96.25 374 GLU A N 1
ATOM 3079 C CA . GLU A 1 374 ? 20.165 -16.744 -33.661 1.00 96.25 374 GLU A CA 1
ATOM 3080 C C . GLU A 1 374 ? 21.363 -15.779 -33.712 1.00 96.25 374 GLU A C 1
ATOM 3082 O O . GLU A 1 374 ? 21.450 -14.888 -34.562 1.00 96.25 374 GLU A O 1
ATOM 3087 N N . PHE A 1 375 ? 22.349 -16.007 -32.849 1.00 93.62 375 PHE A N 1
ATOM 3088 C CA . PHE A 1 375 ? 23.563 -15.199 -32.713 1.00 93.62 375 PHE A CA 1
ATOM 3089 C C . PHE A 1 375 ? 24.485 -15.270 -33.943 1.00 93.62 375 PHE A C 1
ATOM 3091 O O . PHE A 1 375 ? 25.304 -14.377 -34.185 1.00 93.62 375 PHE A O 1
ATOM 3098 N N . SER A 1 376 ? 24.345 -16.321 -34.759 1.00 92.50 376 SER A N 1
ATOM 3099 C CA . SER A 1 376 ? 25.064 -16.476 -36.030 1.00 92.50 376 SER A CA 1
ATOM 3100 C C . SER A 1 376 ? 24.619 -15.494 -37.115 1.00 92.50 376 SER A C 1
ATOM 3102 O O . SER A 1 376 ? 25.340 -15.335 -38.100 1.00 92.50 376 SER A O 1
ATOM 3104 N N . ARG A 1 377 ? 23.465 -14.827 -36.964 1.00 94.62 377 ARG A N 1
ATOM 3105 C CA . ARG A 1 377 ? 22.994 -13.808 -37.916 1.00 94.62 377 ARG A CA 1
ATOM 3106 C C . ARG A 1 377 ? 23.944 -12.603 -37.935 1.00 94.62 377 ARG A C 1
ATOM 3108 O O . ARG A 1 377 ? 24.605 -12.315 -36.943 1.00 94.62 377 ARG A O 1
ATOM 3115 N N . GLY A 1 378 ? 24.043 -11.902 -39.065 1.00 94.25 378 GLY A N 1
ATOM 3116 C CA . GLY A 1 378 ? 24.857 -10.680 -39.171 1.00 94.25 378 GLY A CA 1
ATOM 3117 C C . GLY A 1 378 ? 24.312 -9.540 -38.303 1.00 94.25 378 GLY A C 1
ATOM 3118 O O . GLY A 1 378 ? 23.123 -9.531 -37.985 1.00 94.25 378 GLY A O 1
ATOM 3119 N N . ILE A 1 379 ? 25.159 -8.572 -37.935 1.00 94.88 379 ILE A N 1
ATOM 3120 C CA . ILE A 1 379 ? 24.757 -7.406 -37.123 1.00 94.88 379 ILE A CA 1
ATOM 3121 C C . ILE A 1 379 ? 23.584 -6.631 -37.750 1.00 94.88 379 ILE A C 1
ATOM 3123 O O . ILE A 1 379 ? 22.664 -6.248 -37.033 1.00 94.88 379 ILE A O 1
ATOM 3127 N N . ASP A 1 380 ? 23.530 -6.532 -39.082 1.00 95.50 380 ASP A N 1
ATOM 3128 C CA . ASP A 1 380 ? 22.438 -5.875 -39.819 1.00 95.50 380 ASP A CA 1
ATOM 3129 C C . ASP A 1 380 ? 21.064 -6.491 -39.515 1.00 95.50 380 ASP A C 1
ATOM 3131 O O . ASP A 1 380 ? 20.042 -5.809 -39.537 1.00 95.50 380 ASP A O 1
ATOM 3135 N N . LYS A 1 381 ? 21.013 -7.796 -39.201 1.00 96.69 381 LYS A N 1
ATOM 3136 C CA . LYS A 1 381 ? 19.769 -8.463 -38.794 1.00 96.69 381 LYS A CA 1
ATOM 3137 C C . LYS A 1 381 ? 19.347 -8.063 -37.384 1.00 96.69 381 LYS A C 1
ATOM 3139 O O . LYS A 1 381 ? 18.163 -7.833 -37.174 1.00 96.69 381 LYS A O 1
ATOM 3144 N N . PHE A 1 382 ? 20.288 -7.943 -36.447 1.00 96.44 382 PHE A N 1
ATOM 3145 C CA . PHE A 1 382 ? 19.997 -7.429 -35.103 1.00 96.44 382 PHE A CA 1
ATOM 3146 C C . PHE A 1 382 ? 19.513 -5.983 -35.172 1.00 96.44 382 PHE A C 1
ATOM 3148 O O . PHE A 1 382 ? 18.535 -5.631 -34.523 1.00 96.44 382 PHE A O 1
ATOM 3155 N N . GLU A 1 383 ? 20.141 -5.162 -36.013 1.00 97.00 383 GLU A N 1
ATOM 3156 C CA . GLU A 1 383 ? 19.700 -3.792 -36.256 1.00 97.00 383 GLU A CA 1
ATOM 3157 C C . GLU A 1 383 ? 18.315 -3.724 -36.916 1.00 97.00 383 GLU A C 1
ATOM 3159 O O . GLU A 1 383 ? 17.485 -2.910 -36.515 1.00 97.00 383 GLU A O 1
ATOM 3164 N N . ALA A 1 384 ? 18.015 -4.607 -37.873 1.00 97.38 384 ALA A N 1
ATOM 3165 C CA . ALA A 1 384 ? 16.686 -4.697 -38.472 1.00 97.38 384 ALA A CA 1
ATOM 3166 C C . ALA A 1 384 ? 15.605 -5.061 -37.437 1.00 97.38 384 ALA A C 1
ATOM 3168 O O . ALA A 1 384 ? 14.562 -4.410 -37.410 1.00 97.38 384 ALA A O 1
ATOM 3169 N N . ILE A 1 385 ? 15.864 -6.040 -36.559 1.00 97.06 385 ILE A N 1
ATOM 3170 C CA . ILE A 1 385 ? 14.941 -6.434 -35.477 1.00 97.06 385 ILE A CA 1
ATOM 3171 C C . ILE A 1 385 ? 14.773 -5.286 -34.471 1.00 97.06 385 ILE A C 1
ATOM 3173 O O . ILE A 1 385 ? 13.657 -4.955 -34.073 1.00 97.06 385 ILE A O 1
ATOM 3177 N N . ASP A 1 386 ? 15.867 -4.624 -34.099 1.00 97.12 386 ASP A N 1
ATOM 3178 C CA . ASP A 1 386 ? 15.866 -3.478 -33.187 1.00 97.12 386 ASP A CA 1
ATOM 3179 C C . ASP A 1 386 ? 15.054 -2.284 -33.728 1.00 97.12 386 ASP A C 1
ATOM 3181 O O . ASP A 1 386 ? 14.316 -1.617 -32.988 1.00 97.12 386 ASP A O 1
ATOM 3185 N N . ASN A 1 387 ? 15.146 -2.038 -35.038 1.00 97.12 387 ASN A N 1
ATOM 3186 C CA . ASN A 1 387 ? 14.348 -1.042 -35.750 1.00 97.12 387 ASN A CA 1
ATOM 3187 C C . ASN A 1 387 ? 12.882 -1.467 -35.888 1.00 97.12 387 ASN A C 1
ATOM 3189 O O . ASN A 1 387 ? 11.989 -0.634 -35.729 1.00 97.12 387 ASN A O 1
ATOM 3193 N N . GLN A 1 388 ? 12.614 -2.751 -36.131 1.00 97.12 388 GLN A N 1
ATOM 3194 C CA . GLN A 1 388 ? 11.259 -3.295 -36.185 1.00 97.12 388 GLN A CA 1
ATOM 3195 C C . GLN A 1 388 ? 10.541 -3.136 -34.841 1.00 97.12 388 GLN A C 1
ATOM 3197 O O . GLN A 1 388 ? 9.410 -2.656 -34.813 1.00 97.12 388 GLN A O 1
ATOM 3202 N N . TRP A 1 389 ? 11.207 -3.438 -33.723 1.00 97.12 389 TRP A N 1
ATOM 3203 C CA . TRP A 1 389 ? 10.656 -3.215 -32.383 1.00 97.12 389 TRP A CA 1
ATOM 3204 C C . TRP A 1 389 ? 10.434 -1.733 -32.075 1.00 97.12 389 TRP A C 1
ATOM 3206 O O . TRP A 1 389 ? 9.426 -1.376 -31.470 1.00 97.12 389 TRP A O 1
ATOM 3216 N N . ASN A 1 390 ? 11.312 -0.848 -32.553 1.00 96.75 390 ASN A N 1
ATOM 3217 C CA . ASN A 1 390 ? 11.104 0.598 -32.451 1.00 96.75 390 ASN A CA 1
ATOM 3218 C C . ASN A 1 390 ? 9.856 1.058 -33.231 1.00 96.75 390 ASN A C 1
ATOM 3220 O O . ASN A 1 390 ? 9.069 1.858 -32.727 1.00 96.75 390 ASN A O 1
ATOM 3224 N N . LEU A 1 391 ? 9.646 0.544 -34.448 1.00 96.56 391 LEU A N 1
ATOM 3225 C CA . LEU A 1 391 ? 8.443 0.818 -35.241 1.00 96.56 391 LEU A CA 1
ATOM 3226 C C . LEU A 1 391 ? 7.186 0.250 -34.574 1.00 96.56 391 LEU A C 1
ATOM 3228 O O . LEU A 1 391 ? 6.175 0.945 -34.512 1.00 96.56 391 LEU A O 1
ATOM 3232 N N . CYS A 1 392 ? 7.262 -0.970 -34.039 1.00 96.25 392 CYS A N 1
ATOM 3233 C CA . CYS A 1 392 ? 6.181 -1.611 -33.294 1.00 96.25 392 CYS A CA 1
ATOM 3234 C C . CYS A 1 392 ? 5.756 -0.768 -32.085 1.00 96.25 392 CYS A C 1
ATOM 3236 O O . CYS A 1 392 ? 4.577 -0.449 -31.937 1.00 96.25 392 CYS A O 1
ATOM 3238 N N . LEU A 1 393 ? 6.717 -0.344 -31.260 1.00 95.00 393 LEU A N 1
ATOM 3239 C CA . LEU A 1 393 ? 6.468 0.493 -30.090 1.00 95.00 393 LEU A CA 1
ATOM 3240 C C . LEU A 1 393 ? 5.853 1.847 -30.478 1.00 95.00 393 LEU A C 1
ATOM 3242 O O . LEU A 1 393 ? 4.832 2.243 -29.919 1.00 95.00 393 LEU A O 1
ATOM 3246 N N . LYS A 1 394 ? 6.417 2.537 -31.479 1.00 95.62 394 LYS A N 1
ATOM 3247 C CA . LYS A 1 394 ? 5.879 3.819 -31.972 1.00 95.62 394 LYS A CA 1
ATOM 3248 C C . LYS A 1 394 ? 4.465 3.682 -32.523 1.00 95.62 394 LYS A C 1
ATOM 3250 O O . LYS A 1 394 ? 3.617 4.526 -32.240 1.00 95.62 394 LYS A O 1
ATOM 3255 N N . LYS A 1 395 ? 4.210 2.624 -33.296 1.00 95.81 395 LYS A N 1
ATOM 3256 C CA . LYS A 1 395 ? 2.881 2.318 -33.825 1.00 95.81 395 LYS A CA 1
ATOM 3257 C C . LYS A 1 395 ? 1.895 2.089 -32.682 1.00 95.81 395 LYS A C 1
ATOM 3259 O O . LYS A 1 395 ? 0.846 2.713 -32.679 1.00 95.81 395 LYS A O 1
ATOM 3264 N N . TRP A 1 396 ? 2.260 1.283 -31.685 1.00 94.75 396 TRP A N 1
ATOM 3265 C CA . TRP A 1 396 ? 1.414 1.025 -30.519 1.00 94.75 396 TRP A CA 1
ATOM 3266 C C . TRP A 1 396 ? 1.059 2.296 -29.747 1.00 94.75 396 TRP A C 1
ATOM 3268 O O . TRP A 1 396 ? -0.113 2.538 -29.472 1.00 94.75 396 TRP A O 1
ATOM 3278 N N . ILE A 1 397 ? 2.050 3.144 -29.457 1.00 92.81 397 ILE A N 1
ATOM 3279 C CA . ILE A 1 397 ? 1.831 4.440 -28.797 1.00 92.81 397 ILE A CA 1
ATOM 3280 C C . ILE A 1 397 ? 0.877 5.311 -29.628 1.00 92.81 397 ILE A C 1
ATOM 3282 O O . ILE A 1 397 ? -0.055 5.904 -29.082 1.00 92.81 397 ILE A O 1
ATOM 3286 N N . SER A 1 398 ? 1.069 5.358 -30.951 1.00 94.50 398 SER A N 1
ATOM 3287 C CA . SER A 1 398 ? 0.183 6.091 -31.860 1.00 94.50 398 SER A CA 1
ATOM 3288 C C . SER A 1 398 ? -1.238 5.526 -31.867 1.00 94.50 398 SER A C 1
ATOM 3290 O O . SER A 1 398 ? -2.193 6.298 -31.833 1.00 94.50 398 SER A O 1
ATOM 3292 N N . ASP A 1 399 ? -1.397 4.204 -31.903 1.00 93.81 399 ASP A N 1
ATOM 3293 C CA . ASP A 1 399 ? -2.698 3.533 -31.933 1.00 93.81 399 ASP A CA 1
ATOM 3294 C C . ASP A 1 399 ? -3.472 3.783 -30.630 1.00 93.81 399 ASP A C 1
ATOM 3296 O O . ASP A 1 399 ? -4.639 4.172 -30.670 1.00 93.81 399 ASP A O 1
ATOM 3300 N N . VAL A 1 400 ? -2.811 3.663 -29.472 1.00 93.12 400 VAL A N 1
ATOM 3301 C CA . VAL A 1 400 ? -3.402 3.980 -28.160 1.00 93.12 400 VAL A CA 1
ATOM 3302 C C . VAL A 1 400 ? -3.771 5.463 -28.058 1.00 93.12 400 VAL A C 1
ATOM 3304 O O . VAL A 1 400 ? -4.853 5.795 -27.572 1.00 93.12 400 VAL A O 1
ATOM 3307 N N . SER A 1 401 ? -2.914 6.363 -28.547 1.00 91.69 401 SER A N 1
ATOM 3308 C CA . SER A 1 401 ? -3.201 7.803 -28.577 1.00 91.69 401 SER A CA 1
ATOM 3309 C C . SER A 1 401 ? -4.423 8.117 -29.450 1.00 91.69 401 SER A C 1
ATOM 3311 O O . SER A 1 401 ? -5.343 8.803 -29.002 1.00 91.69 401 SER A O 1
ATOM 3313 N N . ASN A 1 402 ? -4.501 7.535 -30.652 1.00 93.50 402 ASN A N 1
ATOM 3314 C CA . ASN A 1 402 ? -5.651 7.664 -31.550 1.00 93.50 402 ASN A CA 1
ATOM 3315 C C . ASN A 1 402 ? -6.940 7.109 -30.918 1.00 93.50 402 ASN A C 1
ATOM 3317 O O . ASN A 1 402 ? -8.006 7.713 -31.055 1.00 93.50 402 ASN A O 1
ATOM 3321 N N . LEU A 1 403 ? -6.853 5.986 -30.194 1.00 93.25 403 LEU A N 1
ATOM 3322 C CA . LEU A 1 403 ? -7.984 5.424 -29.453 1.00 93.25 403 LEU A CA 1
ATOM 3323 C C . LEU A 1 403 ? -8.457 6.361 -28.339 1.00 93.25 403 LEU A C 1
ATOM 3325 O O . LEU A 1 403 ? -9.656 6.595 -28.240 1.00 93.25 403 LEU A O 1
ATOM 3329 N N . ARG A 1 404 ? -7.551 6.942 -27.540 1.00 92.31 404 ARG A N 1
ATOM 3330 C CA . ARG A 1 404 ? -7.907 7.913 -26.486 1.00 92.31 404 ARG A CA 1
ATOM 3331 C C . ARG A 1 404 ? -8.511 9.201 -27.049 1.00 92.31 404 ARG A C 1
ATOM 3333 O O . ARG A 1 404 ? -9.406 9.765 -26.429 1.00 92.31 404 ARG A O 1
ATOM 3340 N N . GLN A 1 405 ? -8.062 9.649 -28.223 1.00 89.94 405 GLN A N 1
ATOM 3341 C CA . GLN A 1 405 ? -8.660 10.796 -28.916 1.00 89.94 405 GLN A CA 1
ATOM 3342 C C . GLN A 1 405 ? -10.083 10.496 -29.400 1.00 89.94 405 GLN A C 1
ATOM 3344 O O . GLN A 1 405 ? -10.961 11.347 -29.280 1.00 89.94 405 GLN A O 1
ATOM 3349 N N . ARG A 1 406 ? -10.321 9.289 -29.933 1.00 92.25 406 ARG A N 1
ATOM 3350 C CA . ARG A 1 406 ? -11.656 8.855 -30.371 1.00 92.25 406 ARG A CA 1
ATOM 3351 C C . ARG A 1 406 ? -12.589 8.578 -29.190 1.00 92.25 406 ARG A C 1
ATOM 3353 O O . ARG A 1 406 ? -13.770 8.890 -29.276 1.00 92.25 406 ARG A O 1
ATOM 3360 N N . TYR A 1 407 ? -12.050 8.025 -28.106 1.00 92.38 407 TYR A N 1
ATOM 3361 C CA . TYR A 1 407 ? -12.776 7.610 -26.909 1.00 92.38 407 TYR A CA 1
ATOM 3362 C C . TYR A 1 407 ? -12.156 8.216 -25.641 1.00 92.38 407 TYR A C 1
ATOM 3364 O O . TYR A 1 407 ? -11.368 7.556 -24.951 1.00 92.38 407 TYR A O 1
ATOM 3372 N N . PRO A 1 408 ? -12.536 9.453 -25.272 1.00 89.94 408 PRO A N 1
ATOM 3373 C CA . PRO A 1 408 ? -11.949 10.152 -24.128 1.00 89.94 408 PRO A CA 1
ATOM 3374 C C . PRO A 1 408 ? -12.083 9.416 -22.784 1.00 89.94 408 PRO A C 1
ATOM 3376 O O . PRO A 1 408 ? -11.236 9.595 -21.909 1.00 89.94 408 PRO A O 1
ATOM 3379 N N . LEU A 1 409 ? -13.096 8.552 -22.620 1.00 91.75 409 LEU A N 1
ATOM 3380 C CA . LEU A 1 409 ? -13.289 7.729 -21.415 1.00 91.75 409 LEU A CA 1
ATOM 3381 C C . LEU A 1 409 ? -12.133 6.749 -21.157 1.00 91.75 409 LEU A C 1
ATOM 3383 O O . LEU A 1 409 ? -11.887 6.383 -20.010 1.00 91.75 409 LEU A O 1
ATOM 3387 N N . LEU A 1 410 ? -11.373 6.364 -22.187 1.00 94.38 410 LEU A N 1
ATOM 3388 C CA . LEU A 1 410 ? -10.174 5.543 -22.002 1.00 94.38 410 LEU A CA 1
ATOM 3389 C C . LEU A 1 410 ? -9.069 6.301 -21.255 1.00 94.38 410 LEU A C 1
ATOM 3391 O O . LEU A 1 410 ? -8.237 5.685 -20.600 1.00 94.38 410 LEU A O 1
ATOM 3395 N N . SER A 1 411 ? -9.067 7.633 -21.268 1.00 93.62 411 SER A N 1
ATOM 3396 C CA . SER A 1 411 ? -8.056 8.437 -20.567 1.00 93.62 411 SER A CA 1
ATOM 3397 C C . SER A 1 411 ? -8.198 8.409 -19.041 1.00 93.62 411 SER A C 1
ATOM 3399 O O . SER A 1 411 ? -7.417 9.052 -18.349 1.00 93.62 411 SER A O 1
ATOM 3401 N N . PHE A 1 412 ? -9.172 7.686 -18.481 1.00 93.75 412 PHE A N 1
ATOM 3402 C CA . PHE A 1 412 ? -9.272 7.425 -17.039 1.00 93.75 412 PHE A CA 1
ATOM 3403 C C . PHE A 1 412 ? -8.362 6.283 -16.574 1.00 93.75 412 PHE A C 1
ATOM 3405 O O . PHE A 1 412 ? -8.145 6.134 -15.373 1.00 93.75 412 PHE A O 1
ATOM 3412 N N . TYR A 1 413 ? -7.816 5.503 -17.508 1.00 94.12 413 TYR A N 1
ATOM 3413 C CA . TYR A 1 413 ? -7.107 4.264 -17.225 1.00 94.12 413 TYR A CA 1
ATOM 3414 C C . TYR A 1 413 ? -5.775 4.207 -17.981 1.00 94.12 413 TYR A C 1
ATOM 3416 O O . TYR A 1 413 ? -5.672 4.625 -19.141 1.00 94.12 413 TYR A O 1
ATOM 3424 N N . THR A 1 414 ? -4.756 3.628 -17.346 1.00 93.50 414 THR A N 1
ATOM 3425 C CA . THR A 1 414 ? -3.585 3.137 -18.088 1.00 93.50 414 THR A CA 1
ATOM 3426 C C . THR A 1 414 ? -4.003 1.983 -19.000 1.00 93.50 414 THR A C 1
ATOM 3428 O O . THR A 1 414 ? -5.046 1.360 -18.790 1.00 93.50 414 THR A O 1
ATOM 3431 N N . VAL A 1 415 ? -3.213 1.638 -20.015 1.00 92.62 415 VAL A N 1
ATOM 3432 C CA . VAL A 1 415 ? -3.549 0.486 -20.867 1.00 92.62 415 VAL A CA 1
ATOM 3433 C C . VAL A 1 415 ? -3.565 -0.818 -20.056 1.00 92.62 415 VAL A C 1
ATOM 3435 O O . VAL A 1 415 ? -4.390 -1.696 -20.318 1.00 92.62 415 VAL A O 1
ATOM 3438 N N . ASN A 1 416 ? -2.718 -0.944 -19.030 1.00 90.00 416 ASN A N 1
ATOM 3439 C CA . ASN A 1 416 ? -2.764 -2.095 -18.127 1.00 90.00 416 ASN A CA 1
ATOM 3440 C C . ASN A 1 416 ? -4.065 -2.129 -17.313 1.00 90.00 416 ASN A C 1
ATOM 3442 O O . ASN A 1 416 ? -4.679 -3.190 -17.226 1.00 90.00 416 ASN A O 1
ATOM 3446 N N . ASP A 1 417 ? -4.541 -0.985 -16.813 1.00 92.31 417 ASP A N 1
ATOM 3447 C CA . ASP A 1 417 ? -5.856 -0.885 -16.165 1.00 92.31 417 ASP A CA 1
ATOM 3448 C C . ASP A 1 417 ? -6.995 -1.263 -17.122 1.00 92.31 417 ASP A C 1
ATOM 3450 O O . ASP A 1 417 ? -7.920 -1.973 -16.727 1.00 92.31 417 ASP A O 1
ATOM 3454 N N . MET A 1 418 ? -6.926 -0.827 -18.388 1.00 93.44 418 MET A N 1
ATOM 3455 C CA . MET A 1 418 ? -7.907 -1.200 -19.412 1.00 93.44 418 MET A CA 1
ATOM 3456 C C . MET A 1 418 ? -7.923 -2.713 -19.623 1.00 93.44 418 MET A C 1
ATOM 3458 O O . MET A 1 418 ? -8.986 -3.326 -19.620 1.00 93.44 418 MET A O 1
ATOM 3462 N N . ARG A 1 419 ? -6.748 -3.339 -19.769 1.00 90.75 419 ARG A N 1
ATOM 3463 C CA . ARG A 1 419 ? -6.644 -4.794 -19.940 1.00 90.75 419 ARG A CA 1
ATOM 3464 C C . ARG A 1 419 ? -7.133 -5.556 -18.720 1.00 90.75 419 ARG A C 1
ATOM 3466 O O . ARG A 1 419 ? -7.868 -6.526 -18.888 1.00 90.75 419 ARG A O 1
ATOM 3473 N N . PHE A 1 420 ? -6.764 -5.104 -17.526 1.00 90.75 420 PHE A N 1
ATOM 3474 C CA . PHE A 1 420 ? -7.266 -5.652 -16.273 1.00 90.75 420 PHE A CA 1
ATOM 3475 C C . PHE A 1 420 ? -8.795 -5.591 -16.236 1.00 90.75 420 PHE A C 1
ATOM 3477 O O . PHE A 1 420 ? -9.451 -6.597 -15.975 1.00 90.75 420 PHE A O 1
ATOM 3484 N N . LEU A 1 421 ? -9.384 -4.440 -16.567 1.00 91.94 421 LEU A N 1
ATOM 3485 C CA . LEU A 1 421 ? -10.833 -4.276 -16.595 1.00 91.94 421 LEU A CA 1
ATOM 3486 C C . LEU A 1 421 ? -11.489 -5.197 -17.634 1.00 91.94 421 LEU A C 1
ATOM 3488 O O . LEU A 1 421 ? -12.476 -5.857 -17.311 1.00 91.94 421 LEU A O 1
ATOM 3492 N N . CYS A 1 422 ? -10.913 -5.321 -18.834 1.00 91.56 422 CYS A N 1
ATOM 3493 C CA . CYS A 1 422 ? -11.369 -6.279 -19.842 1.00 91.56 422 CYS A CA 1
ATOM 3494 C C . CYS A 1 422 ? -11.336 -7.721 -19.319 1.00 91.56 422 CYS A C 1
ATOM 3496 O O . CYS A 1 422 ? -12.304 -8.456 -19.495 1.00 91.56 422 CYS A O 1
ATOM 3498 N N . GLU A 1 423 ? -10.260 -8.133 -18.647 1.00 89.69 423 GLU A N 1
ATOM 3499 C CA . GLU A 1 423 ? -10.139 -9.473 -18.066 1.00 89.69 423 GLU A CA 1
ATOM 3500 C C . GLU A 1 423 ? -11.180 -9.719 -16.965 1.00 89.69 423 GLU A C 1
ATOM 3502 O O . GLU A 1 423 ? -11.824 -10.772 -16.938 1.00 89.69 423 GLU A O 1
ATOM 3507 N N . ARG A 1 424 ? -11.401 -8.742 -16.076 1.00 90.88 424 ARG A N 1
ATOM 3508 C CA . ARG A 1 424 ? -12.399 -8.855 -15.003 1.00 90.88 424 ARG A CA 1
ATOM 3509 C C . ARG A 1 424 ? -13.816 -8.907 -15.552 1.00 90.88 424 ARG A C 1
ATOM 3511 O O . ARG A 1 424 ? -14.588 -9.766 -15.123 1.00 90.88 424 ARG A O 1
ATOM 3518 N N . LEU A 1 425 ? -14.142 -8.063 -16.529 1.00 90.31 425 LEU A N 1
ATOM 3519 C CA . LEU A 1 425 ? -15.424 -8.125 -17.223 1.00 90.31 425 LEU A CA 1
ATOM 3520 C C . LEU A 1 425 ? -15.594 -9.473 -17.947 1.00 90.31 425 LEU A C 1
ATOM 3522 O O . LEU A 1 425 ? -16.661 -10.073 -17.850 1.00 90.31 425 LEU A O 1
ATOM 3526 N N . ARG A 1 426 ? -14.540 -10.008 -18.585 1.00 88.12 426 ARG A N 1
ATOM 3527 C CA . ARG A 1 426 ? -14.565 -11.325 -19.255 1.00 88.12 426 ARG A CA 1
ATOM 3528 C C . ARG A 1 426 ? -14.874 -12.438 -18.278 1.00 88.12 426 ARG A C 1
ATOM 3530 O O . ARG A 1 426 ? -15.787 -13.229 -18.498 1.00 88.12 426 ARG A O 1
ATOM 3537 N N . SER A 1 427 ? -14.137 -12.458 -17.174 1.00 88.44 427 SER A N 1
ATOM 3538 C CA . SER A 1 427 ? -14.320 -13.411 -16.087 1.00 88.44 427 SER A CA 1
ATOM 3539 C C . SER A 1 427 ? -15.738 -13.342 -15.514 1.00 88.44 427 SER A C 1
ATOM 3541 O O . SER A 1 427 ? -16.367 -14.381 -15.302 1.00 88.44 427 SER A O 1
ATOM 3543 N N . TYR A 1 428 ? -16.273 -12.133 -15.313 1.00 88.62 428 TYR A N 1
ATOM 3544 C CA . TYR A 1 428 ? -17.635 -11.945 -14.820 1.00 88.62 428 TYR A CA 1
ATOM 3545 C C . TYR A 1 428 ? -18.683 -12.483 -15.803 1.00 88.62 428 TYR A C 1
ATOM 3547 O O . TYR A 1 428 ? -19.517 -13.288 -15.402 1.00 88.62 428 TYR A O 1
ATOM 3555 N N . VAL A 1 429 ? -18.599 -12.128 -17.089 1.00 85.31 429 VAL A N 1
ATOM 3556 C CA . VAL A 1 429 ? -19.547 -12.591 -18.120 1.00 85.31 429 VAL A CA 1
ATOM 3557 C C . VAL A 1 429 ? -19.496 -14.114 -18.300 1.00 85.31 429 VAL A C 1
ATOM 3559 O O . VAL A 1 429 ? -20.537 -14.748 -18.434 1.00 85.31 429 VAL A O 1
ATOM 3562 N N . GLN A 1 430 ? -18.306 -14.721 -18.269 1.00 84.94 430 GLN A N 1
ATOM 3563 C CA . GLN A 1 430 ? -18.142 -16.161 -18.512 1.00 84.94 430 GLN A CA 1
ATOM 3564 C C . GLN A 1 430 ? -18.519 -17.044 -17.320 1.00 84.94 430 GLN A C 1
ATOM 3566 O O . GLN A 1 430 ? -18.975 -18.167 -17.513 1.00 84.94 430 GLN A O 1
ATOM 3571 N N . SER A 1 431 ? -18.270 -16.585 -16.092 1.00 81.62 431 SER A N 1
ATOM 3572 C CA . SER A 1 431 ? -18.347 -17.449 -14.904 1.00 81.62 431 SER A CA 1
ATOM 3573 C C . SER A 1 431 ? -19.231 -16.912 -13.781 1.00 81.62 431 SER A C 1
ATOM 3575 O O . SER A 1 431 ? -19.329 -17.554 -12.738 1.00 81.62 431 SER A O 1
ATOM 3577 N N . ASN A 1 432 ? -19.849 -15.738 -13.967 1.00 76.81 432 ASN A N 1
ATOM 3578 C CA . ASN A 1 432 ? -20.613 -15.005 -12.951 1.00 76.81 432 ASN A CA 1
ATOM 3579 C C . ASN A 1 432 ? -19.886 -14.930 -11.593 1.00 76.81 432 ASN A C 1
ATOM 3581 O O . ASN A 1 432 ? -20.495 -14.960 -10.522 1.00 76.81 432 ASN A O 1
ATOM 3585 N N . LYS A 1 433 ? -18.545 -14.882 -11.623 1.00 74.62 433 LYS A N 1
ATOM 3586 C CA . LYS A 1 433 ? -17.723 -14.847 -10.414 1.00 74.62 433 LYS A CA 1
ATOM 3587 C C . LYS A 1 433 ? -17.952 -13.528 -9.696 1.00 74.62 433 LYS A C 1
ATOM 3589 O O . LYS A 1 433 ? -17.480 -12.478 -10.130 1.00 74.62 433 LYS A O 1
ATOM 3594 N N . GLN A 1 434 ? -18.612 -13.608 -8.547 1.00 69.31 434 GLN A N 1
ATOM 3595 C CA . GLN A 1 434 ? -18.946 -12.458 -7.711 1.00 69.31 434 GLN A CA 1
ATOM 3596 C C . GLN A 1 434 ? -17.706 -11.682 -7.232 1.00 69.31 434 GLN A C 1
ATOM 3598 O O . GLN A 1 434 ? -17.807 -10.494 -6.968 1.00 69.31 434 GLN A O 1
ATOM 3603 N N . GLY A 1 435 ? -16.514 -12.294 -7.213 1.00 73.62 435 GLY A N 1
ATOM 3604 C CA . GLY A 1 435 ? -15.257 -11.584 -6.938 1.00 73.62 435 GLY A CA 1
ATOM 3605 C C . GLY A 1 435 ? -14.853 -10.565 -8.017 1.00 73.62 435 GLY A C 1
ATOM 3606 O O . GLY A 1 435 ? -14.222 -9.560 -7.707 1.00 73.62 435 GLY A O 1
ATOM 3607 N N . SER A 1 436 ? -15.254 -10.766 -9.278 1.00 84.38 436 SER A N 1
ATOM 3608 C CA . SER A 1 436 ? -14.900 -9.854 -10.378 1.00 84.38 436 SER A CA 1
ATOM 3609 C C . SER A 1 436 ? -15.704 -8.550 -10.341 1.00 84.38 436 SER A C 1
ATOM 3611 O O . SER A 1 436 ? -15.210 -7.521 -10.799 1.00 84.38 436 SER A O 1
ATOM 3613 N N . ILE A 1 437 ? -16.918 -8.563 -9.769 1.00 90.69 437 ILE A N 1
ATOM 3614 C CA . ILE A 1 437 ? -17.802 -7.386 -9.763 1.00 90.69 437 ILE A CA 1
ATOM 3615 C C . ILE A 1 437 ? -17.259 -6.247 -8.900 1.00 90.69 437 ILE A C 1
ATOM 3617 O O . ILE A 1 437 ? -17.447 -5.094 -9.260 1.00 90.69 437 ILE A O 1
ATOM 3621 N N . GLY A 1 438 ? -16.542 -6.546 -7.810 1.00 90.12 438 GLY A N 1
ATOM 3622 C CA . GLY A 1 438 ? -15.922 -5.524 -6.960 1.00 90.12 438 GLY A CA 1
ATOM 3623 C C . GLY A 1 438 ? -14.856 -4.727 -7.697 1.00 90.12 438 GLY A C 1
ATOM 3624 O O . GLY A 1 438 ? -14.883 -3.499 -7.685 1.00 90.12 438 GLY A O 1
ATOM 3625 N N . ALA A 1 439 ? -13.972 -5.430 -8.407 1.00 90.62 439 ALA A N 1
ATOM 3626 C CA . ALA A 1 439 ? -12.918 -4.814 -9.205 1.00 90.62 439 ALA A CA 1
ATOM 3627 C C . ALA A 1 439 ? -13.489 -3.971 -10.359 1.00 90.62 439 ALA A C 1
ATOM 3629 O O . ALA A 1 439 ? -13.036 -2.850 -10.584 1.00 90.62 439 ALA A O 1
ATOM 3630 N N . ILE A 1 440 ? -14.516 -4.482 -11.053 1.00 93.50 440 ILE A N 1
ATOM 3631 C CA . ILE A 1 440 ? -15.235 -3.728 -12.092 1.00 93.50 440 ILE A CA 1
ATOM 3632 C C . ILE A 1 440 ? -15.867 -2.481 -11.474 1.00 93.50 440 ILE A C 1
ATOM 3634 O O . ILE A 1 440 ? -15.626 -1.377 -11.952 1.00 93.50 440 ILE A O 1
ATOM 3638 N N . ALA A 1 441 ? -16.632 -2.647 -10.393 1.00 92.75 441 ALA A N 1
ATOM 3639 C CA . ALA A 1 441 ? -17.337 -1.557 -9.737 1.00 92.75 441 ALA A CA 1
ATOM 3640 C C . ALA A 1 441 ? -16.386 -0.444 -9.313 1.00 92.75 441 ALA A C 1
ATOM 3642 O O . ALA A 1 441 ? -16.634 0.708 -9.640 1.00 92.75 441 ALA A O 1
ATOM 3643 N N . SER A 1 442 ? -15.265 -0.787 -8.676 1.00 92.44 442 SER A N 1
ATOM 3644 C CA . SER A 1 442 ? -14.275 0.207 -8.274 1.00 92.44 442 SER A CA 1
ATOM 3645 C C . SER A 1 442 ? -13.753 1.012 -9.467 1.00 92.44 442 SER A C 1
ATOM 3647 O O . SER A 1 442 ? -13.755 2.242 -9.433 1.00 92.44 442 SER A O 1
ATOM 3649 N N . LYS A 1 443 ? -13.382 0.345 -10.571 1.00 93.94 443 LYS A N 1
ATOM 3650 C CA . LYS A 1 443 ? -12.909 1.040 -11.776 1.00 93.94 443 LYS A CA 1
ATOM 3651 C C . LYS A 1 443 ? -13.988 1.933 -12.383 1.00 93.94 443 LYS A C 1
ATOM 3653 O O . LYS A 1 443 ? -13.678 3.072 -12.721 1.00 93.94 443 LYS A O 1
ATOM 3658 N N . ILE A 1 444 ? -15.230 1.464 -12.505 1.00 94.00 444 ILE A N 1
ATOM 3659 C CA . ILE A 1 444 ? -16.327 2.267 -13.070 1.00 94.00 444 ILE A CA 1
ATOM 3660 C C . ILE A 1 444 ? -16.663 3.464 -12.166 1.00 94.00 444 ILE A C 1
ATOM 3662 O O . ILE A 1 444 ? -16.894 4.558 -12.682 1.00 94.00 444 ILE A O 1
ATOM 3666 N N . SER A 1 445 ? -16.594 3.309 -10.840 1.00 92.12 445 SER A N 1
ATOM 3667 C CA . SER A 1 445 ? -16.805 4.395 -9.872 1.00 92.12 445 SER A CA 1
ATOM 3668 C C . SER A 1 445 ? -15.802 5.545 -10.008 1.00 92.12 445 SER A C 1
ATOM 3670 O O . SER A 1 445 ? -16.113 6.668 -9.622 1.00 92.12 445 SER A O 1
ATOM 3672 N N . LEU A 1 446 ? -14.618 5.316 -10.591 1.00 92.56 446 LEU A N 1
ATOM 3673 C CA . LEU A 1 446 ? -13.676 6.399 -10.905 1.00 92.56 446 LEU A CA 1
ATOM 3674 C C . LEU A 1 446 ? -14.263 7.396 -11.923 1.00 92.56 446 LEU A C 1
ATOM 3676 O O . LEU A 1 446 ? -13.965 8.591 -11.867 1.00 92.56 446 LEU A O 1
ATOM 3680 N N . ILE A 1 447 ? -15.092 6.905 -12.850 1.00 91.12 447 ILE A N 1
ATOM 3681 C CA . ILE A 1 447 ? -15.800 7.721 -13.845 1.00 91.12 447 ILE A CA 1
ATOM 3682 C C . ILE A 1 447 ? -17.150 8.183 -13.282 1.00 91.12 447 ILE A C 1
ATOM 3684 O O . ILE A 1 447 ? -17.501 9.356 -13.409 1.00 91.12 447 ILE A O 1
ATOM 3688 N N . TYR A 1 448 ? -17.887 7.274 -12.635 1.00 90.12 448 TYR A N 1
ATOM 3689 C CA . TYR A 1 448 ? -19.248 7.493 -12.138 1.00 90.12 448 TYR A CA 1
ATOM 3690 C C . TYR A 1 448 ? -19.361 7.148 -10.639 1.00 90.12 448 TYR A C 1
ATOM 3692 O O . TYR A 1 448 ? -19.835 6.064 -10.307 1.00 90.12 448 TYR A O 1
ATOM 3700 N N . PRO A 1 449 ? -18.966 8.045 -9.715 1.00 86.44 449 PRO A N 1
ATOM 3701 C CA . PRO A 1 449 ? -18.857 7.732 -8.281 1.00 86.44 449 PRO A CA 1
ATOM 3702 C C . PRO A 1 449 ? -20.141 7.243 -7.596 1.00 86.44 449 PRO A C 1
ATOM 3704 O O . PRO A 1 449 ? -20.069 6.522 -6.604 1.00 86.44 449 PRO A O 1
ATOM 3707 N N . ASP A 1 450 ? -21.312 7.623 -8.116 1.00 86.25 450 ASP A N 1
ATOM 3708 C CA . ASP A 1 450 ? -22.614 7.310 -7.511 1.00 86.25 450 ASP A CA 1
ATOM 3709 C C . ASP A 1 450 ? -23.342 6.128 -8.178 1.00 86.25 450 ASP A C 1
ATOM 3711 O O . ASP A 1 450 ? -24.506 5.861 -7.865 1.00 86.25 450 ASP A O 1
ATOM 3715 N N . ILE A 1 451 ? -22.680 5.407 -9.091 1.00 89.44 451 ILE A N 1
ATOM 3716 C CA . ILE A 1 451 ? -23.255 4.216 -9.724 1.00 89.44 451 ILE A CA 1
ATOM 3717 C C . ILE A 1 451 ? -23.410 3.072 -8.705 1.00 89.44 451 ILE A C 1
ATOM 3719 O O . ILE A 1 451 ? -22.514 2.799 -7.903 1.00 89.44 451 ILE A O 1
ATOM 3723 N N . THR A 1 452 ? -24.554 2.383 -8.714 1.00 91.56 452 THR A N 1
ATOM 3724 C CA . THR A 1 452 ? -24.823 1.277 -7.777 1.00 91.56 452 THR A CA 1
ATOM 3725 C C . THR A 1 452 ? -24.305 -0.063 -8.294 1.00 91.56 452 THR A C 1
ATOM 3727 O O . THR A 1 452 ? -24.111 -0.256 -9.499 1.00 91.56 452 THR A O 1
ATOM 3730 N N . ILE A 1 453 ? -24.123 -1.039 -7.396 1.00 92.50 453 ILE A N 1
ATOM 3731 C CA . ILE A 1 453 ? -23.707 -2.390 -7.806 1.00 92.50 453 ILE A CA 1
ATOM 3732 C C . ILE A 1 453 ? -24.775 -3.032 -8.687 1.00 92.50 453 ILE A C 1
ATOM 3734 O O . ILE A 1 453 ? -24.436 -3.618 -9.714 1.00 92.50 453 ILE A O 1
ATOM 3738 N N . ALA A 1 454 ? -26.054 -2.862 -8.341 1.00 91.88 454 ALA A N 1
ATOM 3739 C CA . ALA A 1 454 ? -27.158 -3.358 -9.157 1.00 91.88 454 ALA A CA 1
ATOM 3740 C C . ALA A 1 454 ? -27.147 -2.775 -10.584 1.00 91.88 454 ALA A C 1
ATOM 3742 O O . ALA A 1 454 ? -27.354 -3.507 -11.552 1.00 91.88 454 ALA A O 1
ATOM 3743 N N . GLN A 1 455 ? -26.856 -1.476 -10.733 1.00 91.69 455 GLN A N 1
ATOM 3744 C CA . GLN A 1 455 ? -26.729 -0.828 -12.043 1.00 91.69 455 GLN A CA 1
ATOM 3745 C C . GLN A 1 455 ? -25.554 -1.389 -12.845 1.00 91.69 455 GLN A C 1
ATOM 3747 O O . GLN A 1 455 ? -25.702 -1.655 -14.040 1.00 91.69 455 GLN A O 1
ATOM 3752 N N . ILE A 1 456 ? -24.406 -1.604 -12.194 1.00 92.38 456 ILE A N 1
ATOM 3753 C CA . ILE A 1 456 ? -23.235 -2.177 -12.860 1.00 92.38 456 ILE A CA 1
ATOM 3754 C C . ILE A 1 456 ? -23.537 -3.596 -13.339 1.00 92.38 456 ILE A C 1
ATOM 3756 O O . ILE A 1 456 ? -23.303 -3.916 -14.501 1.00 92.38 456 ILE A O 1
ATOM 3760 N N . GLN A 1 457 ? -24.102 -4.432 -12.467 1.00 91.38 457 GLN A N 1
ATOM 3761 C CA . GLN A 1 457 ? -24.463 -5.811 -12.794 1.00 91.38 457 GLN A CA 1
ATOM 3762 C C . GLN A 1 457 ? -25.458 -5.877 -13.955 1.00 91.38 457 GLN A C 1
ATOM 3764 O O . GLN A 1 457 ? -25.237 -6.636 -14.895 1.00 91.38 457 GLN A O 1
ATOM 3769 N N . ALA A 1 458 ? -26.515 -5.058 -13.927 1.00 90.00 458 ALA A N 1
ATOM 3770 C CA . ALA A 1 458 ? -27.516 -5.016 -14.990 1.00 90.00 458 ALA A CA 1
ATOM 3771 C C . ALA A 1 458 ? -26.913 -4.580 -16.335 1.00 90.00 458 ALA A C 1
ATOM 3773 O O . ALA A 1 458 ? -27.196 -5.193 -17.367 1.00 90.00 458 ALA A O 1
ATOM 3774 N N . ASN A 1 459 ? -26.050 -3.557 -16.329 1.00 90.31 459 ASN A N 1
ATOM 3775 C CA . ASN A 1 459 ? -25.380 -3.092 -17.540 1.00 90.31 459 ASN A CA 1
ATOM 3776 C C . ASN A 1 459 ? -24.454 -4.177 -18.118 1.00 90.31 459 ASN A C 1
ATOM 3778 O O . ASN A 1 459 ? -24.584 -4.520 -19.294 1.00 90.31 459 ASN A O 1
ATOM 3782 N N . VAL A 1 460 ? -23.597 -4.789 -17.293 1.00 89.38 460 VAL A N 1
ATOM 3783 C CA . VAL A 1 460 ? -22.672 -5.840 -17.749 1.00 89.38 460 VAL A CA 1
ATOM 3784 C C . VAL A 1 460 ? -23.429 -7.085 -18.229 1.00 89.38 460 VAL A C 1
ATOM 3786 O O . VAL A 1 460 ? -23.083 -7.647 -19.266 1.00 89.38 460 VAL A O 1
ATOM 3789 N N . ALA A 1 461 ? -24.498 -7.492 -17.536 1.00 85.75 461 ALA A N 1
ATOM 3790 C CA . ALA A 1 461 ? -25.317 -8.642 -17.930 1.00 85.75 461 ALA A CA 1
ATOM 3791 C C . ALA A 1 461 ? -26.009 -8.448 -19.291 1.00 85.75 461 ALA A C 1
ATOM 3793 O O . ALA A 1 461 ? -26.207 -9.414 -20.023 1.00 85.75 461 ALA A O 1
ATOM 3794 N N . SER A 1 462 ? -26.328 -7.204 -19.671 1.00 83.94 462 SER A N 1
ATOM 3795 C CA . SER A 1 462 ? -26.929 -6.889 -20.976 1.00 83.94 462 SER A CA 1
ATOM 3796 C C . SER A 1 462 ? -25.974 -7.070 -22.171 1.00 83.94 462 SER A C 1
ATOM 3798 O O . SER A 1 462 ? -26.401 -7.003 -23.324 1.00 83.94 462 SER A O 1
ATOM 3800 N N . LYS A 1 463 ? -24.679 -7.318 -21.924 1.00 79.00 463 LYS A N 1
ATOM 3801 C CA . LYS A 1 463 ? -23.614 -7.390 -22.937 1.00 79.00 463 LYS A CA 1
ATOM 3802 C C . LYS A 1 463 ? -23.135 -8.825 -23.201 1.00 79.00 463 LYS A C 1
ATOM 3804 O O . LYS A 1 463 ? -21.938 -9.097 -23.214 1.00 79.00 463 LYS A O 1
ATOM 3809 N N . SER A 1 464 ? -24.061 -9.748 -23.479 1.00 66.94 464 SER A N 1
ATOM 3810 C CA . SER A 1 464 ? -23.742 -11.160 -23.773 1.00 66.94 464 SER A CA 1
ATOM 3811 C C . SER A 1 464 ? -22.912 -11.379 -25.050 1.00 66.94 464 SER A C 1
ATOM 3813 O O . SER A 1 464 ? -22.265 -12.413 -25.183 1.00 66.94 464 SER A O 1
ATOM 3815 N N . ASN A 1 465 ? -22.911 -10.418 -25.983 1.00 66.56 465 ASN A N 1
ATOM 3816 C CA . ASN A 1 465 ? -22.320 -10.556 -27.325 1.00 66.56 465 ASN A CA 1
ATOM 3817 C C . ASN A 1 465 ? -20.962 -9.855 -27.469 1.00 66.56 465 ASN A C 1
ATOM 3819 O O . ASN A 1 465 ? -20.621 -9.371 -28.550 1.00 66.56 465 ASN A O 1
ATOM 3823 N N . TRP A 1 466 ? -20.208 -9.722 -26.381 1.00 75.38 466 TRP A N 1
ATOM 3824 C CA . TRP A 1 466 ? -18.962 -8.970 -26.425 1.00 75.38 466 TRP A CA 1
ATOM 3825 C C . TRP A 1 466 ? -17.883 -9.717 -27.229 1.00 75.38 466 TRP A C 1
ATOM 3827 O O . TRP A 1 466 ? -17.600 -10.883 -26.948 1.00 75.38 466 TRP A O 1
ATOM 3837 N N . ASN A 1 467 ? -17.301 -9.066 -28.246 1.00 72.50 467 ASN A N 1
ATOM 3838 C CA . ASN A 1 467 ? -16.223 -9.656 -29.043 1.00 72.50 467 ASN A CA 1
ATOM 3839 C C . ASN A 1 467 ? -14.892 -9.525 -28.286 1.00 72.50 467 ASN A C 1
ATOM 3841 O O . ASN A 1 467 ? -14.357 -8.431 -28.123 1.00 72.50 467 ASN A O 1
ATOM 3845 N N . TRP A 1 468 ? -14.358 -10.656 -27.826 1.00 71.19 468 TRP A N 1
ATOM 3846 C CA . TRP A 1 468 ? -13.151 -10.725 -27.001 1.00 71.19 468 TRP A CA 1
ATOM 3847 C C . TRP A 1 468 ? -11.839 -10.798 -27.785 1.00 71.19 468 TRP A C 1
ATOM 3849 O O . TRP A 1 468 ? -10.801 -11.058 -27.172 1.00 71.19 468 TRP A O 1
ATOM 3859 N N . GLU A 1 469 ? -11.867 -10.596 -29.102 1.00 74.50 469 GLU A N 1
ATOM 3860 C CA . GLU A 1 469 ? -10.670 -10.605 -29.943 1.00 74.50 469 GLU A CA 1
ATOM 3861 C C . GLU A 1 469 ? -9.649 -9.533 -29.517 1.00 74.50 469 GLU A C 1
ATOM 3863 O O . GLU A 1 469 ? -9.943 -8.336 -29.441 1.00 74.50 469 GLU A O 1
ATOM 3868 N N . ASP A 1 470 ? -8.398 -9.955 -29.305 1.00 69.38 470 ASP A N 1
ATOM 3869 C CA . ASP A 1 470 ? -7.325 -9.123 -28.735 1.00 69.38 470 ASP A CA 1
ATOM 3870 C C . ASP A 1 470 ? -6.959 -7.878 -29.561 1.00 69.38 470 ASP A C 1
ATOM 3872 O O . ASP A 1 470 ? -6.318 -6.960 -29.042 1.00 69.38 470 ASP A O 1
ATOM 3876 N N . LYS A 1 471 ? -7.333 -7.826 -30.846 1.00 71.75 471 LYS A N 1
ATOM 3877 C CA . LYS A 1 471 ? -7.045 -6.679 -31.725 1.00 71.75 471 LYS A CA 1
ATOM 3878 C C . LYS A 1 471 ? -7.966 -5.482 -31.472 1.00 71.75 471 LYS A C 1
ATOM 3880 O O . LYS A 1 471 ? -7.507 -4.357 -31.620 1.00 71.75 471 LYS A O 1
ATOM 3885 N N . ASN A 1 472 ? -9.206 -5.712 -31.029 1.00 83.75 472 ASN A N 1
ATOM 3886 C CA . ASN A 1 472 ? -10.219 -4.659 -30.856 1.00 83.75 472 ASN A CA 1
ATOM 3887 C C . ASN A 1 472 ? -10.678 -4.489 -29.399 1.00 83.75 472 ASN A C 1
ATOM 3889 O O . ASN A 1 472 ? -11.558 -3.679 -29.113 1.00 83.75 472 ASN A O 1
ATOM 3893 N N . ILE A 1 473 ? -10.068 -5.218 -28.462 1.00 89.62 473 ILE A N 1
ATOM 3894 C CA . ILE A 1 473 ? -10.523 -5.294 -27.069 1.00 89.62 473 ILE A CA 1
ATOM 3895 C C . ILE A 1 473 ? -10.607 -3.928 -26.360 1.00 89.62 473 ILE A C 1
ATOM 3897 O O . ILE A 1 473 ? -11.504 -3.712 -25.552 1.00 89.62 473 ILE A O 1
ATOM 3901 N N . LEU A 1 474 ? -9.703 -2.989 -26.667 1.00 92.44 474 LEU A N 1
ATOM 3902 C CA . LEU A 1 474 ? -9.704 -1.650 -26.060 1.00 92.44 474 LEU A CA 1
ATOM 3903 C C . LEU A 1 474 ? -10.812 -0.750 -26.627 1.00 92.44 474 LEU A C 1
ATOM 3905 O O . LEU A 1 474 ? -11.401 0.043 -25.897 1.00 92.44 474 LEU A O 1
ATOM 3909 N N . GLU A 1 475 ? -11.120 -0.886 -27.917 1.00 92.38 475 GLU A N 1
ATOM 3910 C CA . GLU A 1 475 ? -12.232 -0.168 -28.546 1.00 92.38 475 GLU A CA 1
ATOM 3911 C C . GLU A 1 475 ? -13.578 -0.683 -28.017 1.00 92.38 475 GLU A C 1
ATOM 3913 O O . GLU A 1 475 ? -14.477 0.092 -27.694 1.00 92.38 475 GLU A O 1
ATOM 3918 N N . GLU A 1 476 ? -13.703 -1.997 -27.860 1.00 90.62 476 GLU A N 1
ATOM 3919 C CA . GLU A 1 476 ? -14.885 -2.620 -27.271 1.00 90.62 476 GLU A CA 1
ATOM 3920 C C . GLU A 1 476 ? -15.066 -2.251 -25.789 1.00 90.62 476 GLU A C 1
ATOM 3922 O O . GLU A 1 476 ? -16.200 -2.062 -25.329 1.00 90.62 476 GLU A O 1
ATOM 3927 N N . LEU A 1 477 ? -13.967 -2.067 -25.045 1.00 92.94 477 LEU A N 1
ATOM 3928 C CA . LEU A 1 477 ? -14.003 -1.474 -23.706 1.00 92.94 477 LEU A CA 1
ATOM 3929 C C . LEU A 1 477 ? -14.562 -0.058 -23.740 1.00 92.94 477 LEU A C 1
ATOM 3931 O O . LEU A 1 477 ? -15.469 0.239 -22.968 1.00 92.94 477 LEU A O 1
ATOM 3935 N N . ALA A 1 478 ? -14.076 0.794 -24.642 1.00 92.56 478 ALA A N 1
ATOM 3936 C CA . ALA A 1 478 ? -14.564 2.163 -24.758 1.00 92.56 478 ALA A CA 1
ATOM 3937 C C . ALA A 1 478 ? -16.080 2.228 -24.993 1.00 92.56 478 ALA A C 1
ATOM 3939 O O . ALA A 1 478 ? -16.787 2.896 -24.240 1.00 92.56 478 ALA A O 1
ATOM 3940 N N . LYS A 1 479 ? -16.590 1.455 -25.961 1.00 90.69 479 LYS A N 1
ATOM 3941 C CA . LYS A 1 479 ? -18.035 1.351 -26.242 1.00 90.69 479 LYS A CA 1
ATOM 3942 C C . LYS A 1 479 ? -18.826 0.874 -25.022 1.00 90.69 479 LYS A C 1
ATOM 3944 O O . LYS A 1 479 ? -19.963 1.283 -24.805 1.00 90.69 479 LYS A O 1
ATOM 3949 N N . THR A 1 480 ? -18.235 -0.006 -24.216 1.00 90.19 480 THR A N 1
ATOM 3950 C CA . THR A 1 480 ? -18.853 -0.489 -22.976 1.00 90.19 480 THR A CA 1
ATOM 3951 C C . THR A 1 480 ? -18.896 0.607 -21.914 1.00 90.19 480 THR A C 1
ATOM 3953 O O . THR A 1 480 ? -19.951 0.814 -21.312 1.00 90.19 480 THR A O 1
ATOM 3956 N N . LEU A 1 481 ? -17.807 1.364 -21.736 1.00 91.88 481 LEU A N 1
ATOM 3957 C CA . LEU A 1 481 ? -17.746 2.510 -20.822 1.00 91.88 481 LEU A CA 1
ATOM 3958 C C . LEU A 1 481 ? -18.805 3.572 -21.155 1.00 91.88 481 LEU A C 1
ATOM 3960 O O . LEU A 1 481 ? -19.483 4.050 -20.249 1.00 91.88 481 LEU A O 1
ATOM 3964 N N . GLU A 1 482 ? -19.026 3.868 -22.437 1.00 90.81 482 GLU A N 1
ATOM 3965 C CA . GLU A 1 482 ? -20.076 4.799 -22.886 1.00 90.81 482 GLU A CA 1
ATOM 3966 C C . GLU A 1 482 ? -21.484 4.349 -22.466 1.00 90.81 482 GLU A C 1
ATOM 3968 O O . GLU A 1 482 ? -22.344 5.171 -22.146 1.00 90.81 482 GLU A O 1
ATOM 3973 N N . THR A 1 483 ? -21.742 3.038 -22.389 1.00 90.38 483 THR A N 1
ATOM 3974 C CA . THR A 1 483 ? -23.062 2.561 -21.949 1.00 90.38 483 THR A CA 1
ATOM 3975 C C . THR A 1 483 ? -23.330 2.837 -20.473 1.00 90.38 483 THR A C 1
ATOM 3977 O O . THR A 1 483 ? -24.480 3.096 -20.109 1.00 90.38 483 THR A O 1
ATOM 3980 N N . PHE A 1 484 ? -22.295 2.850 -19.626 1.00 89.00 484 PHE A N 1
ATOM 3981 C CA . PHE A 1 484 ? -22.445 3.223 -18.219 1.00 89.00 484 PHE A CA 1
ATOM 3982 C C . PHE A 1 484 ? -22.835 4.692 -18.058 1.00 89.00 484 PHE A C 1
ATOM 3984 O O . PHE A 1 484 ? -23.558 5.014 -17.119 1.00 89.00 484 PHE A O 1
ATOM 3991 N N . GLU A 1 485 ? -22.460 5.563 -18.998 1.00 85.06 485 GLU A N 1
ATOM 3992 C CA . GLU A 1 485 ? -22.870 6.967 -18.990 1.00 85.06 485 GLU A CA 1
ATOM 3993 C C . GLU A 1 485 ? -24.396 7.113 -19.020 1.00 85.06 485 GLU A C 1
ATOM 3995 O O . GLU A 1 485 ? -24.973 7.890 -18.258 1.00 85.06 485 GLU A O 1
ATOM 4000 N N . SER A 1 486 ? -25.064 6.331 -19.874 1.00 82.75 486 SER A N 1
ATOM 4001 C CA . SER A 1 486 ? -26.527 6.346 -19.992 1.00 82.75 486 SER A CA 1
ATOM 4002 C C . SER A 1 486 ? -27.220 5.864 -18.710 1.00 82.75 486 SER A C 1
ATOM 4004 O O . SER A 1 486 ? -28.193 6.471 -18.257 1.00 82.75 486 SER A O 1
ATOM 4006 N N . VAL A 1 487 ? -26.661 4.830 -18.071 1.00 83.56 487 VAL A N 1
ATOM 4007 C CA . VAL A 1 487 ? -27.161 4.272 -16.808 1.00 83.56 487 VAL A CA 1
ATOM 4008 C C . VAL A 1 487 ? -26.956 5.264 -15.664 1.00 83.56 487 VAL A C 1
ATOM 4010 O O . VAL A 1 487 ? -27.899 5.541 -14.925 1.00 83.56 487 VAL A O 1
ATOM 4013 N N . ALA A 1 488 ? -25.775 5.875 -15.565 1.00 79.12 488 ALA A N 1
ATOM 4014 C CA . ALA A 1 488 ? -25.460 6.859 -14.534 1.00 79.12 488 ALA A CA 1
ATOM 4015 C C . ALA A 1 488 ? -26.306 8.143 -14.662 1.00 79.12 488 ALA A C 1
ATOM 4017 O O . ALA A 1 488 ? -26.755 8.696 -13.655 1.00 79.12 488 ALA A O 1
ATOM 4018 N N . LYS A 1 489 ? -26.595 8.596 -15.892 1.00 72.94 489 LYS A N 1
ATOM 4019 C CA . LYS A 1 489 ? -27.475 9.753 -16.150 1.00 72.94 489 LYS A CA 1
ATOM 4020 C C . LYS A 1 489 ? -28.927 9.496 -15.733 1.00 72.94 489 LYS A C 1
ATOM 4022 O O . LYS A 1 489 ? -29.583 10.412 -15.240 1.00 72.94 489 LYS A O 1
ATOM 4027 N N . SER A 1 490 ? -29.416 8.261 -15.873 1.00 60.81 490 SER A N 1
ATOM 4028 C CA . SER A 1 490 ? -30.786 7.887 -15.485 1.00 60.81 490 SER A CA 1
ATOM 4029 C C . SER A 1 490 ? -31.036 7.910 -13.967 1.00 60.81 490 SER A C 1
ATOM 4031 O O . SER A 1 490 ? -32.176 8.080 -13.542 1.00 60.81 490 SER A O 1
ATOM 4033 N N . SER A 1 491 ? -29.983 7.821 -13.143 1.00 54.03 491 SER A N 1
ATOM 4034 C CA . SER A 1 491 ? -30.071 7.865 -11.671 1.00 54.03 491 SER A CA 1
ATOM 4035 C C . SER A 1 491 ? -30.275 9.257 -11.060 1.00 54.03 491 SER A C 1
ATOM 4037 O O . SER A 1 491 ? -30.457 9.351 -9.851 1.00 54.03 491 SER A O 1
ATOM 4039 N N . GLY A 1 492 ? -30.286 10.332 -11.856 1.00 39.25 492 GLY A N 1
ATOM 4040 C CA . GLY A 1 492 ? -30.818 11.627 -11.427 1.00 39.25 492 GLY A CA 1
ATOM 4041 C C . GLY A 1 492 ? -30.127 12.292 -10.226 1.00 39.25 492 GLY A C 1
ATOM 4042 O O . GLY A 1 492 ? -30.673 12.342 -9.133 1.00 39.25 492 GLY A O 1
ATOM 4043 N N . LYS A 1 493 ? -28.988 12.936 -10.479 1.00 42.97 493 LYS A N 1
ATOM 4044 C CA . LYS A 1 493 ? -28.621 14.288 -10.012 1.00 42.97 493 LYS A CA 1
ATOM 4045 C C . LYS A 1 493 ? -27.419 14.670 -10.875 1.00 42.97 493 LYS A C 1
ATOM 4047 O O . LYS A 1 493 ? -26.288 14.328 -10.558 1.00 42.97 493 LYS A O 1
ATOM 4052 N N . SER A 1 494 ? -27.660 15.335 -12.010 1.00 39.69 494 SER A N 1
ATOM 4053 C CA . SER A 1 494 ? -26.582 16.109 -12.637 1.00 39.69 494 SER A CA 1
ATOM 4054 C C . SER A 1 494 ? -26.027 16.995 -11.534 1.00 39.69 494 SER A C 1
ATOM 4056 O O . SER A 1 494 ? -26.815 17.712 -10.910 1.00 39.69 494 SER A O 1
ATOM 4058 N N . ILE A 1 495 ? -24.724 16.914 -11.258 1.00 42.41 495 ILE A N 1
ATOM 4059 C CA . ILE A 1 495 ? -24.044 17.913 -10.436 1.00 42.41 495 ILE A CA 1
ATOM 4060 C C . ILE A 1 495 ? -24.443 19.246 -11.067 1.00 42.41 495 ILE A C 1
ATOM 4062 O O . ILE A 1 495 ? -24.138 19.500 -12.230 1.00 42.41 495 ILE A O 1
ATOM 4066 N N . LYS A 1 496 ? -25.305 20.000 -10.380 1.00 39.84 496 LYS A N 1
ATOM 4067 C CA . LYS A 1 496 ? -25.749 21.293 -10.877 1.00 39.84 496 LYS A CA 1
ATOM 4068 C C . LYS A 1 496 ? -24.526 22.182 -10.781 1.00 39.84 496 LYS A C 1
ATOM 4070 O O . LYS A 1 496 ? -23.996 22.352 -9.686 1.00 39.84 496 LYS A O 1
ATOM 4075 N N . ASP A 1 497 ? -24.084 22.691 -11.920 1.00 41.59 497 ASP A N 1
ATOM 4076 C CA . ASP A 1 497 ? -23.046 23.705 -11.978 1.00 41.59 497 ASP A CA 1
ATOM 4077 C C . ASP A 1 497 ? -23.556 24.942 -11.224 1.00 41.59 497 ASP A C 1
ATOM 4079 O O . ASP A 1 497 ? -24.420 25.685 -11.700 1.00 41.59 497 ASP A O 1
ATOM 4083 N N . GLU A 1 498 ? -23.094 25.107 -9.985 1.00 42.59 498 GLU A N 1
ATOM 4084 C CA . GLU A 1 498 ? -23.354 26.294 -9.179 1.00 42.59 498 GLU A CA 1
ATOM 4085 C C . GLU A 1 498 ? -22.524 27.472 -9.712 1.00 42.59 498 GLU A C 1
ATOM 4087 O O . GLU A 1 498 ? -21.445 27.311 -10.285 1.00 42.59 498 GLU A O 1
ATOM 4092 N N . LYS A 1 499 ? -23.095 28.676 -9.592 1.00 43.94 499 LYS A N 1
ATOM 4093 C CA . LYS A 1 499 ? -22.624 29.913 -10.230 1.00 43.94 499 LYS A CA 1
ATOM 4094 C C . LYS A 1 499 ? -21.133 30.172 -9.970 1.00 43.94 499 LYS A C 1
ATOM 4096 O O . LYS A 1 499 ? -20.668 30.166 -8.837 1.00 43.94 499 LYS A O 1
ATOM 4101 N N . THR A 1 500 ? -20.417 30.456 -11.055 1.00 41.94 500 THR A N 1
ATOM 4102 C CA . THR A 1 500 ? -18.959 30.593 -11.134 1.00 41.94 500 THR A CA 1
ATOM 4103 C C . THR A 1 500 ? -18.457 31.888 -10.492 1.00 41.94 500 THR A C 1
ATOM 4105 O O . THR A 1 500 ? -18.852 32.977 -10.908 1.00 41.94 500 THR A O 1
ATOM 4108 N N . VAL A 1 501 ? -17.489 31.783 -9.581 1.00 43.84 501 VAL A N 1
ATOM 4109 C CA . VAL A 1 501 ? -16.504 32.845 -9.318 1.00 43.84 501 VAL A CA 1
ATOM 4110 C C . VAL A 1 501 ? -15.180 32.372 -9.926 1.00 43.84 501 VAL A C 1
ATOM 4112 O O . VAL A 1 501 ? -14.761 31.243 -9.708 1.00 43.84 501 VAL A O 1
ATOM 4115 N N . LYS A 1 502 ? -14.554 33.180 -10.790 1.00 54.62 502 LYS A N 1
ATOM 4116 C CA . LYS A 1 502 ? -13.404 32.763 -11.616 1.00 54.62 502 LYS A CA 1
ATOM 4117 C C . LYS A 1 502 ? -12.089 33.296 -11.041 1.00 54.62 502 LYS A C 1
ATOM 4119 O O . LYS A 1 502 ? -11.693 34.407 -11.376 1.00 54.62 502 LYS A O 1
ATOM 4124 N N . TYR A 1 503 ? -11.409 32.512 -10.205 1.00 55.47 503 TYR A N 1
ATOM 4125 C CA . TYR A 1 503 ? -10.066 32.862 -9.703 1.00 55.47 503 TYR A CA 1
ATOM 4126 C C . TYR A 1 503 ? -8.910 32.365 -10.586 1.00 55.47 503 TYR A C 1
ATOM 4128 O O . TYR A 1 503 ? -7.855 32.994 -10.624 1.00 55.47 503 TYR A O 1
ATOM 4136 N N . LEU A 1 504 ? -9.091 31.261 -11.315 1.00 66.38 504 LEU A N 1
ATOM 4137 C CA . LEU A 1 504 ? -8.036 30.639 -12.116 1.00 66.38 504 LEU A CA 1
ATOM 4138 C C . LEU A 1 504 ? -8.264 30.910 -13.610 1.00 66.38 504 LEU A C 1
ATOM 4140 O O . LEU A 1 504 ? -9.368 30.725 -14.124 1.00 66.38 504 LEU A O 1
ATOM 4144 N N . LEU A 1 505 ? -7.218 31.360 -14.309 1.00 67.25 505 LEU A N 1
ATOM 4145 C CA . LEU A 1 505 ? -7.259 31.610 -15.751 1.00 67.25 505 LEU A CA 1
ATOM 4146 C C . LEU A 1 505 ? -7.044 30.292 -16.518 1.00 67.25 505 LEU A C 1
ATOM 4148 O O . LEU A 1 505 ? -6.023 29.640 -16.293 1.00 67.25 505 LEU A O 1
ATOM 4152 N N . PRO A 1 506 ? -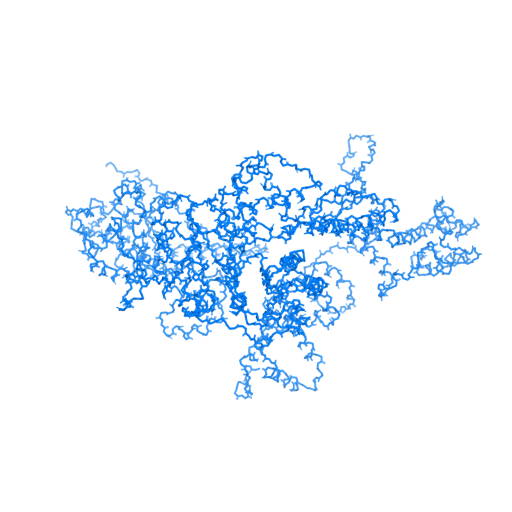7.954 29.901 -17.429 1.00 73.88 506 PRO A N 1
ATOM 4153 C CA . PRO A 1 506 ? -7.748 28.742 -18.293 1.00 73.88 506 PRO A CA 1
ATOM 4154 C C . PRO A 1 506 ? -6.499 28.881 -19.175 1.00 73.88 506 PRO A C 1
ATOM 4156 O O . PRO A 1 506 ? -6.167 29.980 -19.618 1.00 73.88 506 PRO A O 1
ATOM 4159 N N . GLY A 1 507 ? -5.840 27.762 -19.479 1.00 72.31 507 GLY A N 1
ATOM 4160 C CA . GLY A 1 507 ? -4.692 27.713 -20.395 1.00 72.31 507 GLY A CA 1
ATOM 4161 C C . GLY A 1 507 ? -3.348 28.113 -19.778 1.00 72.31 507 GLY A C 1
ATOM 4162 O O . GLY A 1 507 ? -2.389 28.359 -20.504 1.00 72.31 507 GLY A O 1
ATOM 4163 N N . GLN A 1 508 ? -3.256 28.196 -18.448 1.00 80.81 508 GLN A N 1
ATOM 4164 C CA . GLN A 1 508 ? -1.983 28.286 -17.731 1.00 80.81 508 GLN A CA 1
ATOM 4165 C C . GLN A 1 508 ? -2.034 27.396 -16.485 1.00 80.81 508 GLN A C 1
ATOM 4167 O O . GLN A 1 508 ? -3.057 27.385 -15.794 1.00 80.81 508 GLN A O 1
ATOM 4172 N N . PRO A 1 509 ? -0.959 26.651 -16.169 1.00 88.56 509 PRO A N 1
ATOM 4173 C CA . PRO A 1 509 ? -0.871 25.964 -14.891 1.00 88.56 509 PRO A CA 1
ATOM 4174 C C . PRO A 1 509 ? -0.775 27.005 -13.767 1.00 88.56 509 PRO A C 1
ATOM 4176 O O . PRO A 1 509 ? -0.349 28.141 -13.989 1.00 88.56 509 PRO A O 1
ATOM 4179 N N . ARG A 1 510 ? -1.106 26.611 -12.541 1.00 90.62 510 ARG A N 1
ATOM 4180 C CA . ARG A 1 510 ? -0.798 27.397 -11.341 1.00 90.62 510 ARG A CA 1
ATOM 4181 C C . ARG A 1 510 ? -0.019 26.559 -10.353 1.00 90.62 510 ARG A C 1
ATOM 4183 O O . ARG A 1 510 ? -0.475 25.484 -9.978 1.00 90.62 510 ARG A O 1
ATOM 4190 N N . LEU A 1 511 ? 1.148 27.049 -9.951 1.00 94.06 511 LEU A N 1
ATOM 4191 C CA . LEU A 1 511 ? 1.995 26.397 -8.960 1.00 94.06 511 LEU A CA 1
ATOM 4192 C C . LEU A 1 511 ? 1.713 26.980 -7.572 1.00 94.06 511 LEU A C 1
ATOM 4194 O O . LEU A 1 511 ? 1.857 28.183 -7.352 1.00 94.06 511 LEU A O 1
ATOM 4198 N N . TYR A 1 512 ? 1.385 26.108 -6.628 1.00 95.50 512 TYR A N 1
ATOM 4199 C CA . TYR A 1 512 ? 1.236 26.407 -5.212 1.00 95.50 512 TYR A CA 1
ATOM 4200 C C . TYR A 1 512 ? 2.316 25.671 -4.428 1.00 95.50 512 TYR A C 1
ATOM 4202 O O . TYR A 1 512 ? 2.498 24.467 -4.593 1.00 95.50 512 TYR A O 1
ATOM 4210 N N . ILE A 1 513 ? 3.015 26.404 -3.564 1.00 95.62 513 ILE A N 1
ATOM 4211 C CA . ILE A 1 513 ? 4.024 25.855 -2.655 1.00 95.62 513 ILE A CA 1
ATOM 4212 C C . ILE A 1 513 ? 3.517 26.075 -1.232 1.00 95.62 513 ILE A C 1
ATOM 4214 O O . ILE A 1 513 ? 3.233 27.220 -0.865 1.00 95.62 513 ILE A O 1
ATOM 4218 N N . CYS A 1 514 ? 3.370 25.009 -0.451 1.00 94.69 514 CYS A N 1
ATOM 4219 C CA . CYS A 1 514 ? 2.807 25.073 0.899 1.00 94.69 514 CYS A CA 1
ATOM 4220 C C . CYS A 1 514 ? 3.511 24.130 1.876 1.00 94.69 514 CYS A C 1
ATOM 4222 O O . CYS A 1 514 ? 4.377 23.356 1.494 1.00 94.69 514 CYS A O 1
ATOM 4224 N N . GLN A 1 515 ? 3.143 24.195 3.153 1.00 92.50 515 GLN A N 1
ATOM 4225 C CA . GLN A 1 515 ? 3.591 23.205 4.135 1.00 92.50 515 GLN A CA 1
ATOM 4226 C C . GLN A 1 515 ? 2.804 21.895 3.978 1.00 92.50 515 GLN A C 1
ATOM 4228 O O . GLN A 1 515 ? 1.658 21.916 3.521 1.00 92.50 515 GLN A O 1
ATOM 4233 N N . ASP A 1 516 ? 3.367 20.776 4.438 1.00 89.62 516 ASP A N 1
ATOM 4234 C CA . ASP A 1 516 ? 2.735 19.447 4.365 1.00 89.62 516 ASP A CA 1
ATOM 4235 C C . ASP A 1 516 ? 1.307 19.420 4.930 1.00 89.62 516 ASP A C 1
ATOM 4237 O O . ASP A 1 516 ? 0.398 18.860 4.323 1.00 89.62 516 ASP A O 1
ATOM 4241 N N . SER A 1 517 ? 1.067 20.089 6.061 1.00 88.81 517 SER A N 1
ATOM 4242 C CA . SER A 1 517 ? -0.252 20.145 6.711 1.00 88.81 517 SER A CA 1
ATOM 4243 C C . SER A 1 517 ? -1.291 20.990 5.960 1.00 88.81 517 SER A C 1
ATOM 4245 O O . SER A 1 517 ? -2.477 20.958 6.289 1.00 88.81 517 SER A O 1
ATOM 4247 N N . GLN A 1 518 ? -0.870 21.768 4.958 1.00 91.50 518 GLN A N 1
ATOM 4248 C CA . GLN A 1 518 ? -1.732 22.688 4.212 1.00 91.50 518 GLN A CA 1
ATOM 4249 C C . GLN A 1 518 ? -2.216 22.111 2.879 1.00 91.50 518 GLN A C 1
ATOM 4251 O O . GLN A 1 518 ? -3.229 22.594 2.366 1.00 91.50 518 GLN A O 1
ATOM 4256 N N . VAL A 1 519 ? -1.558 21.071 2.354 1.00 93.88 519 VAL A N 1
ATOM 4257 C CA . VAL A 1 519 ? -1.824 20.475 1.031 1.00 93.88 519 VAL A CA 1
ATOM 4258 C C . VAL A 1 519 ? -3.314 20.193 0.823 1.00 93.88 519 VAL A C 1
ATOM 4260 O O . VAL A 1 519 ? -3.909 20.648 -0.154 1.00 93.88 519 VAL A O 1
ATOM 4263 N N . LEU A 1 520 ? -3.955 19.515 1.780 1.00 93.62 520 LEU A N 1
ATOM 4264 C CA . LEU A 1 520 ? -5.374 19.154 1.685 1.00 93.62 520 LEU A CA 1
ATOM 4265 C C . LEU A 1 520 ? -6.294 20.384 1.735 1.00 93.62 520 LEU A C 1
ATOM 4267 O O . LEU A 1 520 ? -7.269 20.468 0.991 1.00 93.62 520 LEU A O 1
ATOM 4271 N N . SER A 1 521 ? -5.966 21.372 2.573 1.00 91.31 521 SER A N 1
ATOM 4272 C CA . SER A 1 521 ? -6.751 22.612 2.666 1.00 91.31 521 SER A CA 1
ATOM 4273 C C . SER A 1 521 ? -6.663 23.454 1.391 1.00 91.31 521 SER A C 1
ATOM 4275 O O . SER A 1 521 ? -7.664 24.037 0.975 1.00 91.31 521 SER A O 1
ATOM 4277 N N . TYR A 1 522 ? -5.500 23.456 0.731 1.00 93.56 522 TYR A N 1
ATOM 4278 C CA . TYR A 1 522 ? -5.296 24.123 -0.553 1.00 93.56 522 TYR A CA 1
ATOM 4279 C C . TYR A 1 522 ? -6.169 23.488 -1.628 1.00 93.56 522 TYR A C 1
ATOM 4281 O O . TYR A 1 522 ? -6.878 24.198 -2.335 1.00 93.56 522 TYR A O 1
ATOM 4289 N N . VAL A 1 523 ? -6.174 22.154 -1.709 1.00 94.12 523 VAL A N 1
ATOM 4290 C CA . VAL A 1 523 ? -7.046 21.417 -2.631 1.00 94.12 523 VAL A CA 1
ATOM 4291 C C . VAL A 1 523 ? -8.504 21.829 -2.438 1.00 94.12 523 VAL A C 1
ATOM 4293 O O . VAL A 1 523 ? -9.141 22.271 -3.393 1.00 94.12 523 VAL A O 1
ATOM 4296 N N . VAL A 1 524 ? -9.034 21.710 -1.216 1.00 92.69 524 VAL A N 1
ATOM 4297 C CA . VAL A 1 524 ? -10.450 22.000 -0.940 1.00 92.69 524 VAL A CA 1
ATOM 4298 C C . VAL A 1 524 ? -10.782 23.448 -1.297 1.00 92.69 524 VAL A C 1
ATOM 4300 O O . VAL A 1 524 ? -11.743 23.685 -2.028 1.00 92.69 524 VAL A O 1
ATOM 4303 N N . LYS A 1 525 ? -9.957 24.414 -0.871 1.00 91.88 525 LYS A N 1
ATOM 4304 C CA . LYS A 1 525 ? -10.180 25.831 -1.180 1.00 91.88 525 LYS A CA 1
ATOM 4305 C C . LYS A 1 525 ? -10.172 26.107 -2.681 1.00 91.88 525 LYS A C 1
ATOM 4307 O O . LYS A 1 525 ? -11.022 26.855 -3.159 1.00 91.88 525 LYS A O 1
ATOM 4312 N N . LEU A 1 526 ? -9.249 25.509 -3.433 1.00 91.94 526 LEU A N 1
ATOM 4313 C CA . LEU A 1 526 ? -9.188 25.690 -4.883 1.00 91.94 526 LEU A CA 1
ATOM 4314 C C . LEU A 1 526 ? -10.454 25.156 -5.560 1.00 91.94 526 LEU A C 1
ATOM 4316 O O . LEU A 1 526 ? -11.031 25.862 -6.383 1.00 91.94 526 LEU A O 1
ATOM 4320 N N . TYR A 1 527 ? -10.942 23.976 -5.176 1.00 91.62 527 TYR A N 1
ATOM 4321 C CA . TYR A 1 527 ? -12.189 23.430 -5.719 1.00 91.62 527 TYR A CA 1
ATOM 4322 C C . TYR A 1 527 ? -13.413 24.280 -5.356 1.00 91.62 527 TYR A C 1
ATOM 4324 O O . TYR A 1 527 ? -14.183 24.639 -6.251 1.00 91.62 527 TYR A O 1
ATOM 4332 N N . LEU A 1 528 ? -13.546 24.684 -4.088 1.00 89.50 528 LEU A N 1
ATOM 4333 C CA . LEU A 1 528 ? -14.621 25.576 -3.640 1.00 89.50 528 LEU A CA 1
ATOM 4334 C C . LEU A 1 528 ? -14.601 26.911 -4.388 1.00 89.50 528 LEU A C 1
ATOM 4336 O O . LEU A 1 528 ? -15.644 27.380 -4.836 1.00 89.50 528 LEU A O 1
ATOM 4340 N N . SER A 1 529 ? -13.411 27.476 -4.622 1.00 86.44 529 SER A N 1
ATOM 4341 C CA . SER A 1 529 ? -13.252 28.721 -5.384 1.00 86.44 529 SER A CA 1
ATOM 4342 C C . SER A 1 529 ? -13.762 28.621 -6.824 1.00 86.44 529 SER A C 1
ATOM 4344 O O . SER A 1 529 ? -14.075 29.645 -7.420 1.00 86.44 529 SER A O 1
ATOM 4346 N N . GLN A 1 530 ? -13.843 27.406 -7.380 1.00 83.75 530 GLN A N 1
ATOM 4347 C CA . GLN A 1 530 ? -14.372 27.130 -8.718 1.00 83.75 530 GLN A CA 1
ATOM 4348 C C . GLN A 1 530 ? -15.824 26.624 -8.700 1.00 83.75 530 GLN A C 1
ATOM 4350 O O . GLN A 1 530 ? -16.343 26.266 -9.757 1.00 83.75 530 GLN A O 1
ATOM 4355 N N . GLY A 1 531 ? -16.476 26.555 -7.532 1.00 83.94 531 GLY A N 1
ATOM 4356 C CA . GLY A 1 531 ? -17.811 25.964 -7.382 1.00 83.94 531 GLY A CA 1
ATOM 4357 C C . GLY A 1 531 ? -17.840 24.450 -7.632 1.00 83.94 531 GLY A C 1
ATOM 4358 O O . GLY A 1 531 ? -18.867 23.907 -8.032 1.00 83.94 531 GLY A O 1
ATOM 4359 N N . GLN A 1 532 ? -16.708 23.761 -7.451 1.00 86.69 532 GLN A N 1
ATOM 4360 C CA . GLN A 1 532 ? -16.538 22.334 -7.735 1.00 86.69 532 GLN A CA 1
ATOM 4361 C C . GLN A 1 532 ? -16.223 21.543 -6.457 1.00 86.69 532 GLN A C 1
ATOM 4363 O O . GLN A 1 532 ? -15.885 22.106 -5.419 1.00 86.69 532 GLN A O 1
ATOM 4368 N N . ILE A 1 533 ? -16.318 20.214 -6.542 1.00 89.00 533 ILE A N 1
ATOM 4369 C CA . ILE A 1 533 ? -15.944 19.280 -5.469 1.00 89.00 533 ILE A CA 1
ATOM 4370 C C . ILE A 1 533 ? -14.750 18.447 -5.956 1.00 89.00 533 ILE A C 1
ATOM 4372 O O . ILE A 1 533 ? -14.766 18.018 -7.117 1.00 89.00 533 ILE A O 1
ATOM 4376 N N . PRO A 1 534 ? -13.732 18.201 -5.110 1.00 92.12 534 PRO A N 1
ATOM 4377 C CA . PRO A 1 534 ? -12.648 17.284 -5.432 1.00 92.12 534 PRO A CA 1
ATOM 4378 C C . PRO A 1 534 ? -13.178 15.876 -5.718 1.00 92.12 534 PRO A C 1
ATOM 4380 O O . PRO A 1 534 ? -13.942 15.327 -4.929 1.00 92.12 534 PRO A O 1
ATOM 4383 N N . ILE A 1 535 ? -12.747 15.276 -6.826 1.00 91.19 535 ILE A N 1
ATOM 4384 C CA . ILE A 1 535 ? -13.054 13.881 -7.172 1.00 91.19 535 ILE A CA 1
ATOM 4385 C C . ILE A 1 535 ? -11.796 13.185 -7.684 1.00 91.19 535 ILE A C 1
ATOM 4387 O O . ILE A 1 535 ? -10.926 13.824 -8.282 1.00 91.19 535 ILE A O 1
ATOM 4391 N N . ALA A 1 536 ? -11.713 11.869 -7.490 1.00 92.19 536 ALA A N 1
ATOM 4392 C CA . ALA A 1 536 ? -10.523 11.085 -7.819 1.00 92.19 536 ALA A CA 1
ATOM 4393 C C . ALA A 1 536 ? -10.086 11.191 -9.289 1.00 92.19 536 ALA A C 1
ATOM 4395 O O . ALA A 1 536 ? -8.900 11.195 -9.586 1.00 92.19 536 ALA A O 1
ATOM 4396 N N . SER A 1 537 ? -11.016 11.343 -10.234 1.00 91.00 537 SER A N 1
ATOM 4397 C CA . SER A 1 537 ? -10.665 11.476 -11.655 1.00 91.00 537 SER A CA 1
ATOM 4398 C C . SER A 1 537 ? -10.003 12.808 -12.022 1.00 91.00 537 SER A C 1
ATOM 4400 O O . SER A 1 537 ? -9.313 12.879 -13.045 1.00 91.00 537 SER A O 1
ATOM 4402 N N . ARG A 1 538 ? -10.169 13.842 -11.189 1.00 91.62 538 ARG A N 1
ATOM 4403 C CA . ARG A 1 538 ? -9.629 15.199 -11.386 1.00 91.62 538 ARG A CA 1
ATOM 4404 C C . ARG A 1 538 ? -8.447 15.512 -10.469 1.00 91.62 538 ARG A C 1
ATOM 4406 O O . ARG A 1 538 ? -7.918 16.623 -10.475 1.00 91.62 538 ARG A O 1
ATOM 4413 N N . MET A 1 539 ? -8.009 14.541 -9.679 1.00 94.19 539 MET A N 1
ATOM 4414 C CA . MET A 1 539 ? -6.905 14.698 -8.746 1.00 94.19 539 MET A CA 1
ATOM 4415 C C . MET A 1 539 ? -5.927 13.544 -8.857 1.00 94.19 539 MET A C 1
ATOM 4417 O O . MET A 1 539 ? -6.334 12.391 -8.924 1.00 94.19 539 MET A O 1
ATOM 4421 N N . LEU A 1 540 ? -4.638 13.858 -8.820 1.00 95.44 540 LEU A N 1
ATOM 4422 C CA . LEU A 1 540 ? -3.587 12.855 -8.755 1.00 95.44 540 LEU A CA 1
ATOM 4423 C C . LEU A 1 540 ? -2.616 13.227 -7.638 1.00 95.44 540 LEU A C 1
ATOM 4425 O O . LEU A 1 540 ? -1.909 14.228 -7.740 1.00 95.44 540 LEU A O 1
ATOM 4429 N N . PHE A 1 541 ? -2.625 12.427 -6.572 1.00 95.44 541 PHE A N 1
ATOM 4430 C CA . PHE A 1 541 ? -1.563 12.427 -5.571 1.00 95.44 541 PHE A CA 1
ATOM 4431 C C . PHE A 1 541 ? -0.412 11.600 -6.127 1.00 95.44 541 PHE A C 1
ATOM 4433 O O . PHE A 1 541 ? -0.592 10.418 -6.411 1.00 95.44 541 PHE A O 1
ATOM 4440 N N . CYS A 1 542 ? 0.726 12.246 -6.335 1.00 95.44 542 CYS A N 1
ATOM 4441 C CA . CYS A 1 542 ? 1.924 11.603 -6.835 1.00 95.44 542 CYS A CA 1
ATOM 4442 C C . CYS A 1 542 ? 2.635 10.840 -5.719 1.00 95.44 542 CYS A C 1
ATOM 4444 O O . CYS A 1 542 ? 2.690 11.282 -4.572 1.00 95.44 542 CYS A O 1
ATOM 4446 N N . ASP A 1 543 ? 3.242 9.728 -6.102 1.00 92.31 543 ASP A N 1
ATOM 4447 C CA . ASP A 1 543 ? 4.158 8.939 -5.292 1.00 92.31 543 ASP A CA 1
ATOM 4448 C C . ASP A 1 543 ? 5.282 8.367 -6.176 1.00 92.31 543 ASP A C 1
ATOM 4450 O O . ASP A 1 543 ? 5.336 8.606 -7.387 1.00 92.31 543 ASP A O 1
ATOM 4454 N N . HIS A 1 544 ? 6.176 7.581 -5.577 1.00 90.81 544 HIS A N 1
ATOM 4455 C CA . HIS A 1 544 ? 7.297 6.955 -6.279 1.00 90.81 544 HIS A CA 1
ATOM 4456 C C . HIS A 1 544 ? 6.859 5.907 -7.320 1.00 90.81 544 HIS A C 1
ATOM 4458 O O . HIS A 1 544 ? 7.629 5.590 -8.228 1.00 90.81 544 HIS A O 1
ATOM 4464 N N . SER A 1 545 ? 5.636 5.377 -7.205 1.00 89.62 545 SER A N 1
ATOM 4465 C CA . SER A 1 545 ? 5.064 4.381 -8.119 1.00 89.62 545 SER A CA 1
ATOM 4466 C C . SER A 1 545 ? 4.333 5.009 -9.313 1.00 89.62 545 SER A C 1
ATOM 4468 O O . SER A 1 545 ? 4.068 4.337 -10.312 1.00 89.62 545 SER A O 1
ATOM 4470 N N . THR A 1 546 ? 4.036 6.310 -9.239 1.00 93.12 546 THR A N 1
ATOM 4471 C CA . THR A 1 546 ? 3.286 7.040 -10.259 1.00 93.12 546 THR A CA 1
ATOM 4472 C C . THR A 1 546 ? 4.059 7.080 -11.579 1.00 93.12 546 THR A C 1
ATOM 4474 O O . THR A 1 546 ? 5.159 7.625 -11.686 1.00 93.12 546 THR A O 1
ATOM 4477 N N . SER A 1 547 ? 3.456 6.512 -12.620 1.00 92.44 547 SER A N 1
ATOM 4478 C CA . SER A 1 547 ? 4.040 6.372 -13.954 1.00 92.44 547 SER A CA 1
ATOM 4479 C C . SER A 1 547 ? 3.794 7.588 -14.853 1.00 92.44 547 SER A C 1
ATOM 4481 O O . SER A 1 547 ? 2.829 8.342 -14.695 1.00 92.44 547 SER A O 1
ATOM 4483 N N . LEU A 1 548 ? 4.635 7.739 -15.884 1.00 93.56 548 LEU A N 1
ATOM 4484 C CA . LEU A 1 548 ? 4.456 8.780 -16.901 1.00 93.56 548 LEU A CA 1
ATOM 4485 C C . LEU A 1 548 ? 3.129 8.630 -17.665 1.00 93.56 548 LEU A C 1
ATOM 4487 O O . LEU A 1 548 ? 2.510 9.631 -18.015 1.00 93.56 548 LEU A O 1
ATOM 4491 N N . GLU A 1 549 ? 2.659 7.398 -17.878 1.00 92.81 549 GLU A N 1
ATOM 4492 C CA . GLU A 1 549 ? 1.378 7.145 -18.543 1.00 92.81 549 GLU A CA 1
ATOM 4493 C C . GLU A 1 549 ? 0.189 7.643 -17.705 1.00 92.81 549 GLU A C 1
ATOM 4495 O O . GLU A 1 549 ? -0.730 8.252 -18.252 1.00 92.81 549 GLU A O 1
ATOM 4500 N N . GLN A 1 550 ? 0.202 7.430 -16.382 1.00 93.88 550 GLN A N 1
ATOM 4501 C CA . GLN A 1 550 ? -0.843 7.946 -15.485 1.00 93.88 550 GLN A CA 1
ATOM 4502 C C . GLN A 1 550 ? -0.906 9.476 -15.524 1.00 93.88 550 GLN A C 1
ATOM 4504 O O . GLN A 1 550 ? -1.998 10.047 -15.587 1.00 93.88 550 GLN A O 1
ATOM 4509 N N . LEU A 1 551 ? 0.259 10.131 -15.542 1.00 95.25 551 LEU A N 1
ATOM 4510 C CA . LEU A 1 551 ? 0.371 11.582 -15.672 1.00 95.25 551 LEU A CA 1
ATOM 4511 C C . LEU A 1 551 ? -0.161 12.074 -17.021 1.00 95.25 551 LEU A C 1
ATOM 4513 O O . LEU A 1 551 ? -0.923 13.036 -17.065 1.00 95.25 551 LEU A O 1
ATOM 4517 N N . GLU A 1 552 ? 0.184 11.402 -18.119 1.00 93.44 552 GLU A N 1
ATOM 4518 C CA . GLU A 1 552 ? -0.334 11.751 -19.442 1.00 93.44 552 GLU A CA 1
ATOM 4519 C C . GLU A 1 552 ? -1.857 11.572 -19.521 1.00 93.44 552 GLU A C 1
ATOM 4521 O O . GLU A 1 552 ? -2.558 12.477 -19.968 1.00 93.44 552 GLU A O 1
ATOM 4526 N N . CYS A 1 553 ? -2.392 10.459 -19.009 1.00 93.19 553 CYS A N 1
ATOM 4527 C CA . CYS A 1 553 ? -3.835 10.234 -18.897 1.00 93.19 553 CYS A CA 1
ATOM 4528 C C . CYS A 1 553 ? -4.522 11.365 -18.124 1.00 93.19 553 CYS A C 1
ATOM 4530 O O . CYS A 1 553 ? -5.554 11.880 -18.553 1.00 93.19 553 CYS A O 1
ATOM 4532 N N . PHE A 1 554 ? -3.937 11.775 -16.997 1.00 93.50 554 PHE A N 1
ATOM 4533 C CA . PHE A 1 554 ? -4.428 12.883 -16.186 1.00 93.50 554 PHE A CA 1
ATOM 4534 C C . PHE A 1 554 ? -4.435 14.216 -16.956 1.00 93.50 554 PHE A C 1
ATOM 4536 O O . PHE A 1 554 ? -5.441 14.925 -16.930 1.00 93.50 554 PHE A O 1
ATOM 4543 N N . LEU A 1 555 ? -3.368 14.531 -17.697 1.00 91.81 555 LEU A N 1
ATOM 4544 C CA . LEU A 1 555 ? -3.279 15.745 -18.519 1.00 91.81 555 LEU A CA 1
ATOM 4545 C C . LEU A 1 555 ? -4.229 15.723 -19.727 1.00 91.81 555 LEU A C 1
ATOM 4547 O O . LEU A 1 555 ? -4.775 16.760 -20.100 1.00 91.81 555 LEU A O 1
ATOM 4551 N N . ILE A 1 556 ? -4.480 14.556 -20.330 1.00 89.69 556 ILE A N 1
ATOM 4552 C CA . ILE A 1 556 ? -5.498 14.422 -21.381 1.00 89.69 556 ILE A CA 1
ATOM 4553 C C . ILE A 1 556 ? -6.876 14.774 -20.810 1.00 89.69 556 ILE A C 1
ATOM 4555 O O . ILE A 1 556 ? -7.601 15.551 -21.426 1.00 89.69 556 ILE A O 1
ATOM 4559 N N . ARG A 1 557 ? -7.221 14.271 -19.613 1.00 88.25 557 ARG A N 1
ATOM 4560 C CA . ARG A 1 557 ? -8.492 14.607 -18.942 1.00 88.25 557 ARG A CA 1
ATOM 4561 C C . ARG A 1 557 ? -8.592 16.083 -18.557 1.00 88.25 557 ARG A C 1
ATOM 4563 O O . ARG A 1 557 ? -9.690 16.636 -18.586 1.00 88.25 557 ARG A O 1
ATOM 4570 N N . SER A 1 558 ? -7.466 16.727 -18.238 1.00 86.25 558 SER A N 1
ATOM 4571 C CA . SER A 1 558 ? -7.453 18.151 -17.883 1.00 86.25 558 SER A CA 1
ATOM 4572 C C . SER A 1 558 ? -7.763 19.069 -19.062 1.00 86.25 558 SER A C 1
ATOM 4574 O O . SER A 1 558 ? -8.170 20.212 -18.864 1.00 86.25 558 SER A O 1
ATOM 4576 N N . VAL A 1 559 ? -7.597 18.582 -20.289 1.00 82.94 559 VAL A N 1
ATOM 4577 C CA . VAL A 1 559 ? -7.951 19.294 -21.511 1.00 82.94 559 VAL A CA 1
ATOM 4578 C C . VAL A 1 559 ? -9.380 18.910 -21.901 1.00 82.94 559 VAL A C 1
ATOM 4580 O O . VAL A 1 559 ? -9.610 17.891 -22.544 1.00 82.94 559 VAL A O 1
ATOM 4583 N N . SER A 1 560 ? -10.362 19.735 -21.523 1.00 64.81 560 SER A N 1
ATOM 4584 C CA . SER A 1 560 ? -11.759 19.486 -21.904 1.00 64.81 560 SER A CA 1
ATOM 4585 C C . SER A 1 560 ? -11.964 19.575 -23.424 1.00 64.81 560 SER A C 1
ATOM 4587 O O . SER A 1 560 ? -11.498 20.517 -24.068 1.00 64.81 560 SER A O 1
ATOM 4589 N N . HIS A 1 561 ? -12.731 18.633 -23.982 1.00 59.19 561 HIS A N 1
ATOM 4590 C CA . HIS A 1 561 ? -13.261 18.692 -25.353 1.00 59.19 561 HIS A CA 1
ATOM 4591 C C . HIS A 1 561 ? -14.647 19.362 -25.435 1.00 59.19 561 HIS A C 1
ATOM 4593 O O . HIS A 1 561 ? -15.159 19.579 -26.530 1.00 59.19 561 HIS A O 1
ATOM 4599 N N . SER A 1 562 ? -15.259 19.686 -24.288 1.00 55.09 562 SER A N 1
ATOM 4600 C CA . SER A 1 562 ? -16.577 20.322 -24.192 1.00 55.09 562 SER A CA 1
ATOM 4601 C C . SER A 1 562 ? -16.466 21.745 -23.643 1.00 55.09 562 SER A C 1
ATOM 4603 O O . SER A 1 562 ? -15.746 22.004 -22.677 1.00 55.09 562 SER A O 1
ATOM 4605 N N . THR A 1 563 ? -17.209 22.668 -24.250 1.00 49.81 563 THR A N 1
ATOM 4606 C CA . THR A 1 563 ? -17.219 24.104 -23.931 1.00 49.81 563 THR A CA 1
ATOM 4607 C C . THR A 1 563 ? -18.146 24.477 -22.769 1.00 49.81 563 THR A C 1
ATOM 4609 O O . THR A 1 563 ? -18.164 25.641 -22.372 1.00 49.81 563 THR A O 1
ATOM 4612 N N . ALA A 1 564 ? -18.910 23.524 -22.219 1.00 55.50 564 ALA A N 1
ATOM 4613 C CA . ALA A 1 564 ? -19.967 23.810 -21.246 1.00 55.50 564 ALA A CA 1
ATOM 4614 C C . ALA A 1 564 ? -19.436 24.161 -19.841 1.00 55.50 564 ALA A C 1
ATOM 4616 O O . ALA A 1 564 ? -19.906 25.132 -19.254 1.00 55.50 564 ALA A O 1
ATOM 4617 N N . THR A 1 565 ? -18.431 23.438 -19.326 1.00 63.81 565 THR A N 1
ATOM 4618 C CA . THR A 1 565 ? -17.782 23.731 -18.034 1.00 63.81 565 THR A CA 1
ATOM 4619 C C . THR A 1 565 ? -16.310 23.317 -18.010 1.00 63.81 565 THR A C 1
ATOM 4621 O O . THR A 1 565 ? -15.934 22.243 -18.475 1.00 63.81 565 THR A O 1
ATOM 4624 N N . ILE A 1 566 ? -15.454 24.190 -17.467 1.00 76.56 566 ILE A N 1
ATOM 4625 C CA . ILE A 1 566 ? -14.016 23.932 -17.307 1.00 76.56 566 ILE A CA 1
ATOM 4626 C C . ILE A 1 566 ? -13.791 23.304 -15.927 1.00 76.56 566 ILE A C 1
ATOM 4628 O O . ILE A 1 566 ? -14.039 23.937 -14.901 1.00 76.56 566 ILE A O 1
ATOM 4632 N N . ALA A 1 567 ? -13.323 22.058 -15.896 1.00 85.12 567 ALA A N 1
ATOM 4633 C CA . ALA A 1 567 ? -13.065 21.324 -14.661 1.00 85.12 567 ALA A CA 1
ATOM 4634 C C . ALA A 1 567 ? -11.652 21.593 -14.120 1.00 85.12 567 ALA A C 1
ATOM 4636 O O . ALA A 1 567 ? -10.672 21.458 -14.857 1.00 85.12 567 ALA A O 1
ATOM 4637 N N . LEU A 1 568 ? -11.543 21.910 -12.826 1.00 89.69 568 LEU A N 1
ATOM 4638 C CA . LEU A 1 568 ? -10.251 22.020 -12.146 1.00 89.69 568 LEU A CA 1
ATOM 4639 C C . LEU A 1 568 ? -9.611 20.637 -12.020 1.00 89.69 568 LEU A C 1
ATOM 4641 O O . LEU A 1 568 ? -10.269 19.696 -11.581 1.00 89.69 568 LEU A O 1
ATOM 4645 N N . HIS A 1 569 ? -8.334 20.540 -12.378 1.00 92.75 569 HIS A N 1
ATOM 4646 C CA . HIS A 1 569 ? -7.496 19.367 -12.173 1.00 92.75 569 HIS A CA 1
ATOM 4647 C C . HIS A 1 569 ? -6.314 19.729 -11.273 1.00 92.75 569 HIS A C 1
ATOM 4649 O O . HIS A 1 569 ? -5.648 20.736 -11.510 1.00 92.75 569 HIS A O 1
ATOM 4655 N N . CYS A 1 570 ? -6.036 18.910 -10.256 1.00 95.50 570 CYS A N 1
ATOM 4656 C CA . CYS A 1 570 ? -4.931 19.143 -9.319 1.00 95.50 570 CYS A CA 1
ATOM 4657 C C . CYS A 1 570 ? -3.909 18.003 -9.358 1.00 95.50 570 CYS A C 1
ATOM 4659 O O . CYS A 1 570 ? -4.253 16.853 -9.075 1.00 95.50 570 CYS A O 1
ATOM 4661 N N . LEU A 1 571 ? -2.657 18.339 -9.665 1.00 96.62 571 LEU A N 1
ATOM 4662 C CA . LEU A 1 571 ? -1.496 17.471 -9.489 1.00 96.62 571 LEU A CA 1
ATOM 4663 C C . LEU A 1 571 ? -0.853 17.793 -8.137 1.00 96.62 571 LEU A C 1
ATOM 4665 O O . LEU A 1 571 ? -0.456 18.934 -7.900 1.00 96.62 571 LEU A O 1
ATOM 4669 N N . VAL A 1 572 ? -0.780 16.814 -7.243 1.00 97.38 572 VAL A N 1
ATOM 4670 C CA . VAL A 1 572 ? -0.448 17.030 -5.832 1.00 97.38 572 VAL A CA 1
ATOM 4671 C C . VAL A 1 572 ? 0.793 16.223 -5.460 1.00 97.38 572 VAL A C 1
ATOM 4673 O O . VAL A 1 572 ? 0.872 15.044 -5.787 1.00 97.38 572 VAL A O 1
ATOM 4676 N N . LEU A 1 573 ? 1.741 16.860 -4.775 1.00 96.56 573 LEU A N 1
ATOM 4677 C CA . LEU A 1 573 ? 3.038 16.312 -4.358 1.00 96.56 573 LEU A CA 1
ATOM 4678 C C . LEU A 1 573 ? 3.929 15.780 -5.509 1.00 96.56 573 LEU A C 1
ATOM 4680 O O . LEU A 1 573 ? 4.497 14.691 -5.391 1.00 96.56 573 LEU A O 1
ATOM 4684 N N . PRO A 1 574 ? 4.075 16.490 -6.650 1.00 96.81 574 PRO A N 1
ATOM 4685 C CA . PRO A 1 574 ? 4.887 16.021 -7.782 1.00 96.81 574 PRO A CA 1
ATOM 4686 C C . PRO A 1 574 ? 6.376 15.784 -7.458 1.00 96.81 574 PRO A C 1
ATOM 4688 O O . PRO A 1 574 ? 7.072 15.131 -8.232 1.00 96.81 574 PRO A O 1
ATOM 4691 N N . GLU A 1 575 ? 6.873 16.303 -6.341 1.00 95.62 575 GLU A N 1
ATOM 4692 C CA . GLU A 1 575 ? 8.195 16.040 -5.778 1.00 95.62 575 GLU A CA 1
ATOM 4693 C C . GLU A 1 575 ? 8.409 14.573 -5.384 1.00 95.62 575 GLU A C 1
ATOM 4695 O O . GLU A 1 575 ? 9.548 14.115 -5.400 1.00 95.62 575 GLU A O 1
ATOM 4700 N N . LEU A 1 576 ? 7.336 13.820 -5.107 1.00 95.06 576 LEU A N 1
ATOM 4701 C CA . LEU A 1 576 ? 7.408 12.391 -4.782 1.00 95.06 576 LEU A CA 1
ATOM 4702 C C . LEU A 1 576 ? 7.589 11.495 -6.019 1.00 95.06 576 LEU A C 1
ATOM 4704 O O . LEU A 1 576 ? 7.848 10.301 -5.881 1.00 95.06 576 LEU A O 1
ATOM 4708 N N . LEU A 1 577 ? 7.478 12.057 -7.227 1.00 96.25 577 LEU A N 1
ATOM 4709 C CA . LEU A 1 577 ? 7.778 11.347 -8.470 1.00 96.25 577 LEU A CA 1
ATOM 4710 C C . LEU A 1 577 ? 9.279 11.068 -8.579 1.00 96.25 577 LEU A C 1
ATOM 4712 O O . LEU A 1 577 ? 10.106 11.929 -8.267 1.00 96.25 577 LEU A O 1
ATOM 4716 N N . THR A 1 578 ? 9.649 9.925 -9.157 1.00 94.44 578 THR A N 1
ATOM 4717 C CA . THR A 1 578 ? 11.056 9.653 -9.483 1.00 94.44 578 THR A CA 1
ATOM 4718 C C . THR A 1 578 ? 11.605 10.688 -10.472 1.00 94.44 578 THR A C 1
ATOM 4720 O O . THR A 1 578 ? 10.890 11.229 -11.324 1.00 94.44 578 THR A O 1
ATOM 4723 N N . ARG A 1 579 ? 12.911 10.965 -10.396 1.00 93.25 579 ARG A N 1
ATOM 4724 C CA . ARG A 1 579 ? 13.557 11.987 -11.236 1.00 93.25 579 ARG A CA 1
ATOM 4725 C C . ARG A 1 579 ? 13.333 11.782 -12.748 1.00 93.25 579 ARG A C 1
ATOM 4727 O O . ARG A 1 579 ? 13.033 12.775 -13.418 1.00 93.25 579 ARG A O 1
ATOM 4734 N N . PRO A 1 580 ? 13.412 10.556 -13.309 1.00 94.38 580 PRO A N 1
ATOM 4735 C CA . PRO A 1 580 ? 13.097 10.327 -14.721 1.00 94.38 580 PRO A CA 1
ATOM 4736 C C . PRO A 1 580 ? 11.643 10.665 -15.078 1.00 94.38 580 PRO A C 1
ATOM 4738 O O . PRO A 1 580 ? 11.386 11.222 -16.146 1.00 94.38 580 PRO A O 1
ATOM 4741 N N . VAL A 1 581 ? 10.692 10.387 -14.180 1.00 95.88 581 VAL A N 1
ATOM 4742 C CA . VAL A 1 581 ? 9.269 10.689 -14.394 1.00 95.88 581 VAL A CA 1
ATOM 4743 C C . VAL A 1 581 ? 9.011 12.196 -14.330 1.00 95.88 581 VAL A C 1
ATOM 4745 O O . VAL A 1 581 ? 8.311 12.709 -15.200 1.00 95.88 581 VAL A O 1
ATOM 4748 N N . GLN A 1 582 ? 9.639 12.933 -13.402 1.00 95.88 582 GLN A N 1
ATOM 4749 C CA . GLN A 1 582 ? 9.564 14.405 -13.380 1.00 95.88 582 GLN A CA 1
ATOM 4750 C C . GLN A 1 582 ? 10.075 15.014 -14.696 1.00 95.88 582 GLN A C 1
ATOM 4752 O O . GLN A 1 582 ? 9.426 15.881 -15.282 1.00 95.88 582 GLN A O 1
ATOM 4757 N N . GLN A 1 583 ? 11.212 14.531 -15.211 1.00 95.88 583 GLN A N 1
ATOM 4758 C CA . GLN A 1 583 ? 11.750 14.978 -16.502 1.00 95.88 583 GLN A CA 1
ATOM 4759 C C . GLN A 1 583 ? 10.811 14.649 -17.668 1.00 95.88 583 GLN A C 1
ATOM 4761 O O . GLN A 1 583 ? 10.624 15.478 -18.561 1.00 95.88 583 GLN A O 1
ATOM 4766 N N . GLY A 1 584 ? 10.219 13.451 -17.669 1.00 95.38 584 GLY A N 1
ATOM 4767 C CA . GLY A 1 584 ? 9.215 13.049 -18.652 1.00 95.38 584 GLY A CA 1
ATOM 4768 C C . GLY A 1 584 ? 7.991 13.964 -18.624 1.00 95.38 584 GLY A C 1
ATOM 4769 O O . GLY A 1 584 ? 7.583 14.469 -19.669 1.00 95.38 584 GLY A O 1
ATOM 4770 N N . LEU A 1 585 ? 7.465 14.248 -17.429 1.00 95.44 585 LEU A N 1
ATOM 4771 C CA . LEU A 1 585 ? 6.327 15.140 -17.223 1.00 95.44 585 LEU A CA 1
ATOM 4772 C C . LEU A 1 585 ? 6.602 16.540 -17.781 1.00 95.44 585 LEU A C 1
ATOM 4774 O O . LEU A 1 585 ? 5.795 17.063 -18.543 1.00 95.44 585 LEU A O 1
ATOM 4778 N N . ILE A 1 586 ? 7.765 17.120 -17.476 1.00 94.75 586 ILE A N 1
ATOM 4779 C CA . ILE A 1 586 ? 8.164 18.446 -17.976 1.00 94.75 586 ILE A CA 1
ATOM 4780 C C . ILE A 1 586 ? 8.205 18.491 -19.503 1.00 94.75 586 ILE A C 1
ATOM 4782 O O . ILE A 1 586 ? 7.814 19.494 -20.096 1.00 94.75 586 ILE A O 1
ATOM 4786 N N . ARG A 1 587 ? 8.651 17.409 -20.151 1.00 94.94 587 ARG A N 1
ATOM 4787 C CA . ARG A 1 587 ? 8.701 17.330 -21.618 1.00 94.94 587 ARG A CA 1
ATOM 4788 C C . ARG A 1 587 ? 7.312 17.307 -22.248 1.00 94.94 587 ARG A C 1
ATOM 4790 O O . ARG A 1 587 ? 7.133 17.910 -23.302 1.00 94.94 587 ARG A O 1
ATOM 4797 N N . ILE A 1 588 ? 6.344 16.620 -21.637 1.00 92.00 588 ILE A N 1
ATOM 4798 C CA . ILE A 1 588 ? 4.995 16.477 -22.210 1.00 92.00 588 ILE A CA 1
ATOM 4799 C C . ILE A 1 588 ? 4.050 17.613 -21.813 1.00 92.00 588 ILE A C 1
ATOM 4801 O O . ILE A 1 588 ? 3.136 17.932 -22.569 1.00 92.00 588 ILE A O 1
ATOM 4805 N N . LEU A 1 589 ? 4.271 18.249 -20.661 1.00 89.81 589 LEU A N 1
ATOM 4806 C CA . LEU A 1 589 ? 3.385 19.262 -20.092 1.00 89.81 589 LEU A CA 1
ATOM 4807 C C . LEU A 1 589 ? 3.050 20.419 -21.067 1.00 89.81 589 LEU A C 1
ATOM 4809 O O . LEU A 1 589 ? 1.865 20.746 -21.184 1.00 89.81 589 LEU A O 1
ATOM 4813 N N . PRO A 1 590 ? 3.999 20.996 -21.839 1.00 88.88 590 PRO A N 1
ATOM 4814 C CA . PRO A 1 590 ? 3.700 22.054 -22.811 1.00 88.88 590 PRO A CA 1
ATOM 4815 C C . PRO A 1 590 ? 2.617 21.693 -23.840 1.00 88.88 590 PRO A C 1
ATOM 4817 O O . PRO A 1 590 ? 1.869 22.575 -24.259 1.00 88.88 590 PRO A O 1
ATOM 4820 N N . ASN A 1 591 ? 2.469 20.408 -24.191 1.00 86.38 591 ASN A N 1
ATOM 4821 C CA . ASN A 1 591 ? 1.456 19.930 -25.146 1.00 86.38 591 ASN A CA 1
ATOM 4822 C C . ASN A 1 591 ? 0.015 20.082 -24.620 1.00 86.38 591 ASN A C 1
ATOM 4824 O O . ASN A 1 591 ? -0.948 20.031 -25.393 1.00 86.38 591 ASN A O 1
ATOM 4828 N N . TYR A 1 592 ? -0.135 20.264 -23.306 1.00 84.25 592 TYR A N 1
ATOM 4829 C CA . TYR A 1 592 ? -1.417 20.343 -22.607 1.00 84.25 592 TYR A CA 1
ATOM 4830 C C . TYR A 1 592 ? -1.690 21.736 -22.015 1.00 84.25 592 TYR A C 1
ATOM 4832 O O . TYR A 1 592 ? -2.849 22.078 -21.783 1.00 84.25 592 TYR A O 1
ATOM 4840 N N . MET A 1 593 ? -0.655 22.563 -21.810 1.00 74.88 593 MET A N 1
ATOM 4841 C CA . MET A 1 593 ? -0.787 23.880 -21.171 1.00 74.88 593 MET A CA 1
ATOM 4842 C C . MET A 1 593 ? -1.362 24.970 -22.079 1.00 74.88 593 MET A C 1
ATOM 4844 O O . MET A 1 593 ? -2.051 25.844 -21.583 1.00 74.88 593 MET A O 1
ATOM 4848 N N . THR A 1 594 ? -1.162 24.920 -23.396 1.00 66.12 594 THR A N 1
ATOM 4849 C CA . THR A 1 594 ? -1.582 25.997 -24.323 1.00 66.12 594 THR A CA 1
ATOM 4850 C C . THR A 1 594 ? -3.053 25.942 -24.746 1.00 66.12 594 THR A C 1
ATOM 4852 O O . THR A 1 594 ? -3.507 26.756 -25.551 1.00 66.12 594 THR A O 1
ATOM 4855 N N . LYS A 1 595 ? -3.823 24.983 -24.225 1.00 69.31 595 LYS A N 1
ATOM 4856 C CA . LYS A 1 595 ? -5.213 24.764 -24.632 1.00 69.31 595 LYS A CA 1
ATOM 4857 C C . LYS A 1 595 ? -6.159 25.614 -23.779 1.00 69.31 595 LYS A C 1
ATOM 4859 O O . LYS A 1 595 ? -6.182 25.488 -22.556 1.00 69.31 595 LYS A O 1
ATOM 4864 N N . SER A 1 596 ? -6.985 26.434 -24.436 1.00 62.47 596 SER A N 1
ATOM 4865 C CA . SER A 1 596 ? -7.885 27.456 -23.857 1.00 62.47 596 SER A CA 1
ATOM 4866 C C . SER A 1 596 ? -8.932 26.950 -22.851 1.00 62.47 596 SER A C 1
ATOM 4868 O O . SER A 1 596 ? -9.642 27.753 -22.251 1.00 62.47 596 SER A O 1
ATOM 4870 N N . HIS A 1 597 ? -9.039 25.634 -22.655 1.00 69.62 597 HIS A N 1
ATOM 4871 C CA . HIS A 1 597 ? -10.035 24.980 -21.802 1.00 69.62 597 HIS A CA 1
ATOM 4872 C C . HIS A 1 597 ? -9.419 24.080 -20.715 1.00 69.62 597 HIS A C 1
ATOM 4874 O O . HIS A 1 597 ? -10.123 23.245 -20.154 1.00 69.62 597 HIS A O 1
ATOM 4880 N N . SER A 1 598 ? -8.119 24.226 -20.425 1.00 77.12 598 SER A N 1
ATOM 4881 C CA . SER A 1 598 ? -7.429 23.484 -19.360 1.00 77.12 598 SER A CA 1
ATOM 4882 C C . SER A 1 598 ? -7.319 24.315 -18.081 1.00 77.12 598 SER A C 1
ATOM 4884 O O . SER A 1 598 ? -6.914 25.477 -18.142 1.00 77.12 598 SER A O 1
ATOM 4886 N N . LEU A 1 599 ? -7.658 23.728 -16.929 1.00 86.00 599 LEU A N 1
ATOM 4887 C CA . LEU A 1 599 ? -7.500 24.346 -15.609 1.00 86.00 599 LEU A CA 1
ATOM 4888 C C . LEU A 1 599 ? -6.687 23.423 -14.703 1.00 86.00 599 LEU A C 1
ATOM 4890 O O . LEU A 1 599 ? -7.228 22.489 -14.115 1.00 86.00 599 LEU A O 1
ATOM 4894 N N . LEU A 1 600 ? -5.381 23.675 -14.622 1.00 90.31 600 LEU A N 1
ATOM 4895 C CA . LEU A 1 600 ? -4.424 22.816 -13.928 1.00 90.31 600 LEU A CA 1
ATOM 4896 C C . LEU A 1 600 ? -3.788 23.553 -12.745 1.00 90.31 600 LEU A C 1
ATOM 4898 O O . LEU A 1 600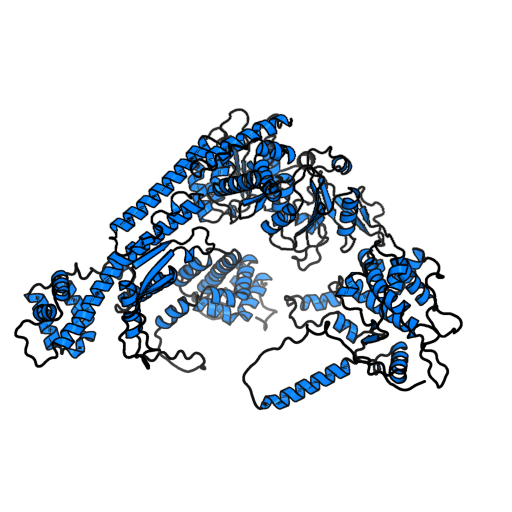 ? -3.140 24.583 -12.926 1.00 90.31 600 LEU A O 1
ATOM 4902 N N . ALA A 1 601 ? -3.915 22.990 -11.549 1.00 93.06 601 ALA A N 1
ATOM 4903 C CA . ALA A 1 601 ? -3.163 23.395 -10.370 1.00 93.06 601 ALA A CA 1
ATOM 4904 C C . ALA A 1 601 ? -2.113 22.332 -10.025 1.00 93.06 601 ALA A C 1
ATOM 4906 O O . ALA A 1 601 ? -2.377 21.133 -10.094 1.00 93.06 601 ALA A O 1
ATOM 4907 N N . VAL A 1 602 ? -0.923 22.777 -9.638 1.00 95.12 602 VAL A N 1
ATOM 4908 C CA . VAL A 1 602 ? 0.182 21.943 -9.165 1.00 95.12 602 VAL A CA 1
ATOM 4909 C C . VAL A 1 602 ? 0.491 22.365 -7.735 1.00 95.12 602 VAL A C 1
ATOM 4911 O O . VAL A 1 602 ? 0.786 23.533 -7.500 1.00 95.12 602 VAL A O 1
ATOM 4914 N N . ILE A 1 603 ? 0.397 21.441 -6.782 1.00 96.75 603 ILE A N 1
ATOM 4915 C CA . ILE A 1 603 ? 0.598 21.703 -5.350 1.00 96.75 603 ILE A CA 1
ATOM 4916 C C . ILE A 1 603 ? 1.794 20.876 -4.883 1.00 96.75 603 ILE A C 1
ATOM 4918 O O . ILE A 1 603 ? 1.744 19.655 -4.968 1.00 96.75 603 ILE A O 1
ATOM 4922 N N . THR A 1 604 ? 2.845 21.536 -4.402 1.00 96.38 604 THR A N 1
ATOM 4923 C CA . THR A 1 604 ? 4.100 20.927 -3.919 1.00 96.38 604 THR A CA 1
ATOM 4924 C C . THR A 1 604 ? 4.417 21.442 -2.518 1.00 96.38 604 THR A C 1
ATOM 4926 O O . THR A 1 604 ? 4.057 22.575 -2.175 1.00 96.38 604 THR A O 1
ATOM 4929 N N . THR A 1 605 ? 5.111 20.646 -1.714 1.00 95.88 605 THR A N 1
ATOM 4930 C CA . THR A 1 605 ? 5.706 21.093 -0.448 1.00 95.88 605 THR A CA 1
ATOM 4931 C C . THR A 1 605 ? 7.199 21.366 -0.582 1.00 95.88 605 THR A C 1
ATOM 4933 O O . THR A 1 605 ? 7.762 22.142 0.193 1.00 95.88 605 THR A O 1
ATOM 4936 N N . ASP A 1 606 ? 7.822 20.859 -1.648 1.00 95.12 606 ASP A N 1
ATOM 4937 C CA . ASP A 1 606 ? 9.208 21.142 -1.994 1.00 95.12 606 ASP A CA 1
ATOM 4938 C C . ASP A 1 606 ? 9.319 22.228 -3.078 1.00 95.12 606 ASP A C 1
ATOM 4940 O O . ASP A 1 606 ? 8.896 22.071 -4.227 1.00 95.12 606 ASP A O 1
ATOM 4944 N N . SER A 1 607 ? 9.930 23.357 -2.712 1.00 92.00 607 SER A N 1
ATOM 4945 C CA . SER A 1 607 ? 10.230 24.455 -3.642 1.00 92.00 607 SER A CA 1
ATOM 4946 C C . SER A 1 607 ? 11.420 24.186 -4.568 1.00 92.00 607 SER A C 1
ATOM 4948 O O . SER A 1 607 ? 11.589 24.897 -5.560 1.00 92.00 607 SER A O 1
ATOM 4950 N N . GLN A 1 608 ? 12.247 23.192 -4.239 1.00 93.44 608 GLN A N 1
ATOM 4951 C CA . GLN A 1 608 ? 13.467 22.834 -4.957 1.00 93.44 608 GLN A CA 1
ATOM 4952 C C . GLN A 1 608 ? 13.270 21.665 -5.922 1.00 93.44 608 GLN A C 1
ATOM 4954 O O . GLN A 1 608 ? 14.175 21.372 -6.704 1.00 93.44 608 GLN A O 1
ATOM 4959 N N . CYS A 1 609 ? 12.100 21.023 -5.928 1.00 93.12 609 CYS A N 1
ATOM 4960 C CA . CYS A 1 609 ? 11.831 19.945 -6.866 1.00 93.12 609 CYS A CA 1
ATOM 4961 C C . CYS A 1 609 ? 11.834 20.459 -8.318 1.00 93.12 609 CYS A C 1
ATOM 4963 O O . CYS A 1 609 ? 11.530 21.625 -8.603 1.00 93.12 609 CYS A O 1
ATOM 4965 N N . LEU A 1 610 ? 12.162 19.578 -9.269 1.00 94.75 610 LEU A N 1
ATOM 4966 C CA . LEU A 1 610 ? 12.347 19.957 -10.675 1.00 94.75 610 LEU A CA 1
ATOM 4967 C C . LEU A 1 610 ? 11.069 20.573 -11.272 1.00 94.75 610 LEU A C 1
ATOM 4969 O O . LEU A 1 610 ? 11.129 21.508 -12.075 1.00 94.75 610 LEU A O 1
ATOM 4973 N N . MET A 1 611 ? 9.906 20.077 -10.843 1.00 93.62 611 MET A N 1
ATOM 4974 C CA . MET A 1 611 ? 8.600 20.602 -11.236 1.00 93.62 611 MET A CA 1
ATOM 4975 C C . MET A 1 611 ? 8.365 22.028 -10.726 1.00 93.62 611 MET A C 1
ATOM 4977 O O . MET A 1 611 ? 7.945 22.884 -11.505 1.00 93.62 611 MET A O 1
ATOM 4981 N N . ALA A 1 612 ? 8.675 22.310 -9.457 1.00 94.19 612 ALA A N 1
ATOM 4982 C CA . ALA A 1 612 ? 8.526 23.640 -8.868 1.00 94.19 612 ALA A CA 1
ATOM 4983 C C . ALA A 1 612 ? 9.453 24.664 -9.534 1.00 94.19 612 ALA A C 1
ATOM 4985 O O . ALA A 1 612 ? 9.025 25.770 -9.865 1.00 94.19 612 ALA A O 1
ATOM 4986 N N . GLN A 1 613 ? 10.703 24.275 -9.800 1.00 95.31 613 GLN A N 1
ATOM 4987 C CA . GLN A 1 613 ? 11.670 25.116 -10.509 1.00 95.31 613 GLN A CA 1
ATOM 4988 C C . GLN A 1 613 ? 11.186 25.448 -11.928 1.00 95.31 613 GLN A C 1
ATOM 4990 O O . GLN A 1 613 ? 11.189 26.615 -12.332 1.00 95.31 613 GLN A O 1
ATOM 4995 N N . THR A 1 614 ? 10.700 24.438 -12.656 1.00 94.12 614 THR A N 1
ATOM 4996 C CA . THR A 1 614 ? 10.194 24.593 -14.030 1.00 94.12 614 THR A CA 1
ATOM 4997 C C . THR A 1 614 ? 8.943 25.472 -14.091 1.00 94.12 614 THR A C 1
ATOM 4999 O O . THR A 1 614 ? 8.798 26.282 -15.005 1.00 94.12 614 THR A O 1
ATOM 5002 N N . LEU A 1 615 ? 8.042 25.345 -13.113 1.00 92.69 615 LEU A N 1
ATOM 5003 C CA . LEU A 1 615 ? 6.781 26.091 -13.053 1.00 92.69 615 LEU A CA 1
ATOM 5004 C C . LEU A 1 615 ? 6.862 27.380 -12.224 1.00 92.69 615 LEU A C 1
ATOM 5006 O O . LEU A 1 615 ? 5.834 27.988 -11.937 1.00 92.69 615 LEU A O 1
ATOM 5010 N N . SER A 1 616 ? 8.064 27.833 -11.871 1.00 93.50 616 SER A N 1
ATOM 5011 C CA . SER A 1 616 ? 8.281 29.021 -11.034 1.00 93.50 616 SER A CA 1
ATOM 5012 C C . SER A 1 616 ? 7.643 30.296 -11.601 1.00 93.50 616 SER A C 1
ATOM 5014 O O . SER A 1 616 ? 7.096 31.091 -10.839 1.00 93.50 616 SER A O 1
ATOM 5016 N N . ALA A 1 617 ? 7.624 30.458 -12.930 1.00 91.31 617 ALA A N 1
ATOM 5017 C CA . ALA A 1 617 ? 6.953 31.572 -13.610 1.00 91.31 617 ALA A CA 1
ATOM 5018 C C . ALA A 1 617 ? 5.418 31.566 -13.445 1.00 91.31 617 ALA A C 1
ATOM 5020 O O . ALA A 1 617 ? 4.772 32.593 -13.634 1.00 91.31 617 ALA A O 1
ATOM 5021 N N . TYR A 1 618 ? 4.841 30.420 -13.079 1.00 90.12 618 TYR A N 1
ATOM 5022 C CA . TYR A 1 618 ? 3.408 30.210 -12.855 1.00 90.12 618 TYR A CA 1
ATOM 5023 C C . TYR A 1 618 ? 3.052 30.107 -11.366 1.00 90.12 618 TYR A C 1
ATOM 5025 O O . TYR A 1 618 ? 1.946 29.683 -11.013 1.00 90.12 618 TYR A O 1
ATOM 5033 N N . ARG A 1 619 ? 3.996 30.449 -10.483 1.00 91.88 619 ARG A N 1
ATOM 5034 C CA . ARG A 1 619 ? 3.797 30.417 -9.037 1.00 91.88 619 ARG A CA 1
ATOM 5035 C C . ARG A 1 619 ? 2.779 31.465 -8.614 1.00 91.88 619 ARG A C 1
ATOM 5037 O O . ARG A 1 619 ? 2.937 32.648 -8.902 1.00 91.88 619 ARG A O 1
ATOM 5044 N N . ASP A 1 620 ? 1.772 31.025 -7.872 1.00 87.19 620 ASP A N 1
ATOM 5045 C CA . ASP A 1 620 ? 0.871 31.928 -7.175 1.00 87.19 620 ASP A CA 1
ATOM 5046 C C . ASP A 1 620 ? 1.510 32.386 -5.857 1.00 87.19 620 ASP A C 1
ATOM 5048 O O . ASP A 1 620 ? 2.086 31.590 -5.107 1.00 87.19 620 ASP A O 1
ATOM 5052 N N . THR A 1 621 ? 1.440 33.686 -5.584 1.00 83.19 621 THR A N 1
ATOM 5053 C CA . THR A 1 621 ? 1.961 34.287 -4.350 1.00 83.19 621 THR A CA 1
ATOM 5054 C C . THR A 1 621 ? 0.894 34.414 -3.272 1.00 83.19 621 THR A C 1
ATOM 5056 O O . THR A 1 621 ? 1.238 34.648 -2.116 1.00 83.19 621 THR A O 1
ATOM 5059 N N . ASN A 1 622 ? -0.384 34.258 -3.628 1.00 84.81 622 ASN A N 1
ATOM 5060 C CA . ASN A 1 622 ? -1.493 34.362 -2.693 1.00 84.81 622 ASN A CA 1
ATOM 5061 C C . ASN A 1 622 ? -1.874 32.960 -2.197 1.00 84.81 622 ASN A C 1
ATOM 5063 O O . ASN A 1 622 ? -2.397 32.156 -2.975 1.00 84.81 622 ASN A O 1
ATOM 5067 N N . PRO A 1 623 ? -1.622 32.630 -0.918 1.00 83.88 623 PRO A N 1
ATOM 5068 C CA . PRO A 1 623 ? -1.966 31.321 -0.389 1.00 83.88 623 PRO A CA 1
ATOM 5069 C C . PRO A 1 623 ? -3.495 31.149 -0.356 1.00 83.88 623 PRO A C 1
ATOM 5071 O O . PRO A 1 623 ? -4.187 32.006 0.200 1.00 83.88 623 PRO A O 1
ATOM 5074 N N . PRO A 1 624 ? -4.056 30.062 -0.914 1.00 87.12 624 PRO A N 1
ATOM 5075 C CA . PRO A 1 624 ? -5.464 29.742 -0.730 1.00 87.12 624 PRO A CA 1
ATOM 5076 C C . PRO A 1 624 ? -5.724 29.395 0.741 1.00 87.12 624 PRO A C 1
ATOM 5078 O O . PRO A 1 624 ? -5.201 28.421 1.279 1.00 87.12 624 PRO A O 1
ATOM 5081 N N . ILE A 1 625 ? -6.549 30.207 1.399 1.00 87.06 625 ILE A N 1
ATOM 5082 C CA . ILE A 1 625 ? -6.952 30.007 2.793 1.00 87.06 625 ILE A CA 1
ATOM 5083 C C . ILE A 1 625 ? -8.363 29.425 2.799 1.00 87.06 625 ILE A C 1
ATOM 5085 O O . ILE A 1 625 ? -9.298 30.073 2.331 1.00 87.06 625 ILE A O 1
ATOM 5089 N N . LEU A 1 626 ? -8.499 28.200 3.310 1.00 87.12 626 LEU A N 1
ATOM 5090 C CA . LEU A 1 626 ? -9.794 27.589 3.601 1.00 87.12 626 LEU A CA 1
ATOM 5091 C C . LEU A 1 626 ? -10.293 28.121 4.941 1.00 87.12 626 LEU A C 1
ATOM 5093 O O . LEU A 1 626 ? -9.665 27.850 5.970 1.00 87.12 626 LEU A O 1
ATOM 5097 N N . ASP A 1 627 ? -11.383 28.884 4.922 1.00 85.81 627 ASP A N 1
ATOM 5098 C CA . ASP A 1 627 ? -11.981 29.360 6.162 1.00 85.81 627 ASP A CA 1
ATOM 5099 C C . ASP A 1 627 ? -12.821 28.275 6.852 1.00 85.81 627 ASP A C 1
ATOM 5101 O O . ASP A 1 627 ? -13.073 27.184 6.328 1.00 85.81 627 ASP A O 1
ATOM 5105 N N . GLN A 1 628 ? -13.199 28.571 8.092 1.00 82.25 628 GLN A N 1
ATOM 5106 C CA . GLN A 1 628 ? -13.877 27.626 8.959 1.00 82.25 628 GLN A CA 1
ATOM 5107 C C . GLN A 1 628 ? -15.292 27.285 8.425 1.00 82.25 628 GLN A C 1
ATOM 5109 O O . GLN A 1 628 ? -15.689 26.120 8.354 1.00 82.25 628 GLN A O 1
ATOM 5114 N N . THR A 1 629 ? -16.048 28.282 7.976 1.00 85.31 629 THR A N 1
ATOM 5115 C CA . THR A 1 629 ? -17.418 28.095 7.477 1.00 85.31 629 THR A CA 1
ATOM 5116 C C . THR A 1 629 ? -17.432 27.307 6.167 1.00 85.31 629 THR A C 1
ATOM 5118 O O . THR A 1 629 ? -18.176 26.333 6.051 1.00 85.31 629 THR A O 1
ATOM 5121 N N . GLU A 1 630 ? -16.549 27.652 5.227 1.00 87.44 630 GLU A N 1
ATOM 5122 C CA . GLU A 1 630 ? -16.360 26.951 3.952 1.00 87.44 630 GLU A CA 1
ATOM 5123 C C . GLU A 1 630 ? -16.023 25.471 4.158 1.00 87.44 630 GLU A C 1
ATOM 5125 O O . GLU A 1 630 ? -16.603 24.595 3.513 1.00 87.44 630 GLU A O 1
ATOM 5130 N N . SER A 1 631 ? -15.104 25.180 5.086 1.00 85.94 631 SER A N 1
ATOM 5131 C CA . SER A 1 631 ? -14.741 23.809 5.453 1.00 85.94 631 SER A CA 1
ATOM 5132 C C . SER A 1 631 ? -15.963 23.024 5.947 1.00 85.94 631 SER A C 1
ATOM 5134 O O . SER A 1 631 ? -16.215 21.908 5.489 1.00 85.94 631 SER A O 1
ATOM 5136 N N . LYS A 1 632 ? -16.775 23.626 6.828 1.00 84.19 632 LYS A N 1
ATOM 5137 C CA . LYS A 1 632 ? -17.980 22.993 7.387 1.00 84.19 632 LYS A CA 1
ATOM 5138 C C . LYS A 1 632 ? -19.013 22.659 6.319 1.00 84.19 632 LYS A C 1
ATOM 5140 O O . LYS A 1 632 ? -19.536 21.547 6.297 1.00 84.19 632 LYS A O 1
ATOM 5145 N N . GLU A 1 633 ? -19.312 23.613 5.442 1.00 86.44 633 GLU A N 1
ATOM 5146 C CA . GLU A 1 633 ? -20.267 23.420 4.348 1.00 86.44 633 GLU A CA 1
ATOM 5147 C C . GLU A 1 633 ? -19.787 22.342 3.372 1.00 86.44 633 GLU A C 1
ATOM 5149 O O . GLU A 1 633 ? -20.568 21.486 2.948 1.00 86.44 633 GLU A O 1
ATOM 5154 N N . PHE A 1 634 ? -18.486 22.330 3.070 1.00 89.19 634 PHE A N 1
ATOM 5155 C CA . PHE A 1 634 ? -17.871 21.320 2.221 1.00 89.19 634 PHE A CA 1
ATOM 5156 C C . PHE A 1 634 ? -18.001 19.909 2.803 1.00 89.19 634 PHE A C 1
ATOM 5158 O O . PHE A 1 634 ? -18.517 19.010 2.132 1.00 89.19 634 PHE A O 1
ATOM 5165 N N . TYR A 1 635 ? -17.565 19.699 4.049 1.00 88.88 635 TYR A N 1
ATOM 5166 C CA . TYR A 1 635 ? -17.595 18.368 4.655 1.00 88.88 635 TYR A CA 1
ATOM 5167 C C . TYR A 1 635 ? -19.025 17.872 4.899 1.00 88.88 635 TYR A C 1
ATOM 5169 O O . TYR A 1 635 ? -19.292 16.693 4.676 1.00 88.88 635 TYR A O 1
ATOM 5177 N N . ALA A 1 636 ? -19.969 18.762 5.226 1.00 86.19 636 ALA A N 1
ATOM 5178 C CA . ALA A 1 636 ? -21.392 18.423 5.314 1.00 86.19 636 ALA A CA 1
ATOM 5179 C C . ALA A 1 636 ? -21.996 17.979 3.966 1.00 86.19 636 ALA A C 1
ATOM 5181 O O . ALA A 1 636 ? -22.980 17.241 3.943 1.00 86.19 636 ALA A O 1
ATOM 5182 N N . LYS A 1 637 ? -21.421 18.425 2.839 1.00 87.88 637 LYS A N 1
ATOM 5183 C CA . LYS A 1 637 ? -21.841 18.032 1.484 1.00 87.88 637 LYS A CA 1
ATOM 5184 C C . LYS A 1 637 ? -21.270 16.675 1.069 1.00 87.88 637 LYS A C 1
ATOM 5186 O O . LYS A 1 637 ? -21.956 15.917 0.387 1.00 87.88 637 LYS A O 1
ATOM 5191 N N . VAL A 1 638 ? -20.020 16.379 1.438 1.00 90.00 638 VAL A N 1
ATOM 5192 C CA . VAL A 1 638 ? -19.301 15.173 0.976 1.00 90.00 638 VAL A CA 1
ATOM 5193 C C . VAL A 1 638 ? -19.384 13.987 1.939 1.00 90.00 638 VAL A C 1
ATOM 5195 O O . VAL A 1 638 ? -19.137 12.861 1.511 1.00 90.00 638 VAL A O 1
ATOM 5198 N N . LEU A 1 639 ? -19.762 14.208 3.204 1.00 91.56 639 LEU A N 1
ATOM 5199 C CA . LEU A 1 639 ? -19.871 13.184 4.247 1.00 91.56 639 LEU A CA 1
ATOM 5200 C C . LEU A 1 639 ? -21.255 13.212 4.905 1.00 91.56 639 LEU A C 1
ATOM 5202 O O . LEU A 1 639 ? -21.848 14.267 5.118 1.00 91.56 639 LEU A O 1
ATOM 5206 N N . CYS A 1 640 ? -21.768 12.037 5.267 1.00 91.44 640 CYS A N 1
ATOM 5207 C CA . CYS A 1 640 ? -22.974 11.909 6.076 1.00 91.44 640 CYS A CA 1
ATOM 5208 C C . CYS A 1 640 ? -22.602 11.864 7.564 1.00 91.44 640 CYS A C 1
ATOM 5210 O O . CYS A 1 640 ? -21.786 11.046 7.991 1.00 91.44 640 CYS A O 1
ATOM 5212 N N . THR A 1 641 ? -23.229 12.729 8.357 1.00 86.50 641 THR A N 1
ATOM 5213 C CA . THR A 1 641 ? -23.007 12.837 9.808 1.00 86.50 641 THR A CA 1
ATOM 5214 C C . THR A 1 641 ? -24.185 12.331 10.637 1.00 86.50 641 THR A C 1
ATOM 5216 O O . THR A 1 641 ? -24.051 12.112 11.839 1.00 86.50 641 THR A O 1
ATOM 5219 N N . ASP A 1 642 ? -25.335 12.115 9.997 1.00 90.69 642 ASP A N 1
ATOM 5220 C CA . ASP A 1 642 ? -26.560 11.634 10.627 1.00 90.69 642 ASP A CA 1
ATOM 5221 C C . ASP A 1 642 ? -26.630 10.101 10.554 1.00 90.69 642 ASP A C 1
ATOM 5223 O O . ASP A 1 642 ? -26.820 9.492 9.495 1.00 90.69 642 ASP A O 1
ATOM 5227 N N . PHE A 1 643 ? -26.482 9.470 11.718 1.00 91.69 643 PHE A N 1
ATOM 5228 C CA . PHE A 1 643 ? -26.504 8.017 11.843 1.00 91.69 643 PHE A CA 1
ATOM 5229 C C . PHE A 1 643 ? -27.876 7.409 11.533 1.00 91.69 643 PHE A C 1
ATOM 5231 O O . PHE A 1 643 ? -27.943 6.293 11.015 1.00 91.69 643 PHE A O 1
ATOM 5238 N N . ASP A 1 644 ? -28.969 8.114 11.829 1.00 93.00 644 ASP A N 1
ATOM 5239 C CA . ASP A 1 644 ? -30.317 7.622 11.551 1.00 93.00 644 ASP A CA 1
ATOM 5240 C C . ASP A 1 644 ? -30.656 7.757 10.066 1.00 93.00 644 ASP A C 1
ATOM 5242 O O . ASP A 1 644 ? -31.258 6.841 9.495 1.00 93.00 644 ASP A O 1
ATOM 5246 N N . ALA A 1 645 ? -30.189 8.820 9.402 1.00 93.69 645 ALA A N 1
ATOM 5247 C CA . ALA A 1 645 ? -30.262 8.927 7.946 1.00 93.69 645 ALA A CA 1
ATOM 5248 C C . ALA A 1 645 ? -29.505 7.779 7.255 1.00 93.69 645 ALA A C 1
ATOM 5250 O O . ALA A 1 645 ? -30.045 7.162 6.332 1.00 93.69 645 ALA A O 1
ATOM 5251 N N . PHE A 1 646 ? -28.300 7.443 7.737 1.00 95.00 646 PHE A N 1
ATOM 5252 C CA . PHE A 1 646 ? -27.529 6.293 7.253 1.00 95.00 646 PHE A CA 1
ATOM 5253 C C . PHE A 1 646 ? -28.251 4.962 7.497 1.00 95.00 646 PHE A C 1
ATOM 5255 O O . PHE A 1 646 ? -28.431 4.167 6.573 1.00 95.00 646 PHE A O 1
ATOM 5262 N N . ARG A 1 647 ? -28.736 4.733 8.723 1.00 94.69 647 ARG A N 1
ATOM 5263 C CA . ARG A 1 647 ? -29.495 3.529 9.098 1.00 94.69 647 ARG A CA 1
ATOM 5264 C C . ARG A 1 647 ? -30.725 3.327 8.207 1.00 94.69 647 ARG A C 1
ATOM 5266 O O . ARG A 1 647 ? -31.033 2.199 7.835 1.00 94.69 647 ARG A O 1
ATOM 5273 N N . GLN A 1 648 ? -31.411 4.412 7.850 1.00 94.56 648 GLN A N 1
ATOM 5274 C CA . GLN A 1 648 ? -32.586 4.397 6.973 1.00 94.56 648 GLN A CA 1
ATOM 5275 C C . GLN A 1 648 ? -32.236 4.393 5.472 1.00 94.56 648 GLN A C 1
ATOM 5277 O O . GLN A 1 648 ? -33.152 4.425 4.652 1.00 94.56 648 GLN A O 1
ATOM 5282 N N . LYS A 1 649 ? -30.945 4.361 5.100 1.00 93.12 649 LYS A N 1
ATOM 5283 C CA . LYS A 1 649 ? -30.445 4.460 3.714 1.00 93.12 649 LYS A CA 1
ATOM 5284 C C . LYS A 1 649 ? -30.941 5.719 2.969 1.00 93.12 649 LYS A C 1
ATOM 5286 O O . LYS A 1 649 ? -31.154 5.681 1.759 1.00 93.12 649 LYS A O 1
ATOM 5291 N N . LYS A 1 650 ? -31.148 6.831 3.687 1.00 92.75 650 LYS A N 1
ATOM 5292 C CA . LYS A 1 650 ? -31.628 8.126 3.148 1.00 92.75 650 LYS A CA 1
ATOM 5293 C C . LYS A 1 650 ? -30.502 9.120 2.837 1.00 92.75 650 LYS A C 1
ATOM 5295 O O . LYS A 1 650 ? -30.766 10.248 2.436 1.00 92.75 650 LYS A O 1
ATOM 5300 N N . ASN A 1 651 ? -29.260 8.720 3.060 1.00 92.25 651 ASN A N 1
ATOM 5301 C CA . ASN A 1 651 ? -28.071 9.533 2.867 1.00 92.25 651 ASN A CA 1
ATOM 5302 C C . ASN A 1 651 ? -27.555 9.476 1.416 1.00 92.25 651 ASN A C 1
ATOM 5304 O O . ASN A 1 651 ? -27.635 8.441 0.754 1.00 92.25 651 ASN A O 1
ATOM 5308 N N . ASP A 1 652 ? -26.950 10.575 0.960 1.00 89.38 652 ASP A N 1
ATOM 5309 C CA . ASP A 1 652 ? -26.310 10.680 -0.364 1.00 89.38 652 ASP A CA 1
ATOM 5310 C C . ASP A 1 652 ? -24.773 10.482 -0.299 1.00 89.38 652 ASP A C 1
ATOM 5312 O O . ASP A 1 652 ? -24.122 10.190 -1.300 1.00 89.38 652 ASP A O 1
ATOM 5316 N N . ALA A 1 653 ? -24.188 10.563 0.898 1.00 91.81 653 ALA A N 1
ATOM 5317 C CA . ALA A 1 653 ? -22.748 10.523 1.173 1.00 91.81 653 ALA A CA 1
ATOM 5318 C C . ALA A 1 653 ? -22.401 9.401 2.175 1.00 91.81 653 ALA A C 1
ATOM 5320 O O . ALA A 1 653 ? -23.294 8.984 2.912 1.00 91.81 653 ALA A O 1
ATOM 5321 N N . PRO A 1 654 ? -21.159 8.878 2.238 1.00 94.69 654 PRO A N 1
ATOM 5322 C CA . PRO A 1 654 ? -20.824 7.812 3.182 1.00 94.69 654 PRO A CA 1
ATOM 5323 C C . PRO A 1 654 ? -20.869 8.346 4.619 1.00 94.69 654 PRO A C 1
ATOM 5325 O O . PRO A 1 654 ? -20.551 9.511 4.858 1.00 94.69 654 PRO A O 1
ATOM 5328 N N . PHE A 1 655 ? -21.267 7.511 5.578 1.00 96.00 655 PHE A N 1
ATOM 5329 C CA . PHE A 1 655 ? -21.318 7.921 6.982 1.00 96.00 655 PHE A CA 1
ATOM 5330 C C . PHE A 1 655 ? -19.921 7.921 7.603 1.00 96.00 655 PHE A C 1
ATOM 5332 O O . PHE A 1 655 ? -19.167 6.970 7.408 1.00 96.00 655 PHE A O 1
ATOM 5339 N N . VAL A 1 656 ? -19.567 8.952 8.370 1.00 94.56 656 VAL A N 1
ATOM 5340 C CA . VAL A 1 656 ? -18.269 9.017 9.062 1.00 94.56 656 VAL A CA 1
ATOM 5341 C C . VAL A 1 656 ? -18.454 9.484 10.500 1.00 94.56 656 VAL A C 1
ATOM 5343 O O . VAL A 1 656 ? -19.217 10.405 10.778 1.00 94.56 656 VAL A O 1
ATOM 5346 N N . THR A 1 657 ? -17.744 8.858 11.435 1.00 93.31 657 THR A N 1
ATOM 5347 C CA . THR A 1 657 ? -17.634 9.322 12.826 1.00 93.31 657 THR A CA 1
ATOM 5348 C C . THR A 1 657 ? -16.241 9.036 13.354 1.00 93.31 657 THR A C 1
ATOM 5350 O O . THR A 1 657 ? -15.692 7.961 13.107 1.00 93.31 657 THR A O 1
ATOM 5353 N N . VAL A 1 658 ? -15.684 9.991 14.098 1.00 93.31 658 VAL A N 1
ATOM 5354 C CA . VAL A 1 658 ? -14.357 9.883 14.707 1.00 93.31 658 VAL A CA 1
ATOM 5355 C C . VAL A 1 658 ? -14.504 9.673 16.208 1.00 93.31 658 VAL A C 1
ATOM 5357 O O . VAL A 1 658 ? -15.138 10.462 16.903 1.00 93.31 658 VAL A O 1
ATOM 5360 N N . TYR A 1 659 ? -13.891 8.614 16.720 1.00 93.81 659 TYR A N 1
ATOM 5361 C CA . TYR A 1 659 ? -13.857 8.262 18.129 1.00 93.81 659 TYR A CA 1
ATOM 5362 C C . TYR A 1 659 ? -12.487 8.585 18.704 1.00 93.81 659 TYR A C 1
ATOM 5364 O O . TYR A 1 659 ? -11.462 8.098 18.226 1.00 93.81 659 TYR A O 1
ATOM 5372 N N . PHE A 1 660 ? -12.475 9.369 19.774 1.00 92.06 660 PHE A N 1
ATOM 5373 C CA . PHE A 1 660 ? -11.256 9.727 20.490 1.00 92.06 660 PHE A CA 1
ATOM 5374 C C . PHE A 1 660 ? -11.475 9.598 21.997 1.00 92.06 660 PHE A C 1
ATOM 5376 O O . PHE A 1 660 ? -12.594 9.399 22.472 1.00 92.06 660 PHE A O 1
ATOM 5383 N N . SER A 1 661 ? -10.396 9.673 22.766 1.00 89.62 661 SER A N 1
ATOM 5384 C CA . SER A 1 661 ? -10.478 9.655 24.223 1.00 89.62 661 SER A CA 1
ATOM 5385 C C . SER A 1 661 ? -9.302 10.389 24.839 1.00 89.62 661 SER A C 1
ATOM 5387 O O . SER A 1 661 ? -8.179 10.259 24.356 1.00 89.62 661 SER A O 1
ATOM 5389 N N . GLN A 1 662 ? -9.549 11.100 25.941 1.00 84.50 662 GLN A N 1
ATOM 5390 C CA . GLN A 1 662 ? -8.498 11.775 26.719 1.00 84.50 662 GLN A CA 1
ATOM 5391 C C . GLN A 1 662 ? -7.548 10.788 27.397 1.00 84.50 662 GLN A C 1
ATOM 5393 O O . GLN A 1 662 ? -6.413 11.118 27.722 1.00 84.50 662 GLN A O 1
ATOM 5398 N N . ASN A 1 663 ? -8.024 9.562 27.617 1.00 82.81 663 ASN A N 1
ATOM 5399 C CA . ASN A 1 663 ? -7.289 8.526 28.312 1.00 82.81 663 ASN A CA 1
ATOM 5400 C C . ASN A 1 663 ? -7.190 7.242 27.475 1.00 82.81 663 ASN A C 1
ATOM 5402 O O . ASN A 1 663 ? -8.130 6.922 26.734 1.00 82.81 663 ASN A O 1
ATOM 5406 N N . PRO A 1 664 ? -6.086 6.484 27.599 1.00 81.62 664 PRO A N 1
ATOM 5407 C CA . PRO A 1 664 ? -5.983 5.160 27.003 1.00 81.62 664 PRO A CA 1
ATOM 5408 C C . PRO A 1 664 ? -6.935 4.178 27.702 1.00 81.62 664 PRO A C 1
ATOM 5410 O O . PRO A 1 664 ? -7.390 4.416 28.820 1.00 81.62 664 PRO A O 1
ATOM 5413 N N . CYS A 1 665 ? -7.222 3.050 27.049 1.00 81.25 665 CYS A N 1
ATOM 5414 C CA . CYS A 1 665 ? -8.009 1.950 27.623 1.00 81.25 665 CYS A CA 1
ATOM 5415 C C . CYS A 1 665 ? -9.424 2.332 28.111 1.00 81.25 665 CYS A C 1
ATOM 5417 O O . CYS A 1 665 ? -9.926 1.752 29.065 1.00 81.25 665 CYS A O 1
ATOM 5419 N N . VAL A 1 666 ? -10.105 3.284 27.467 1.00 86.81 666 VAL A N 1
ATOM 5420 C CA . VAL A 1 666 ? -11.513 3.619 27.798 1.00 86.81 666 VAL A CA 1
ATOM 5421 C C . VAL A 1 666 ? -12.545 2.713 27.108 1.00 86.81 666 VAL A C 1
ATOM 5423 O O . VAL A 1 666 ? -13.734 2.787 27.399 1.00 86.81 666 VAL A O 1
ATOM 5426 N N . GLY A 1 667 ? -12.108 1.855 26.177 1.00 88.69 667 GLY A N 1
ATOM 5427 C CA . GLY A 1 667 ? -12.981 0.919 25.454 1.00 88.69 667 GLY A CA 1
ATOM 5428 C C . GLY A 1 667 ? -13.566 1.446 24.137 1.00 88.69 667 GLY A C 1
ATOM 5429 O O . GLY A 1 667 ? -14.675 1.059 23.775 1.00 88.69 667 GLY A O 1
ATOM 5430 N N . LYS A 1 668 ? -12.834 2.291 23.395 1.00 91.31 668 LYS A N 1
ATOM 5431 C CA . LYS A 1 668 ? -13.273 2.835 22.091 1.00 91.31 668 LYS A CA 1
ATOM 5432 C C . LYS A 1 668 ? -13.743 1.748 21.120 1.00 91.31 668 LYS A C 1
ATOM 5434 O O . LYS A 1 668 ? -14.887 1.786 20.674 1.00 91.31 668 LYS A O 1
ATOM 5439 N N . SER A 1 669 ? -12.919 0.726 20.886 1.00 93.19 669 SER A N 1
ATOM 5440 C CA . SER A 1 669 ? -13.263 -0.370 19.973 1.00 93.19 669 SER A CA 1
ATOM 5441 C C . SER A 1 669 ? -14.522 -1.138 20.402 1.00 93.19 669 SER A C 1
ATOM 5443 O O . SER A 1 669 ? -15.292 -1.584 19.552 1.00 93.19 669 SER A O 1
ATOM 5445 N N . TYR A 1 670 ? -14.773 -1.268 21.712 1.00 90.62 670 TYR A N 1
ATOM 5446 C CA . TYR A 1 670 ? -15.997 -1.886 22.232 1.00 90.62 670 TYR A CA 1
ATOM 5447 C C . TYR A 1 670 ? -17.230 -1.036 21.908 1.00 90.62 670 TYR A C 1
ATOM 5449 O O . TYR A 1 670 ? -18.215 -1.558 21.388 1.00 90.62 670 TYR A O 1
ATOM 5457 N N . VAL A 1 671 ? -17.160 0.277 22.148 1.00 91.94 671 VAL A N 1
ATOM 5458 C CA . VAL A 1 671 ? -18.236 1.224 21.816 1.00 91.94 671 VAL A CA 1
ATOM 5459 C C . VAL A 1 671 ? -18.542 1.211 20.315 1.00 91.94 671 VAL A C 1
ATOM 5461 O O . VAL A 1 671 ? -19.708 1.119 19.926 1.00 91.94 671 VAL A O 1
ATOM 5464 N N . ILE A 1 672 ? -17.507 1.219 19.473 1.00 94.62 672 ILE A N 1
ATOM 5465 C CA . ILE A 1 672 ? -17.629 1.117 18.012 1.00 94.62 672 ILE A CA 1
ATOM 5466 C C . ILE A 1 672 ? -18.333 -0.188 17.614 1.00 94.62 672 ILE A C 1
ATOM 5468 O O . ILE A 1 672 ? -19.280 -0.166 16.826 1.00 94.62 672 ILE A O 1
ATOM 5472 N N . ALA A 1 673 ? -17.933 -1.322 18.198 1.00 92.94 673 ALA A N 1
ATOM 5473 C CA . ALA A 1 673 ? -18.558 -2.613 17.922 1.00 92.94 673 ALA A CA 1
ATOM 5474 C C . ALA A 1 673 ? -20.039 -2.649 18.344 1.00 92.94 673 ALA A C 1
ATOM 5476 O O . ALA A 1 673 ? -20.869 -3.188 17.614 1.00 92.94 673 ALA A O 1
ATOM 5477 N N . GLN A 1 674 ? -20.404 -2.051 19.484 1.00 90.75 674 GLN A N 1
ATOM 5478 C CA . GLN A 1 674 ? -21.810 -1.935 19.897 1.00 90.75 674 GLN A CA 1
ATOM 5479 C C . GLN A 1 674 ? -22.612 -1.042 18.945 1.00 90.75 674 GLN A C 1
ATOM 5481 O O . GLN A 1 674 ? -23.750 -1.363 18.591 1.00 90.75 674 GLN A O 1
ATOM 5486 N N . ARG A 1 675 ? -22.005 0.048 18.458 1.00 91.81 675 ARG A N 1
ATOM 5487 C CA . ARG A 1 675 ? -22.635 0.916 17.461 1.00 91.81 675 ARG A CA 1
ATOM 5488 C C . ARG A 1 675 ? -22.892 0.169 16.154 1.00 91.81 675 ARG A C 1
ATOM 5490 O O . ARG A 1 675 ? -24.004 0.253 15.635 1.00 91.81 675 ARG A O 1
ATOM 5497 N N . ALA A 1 676 ? -21.925 -0.611 15.673 1.00 93.62 676 ALA A N 1
ATOM 5498 C CA . ALA A 1 676 ? -22.087 -1.456 14.491 1.00 93.62 676 ALA A CA 1
ATOM 5499 C C . ALA A 1 676 ? -23.174 -2.529 14.690 1.00 93.62 676 ALA A C 1
ATOM 5501 O O . ALA A 1 676 ? -24.022 -2.711 13.818 1.00 93.62 676 ALA A O 1
ATOM 5502 N N . LYS A 1 677 ? -23.230 -3.177 15.865 1.00 91.19 677 LYS A N 1
ATOM 5503 C CA . LYS A 1 677 ? -24.292 -4.144 16.208 1.00 91.19 677 LYS A CA 1
ATOM 5504 C C . LYS A 1 677 ? -25.691 -3.532 16.137 1.00 91.19 677 LYS A C 1
ATOM 5506 O O . LYS A 1 677 ? -26.612 -4.195 15.676 1.00 91.19 677 LYS A O 1
ATOM 5511 N N . SER A 1 678 ? -25.849 -2.259 16.508 1.00 92.81 678 SER A N 1
ATOM 5512 C CA . SER A 1 678 ? -27.142 -1.554 16.435 1.00 92.81 678 SER A CA 1
ATOM 5513 C C . SER A 1 678 ? -27.692 -1.356 15.011 1.00 92.81 678 SER A C 1
ATOM 5515 O O . SER A 1 678 ? -28.817 -0.879 14.853 1.00 92.81 678 SER A O 1
ATOM 5517 N N . LEU A 1 679 ? -26.906 -1.683 13.978 1.00 93.94 679 LEU A N 1
ATOM 5518 C CA . LEU A 1 679 ? -27.321 -1.668 12.574 1.00 93.94 679 LEU A CA 1
ATOM 5519 C C . LEU A 1 679 ? -27.792 -3.043 12.072 1.00 93.94 679 LEU A C 1
ATOM 5521 O O . LEU A 1 679 ? -28.198 -3.136 10.918 1.00 93.94 679 LEU A O 1
ATOM 5525 N N . ASN A 1 680 ? -27.752 -4.091 12.909 1.00 92.31 680 ASN A N 1
ATOM 5526 C CA . ASN A 1 680 ? -28.141 -5.462 12.550 1.00 92.31 680 ASN A CA 1
ATOM 5527 C C . ASN A 1 680 ? -27.471 -5.949 11.248 1.00 92.31 680 ASN A C 1
ATOM 5529 O O . ASN A 1 680 ? -28.121 -6.486 10.350 1.00 92.31 680 ASN A O 1
ATOM 5533 N N . LEU A 1 681 ? -26.163 -5.703 11.131 1.00 93.00 681 LEU A N 1
ATOM 5534 C CA . LEU A 1 681 ? -25.369 -6.070 9.959 1.00 93.00 681 LEU A CA 1
ATOM 5535 C C . LEU A 1 681 ? -25.269 -7.595 9.815 1.00 93.00 681 LEU A C 1
ATOM 5537 O O . LEU A 1 681 ? -25.226 -8.319 10.808 1.00 93.00 681 LEU A O 1
ATOM 5541 N N . LYS A 1 682 ? -25.171 -8.071 8.571 1.00 92.88 682 LYS A N 1
ATOM 5542 C CA . LYS A 1 682 ? -24.865 -9.475 8.257 1.00 92.88 682 LYS A CA 1
ATOM 5543 C C . LYS A 1 682 ? -23.392 -9.786 8.565 1.00 92.88 682 LYS A C 1
ATOM 5545 O O . LYS A 1 682 ? -22.547 -8.886 8.574 1.00 92.88 682 LYS A O 1
ATOM 5550 N N . ASP A 1 683 ? -23.065 -11.062 8.747 1.00 88.62 683 ASP A N 1
ATOM 5551 C CA . ASP A 1 683 ? -21.680 -11.495 8.960 1.00 88.62 683 ASP A CA 1
ATOM 5552 C C . ASP A 1 683 ? -20.768 -11.067 7.799 1.00 88.62 683 ASP A C 1
ATOM 5554 O O . ASP A 1 683 ? -21.127 -11.177 6.625 1.00 88.62 683 ASP A O 1
ATOM 5558 N N . GLY A 1 684 ? -19.587 -10.539 8.133 1.00 90.62 684 GLY A N 1
ATOM 5559 C CA . GLY A 1 684 ? -18.615 -10.015 7.163 1.00 90.62 684 GLY A CA 1
ATOM 5560 C C . GLY A 1 684 ? -18.860 -8.574 6.691 1.00 90.62 684 GLY A C 1
ATOM 5561 O O . GLY A 1 684 ? -18.044 -8.042 5.946 1.00 90.62 684 GLY A O 1
ATOM 5562 N N . TYR A 1 685 ? -19.936 -7.909 7.131 1.00 95.12 685 TYR A N 1
ATOM 5563 C CA . TYR A 1 685 ? -20.237 -6.511 6.766 1.00 95.12 685 TYR A CA 1
ATOM 5564 C C . TYR A 1 685 ? -19.664 -5.489 7.754 1.00 95.12 685 TYR A C 1
ATOM 5566 O O . TYR A 1 685 ? -19.752 -4.286 7.511 1.00 95.12 685 TYR A O 1
ATOM 5574 N N . PHE A 1 686 ? -19.089 -5.957 8.863 1.00 97.06 686 PHE A N 1
ATOM 5575 C CA . PHE A 1 686 ? -18.285 -5.154 9.775 1.00 97.06 686 PHE A CA 1
ATOM 5576 C C . PHE A 1 686 ? -16.819 -5.558 9.624 1.00 97.06 686 PHE A C 1
ATOM 5578 O O . PHE A 1 686 ? -16.436 -6.665 10.003 1.00 97.06 686 PHE A O 1
ATOM 5585 N N . VAL A 1 687 ? -16.012 -4.678 9.035 1.00 97.19 687 VAL A N 1
ATOM 5586 C CA . VAL A 1 687 ? -14.618 -4.960 8.678 1.00 97.19 687 VAL A CA 1
ATOM 5587 C C . VAL A 1 687 ? -13.681 -4.104 9.516 1.00 97.19 687 VAL A C 1
ATOM 5589 O O . VAL A 1 687 ? -13.826 -2.886 9.589 1.00 97.19 687 VAL A O 1
ATOM 5592 N N . HIS A 1 688 ? -12.690 -4.747 10.127 1.00 97.12 688 HIS A N 1
ATOM 5593 C CA . HIS A 1 688 ? -11.627 -4.077 10.868 1.00 97.12 688 HIS A CA 1
ATOM 5594 C C . HIS A 1 688 ? -10.438 -3.775 9.955 1.00 97.12 688 HIS A C 1
ATOM 5596 O O . HIS A 1 688 ? -9.915 -4.672 9.291 1.00 97.12 688 HIS A O 1
ATOM 5602 N N . VAL A 1 689 ? -9.986 -2.523 9.970 1.00 97.56 689 VAL A N 1
ATOM 5603 C CA . VAL A 1 689 ? -8.864 -2.026 9.170 1.00 97.56 689 VAL A CA 1
ATOM 5604 C C . VAL A 1 689 ? -7.846 -1.374 10.115 1.00 97.56 689 VAL A C 1
ATOM 5606 O O . VAL A 1 689 ? -7.991 -0.199 10.458 1.00 97.56 689 VAL A O 1
ATOM 5609 N N . PRO A 1 690 ? -6.858 -2.133 10.621 1.00 96.69 690 PRO A N 1
ATOM 5610 C CA . PRO A 1 690 ? -5.821 -1.586 11.488 1.00 96.69 690 PRO A CA 1
ATOM 5611 C C . PRO A 1 690 ? -4.765 -0.825 10.679 1.00 96.69 690 PRO A C 1
ATOM 5613 O O . PRO A 1 690 ? -4.323 -1.297 9.638 1.00 96.69 690 PRO A O 1
ATOM 5616 N N . ILE A 1 691 ? -4.325 0.320 11.192 1.00 95.81 691 ILE A N 1
ATOM 5617 C CA . ILE A 1 691 ? -3.215 1.110 10.655 1.00 95.81 691 ILE A CA 1
ATOM 5618 C C . ILE A 1 691 ? -2.200 1.258 11.780 1.00 95.81 691 ILE A C 1
ATOM 5620 O O . ILE A 1 691 ? -2.401 2.041 12.708 1.00 95.81 691 ILE A O 1
ATOM 5624 N N . ASN A 1 692 ? -1.139 0.455 11.733 1.00 92.31 692 ASN A N 1
ATOM 5625 C CA . ASN A 1 692 ? -0.167 0.340 12.818 1.00 92.31 692 ASN A CA 1
ATOM 5626 C C . ASN A 1 692 ? 1.285 0.593 12.404 1.00 92.31 692 ASN A C 1
ATOM 5628 O O . ASN A 1 692 ? 2.181 0.327 13.196 1.00 92.31 692 ASN A O 1
ATOM 5632 N N . THR A 1 693 ? 1.513 1.113 11.203 1.00 88.62 693 THR A N 1
ATOM 5633 C CA . THR A 1 693 ? 2.842 1.362 10.639 1.00 88.62 693 THR A CA 1
ATOM 5634 C C . THR A 1 693 ? 3.081 2.856 10.426 1.00 88.62 693 THR A C 1
ATOM 5636 O O . THR A 1 693 ? 2.152 3.621 10.167 1.00 88.62 693 THR A O 1
ATOM 5639 N N . SER A 1 694 ? 4.344 3.276 10.512 1.00 87.00 694 SER A N 1
ATOM 5640 C CA . SER A 1 694 ? 4.765 4.666 10.274 1.00 87.00 694 SER A CA 1
ATOM 5641 C C . SER A 1 694 ? 4.637 5.106 8.814 1.00 87.00 694 SER A C 1
ATOM 5643 O O . SER A 1 694 ? 4.635 6.304 8.548 1.00 87.00 694 SER A O 1
ATOM 5645 N N . VAL A 1 695 ? 4.538 4.148 7.892 1.00 89.81 695 VAL A N 1
ATOM 5646 C CA . VAL A 1 695 ? 4.198 4.346 6.482 1.00 89.81 695 VAL A CA 1
ATOM 5647 C C . VAL A 1 695 ? 2.991 3.467 6.176 1.00 89.81 695 VAL A C 1
ATOM 5649 O O . VAL A 1 695 ? 2.992 2.274 6.491 1.00 89.81 695 VAL A O 1
ATOM 5652 N N . VAL A 1 696 ? 1.947 4.051 5.607 1.00 90.75 696 VAL A N 1
ATOM 5653 C CA . VAL A 1 696 ? 0.694 3.391 5.256 1.00 90.75 696 VAL A CA 1
ATOM 5654 C C . VAL A 1 696 ? 0.926 2.433 4.094 1.00 90.75 696 VAL A C 1
ATOM 5656 O O . VAL A 1 696 ? 1.242 2.835 2.976 1.00 90.75 696 VAL A O 1
ATOM 5659 N N . ASP A 1 697 ? 0.685 1.152 4.352 1.00 93.31 697 ASP A N 1
ATOM 5660 C CA . ASP A 1 697 ? 0.594 0.132 3.313 1.00 93.31 697 ASP A CA 1
ATOM 5661 C C . ASP A 1 697 ? -0.775 0.229 2.621 1.00 93.31 697 ASP A C 1
ATOM 5663 O O . ASP A 1 697 ? -1.780 -0.319 3.080 1.00 93.31 697 ASP A O 1
ATOM 5667 N N . THR A 1 698 ? -0.825 0.980 1.520 1.00 93.00 698 THR A N 1
ATOM 5668 C CA . THR A 1 698 ? -2.061 1.191 0.751 1.00 93.00 698 THR A CA 1
ATOM 5669 C C . THR A 1 698 ? -2.626 -0.120 0.201 1.00 93.00 698 THR A C 1
ATOM 5671 O O . THR A 1 698 ? -3.848 -0.295 0.188 1.00 93.00 698 THR A O 1
ATOM 5674 N N . ASP A 1 699 ? -1.769 -1.064 -0.190 1.00 94.25 699 ASP A N 1
ATOM 5675 C CA . ASP A 1 699 ? -2.189 -2.349 -0.744 1.00 94.25 699 ASP A CA 1
ATOM 5676 C C . ASP A 1 699 ? -2.930 -3.172 0.316 1.00 94.25 699 ASP A C 1
ATOM 5678 O O . ASP A 1 699 ? -4.048 -3.639 0.065 1.00 94.25 699 ASP A O 1
ATOM 5682 N N . PHE A 1 700 ? -2.380 -3.236 1.535 1.00 95.62 700 PHE A N 1
ATOM 5683 C CA . PHE A 1 700 ? -3.040 -3.854 2.685 1.00 95.62 700 PHE A CA 1
ATOM 5684 C C . PHE A 1 700 ? -4.399 -3.212 2.995 1.00 95.62 700 PHE A C 1
ATOM 5686 O O . PHE A 1 700 ? -5.378 -3.919 3.256 1.00 95.62 700 PHE A O 1
ATOM 5693 N N . ILE A 1 701 ? -4.489 -1.878 2.964 1.00 96.44 701 ILE A N 1
ATOM 5694 C CA . ILE A 1 701 ? -5.748 -1.167 3.231 1.00 96.44 701 ILE A CA 1
ATOM 5695 C C . ILE A 1 701 ? -6.795 -1.508 2.171 1.00 96.44 701 ILE A C 1
ATOM 5697 O O . ILE A 1 701 ? -7.926 -1.850 2.526 1.00 96.44 701 ILE A O 1
ATOM 5701 N N . VAL A 1 702 ? -6.430 -1.484 0.886 1.00 95.94 702 VAL A N 1
ATOM 5702 C CA . VAL A 1 702 ? -7.338 -1.864 -0.206 1.00 95.94 702 VAL A CA 1
ATOM 5703 C C . VAL A 1 702 ? -7.787 -3.318 -0.060 1.00 95.94 702 VAL A C 1
ATOM 5705 O O . VAL A 1 702 ? -8.975 -3.594 -0.231 1.00 95.94 702 VAL A O 1
ATOM 5708 N N . ASP A 1 703 ? -6.889 -4.239 0.298 1.00 95.44 703 ASP A N 1
ATOM 5709 C CA . ASP A 1 703 ? -7.229 -5.649 0.529 1.00 95.44 703 ASP A CA 1
ATOM 5710 C C . ASP A 1 703 ? -8.220 -5.830 1.676 1.00 95.44 703 ASP A C 1
ATOM 5712 O O . ASP A 1 703 ? -9.209 -6.560 1.554 1.00 95.44 703 ASP A O 1
ATOM 5716 N N . ARG A 1 704 ? -8.005 -5.122 2.789 1.00 96.00 704 ARG A N 1
ATOM 5717 C CA . ARG A 1 704 ? -8.928 -5.159 3.926 1.00 96.00 704 ARG A CA 1
ATOM 5718 C C . ARG A 1 704 ? -10.285 -4.577 3.565 1.00 96.00 704 ARG A C 1
ATOM 5720 O O . ARG A 1 704 ? -11.289 -5.230 3.834 1.00 96.00 704 ARG A O 1
ATOM 5727 N N . LEU A 1 705 ? -10.340 -3.421 2.911 1.00 96.31 705 LEU A N 1
ATOM 5728 C CA . LEU A 1 705 ? -11.602 -2.816 2.472 1.00 96.31 705 LEU A CA 1
ATOM 5729 C C . LEU A 1 705 ? -12.350 -3.716 1.472 1.00 96.31 705 LEU A C 1
ATOM 5731 O O . LEU A 1 705 ? -13.563 -3.899 1.584 1.00 96.31 705 LEU A O 1
ATOM 5735 N N . SER A 1 706 ? -11.620 -4.341 0.547 1.00 93.75 706 SER A N 1
ATOM 5736 C CA . SER A 1 706 ? -12.172 -5.231 -0.484 1.00 93.75 706 SER A CA 1
ATOM 5737 C C . SER A 1 706 ? -12.593 -6.606 0.044 1.00 93.75 706 SER A C 1
ATOM 5739 O O . SER A 1 706 ? -13.273 -7.342 -0.666 1.00 93.75 706 SER A O 1
ATOM 5741 N N . SER A 1 707 ? -12.238 -6.953 1.289 1.00 93.62 707 SER A N 1
ATOM 5742 C CA . SER A 1 707 ? -12.742 -8.165 1.950 1.00 93.62 707 SER A CA 1
ATOM 5743 C C . SER A 1 707 ? -14.234 -8.082 2.298 1.00 93.62 707 SER A C 1
ATOM 5745 O O . SER A 1 707 ? -14.876 -9.113 2.503 1.00 93.62 707 SER A O 1
ATOM 5747 N N . ALA A 1 708 ? -14.799 -6.868 2.332 1.00 92.94 708 ALA A N 1
ATOM 5748 C CA . ALA A 1 708 ? -16.229 -6.671 2.507 1.00 92.94 708 ALA A CA 1
ATOM 5749 C C . ALA A 1 708 ? -17.021 -7.173 1.281 1.00 92.94 708 ALA A C 1
ATOM 5751 O O . ALA A 1 708 ? -16.590 -6.989 0.139 1.00 92.94 708 ALA A O 1
ATOM 5752 N N . PRO A 1 709 ? -18.231 -7.725 1.474 1.00 91.12 709 PRO A N 1
ATOM 5753 C CA . PRO A 1 709 ? -19.104 -8.095 0.367 1.00 91.12 709 PRO A CA 1
ATOM 5754 C C . PRO A 1 709 ? -19.430 -6.915 -0.562 1.00 91.12 709 PRO A C 1
ATOM 5756 O O . PRO A 1 709 ? -19.743 -5.805 -0.128 1.00 91.12 709 PRO A O 1
ATOM 5759 N N . VAL A 1 710 ? -19.416 -7.166 -1.873 1.00 90.62 710 VAL A N 1
ATOM 5760 C CA . VAL A 1 710 ? -19.756 -6.162 -2.890 1.00 90.62 710 VAL A CA 1
ATOM 5761 C C . VAL A 1 710 ? -21.274 -6.114 -3.068 1.00 90.62 710 VAL A C 1
ATOM 5763 O O . VAL A 1 710 ? -21.864 -6.946 -3.753 1.00 90.62 710 VAL A O 1
ATOM 5766 N N . THR A 1 711 ? -21.908 -5.154 -2.399 1.00 91.19 711 THR A N 1
ATOM 5767 C CA . THR A 1 711 ? -23.371 -5.061 -2.256 1.00 91.19 711 THR A CA 1
ATOM 5768 C C . THR A 1 711 ? -23.823 -3.626 -1.990 1.00 91.19 711 THR A C 1
ATOM 5770 O O . THR A 1 711 ? -23.014 -2.804 -1.557 1.00 91.19 711 THR A O 1
ATOM 5773 N N . ASP A 1 712 ? -25.104 -3.335 -2.218 1.00 91.19 712 ASP A N 1
ATOM 5774 C CA . ASP A 1 712 ? -25.762 -2.061 -1.880 1.00 91.19 712 ASP A CA 1
ATOM 5775 C C . ASP A 1 712 ? -26.367 -2.064 -0.444 1.00 91.19 712 ASP A C 1
ATOM 5777 O O . ASP A 1 712 ? -27.061 -1.133 -0.024 1.00 91.19 712 ASP A O 1
ATOM 5781 N N . ASP A 1 713 ? -26.112 -3.118 0.340 1.00 94.06 713 ASP A N 1
ATOM 5782 C CA . ASP A 1 713 ? -26.430 -3.203 1.775 1.00 94.06 713 ASP A CA 1
ATOM 5783 C C . ASP A 1 713 ? -25.456 -2.402 2.655 1.00 94.06 713 ASP A C 1
ATOM 5785 O O . ASP A 1 713 ? -24.358 -2.070 2.226 1.00 94.06 713 ASP A O 1
ATOM 5789 N N . LEU A 1 714 ? -25.852 -2.070 3.891 1.00 96.38 714 LEU A N 1
ATOM 5790 C CA . LEU A 1 714 ? -25.009 -1.277 4.796 1.00 96.38 714 LEU A CA 1
ATOM 5791 C C . LEU A 1 714 ? -23.724 -2.032 5.149 1.00 96.38 714 LEU A C 1
ATOM 5793 O O . LEU A 1 714 ? -23.793 -3.148 5.656 1.00 96.38 714 LEU A O 1
ATOM 5797 N N . THR A 1 715 ? -22.571 -1.400 4.951 1.00 96.88 715 THR A N 1
ATOM 5798 C CA . THR A 1 715 ? -21.255 -1.947 5.315 1.00 96.88 715 THR A CA 1
ATOM 5799 C C . THR A 1 715 ? -20.542 -0.963 6.229 1.00 96.88 715 THR A C 1
ATOM 5801 O O . THR A 1 715 ? -20.556 0.240 5.978 1.00 96.88 715 THR A O 1
ATOM 5804 N N . VAL A 1 716 ? -19.909 -1.464 7.286 1.00 98.06 716 VAL A N 1
ATOM 5805 C CA . VAL A 1 716 ? -19.211 -0.649 8.280 1.00 98.06 716 VAL A CA 1
ATOM 5806 C C . VAL A 1 716 ? -17.736 -1.032 8.318 1.00 98.06 716 VAL A C 1
ATOM 5808 O O . VAL A 1 716 ? -17.388 -2.191 8.531 1.00 98.06 716 VAL A O 1
ATOM 5811 N N . PHE A 1 717 ? -16.870 -0.038 8.173 1.00 98.50 717 PHE A N 1
ATOM 5812 C CA . PHE A 1 717 ? -15.427 -0.153 8.307 1.00 98.50 717 PHE A CA 1
ATOM 5813 C C . PHE A 1 717 ? -14.991 0.507 9.613 1.00 98.50 717 PHE A C 1
ATOM 5815 O O . PHE A 1 717 ? -15.223 1.696 9.832 1.00 98.50 717 PHE A O 1
ATOM 5822 N N . HIS A 1 718 ? -14.360 -0.267 10.489 1.00 98.19 718 HIS A N 1
ATOM 5823 C CA . HIS A 1 718 ? -13.675 0.252 11.663 1.00 98.19 718 HIS A CA 1
ATOM 5824 C C . HIS A 1 718 ? -12.214 0.525 11.294 1.00 98.19 718 HIS A C 1
ATOM 5826 O O . HIS A 1 718 ? -11.418 -0.411 11.194 1.00 98.19 718 HIS A O 1
ATOM 5832 N N . ILE A 1 719 ? -11.877 1.800 11.095 1.00 98.12 719 ILE A N 1
ATOM 5833 C CA . ILE A 1 719 ? -10.510 2.245 10.812 1.00 98.12 719 ILE A CA 1
ATOM 5834 C C . ILE A 1 719 ? -9.813 2.499 12.147 1.00 98.12 719 ILE A C 1
ATOM 5836 O O . ILE A 1 719 ? -10.130 3.472 12.823 1.00 98.12 719 ILE A O 1
ATOM 5840 N N . ASN A 1 720 ? -8.892 1.623 12.541 1.00 96.69 720 ASN A N 1
ATOM 5841 C CA . ASN A 1 720 ? -8.182 1.725 13.816 1.00 96.69 720 ASN A CA 1
ATOM 5842 C C . ASN A 1 720 ? -6.785 2.311 13.597 1.00 96.69 720 ASN A C 1
ATOM 5844 O O . ASN A 1 720 ? -5.887 1.599 13.143 1.00 96.69 720 ASN A O 1
ATOM 5848 N N . ILE A 1 721 ? -6.614 3.596 13.911 1.00 96.12 721 ILE A N 1
ATOM 5849 C CA . ILE A 1 721 ? -5.340 4.306 13.782 1.00 96.12 721 ILE A CA 1
ATOM 5850 C C . ILE A 1 721 ? -4.554 4.128 15.083 1.00 96.12 721 ILE A C 1
ATOM 5852 O O . ILE A 1 721 ? -4.973 4.572 16.153 1.00 96.12 721 ILE A O 1
ATOM 5856 N N . SER A 1 722 ? -3.399 3.469 14.998 1.00 92.62 722 SER A N 1
ATOM 5857 C CA . SER A 1 722 ? -2.534 3.243 16.154 1.00 92.62 722 SER A CA 1
ATOM 5858 C C . SER A 1 722 ? -1.689 4.478 16.491 1.00 92.62 722 SER A C 1
ATOM 5860 O O . SER A 1 722 ? -1.520 5.395 15.687 1.00 92.62 722 SER A O 1
ATOM 5862 N N . SER A 1 723 ? -1.083 4.474 17.680 1.00 89.31 723 SER A N 1
ATOM 5863 C CA . SER A 1 723 ? -0.122 5.498 18.109 1.00 89.31 723 SER A CA 1
ATOM 5864 C C . SER A 1 723 ? 1.160 5.549 17.263 1.00 89.31 723 SER A C 1
ATOM 5866 O O . SER A 1 723 ? 1.898 6.528 17.348 1.00 89.31 723 SER A O 1
ATOM 5868 N N . GLN A 1 724 ? 1.446 4.496 16.486 1.00 89.12 724 GLN A N 1
ATOM 5869 C CA . GLN A 1 724 ? 2.621 4.373 15.612 1.00 89.12 724 GLN A CA 1
ATOM 5870 C C . GLN A 1 724 ? 2.350 4.865 14.184 1.00 89.12 724 GLN A C 1
ATOM 5872 O O . GLN A 1 724 ? 3.276 4.912 13.377 1.00 89.12 724 GLN A O 1
ATOM 5877 N N . ALA A 1 725 ? 1.100 5.207 13.860 1.00 92.69 725 ALA A N 1
ATOM 5878 C CA . ALA A 1 725 ? 0.717 5.542 12.500 1.00 92.69 725 ALA A CA 1
ATOM 5879 C C . ALA A 1 725 ? 1.365 6.848 11.995 1.00 92.69 725 ALA A C 1
ATOM 5881 O O . ALA A 1 725 ? 1.451 7.854 12.711 1.00 92.69 725 ALA A O 1
ATOM 5882 N N . GLY A 1 726 ? 1.808 6.826 10.737 1.00 91.38 726 GLY A N 1
ATOM 5883 C CA . GLY A 1 726 ? 2.443 7.953 10.052 1.00 91.38 726 GLY A CA 1
ATOM 5884 C C . GLY A 1 726 ? 1.519 9.127 9.728 1.00 91.38 726 GLY A C 1
ATOM 5885 O O . GLY A 1 726 ? 0.297 9.054 9.857 1.00 91.38 726 GLY A O 1
ATOM 5886 N N . LYS A 1 727 ? 2.110 10.240 9.269 1.00 90.94 727 LYS A N 1
ATOM 5887 C CA . LYS A 1 727 ? 1.357 11.419 8.787 1.00 90.94 727 LYS A CA 1
ATOM 5888 C C . LYS A 1 727 ? 0.720 11.207 7.412 1.00 90.94 727 LYS A C 1
ATOM 5890 O O . LYS A 1 727 ? -0.196 11.940 7.048 1.00 90.94 727 LYS A O 1
ATOM 5895 N N . ASP A 1 728 ? 1.184 10.232 6.649 1.00 91.56 728 ASP A N 1
ATOM 5896 C CA . ASP A 1 728 ? 0.624 9.832 5.355 1.00 91.56 728 ASP A CA 1
ATOM 5897 C C . ASP A 1 728 ? -0.808 9.276 5.458 1.00 91.56 728 ASP A C 1
ATOM 5899 O O . ASP A 1 728 ? -1.568 9.350 4.489 1.00 91.56 728 ASP A O 1
ATOM 5903 N N . VAL A 1 729 ? -1.244 8.876 6.661 1.00 94.69 729 VAL A N 1
ATOM 5904 C CA . VAL A 1 729 ? -2.660 8.627 6.989 1.00 94.69 729 VAL A CA 1
ATOM 5905 C C . VAL A 1 729 ? -3.561 9.788 6.564 1.00 94.69 729 VAL A C 1
ATOM 5907 O O . VAL A 1 729 ? -4.675 9.550 6.110 1.00 94.69 729 VAL A O 1
ATOM 5910 N N . ASN A 1 730 ? -3.104 11.039 6.661 1.00 94.31 730 ASN A N 1
ATOM 5911 C CA . ASN A 1 730 ? -3.909 12.200 6.272 1.00 94.31 730 ASN A CA 1
ATOM 5912 C C . ASN A 1 730 ? -4.252 12.188 4.775 1.00 94.31 730 ASN A C 1
ATOM 5914 O O . ASN A 1 730 ? -5.408 12.389 4.403 1.00 94.31 730 ASN A O 1
ATOM 5918 N N . THR A 1 731 ? -3.262 11.907 3.925 1.00 94.12 731 THR A N 1
ATOM 5919 C CA . THR A 1 731 ? -3.453 11.786 2.474 1.00 94.12 731 THR A CA 1
ATOM 5920 C C . THR A 1 731 ? -4.346 10.596 2.146 1.00 94.12 731 THR A C 1
ATOM 5922 O O . THR A 1 731 ? -5.302 10.743 1.385 1.00 94.12 731 THR A O 1
ATOM 5925 N N . MET A 1 732 ? -4.107 9.449 2.790 1.00 95.31 732 MET A N 1
ATOM 5926 C CA . MET A 1 732 ? -4.922 8.250 2.598 1.00 95.31 732 MET A CA 1
ATOM 5927 C C . MET A 1 732 ? -6.388 8.486 2.987 1.00 95.31 732 MET A C 1
ATOM 5929 O O . MET A 1 732 ? -7.285 8.163 2.209 1.00 95.31 732 MET A O 1
ATOM 5933 N N . MET A 1 733 ? -6.661 9.112 4.138 1.00 95.75 733 MET A N 1
ATOM 5934 C CA . MET A 1 733 ? -8.033 9.401 4.571 1.00 95.75 733 MET A CA 1
ATOM 5935 C C . MET A 1 733 ? -8.716 10.435 3.675 1.00 95.75 733 MET A C 1
ATOM 5937 O O . MET A 1 733 ? -9.917 10.321 3.430 1.00 95.75 733 MET A O 1
ATOM 5941 N N . PHE A 1 734 ? -7.972 11.394 3.118 1.00 95.50 734 PHE A N 1
ATOM 5942 C CA . PHE A 1 734 ? -8.504 12.309 2.110 1.00 95.50 734 PHE A CA 1
ATOM 5943 C C . PHE A 1 734 ? -8.885 11.575 0.817 1.00 95.50 734 PHE A C 1
ATOM 5945 O O . PHE A 1 734 ? -9.991 11.757 0.305 1.00 95.50 734 PHE A O 1
ATOM 5952 N N . GLN A 1 735 ? -8.014 10.701 0.306 1.00 96.19 735 GLN A N 1
ATOM 5953 C CA . GLN A 1 735 ? -8.313 9.872 -0.867 1.00 96.19 735 GLN A CA 1
ATOM 5954 C C . GLN A 1 735 ? -9.523 8.956 -0.612 1.00 96.19 735 GLN A C 1
ATOM 5956 O O . GLN A 1 735 ? -10.451 8.896 -1.421 1.00 96.19 735 GLN A O 1
ATOM 5961 N N . LEU A 1 736 ? -9.566 8.306 0.552 1.00 96.44 736 LEU A N 1
ATOM 5962 C CA . LEU A 1 736 ? -10.628 7.379 0.921 1.00 96.44 736 LEU A CA 1
ATOM 5963 C C . LEU A 1 736 ? -11.972 8.083 1.146 1.00 96.44 736 LEU A C 1
ATOM 5965 O O . LEU A 1 736 ? -12.974 7.655 0.587 1.00 96.44 736 LEU A O 1
ATOM 5969 N N . LEU A 1 737 ? -12.026 9.143 1.954 1.00 94.31 737 LEU A N 1
ATOM 5970 C CA . LEU A 1 737 ? -13.294 9.744 2.387 1.00 94.31 737 LEU A CA 1
ATOM 5971 C C . LEU A 1 737 ? -13.769 10.883 1.483 1.00 94.31 737 LEU A C 1
ATOM 5973 O O . LEU A 1 737 ? -14.968 10.987 1.234 1.00 94.31 737 LEU A O 1
ATOM 5977 N N . VAL A 1 738 ? -12.853 11.721 0.985 1.00 93.69 738 VAL A N 1
ATOM 5978 C CA . VAL A 1 738 ? -13.201 12.879 0.143 1.00 93.69 738 VAL A CA 1
ATOM 5979 C C . VAL A 1 738 ? -13.218 12.486 -1.327 1.00 93.69 738 VAL A C 1
ATOM 5981 O O . VAL A 1 738 ? -14.224 12.686 -2.001 1.00 93.69 738 VAL A O 1
ATOM 5984 N N . LEU A 1 739 ? -12.137 11.875 -1.829 1.00 95.00 739 LEU A N 1
ATOM 5985 C CA . LEU A 1 739 ? -12.085 11.435 -3.231 1.00 95.00 739 LEU A CA 1
ATOM 5986 C C . LEU A 1 739 ? -12.861 10.139 -3.482 1.00 95.00 739 LEU A C 1
ATOM 5988 O O . LEU A 1 739 ? -13.109 9.801 -4.641 1.00 95.00 739 LEU A O 1
ATOM 5992 N N . ARG A 1 740 ? -13.265 9.447 -2.407 1.00 95.25 740 ARG A N 1
ATOM 5993 C CA . ARG A 1 740 ? -14.039 8.198 -2.422 1.00 95.25 740 ARG A CA 1
ATOM 5994 C C . ARG A 1 740 ? -13.355 7.082 -3.213 1.00 95.25 740 ARG A C 1
ATOM 5996 O O . ARG A 1 740 ? -14.031 6.203 -3.745 1.00 95.25 740 ARG A O 1
ATOM 6003 N N . TYR A 1 741 ? -12.024 7.106 -3.296 1.00 95.31 741 TYR A N 1
ATOM 6004 C CA . TYR A 1 741 ? -11.265 6.190 -4.141 1.00 95.31 741 TYR A CA 1
ATOM 6005 C C . TYR A 1 741 ? -9.809 6.049 -3.685 1.00 95.31 741 TYR A C 1
ATOM 6007 O O . TYR A 1 741 ? -9.116 7.042 -3.473 1.00 95.31 741 TYR A O 1
ATOM 6015 N N . ILE A 1 742 ? -9.333 4.810 -3.598 1.00 95.06 742 ILE A N 1
ATOM 6016 C CA . ILE A 1 742 ? -7.945 4.465 -3.270 1.00 95.06 742 ILE A CA 1
ATOM 6017 C C . ILE A 1 742 ? -7.479 3.311 -4.165 1.00 95.06 742 ILE A C 1
ATOM 6019 O O . ILE A 1 742 ? -8.280 2.454 -4.539 1.00 95.06 742 ILE A O 1
ATOM 6023 N N . THR A 1 743 ? -6.212 3.312 -4.582 1.00 91.56 743 THR A N 1
ATOM 6024 C CA . THR A 1 743 ? -5.669 2.370 -5.579 1.00 91.56 743 THR A CA 1
ATOM 6025 C C . THR A 1 743 ? -4.342 1.798 -5.108 1.00 91.56 743 THR A C 1
ATOM 6027 O O . THR A 1 743 ? -3.520 2.529 -4.567 1.00 91.56 743 THR A O 1
ATOM 6030 N N . LYS A 1 744 ? -4.165 0.497 -5.327 1.00 90.81 744 LYS A N 1
ATOM 6031 C CA . LYS A 1 744 ? -2.930 -0.252 -5.122 1.00 90.81 744 LYS A CA 1
ATOM 6032 C C . LYS A 1 744 ? -1.884 0.083 -6.173 1.00 90.81 744 LYS A C 1
ATOM 6034 O O . LYS A 1 744 ? -2.219 0.509 -7.280 1.00 90.81 744 LYS A O 1
ATOM 6039 N N . VAL A 1 745 ? -0.637 -0.289 -5.902 1.00 81.69 745 VAL A N 1
ATOM 6040 C CA . VAL A 1 745 ? 0.462 -0.179 -6.878 1.00 81.69 745 VAL A CA 1
ATOM 6041 C C . VAL A 1 745 ? 0.181 -0.986 -8.155 1.00 81.69 745 VAL A C 1
ATOM 6043 O O . VAL A 1 745 ? 0.511 -0.560 -9.260 1.00 81.69 745 VAL A O 1
ATOM 6046 N N . ASN A 1 746 ? -0.489 -2.137 -8.037 1.00 78.94 746 ASN A N 1
ATOM 6047 C CA . ASN A 1 746 ? -0.829 -2.998 -9.178 1.00 78.94 746 ASN A CA 1
ATOM 6048 C C . ASN A 1 746 ? -2.079 -2.549 -9.972 1.00 78.94 746 ASN A C 1
ATOM 6050 O O . ASN A 1 746 ? -2.488 -3.237 -10.908 1.00 78.94 746 ASN A O 1
ATOM 6054 N N . GLY A 1 747 ? -2.705 -1.431 -9.589 1.00 82.25 747 GLY A N 1
ATOM 6055 C CA . GLY A 1 747 ? -3.901 -0.884 -10.228 1.00 82.25 747 GLY A CA 1
ATOM 6056 C C . GLY A 1 747 ? -5.234 -1.390 -9.666 1.00 82.25 747 GLY A C 1
ATOM 6057 O O . GLY A 1 747 ? -6.271 -0.801 -9.974 1.00 82.25 747 GLY A O 1
ATOM 6058 N N . GLU A 1 748 ? -5.277 -2.421 -8.818 1.00 88.12 748 GLU A N 1
ATOM 6059 C CA . GLU A 1 748 ? -6.515 -2.764 -8.103 1.00 88.12 748 GLU A CA 1
ATOM 6060 C C . GLU A 1 748 ? -6.946 -1.611 -7.195 1.00 88.12 748 GLU A C 1
ATOM 6062 O O . GLU A 1 748 ? -6.121 -0.856 -6.695 1.00 88.12 748 GLU A O 1
ATOM 6067 N N . SER A 1 749 ? -8.243 -1.426 -6.984 1.00 93.00 749 SER A N 1
ATOM 6068 C CA . SER A 1 749 ? -8.728 -0.251 -6.265 1.00 93.00 749 SER A CA 1
ATOM 6069 C C . SER A 1 749 ? -9.979 -0.536 -5.462 1.00 93.00 749 SER A C 1
ATOM 6071 O O . SER A 1 749 ? -10.678 -1.524 -5.700 1.00 93.00 749 SER A O 1
ATOM 6073 N N . PHE A 1 750 ? -10.275 0.373 -4.537 1.00 95.62 750 PHE A N 1
ATOM 6074 C CA . PHE A 1 750 ? -11.507 0.389 -3.769 1.00 95.62 750 PHE A CA 1
ATOM 6075 C C . PHE A 1 750 ? -12.193 1.752 -3.887 1.00 95.62 750 PHE A C 1
ATOM 6077 O O . PHE A 1 750 ? -11.565 2.795 -3.690 1.00 95.62 750 PHE A O 1
ATOM 6084 N N . SER A 1 751 ? -13.498 1.734 -4.164 1.00 95.06 751 SER A N 1
ATOM 6085 C CA . SER A 1 751 ? -14.342 2.929 -4.223 1.00 95.06 751 SER A CA 1
ATOM 6086 C C . SER A 1 751 ? -15.338 2.969 -3.066 1.00 95.06 751 SER A C 1
ATOM 6088 O O . SER A 1 751 ? -16.084 2.004 -2.841 1.00 95.06 751 SER A O 1
ATOM 6090 N N . VAL A 1 752 ? -15.409 4.112 -2.392 1.00 95.44 752 VAL A N 1
ATOM 6091 C CA . VAL A 1 752 ? -16.346 4.365 -1.296 1.00 95.44 752 VAL A CA 1
ATOM 6092 C C . VAL A 1 752 ? -17.724 4.727 -1.835 1.00 95.44 752 VAL A C 1
ATOM 6094 O 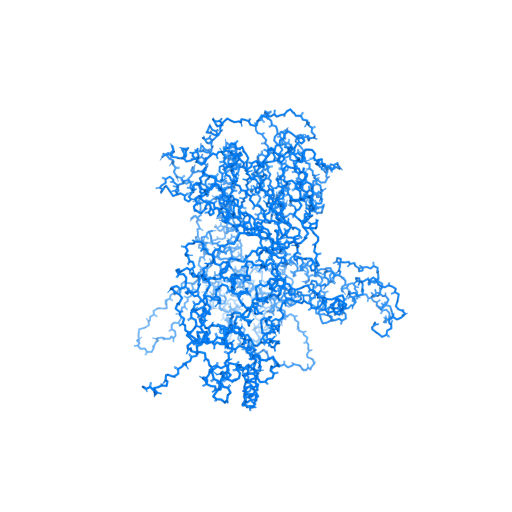O . VAL A 1 752 ? -17.866 5.591 -2.694 1.00 95.44 752 VAL A O 1
ATOM 6097 N N . ARG A 1 753 ? -18.761 4.102 -1.277 1.00 92.94 753 ARG A N 1
ATOM 6098 C CA . ARG A 1 753 ? -20.161 4.276 -1.684 1.00 92.94 753 ARG A CA 1
ATOM 6099 C C . ARG A 1 753 ? -21.005 4.814 -0.535 1.00 92.94 753 ARG A C 1
ATOM 6101 O O . ARG A 1 753 ? -20.607 4.774 0.625 1.00 92.94 753 ARG A O 1
ATOM 6108 N N . LYS A 1 754 ? -22.198 5.331 -0.835 1.00 93.50 754 LYS A N 1
ATOM 6109 C CA . LYS A 1 754 ? -23.088 5.931 0.180 1.00 93.50 754 LYS A CA 1
ATOM 6110 C C . LYS A 1 754 ? -23.582 4.939 1.242 1.00 93.50 754 LYS A C 1
ATOM 6112 O O . LYS A 1 754 ? -23.876 5.336 2.358 1.00 93.50 754 LYS A O 1
ATOM 6117 N N . ASN A 1 755 ? -23.634 3.646 0.934 1.00 95.00 755 ASN A N 1
ATOM 6118 C CA . ASN A 1 755 ? -23.982 2.594 1.894 1.00 95.00 755 ASN A CA 1
ATOM 6119 C C . ASN A 1 755 ? -22.824 2.204 2.833 1.00 95.00 755 ASN A C 1
ATOM 6121 O O . ASN A 1 755 ? -22.993 1.317 3.670 1.00 95.00 755 ASN A O 1
ATOM 6125 N N . HIS A 1 756 ? -21.653 2.835 2.704 1.00 96.88 756 HIS A N 1
ATOM 6126 C CA . HIS A 1 756 ? -20.510 2.603 3.582 1.00 96.88 756 HIS A CA 1
ATOM 6127 C C . HIS A 1 756 ? -20.508 3.562 4.771 1.00 96.88 756 HIS A C 1
ATOM 6129 O O . HIS A 1 756 ? -20.833 4.743 4.634 1.00 96.88 756 HIS A O 1
ATOM 6135 N N . ALA A 1 757 ? -20.083 3.048 5.921 1.00 97.62 757 ALA A N 1
ATOM 6136 C CA . ALA A 1 757 ? -19.788 3.815 7.121 1.00 97.62 757 ALA A CA 1
ATOM 6137 C C . ALA A 1 757 ? -18.330 3.619 7.546 1.00 97.62 757 ALA A C 1
ATOM 6139 O O . ALA A 1 757 ? -17.849 2.488 7.570 1.00 97.62 757 ALA A O 1
ATOM 6140 N N . PHE A 1 758 ? -17.662 4.696 7.950 1.00 97.81 758 PHE A N 1
ATOM 6141 C CA . PHE A 1 758 ? -16.305 4.688 8.493 1.00 97.81 758 PHE A CA 1
ATOM 6142 C C . PHE A 1 758 ? -16.338 5.159 9.943 1.00 97.81 758 PHE A C 1
ATOM 6144 O O . PHE A 1 758 ? -16.604 6.325 10.237 1.00 97.81 758 PHE A O 1
ATOM 6151 N N . LEU A 1 759 ? -16.078 4.228 10.855 1.00 97.44 759 LEU A N 1
ATOM 6152 C CA . LEU A 1 759 ? -15.933 4.490 12.281 1.00 97.44 759 LEU A CA 1
ATOM 6153 C C . LEU A 1 759 ? -14.433 4.550 12.562 1.00 97.44 759 LEU A C 1
ATOM 6155 O O . LEU A 1 759 ? -13.765 3.516 12.585 1.00 97.44 759 LEU A O 1
ATOM 6159 N N . VAL A 1 760 ? -13.896 5.760 12.679 1.00 96.75 760 VAL A N 1
ATOM 6160 C CA . VAL A 1 760 ? -12.455 6.002 12.799 1.00 96.75 760 VAL A CA 1
ATOM 6161 C C . VAL A 1 760 ? -12.086 6.076 14.274 1.00 96.75 760 VAL A C 1
ATOM 6163 O O . VAL A 1 760 ? -12.598 6.926 14.991 1.00 96.75 760 VAL A O 1
ATOM 6166 N N . GLU A 1 761 ? -11.204 5.201 14.739 1.00 96.19 761 GLU A N 1
ATOM 6167 C CA . GLU A 1 761 ? -10.640 5.230 16.087 1.00 96.19 761 GLU A CA 1
ATOM 6168 C C . GLU A 1 761 ? -9.279 5.937 16.055 1.00 96.19 761 GLU A C 1
ATOM 6170 O O . GLU A 1 761 ? -8.358 5.471 15.387 1.00 96.19 761 GLU A O 1
ATOM 6175 N N . LEU A 1 762 ? -9.155 7.054 16.782 1.00 94.25 762 LEU A N 1
ATOM 6176 C CA . LEU A 1 762 ? -7.890 7.771 16.963 1.00 94.25 762 LEU A CA 1
ATOM 6177 C C . LEU A 1 762 ? -7.157 7.312 18.229 1.00 94.25 762 LEU A C 1
ATOM 6179 O O . LEU A 1 762 ? -7.795 7.033 19.258 1.00 94.25 762 LEU A O 1
ATOM 6183 N N . PRO A 1 763 ? -5.814 7.297 18.215 1.00 93.06 763 PRO A N 1
ATOM 6184 C CA . PRO A 1 763 ? -5.050 6.975 19.405 1.00 93.06 763 PRO A CA 1
ATOM 6185 C C . PRO A 1 763 ? -5.160 8.115 20.426 1.00 93.06 763 PRO A C 1
ATOM 6187 O O . PRO A 1 763 ? -5.442 9.262 20.093 1.00 93.06 763 PRO A O 1
ATOM 6190 N N . THR A 1 764 ? -4.939 7.809 21.703 1.00 87.44 764 THR A N 1
ATOM 6191 C CA . THR A 1 764 ? -4.902 8.850 22.748 1.00 87.44 764 THR A CA 1
ATOM 6192 C C . THR A 1 764 ? -3.559 9.582 22.774 1.00 87.44 764 THR A C 1
ATOM 6194 O O . THR A 1 764 ? -3.490 10.723 23.221 1.00 87.44 764 THR A O 1
ATOM 6197 N N . GLN A 1 765 ? -2.492 8.918 22.325 1.00 86.06 765 GLN A N 1
ATOM 6198 C CA . GLN A 1 765 ? -1.120 9.422 22.330 1.00 86.06 765 GLN A CA 1
ATOM 6199 C C . GLN A 1 765 ? -0.367 8.898 21.102 1.00 86.06 765 GLN A C 1
ATOM 6201 O O . GLN A 1 765 ? -0.761 7.877 20.536 1.00 86.06 765 GLN A O 1
ATOM 6206 N N . LEU A 1 766 ? 0.717 9.568 20.717 1.00 85.44 766 LEU A N 1
ATOM 6207 C CA . LEU A 1 766 ? 1.651 9.110 19.688 1.00 85.44 766 LEU A CA 1
ATOM 6208 C C . LEU A 1 766 ? 2.834 8.412 20.360 1.00 85.44 766 LEU A C 1
ATOM 6210 O O . LEU A 1 766 ? 3.329 8.870 21.385 1.00 85.44 766 LEU A O 1
ATOM 6214 N N . SER A 1 767 ? 3.297 7.305 19.787 1.00 74.31 767 SER A N 1
ATOM 6215 C CA . SER A 1 767 ? 4.455 6.563 20.307 1.00 74.31 767 SER A CA 1
ATOM 6216 C C . SER A 1 767 ? 5.779 6.990 19.671 1.00 74.31 767 SER A C 1
ATOM 6218 O O . SER A 1 767 ? 6.834 6.633 20.176 1.00 74.31 767 SER A O 1
ATOM 6220 N N . SER A 1 768 ? 5.740 7.755 18.578 1.00 59.62 768 SER A N 1
ATOM 6221 C CA . SER A 1 768 ? 6.923 8.194 17.824 1.00 59.62 768 SER A CA 1
ATOM 6222 C C . SER A 1 768 ? 7.701 9.343 18.474 1.00 59.62 768 SER A C 1
ATOM 6224 O O . SER A 1 768 ? 8.771 9.703 17.997 1.00 59.62 768 SER A O 1
ATOM 6226 N N . THR A 1 769 ? 7.178 9.947 19.541 1.00 53.47 769 THR A N 1
ATOM 6227 C CA . THR A 1 769 ? 7.755 11.152 20.154 1.00 53.47 769 THR A CA 1
ATOM 6228 C C . THR A 1 769 ? 8.630 10.869 21.371 1.00 53.47 769 THR A C 1
ATOM 6230 O O . THR A 1 769 ? 9.196 11.817 21.902 1.00 53.47 769 THR A O 1
ATOM 6233 N N . HIS A 1 770 ? 8.706 9.617 21.854 1.00 58.50 770 HIS A N 1
ATOM 6234 C CA . HIS A 1 770 ? 9.372 9.209 23.113 1.00 58.50 770 HIS A CA 1
ATOM 6235 C C . HIS A 1 770 ? 8.968 10.024 24.367 1.00 58.50 770 HIS A C 1
ATOM 6237 O O . HIS A 1 770 ? 9.520 9.847 25.446 1.00 58.50 770 HIS A O 1
ATOM 6243 N N . VAL A 1 771 ? 7.961 10.890 24.238 1.00 62.09 771 VAL A N 1
ATOM 6244 C CA . VAL A 1 771 ? 7.444 11.818 25.245 1.00 62.09 771 VAL A CA 1
ATOM 6245 C C . VAL A 1 771 ? 5.927 11.713 25.222 1.00 62.09 771 VAL A C 1
ATOM 6247 O O . VAL A 1 771 ? 5.327 11.648 24.145 1.00 62.09 771 VAL A O 1
ATOM 6250 N N . LYS A 1 772 ? 5.302 11.730 26.405 1.00 69.25 772 LYS A N 1
ATOM 6251 C CA . LYS A 1 772 ? 3.843 11.716 26.566 1.00 69.25 772 LYS A CA 1
ATOM 6252 C C . LYS A 1 772 ? 3.217 12.874 25.783 1.00 69.25 772 LYS A C 1
ATOM 6254 O O . LYS A 1 772 ? 3.316 14.032 26.185 1.00 69.25 772 LYS A O 1
ATOM 6259 N N . THR A 1 773 ? 2.565 12.560 24.667 1.00 74.75 773 THR A N 1
ATOM 6260 C CA . THR A 1 773 ? 1.901 13.562 23.827 1.00 74.75 773 THR A CA 1
ATOM 6261 C C . THR A 1 773 ? 0.559 13.965 24.406 1.00 74.75 773 THR A C 1
ATOM 6263 O O . THR A 1 773 ? -0.182 13.132 24.939 1.00 74.75 773 THR A O 1
ATOM 6266 N N . ARG A 1 774 ? 0.197 15.232 24.227 1.00 82.56 774 ARG A N 1
ATOM 6267 C CA . ARG A 1 774 ? -1.158 15.714 24.483 1.00 82.56 774 ARG A CA 1
ATOM 6268 C C . ARG A 1 774 ? -2.071 15.292 23.336 1.00 82.56 774 ARG A C 1
ATOM 6270 O O . ARG A 1 774 ? -1.631 15.092 22.207 1.00 82.56 774 ARG A O 1
ATOM 6277 N N . LEU A 1 775 ? -3.372 15.231 23.601 1.00 83.69 775 LEU A N 1
ATOM 6278 C CA . LEU A 1 775 ? -4.362 14.946 22.561 1.00 83.69 775 LEU A CA 1
ATOM 6279 C C . LEU A 1 775 ? -4.335 15.992 21.422 1.00 83.69 775 LEU A C 1
ATOM 6281 O O . LEU A 1 775 ? -4.588 15.653 20.271 1.00 83.69 775 LEU A O 1
ATOM 6285 N N . SER A 1 776 ? -3.970 17.246 21.715 1.00 85.50 776 SER A N 1
ATOM 6286 C CA . SER A 1 776 ? -3.733 18.280 20.694 1.00 85.50 776 SER A CA 1
ATOM 6287 C C . SER A 1 776 ? -2.646 17.882 19.695 1.00 85.50 776 SER A C 1
ATOM 6289 O O . SER A 1 776 ? -2.759 18.173 18.510 1.00 85.50 776 SER A O 1
ATOM 6291 N N . ASP A 1 777 ? -1.608 17.184 20.153 1.00 88.31 777 ASP A N 1
ATOM 6292 C CA . ASP A 1 777 ? -0.504 16.756 19.295 1.00 88.31 777 ASP A CA 1
ATOM 6293 C C . ASP A 1 777 ? -0.966 15.639 18.356 1.00 88.31 777 ASP A C 1
ATOM 6295 O O . ASP A 1 777 ? -0.610 15.641 17.181 1.00 88.31 777 ASP A O 1
ATOM 6299 N N . VAL A 1 778 ? -1.837 14.743 18.840 1.00 89.06 778 VAL A N 1
ATOM 6300 C CA . VAL A 1 778 ? -2.506 13.727 18.011 1.00 89.06 778 VAL A CA 1
ATOM 6301 C C . VAL A 1 778 ? -3.345 14.392 16.918 1.00 89.06 778 VAL A C 1
ATOM 6303 O O . VAL A 1 778 ? -3.234 14.016 15.754 1.00 89.06 778 VAL A O 1
ATOM 6306 N N . PHE A 1 779 ? -4.147 15.405 17.261 1.00 88.50 779 PHE A N 1
ATOM 6307 C CA . PHE A 1 779 ? -4.952 16.148 16.284 1.00 88.50 779 PHE A CA 1
ATOM 6308 C C . PHE A 1 779 ? -4.099 16.932 15.279 1.00 88.50 779 PHE A C 1
ATOM 6310 O O . PHE A 1 779 ? -4.457 17.010 14.107 1.00 88.50 779 PHE A O 1
ATOM 6317 N N . ASN A 1 780 ? -2.951 17.467 15.696 1.00 88.81 780 ASN A N 1
ATOM 6318 C CA . ASN A 1 780 ? -2.002 18.123 14.794 1.00 88.81 780 ASN A CA 1
ATOM 6319 C C . ASN A 1 780 ? -1.280 17.125 13.876 1.00 88.81 780 ASN A C 1
ATOM 6321 O O . ASN A 1 780 ? -0.971 17.444 12.727 1.00 88.81 780 ASN A O 1
ATOM 6325 N N . TRP A 1 781 ? -0.999 15.920 14.372 1.00 90.75 781 TRP A N 1
ATOM 6326 C CA . TRP A 1 781 ? -0.357 14.856 13.605 1.00 90.75 781 TRP A CA 1
ATOM 6327 C C . TRP A 1 781 ? -1.299 14.279 12.548 1.00 90.75 781 TRP A C 1
ATOM 6329 O O . TRP A 1 781 ? -0.948 14.195 11.369 1.00 90.75 781 TRP A O 1
ATOM 6339 N N . PHE A 1 782 ? -2.528 13.967 12.954 1.00 91.56 782 PHE A N 1
ATOM 6340 C CA . PHE A 1 782 ? -3.619 13.559 12.075 1.00 91.56 782 PHE A CA 1
ATOM 6341 C C . PHE A 1 782 ? -4.478 14.772 11.710 1.00 91.56 782 PHE A C 1
ATOM 6343 O O . PHE A 1 782 ? -5.670 14.813 12.003 1.00 91.56 782 PHE A O 1
ATOM 6350 N N . TYR A 1 783 ? -3.861 15.777 11.081 1.00 88.75 783 TYR A N 1
ATOM 6351 C CA . TYR A 1 783 ? -4.488 17.060 10.757 1.00 88.75 783 TYR A CA 1
ATOM 6352 C C . TYR A 1 783 ? -5.731 16.961 9.852 1.00 88.75 783 TYR A C 1
ATOM 6354 O O . TYR A 1 783 ? -6.556 17.873 9.874 1.00 88.75 783 TYR A O 1
ATOM 6362 N N . PHE A 1 784 ? -5.930 15.861 9.112 1.00 89.31 784 PHE A N 1
ATOM 6363 C CA . PHE A 1 784 ? -7.198 15.555 8.429 1.00 89.31 784 PHE A CA 1
ATOM 6364 C C . PHE A 1 784 ? -8.367 15.352 9.415 1.00 89.31 784 PHE A C 1
ATOM 6366 O O . PHE A 1 784 ? -9.521 15.507 9.049 1.00 89.31 784 PHE A O 1
ATOM 6373 N N . PHE A 1 785 ? -8.095 15.040 10.680 1.00 85.31 785 PHE A N 1
ATOM 6374 C CA . PHE A 1 785 ? -9.070 15.005 11.776 1.00 85.31 785 PHE A CA 1
ATOM 6375 C C . PHE A 1 785 ? -8.764 16.057 12.855 1.00 85.31 785 PHE A C 1
ATOM 6377 O O . PHE A 1 785 ? -9.240 15.942 13.983 1.00 85.31 785 PHE A O 1
ATOM 6384 N N . GLY A 1 786 ? -7.934 17.054 12.540 1.00 74.50 786 GLY A N 1
ATOM 6385 C CA . GLY A 1 786 ? -7.448 18.035 13.508 1.00 74.50 786 GLY A CA 1
ATOM 6386 C C . GLY A 1 786 ? -8.467 19.118 13.875 1.00 74.50 786 GLY A C 1
ATOM 6387 O O . GLY A 1 786 ? -9.633 19.074 13.479 1.00 74.50 786 GLY A O 1
ATOM 6388 N N . ASP A 1 787 ? -8.006 20.149 14.588 1.00 56.97 787 ASP A N 1
ATOM 6389 C CA . ASP A 1 787 ? -8.847 21.241 15.118 1.00 56.97 787 ASP A CA 1
ATOM 6390 C C . ASP A 1 787 ? -9.656 21.989 14.039 1.00 56.97 787 ASP A C 1
ATOM 6392 O O . ASP A 1 787 ? -10.732 22.511 14.310 1.00 56.97 787 ASP A O 1
ATOM 6396 N N . ARG A 1 788 ? -9.208 21.970 12.775 1.00 55.31 788 ARG A N 1
ATOM 6397 C CA . ARG A 1 788 ? -9.966 22.529 11.639 1.00 55.31 788 ARG A CA 1
ATOM 6398 C C . ARG A 1 788 ? -11.180 21.696 11.218 1.00 55.31 788 ARG A C 1
ATOM 6400 O O . ARG A 1 788 ? -11.931 22.145 10.368 1.00 55.31 788 ARG A O 1
ATOM 6407 N N . ILE A 1 789 ? -11.353 20.481 11.729 1.00 55.38 789 ILE A N 1
ATOM 6408 C CA . ILE A 1 789 ? -12.444 19.560 11.363 1.00 55.38 789 ILE A CA 1
ATOM 6409 C C . ILE A 1 789 ? -13.269 19.167 12.591 1.00 55.38 789 ILE A C 1
ATOM 6411 O O . ILE A 1 789 ? -14.471 18.929 12.467 1.00 55.38 789 ILE A O 1
ATOM 6415 N N . LYS A 1 790 ? -12.663 19.216 13.782 1.00 52.56 790 LYS A N 1
ATOM 6416 C CA . LYS A 1 790 ? -13.317 18.975 15.073 1.00 52.56 790 LYS A CA 1
ATOM 6417 C C . LYS A 1 790 ? -14.556 19.850 15.319 1.00 52.56 790 LYS A C 1
ATOM 6419 O O . LYS A 1 790 ? -15.515 19.372 15.916 1.00 52.56 790 LYS A O 1
ATOM 6424 N N . ASP A 1 791 ? -14.572 21.067 14.772 1.00 55.78 791 ASP A N 1
ATOM 6425 C CA . ASP A 1 791 ? -15.695 22.007 14.902 1.00 55.78 791 ASP A CA 1
ATOM 6426 C C . ASP A 1 791 ? -16.616 22.057 13.655 1.00 55.78 791 ASP A C 1
ATOM 6428 O O . ASP A 1 791 ? -17.581 22.829 13.626 1.00 55.78 791 ASP A O 1
ATOM 6432 N N . LEU A 1 792 ? -16.339 21.267 12.597 1.00 53.84 792 LEU A N 1
ATOM 6433 C CA . LEU A 1 792 ? -16.777 21.574 11.221 1.00 53.84 792 LEU A CA 1
ATOM 6434 C C . LEU A 1 792 ? -17.245 20.389 10.363 1.00 53.84 792 LEU A C 1
ATOM 6436 O O . LEU A 1 792 ? -16.811 20.226 9.231 1.00 53.84 792 LEU A O 1
ATOM 6440 N N . ALA A 1 793 ? -18.247 19.656 10.843 1.00 62.50 793 ALA A N 1
ATOM 6441 C CA . ALA A 1 793 ? -19.052 18.707 10.055 1.00 62.50 793 ALA A CA 1
ATOM 6442 C C . ALA A 1 793 ? -18.546 17.263 9.916 1.00 62.50 793 ALA A C 1
ATOM 6444 O O . ALA A 1 793 ? -19.151 16.507 9.166 1.00 62.50 793 ALA A O 1
ATOM 6445 N N . ILE A 1 794 ? -17.555 16.813 10.689 1.00 77.31 794 ILE A N 1
ATOM 6446 C CA . ILE A 1 794 ? -17.433 15.379 11.018 1.00 77.31 794 ILE A CA 1
ATOM 6447 C C . ILE A 1 794 ? -17.770 15.220 12.502 1.00 77.31 794 ILE A C 1
ATOM 6449 O O . ILE A 1 794 ? -17.208 15.953 13.311 1.00 77.31 794 ILE A O 1
ATOM 6453 N N . PRO A 1 795 ? -18.683 14.317 12.902 1.00 82.25 795 PRO A N 1
ATOM 6454 C CA . PRO A 1 795 ? -19.005 14.126 14.308 1.00 82.25 795 PRO A CA 1
ATOM 6455 C C . PRO A 1 795 ? -17.825 13.477 15.039 1.00 82.25 795 PRO A C 1
ATOM 6457 O O . PRO A 1 795 ? -17.346 12.403 14.660 1.00 82.25 795 PRO A O 1
ATOM 6460 N N . PHE A 1 796 ? -17.381 14.137 16.110 1.00 87.00 796 PHE A N 1
ATOM 6461 C CA . PHE A 1 796 ? -16.412 13.604 17.060 1.00 87.00 796 PHE A CA 1
ATOM 6462 C C . PHE A 1 796 ? -17.150 13.080 18.286 1.00 87.00 796 PHE A C 1
ATOM 6464 O O . PHE A 1 796 ? -17.901 13.806 18.937 1.00 87.00 796 PHE A O 1
ATOM 6471 N N . SER A 1 797 ? -16.903 11.821 18.622 1.00 89.00 797 SER A N 1
ATOM 6472 C CA . SER A 1 797 ? -17.438 11.174 19.811 1.00 89.00 797 SER A CA 1
ATOM 6473 C C . SER A 1 797 ? -16.310 10.894 20.790 1.00 89.00 797 SER A C 1
ATOM 6475 O O . SER A 1 797 ? -15.474 10.013 20.575 1.00 89.00 797 SER A O 1
ATOM 6477 N N . GLU A 1 798 ? -16.293 11.649 21.886 1.00 90.19 798 GLU A N 1
ATOM 6478 C CA . GLU A 1 798 ? -15.420 11.332 23.010 1.00 90.19 798 GLU A CA 1
ATOM 6479 C C . GLU A 1 798 ? -15.952 10.084 23.710 1.00 90.19 798 GLU A C 1
ATOM 6481 O O . GLU A 1 798 ? -17.101 10.053 24.152 1.00 90.19 798 GLU A O 1
ATOM 6486 N N . VAL A 1 799 ? -15.119 9.054 23.824 1.00 89.75 799 VAL A N 1
ATOM 6487 C CA . VAL A 1 799 ? -15.455 7.871 24.614 1.00 89.75 799 VAL A CA 1
ATOM 6488 C C . VAL A 1 799 ? -15.017 8.101 26.051 1.00 89.75 799 VAL A C 1
ATOM 6490 O O . VAL A 1 799 ? -13.823 8.225 26.337 1.00 89.75 799 VAL A O 1
ATOM 6493 N N . ILE A 1 800 ? -16.000 8.136 26.947 1.00 87.50 800 ILE A N 1
ATOM 6494 C CA . ILE A 1 800 ? -15.797 8.303 28.384 1.00 87.50 800 ILE A CA 1
ATOM 6495 C C . ILE A 1 800 ? -16.003 6.956 29.069 1.00 87.50 800 ILE A C 1
ATOM 6497 O O . ILE A 1 800 ? -16.896 6.186 28.722 1.00 87.50 800 ILE A O 1
ATOM 6501 N N . ASP A 1 801 ? -15.151 6.685 30.044 1.00 84.88 801 ASP A N 1
ATOM 6502 C CA . ASP A 1 801 ? -15.182 5.486 30.869 1.00 84.88 801 ASP A CA 1
ATOM 6503 C C . ASP A 1 801 ? -15.928 5.785 32.176 1.00 84.88 801 ASP A C 1
ATOM 6505 O O . ASP A 1 801 ? -15.478 6.629 32.955 1.00 84.88 801 ASP A O 1
ATOM 6509 N N . ASP A 1 802 ? -17.057 5.109 32.412 1.00 79.31 802 ASP A N 1
ATOM 6510 C CA . ASP A 1 802 ? -17.930 5.352 33.571 1.00 79.31 802 ASP A CA 1
ATOM 6511 C C . ASP A 1 802 ? -17.257 5.087 34.928 1.00 79.31 802 ASP A C 1
ATOM 6513 O O . ASP A 1 802 ? -17.736 5.579 35.952 1.00 79.31 802 ASP A O 1
ATOM 6517 N N . LEU A 1 803 ? -16.152 4.333 34.966 1.00 78.44 803 LEU A N 1
ATOM 6518 C CA . LEU A 1 803 ? -15.432 4.058 36.213 1.00 78.44 803 LEU A CA 1
ATOM 6519 C C . LEU A 1 803 ? -14.445 5.163 36.610 1.00 78.44 803 LEU A C 1
ATOM 6521 O O . LEU A 1 803 ? -14.013 5.219 37.763 1.00 78.44 803 LEU A O 1
ATOM 6525 N N . ARG A 1 804 ? -14.089 6.073 35.695 1.00 75.06 804 ARG A N 1
ATOM 6526 C CA . ARG A 1 804 ? -13.113 7.131 35.985 1.00 75.06 804 ARG A CA 1
ATOM 6527 C C . ARG A 1 804 ? -13.739 8.243 36.829 1.00 75.06 804 ARG A C 1
ATOM 6529 O O . ARG A 1 804 ? -14.765 8.819 36.489 1.00 75.06 804 ARG A O 1
ATOM 6536 N N . THR A 1 805 ? -13.069 8.575 37.932 1.00 55.66 805 THR A N 1
ATOM 6537 C CA . THR A 1 805 ? -13.542 9.442 39.029 1.00 55.66 805 THR A CA 1
ATOM 6538 C C . THR A 1 805 ? -13.721 10.923 38.691 1.00 55.66 805 THR A C 1
ATOM 6540 O O . THR A 1 805 ? -14.249 11.658 39.522 1.00 55.66 805 THR A O 1
ATOM 6543 N N . ALA A 1 806 ? -13.340 11.367 37.494 1.00 54.34 806 ALA A N 1
ATOM 6544 C CA . ALA A 1 806 ? -13.586 12.723 37.015 1.00 54.34 806 ALA A CA 1
ATOM 6545 C C . ALA A 1 806 ? -14.568 12.693 35.833 1.00 54.34 806 ALA A C 1
ATOM 6547 O O . ALA A 1 806 ? -14.149 12.877 34.687 1.00 54.34 806 ALA A O 1
ATOM 6548 N N . PRO A 1 807 ? -15.874 12.449 36.061 1.00 51.88 807 PRO A N 1
ATOM 6549 C CA . PRO A 1 807 ? -16.857 12.818 35.063 1.00 51.88 807 PRO A CA 1
ATOM 6550 C C . PRO A 1 807 ? -16.722 14.327 34.875 1.00 51.88 807 PRO A C 1
ATOM 6552 O O . PRO A 1 807 ? -16.903 15.097 35.819 1.00 51.88 807 PRO A O 1
ATOM 6555 N N . ASN A 1 808 ? -16.345 14.744 33.669 1.00 52.59 808 ASN A N 1
ATOM 6556 C CA . ASN A 1 808 ? -16.422 16.142 33.283 1.00 52.59 808 ASN A CA 1
ATOM 6557 C C . ASN A 1 808 ? -17.855 16.590 33.610 1.00 52.59 808 ASN A C 1
ATOM 6559 O O . ASN A 1 808 ? -18.803 15.981 33.113 1.00 52.59 808 ASN A O 1
ATOM 6563 N N . THR A 1 809 ? -18.031 17.541 34.532 1.00 49.12 809 THR A N 1
ATOM 6564 C CA . THR A 1 809 ? -19.352 17.878 35.101 1.00 49.12 809 THR A CA 1
ATOM 6565 C C . THR A 1 809 ? -20.328 18.374 34.035 1.00 49.12 809 THR A C 1
ATOM 6567 O O . THR A 1 809 ? -21.534 18.251 34.218 1.00 49.12 809 THR A O 1
ATOM 6570 N N . ASN A 1 810 ? -19.793 18.808 32.891 1.00 55.16 810 ASN A N 1
ATOM 6571 C CA . ASN A 1 810 ? -20.497 19.008 31.634 1.00 55.16 810 ASN A CA 1
ATOM 6572 C C . ASN A 1 810 ? -19.803 18.172 30.542 1.00 55.16 810 ASN A C 1
ATOM 6574 O O . ASN A 1 810 ? -18.870 18.670 29.903 1.00 55.16 810 ASN A O 1
ATOM 6578 N N . PRO A 1 811 ? -20.176 16.894 30.335 1.00 58.78 811 PRO A N 1
ATOM 6579 C CA . PRO A 1 811 ? -19.654 16.149 29.199 1.00 58.78 811 PRO A CA 1
ATOM 6580 C C . PRO A 1 811 ? -20.091 16.863 27.910 1.00 58.78 811 PRO A C 1
ATOM 6582 O O . PRO A 1 811 ? -21.206 17.389 27.864 1.00 58.78 811 PRO A O 1
ATOM 6585 N N . PRO A 1 812 ? -19.244 16.908 26.868 1.00 62.31 812 PRO A N 1
ATOM 6586 C CA . PRO A 1 812 ? -19.658 17.468 25.590 1.00 62.31 812 PRO A CA 1
ATOM 6587 C C . PRO A 1 812 ? -20.910 16.736 25.087 1.00 62.31 812 PRO A C 1
ATOM 6589 O O . PRO A 1 812 ? -21.070 15.538 25.327 1.00 62.31 812 PRO A O 1
ATOM 6592 N N . GLU A 1 813 ? -21.786 17.448 24.373 1.00 60.81 813 GLU A N 1
ATOM 6593 C CA . GLU A 1 813 ? -23.098 16.960 23.902 1.00 60.81 813 GLU A CA 1
ATOM 6594 C C . GLU A 1 813 ? -23.014 15.640 23.101 1.00 60.81 813 GLU A C 1
ATOM 6596 O O . GLU A 1 813 ? -23.982 14.889 23.007 1.00 60.81 813 GLU A O 1
ATOM 6601 N N . HIS A 1 814 ? -21.828 15.307 22.578 1.00 71.56 814 HIS A N 1
ATOM 6602 C CA . HIS A 1 814 ? -21.550 14.117 21.769 1.00 71.56 814 HIS A CA 1
ATOM 6603 C C . HIS A 1 814 ? -20.686 13.047 22.465 1.00 71.56 814 HIS A C 1
ATOM 6605 O O . HIS A 1 814 ? -20.145 12.158 21.800 1.00 71.56 814 HIS A O 1
ATOM 6611 N N . ALA A 1 815 ? -20.528 13.106 23.791 1.00 82.44 815 ALA A N 1
ATOM 6612 C CA . ALA A 1 815 ? -19.812 12.076 24.539 1.00 82.44 815 ALA A CA 1
ATOM 6613 C C . ALA A 1 815 ? -20.585 10.746 24.561 1.00 82.44 815 ALA A C 1
ATOM 6615 O O . ALA A 1 815 ? -21.773 10.696 24.887 1.00 82.44 815 ALA A O 1
ATOM 6616 N N . VAL A 1 816 ? -19.890 9.642 24.283 1.00 86.44 816 VAL A N 1
ATOM 6617 C CA . VAL A 1 816 ? -20.435 8.286 24.392 1.00 86.44 816 VAL A CA 1
ATOM 6618 C C . VAL A 1 816 ? -19.863 7.629 25.639 1.00 86.44 816 VAL A C 1
ATOM 6620 O O . VAL A 1 816 ? -18.657 7.402 25.749 1.00 86.44 816 VAL A O 1
ATOM 6623 N N . ARG A 1 817 ? -20.741 7.311 26.591 1.00 86.25 817 ARG A N 1
ATOM 6624 C CA . ARG A 1 817 ? -20.359 6.614 27.820 1.00 86.25 817 ARG A CA 1
ATOM 6625 C C . ARG A 1 817 ? -20.237 5.119 27.574 1.00 86.25 817 ARG A C 1
ATOM 6627 O O . ARG A 1 817 ? -21.194 4.468 27.151 1.00 86.25 817 ARG A O 1
ATOM 6634 N N . ASN A 1 818 ? -19.062 4.576 27.866 1.00 87.81 818 ASN A N 1
ATOM 6635 C CA . ASN A 1 818 ? -18.867 3.145 28.001 1.00 87.81 818 ASN A CA 1
ATOM 6636 C C . ASN A 1 818 ? -19.414 2.713 29.367 1.00 87.81 818 ASN A C 1
ATOM 6638 O O . ASN A 1 818 ? -18.745 2.871 30.387 1.00 87.81 818 ASN A O 1
ATOM 6642 N N . GLN A 1 819 ? -20.653 2.221 29.369 1.00 84.88 819 GLN A N 1
ATOM 6643 C CA . GLN A 1 819 ? -21.362 1.862 30.592 1.00 84.88 819 GLN A CA 1
ATOM 6644 C C . GLN A 1 819 ? -20.909 0.519 31.151 1.00 84.88 819 GLN A C 1
ATOM 6646 O O . GLN A 1 819 ? -20.702 -0.455 30.417 1.00 84.88 819 GLN A O 1
ATOM 6651 N N . LEU A 1 820 ? -20.824 0.443 32.480 1.00 83.56 820 LEU A N 1
ATOM 6652 C CA . LEU A 1 820 ? -20.561 -0.811 33.167 1.00 83.56 820 LEU A CA 1
ATOM 6653 C C . LEU A 1 820 ? -21.777 -1.738 33.067 1.00 83.56 820 LEU A C 1
ATOM 6655 O O . LEU A 1 820 ? -22.736 -1.616 33.822 1.00 83.56 820 LEU A O 1
ATOM 6659 N N . ALA A 1 821 ? -21.698 -2.713 32.167 1.00 85.19 821 ALA A N 1
ATOM 6660 C CA . ALA A 1 821 ? -22.631 -3.832 32.105 1.00 85.19 821 ALA A CA 1
ATOM 6661 C C . ALA A 1 821 ? -21.960 -5.089 32.669 1.00 85.19 821 ALA A C 1
ATOM 6663 O O . ALA A 1 821 ? -20.926 -5.512 32.154 1.00 85.19 821 ALA A O 1
ATOM 6664 N N . LEU A 1 822 ? -22.528 -5.693 33.713 1.00 89.31 822 LEU A N 1
ATOM 6665 C CA . LEU A 1 822 ? -22.028 -6.924 34.336 1.00 89.31 822 LEU A CA 1
ATOM 6666 C C . LEU A 1 822 ? -22.986 -8.080 34.030 1.00 89.31 822 LEU A C 1
ATOM 6668 O O . LEU A 1 822 ? -24.180 -7.964 34.296 1.00 89.31 822 LEU A O 1
ATOM 6672 N N . SER A 1 823 ? -22.477 -9.189 33.492 1.00 91.19 823 SER A N 1
ATOM 6673 C CA . SER A 1 823 ? -23.248 -10.426 33.332 1.00 91.19 823 SER A CA 1
ATOM 6674 C C . SER A 1 823 ? -23.180 -11.272 34.608 1.00 91.19 823 SER A C 1
ATOM 6676 O O . SER A 1 823 ? -22.517 -10.916 35.588 1.00 91.19 823 SER A O 1
ATOM 6678 N N . GLU A 1 824 ? -23.864 -12.413 34.609 1.00 92.19 824 GLU A N 1
ATOM 6679 C CA . GLU A 1 824 ? -23.800 -13.401 35.691 1.00 92.19 824 GLU A CA 1
ATOM 6680 C C . GLU A 1 824 ? -22.358 -13.871 35.971 1.00 92.19 824 GLU A C 1
ATOM 6682 O O . GLU A 1 824 ? -21.976 -14.048 37.129 1.00 92.19 824 GLU A O 1
ATOM 6687 N N . LYS A 1 825 ? -21.526 -13.987 34.925 1.00 94.00 825 LYS A N 1
ATOM 6688 C CA . LYS A 1 825 ? -20.125 -14.426 35.027 1.00 94.00 825 LYS A CA 1
ATOM 6689 C C . LYS A 1 825 ? -19.252 -13.411 35.765 1.00 94.00 825 LYS A C 1
ATOM 6691 O O . LYS A 1 825 ? -18.436 -13.790 36.602 1.00 94.00 825 LYS A O 1
ATOM 6696 N N . GLU A 1 826 ? -19.438 -12.113 35.525 1.00 94.50 826 GLU A N 1
ATOM 6697 C CA . GLU A 1 826 ? -18.747 -11.087 36.309 1.00 94.50 826 GLU A CA 1
ATOM 6698 C C . GLU A 1 826 ? -19.249 -11.049 37.756 1.00 94.50 826 GLU A C 1
ATOM 6700 O O . GLU A 1 826 ? -18.443 -10.907 38.675 1.00 94.50 826 GLU A O 1
ATOM 6705 N N . HIS A 1 827 ? -20.555 -11.226 37.985 1.00 94.94 827 HIS A N 1
ATOM 6706 C CA . HIS A 1 827 ? -21.091 -11.291 39.345 1.00 94.94 827 HIS A CA 1
ATOM 6707 C C . HIS A 1 827 ? -20.544 -12.490 40.125 1.00 94.94 827 HIS A C 1
ATOM 6709 O O . HIS A 1 827 ? -20.288 -12.352 41.316 1.00 94.94 827 HIS A O 1
ATOM 6715 N N . PHE A 1 828 ? -20.305 -13.634 39.480 1.00 96.19 828 PHE A N 1
ATOM 6716 C CA . PHE A 1 828 ? -19.645 -14.784 40.106 1.00 96.19 828 PHE A CA 1
ATOM 6717 C C . PHE A 1 828 ? -18.275 -14.415 40.693 1.00 96.19 828 PHE A C 1
ATOM 6719 O O . PHE A 1 828 ? -17.998 -14.718 41.852 1.00 96.19 828 PHE A O 1
ATOM 6726 N N . VAL A 1 829 ? -17.455 -13.677 39.939 1.00 96.38 829 VAL A N 1
ATOM 6727 C CA . VAL A 1 829 ? -16.160 -13.178 40.428 1.00 96.38 829 VAL A CA 1
ATOM 6728 C C . VAL A 1 829 ? -16.343 -12.204 41.589 1.00 96.38 829 VAL A C 1
ATOM 6730 O O . VAL A 1 829 ? -15.669 -12.317 42.608 1.00 96.38 829 VAL A O 1
ATOM 6733 N N . LEU A 1 830 ? -17.270 -11.254 41.460 1.00 96.75 830 LEU A N 1
ATOM 6734 C CA . LEU A 1 830 ? -17.520 -10.250 42.496 1.00 96.75 830 LEU A CA 1
ATOM 6735 C C . LEU A 1 830 ? -18.005 -10.877 43.809 1.00 96.75 830 LEU A C 1
ATOM 6737 O O . LEU A 1 830 ? -17.576 -10.453 44.880 1.00 96.75 830 LEU A O 1
ATOM 6741 N N . LYS A 1 831 ? -18.842 -11.919 43.733 1.00 97.38 831 LYS A N 1
ATOM 6742 C CA . LYS A 1 831 ? -19.278 -12.713 44.890 1.00 97.38 831 LYS A CA 1
ATOM 6743 C C . LYS A 1 831 ? -18.096 -13.389 45.582 1.00 97.38 831 LYS A C 1
ATOM 6745 O O . LYS A 1 831 ? -18.030 -13.373 46.805 1.00 97.38 831 LYS A O 1
ATOM 6750 N N . TYR A 1 832 ? -17.145 -13.915 44.814 1.00 97.19 832 TYR A N 1
ATOM 6751 C CA . TYR A 1 832 ? -15.905 -14.485 45.340 1.00 97.19 832 TYR A CA 1
ATOM 6752 C C . TYR A 1 832 ? -15.042 -13.456 46.078 1.00 97.19 832 TYR A C 1
ATOM 6754 O O . TYR A 1 832 ? -14.562 -13.730 47.175 1.00 97.19 832 TYR A O 1
ATOM 6762 N N . LEU A 1 833 ? -14.875 -12.259 45.510 1.00 96.69 833 LEU A N 1
ATOM 6763 C CA . LEU A 1 833 ? -14.135 -11.173 46.163 1.00 96.69 833 LEU A CA 1
ATOM 6764 C C . LEU A 1 833 ? -14.822 -10.721 47.456 1.00 96.69 833 LEU A C 1
ATOM 6766 O O . LEU A 1 833 ? -14.159 -10.470 48.459 1.00 96.69 833 LEU A O 1
ATOM 6770 N N . ASP A 1 834 ? -16.153 -10.632 47.449 1.00 97.38 834 ASP A N 1
ATOM 6771 C CA . ASP A 1 834 ? -16.923 -10.271 48.637 1.00 97.38 834 ASP A CA 1
ATOM 6772 C C . ASP A 1 834 ? -16.867 -11.360 49.719 1.00 97.38 834 ASP A C 1
ATOM 6774 O O . ASP A 1 834 ? -16.746 -11.044 50.902 1.00 97.38 834 ASP A O 1
ATOM 6778 N N . ALA A 1 835 ? -16.910 -12.634 49.323 1.00 95.88 835 ALA A N 1
ATOM 6779 C CA . ALA A 1 835 ? -16.749 -13.771 50.223 1.00 95.88 835 ALA A CA 1
ATOM 6780 C C . ALA A 1 835 ? -15.349 -13.813 50.846 1.00 95.88 835 ALA A C 1
ATOM 6782 O O . ALA A 1 835 ? -15.238 -13.998 52.058 1.00 95.88 835 ALA A O 1
ATOM 6783 N N . LEU A 1 836 ? -14.301 -13.563 50.049 1.00 95.62 836 LEU A N 1
ATOM 6784 C CA . LEU A 1 836 ? -12.929 -13.412 50.536 1.00 95.62 836 LEU A CA 1
ATOM 6785 C C . LEU A 1 836 ? -12.851 -12.291 51.579 1.00 95.62 836 LEU A C 1
ATOM 6787 O O . LEU A 1 836 ? -12.317 -12.487 52.664 1.00 95.62 836 LEU A O 1
ATOM 6791 N N . ASN A 1 837 ? -13.445 -11.133 51.284 1.00 95.75 837 ASN A N 1
ATOM 6792 C CA . ASN A 1 837 ? -13.417 -9.983 52.183 1.00 95.75 837 ASN A CA 1
ATOM 6793 C C . ASN A 1 837 ? -14.125 -10.220 53.517 1.00 95.75 837 ASN A C 1
ATOM 6795 O O . ASN A 1 837 ? -13.686 -9.728 54.552 1.00 95.75 837 ASN A O 1
ATOM 6799 N N . LYS A 1 838 ? -15.233 -10.961 53.482 1.00 94.69 838 LYS A N 1
ATOM 6800 C CA . LYS A 1 838 ? -16.029 -11.308 54.662 1.00 94.69 838 LYS A CA 1
ATOM 6801 C C . LYS A 1 838 ? -15.457 -12.502 55.440 1.00 94.69 838 LYS A C 1
ATOM 6803 O O . LYS A 1 838 ? -16.071 -12.908 56.421 1.00 94.69 838 LYS A O 1
ATOM 6808 N N . GLY A 1 839 ? -14.335 -13.082 55.000 1.00 93.00 839 GLY A N 1
ATOM 6809 C CA . GLY A 1 839 ? -13.743 -14.277 55.610 1.00 93.00 839 GLY A CA 1
ATOM 6810 C C . GLY A 1 839 ? -14.582 -15.547 55.426 1.00 93.00 839 GLY A C 1
ATOM 6811 O O . GLY A 1 839 ? -14.397 -16.517 56.151 1.00 93.00 839 GLY A O 1
ATOM 6812 N N . LEU A 1 840 ? -15.514 -15.565 54.466 1.00 93.19 840 LEU A N 1
ATOM 6813 C CA . LEU A 1 840 ? -16.421 -16.698 54.220 1.00 93.19 840 LEU A CA 1
ATOM 6814 C C . LEU A 1 840 ? -15.753 -17.850 53.459 1.00 93.19 840 LEU A C 1
ATOM 6816 O O . LEU A 1 840 ? -16.342 -18.918 53.328 1.00 93.19 840 LEU A O 1
ATOM 6820 N N . LEU A 1 841 ? -14.546 -17.626 52.932 1.00 92.75 841 LEU A N 1
ATOM 6821 C CA . LEU A 1 841 ? -13.725 -18.656 52.288 1.00 92.75 841 LEU A CA 1
ATOM 6822 C C . LEU A 1 841 ? -12.801 -19.371 53.286 1.00 92.75 841 LEU A C 1
ATOM 6824 O O . LEU A 1 841 ? -11.983 -20.197 52.886 1.00 92.75 841 LEU A O 1
ATOM 6828 N N . ASN A 1 842 ? -12.895 -19.034 54.572 1.00 88.88 842 ASN A N 1
ATOM 6829 C CA . ASN A 1 842 ? -12.091 -19.655 55.603 1.00 88.88 842 ASN A CA 1
ATOM 6830 C C . ASN A 1 842 ? -12.746 -20.966 56.064 1.00 88.88 842 ASN A C 1
ATOM 6832 O O . ASN A 1 842 ? -13.833 -20.967 56.640 1.00 88.88 842 ASN A O 1
ATOM 6836 N N . ASN A 1 843 ? -12.056 -22.084 55.851 1.00 81.88 843 ASN A N 1
ATOM 6837 C CA . ASN A 1 843 ? -12.566 -23.420 56.170 1.00 81.88 843 ASN A CA 1
ATOM 6838 C C . ASN A 1 843 ? -12.503 -23.767 57.676 1.00 81.88 843 ASN A C 1
ATOM 6840 O O . ASN A 1 843 ? -12.854 -24.875 58.073 1.00 81.88 843 ASN A O 1
ATOM 6844 N N . SER A 1 844 ? -12.080 -22.835 58.542 1.00 70.44 844 SER A N 1
ATOM 6845 C CA . SER A 1 844 ? -12.009 -23.054 59.998 1.00 70.44 844 SER A CA 1
ATOM 6846 C C . SER A 1 844 ? -13.374 -23.302 60.658 1.00 70.44 844 SER A C 1
ATOM 6848 O O . SER A 1 844 ? -13.444 -23.926 61.717 1.00 70.44 844 SER A O 1
ATOM 6850 N N . GLN A 1 845 ? -14.471 -22.857 60.036 1.00 65.38 845 GLN A N 1
ATOM 6851 C CA . GLN A 1 845 ? -15.840 -23.049 60.523 1.00 65.38 845 GLN A CA 1
ATOM 6852 C C . GLN A 1 845 ? -16.521 -24.205 59.763 1.00 65.38 845 GLN A C 1
ATOM 6854 O O . GLN A 1 845 ? -17.351 -23.983 58.888 1.00 65.38 845 GLN A O 1
ATOM 6859 N N . LEU A 1 846 ? -16.160 -25.444 60.122 1.00 62.25 846 LEU A N 1
ATOM 6860 C CA . LEU A 1 846 ? -16.469 -26.760 59.511 1.00 62.25 846 LEU A CA 1
ATOM 6861 C C . LEU A 1 846 ? -17.944 -27.123 59.166 1.00 62.25 846 LEU A C 1
ATOM 6863 O O . LEU A 1 846 ? -18.241 -28.295 58.947 1.00 62.25 846 LEU A O 1
ATOM 6867 N N . THR A 1 847 ? -18.908 -26.200 59.145 1.00 70.25 847 THR A N 1
ATOM 6868 C CA . THR A 1 847 ? -20.339 -26.568 59.058 1.00 70.25 847 THR A CA 1
ATOM 6869 C C . THR A 1 847 ? -20.917 -26.624 57.640 1.00 70.25 847 THR A C 1
ATOM 6871 O O . THR A 1 847 ? -21.859 -27.388 57.426 1.00 70.25 847 THR A O 1
ATOM 6874 N N . LYS A 1 848 ? -20.389 -25.866 56.660 1.00 84.75 848 LYS A N 1
ATOM 6875 C CA . LYS A 1 848 ? -20.872 -25.895 55.262 1.00 84.75 848 LYS A CA 1
ATOM 6876 C C . LYS A 1 848 ? -19.889 -25.245 54.277 1.00 84.75 848 LYS A C 1
ATOM 6878 O O . LYS A 1 848 ? -19.311 -24.209 54.585 1.00 84.75 848 LYS A O 1
ATOM 6883 N N . ASP A 1 849 ? -19.754 -25.814 53.076 1.00 88.12 849 ASP A N 1
ATOM 6884 C CA . ASP A 1 849 ? -19.014 -25.187 51.968 1.00 88.12 849 ASP A CA 1
ATOM 6885 C C . ASP A 1 849 ? -19.681 -23.888 51.497 1.00 88.12 849 ASP A C 1
ATOM 6887 O O . ASP A 1 849 ? -20.912 -23.785 51.444 1.00 88.12 849 ASP A O 1
ATOM 6891 N N . TRP A 1 850 ? -18.866 -22.907 51.098 1.00 92.69 850 TRP A N 1
ATOM 6892 C CA . TRP A 1 850 ? -19.375 -21.681 50.488 1.00 92.69 850 TRP A CA 1
ATOM 6893 C C . TRP A 1 850 ? -19.995 -21.961 49.111 1.00 92.69 850 TRP A C 1
ATOM 6895 O O . TRP A 1 850 ? -19.392 -22.617 48.258 1.00 92.69 850 TRP A O 1
ATOM 6905 N N . ASP A 1 851 ? -21.191 -21.413 48.882 1.00 91.56 851 ASP A N 1
ATOM 6906 C CA . ASP A 1 851 ? -21.931 -21.536 47.629 1.00 91.56 851 ASP A CA 1
ATOM 6907 C C . ASP A 1 851 ? -22.275 -20.156 47.048 1.00 91.56 851 ASP A C 1
ATOM 6909 O O . ASP A 1 851 ? -23.030 -19.370 47.629 1.00 91.56 851 ASP A O 1
ATOM 6913 N N . HIS A 1 852 ? -21.758 -19.888 45.848 1.00 93.12 852 HIS A N 1
ATOM 6914 C CA . HIS A 1 852 ? -21.976 -18.645 45.115 1.00 93.12 852 HIS A CA 1
ATOM 6915 C C . HIS A 1 852 ? -23.458 -18.365 44.806 1.00 93.12 852 HIS A C 1
ATOM 6917 O O . HIS A 1 852 ? -23.832 -17.199 44.630 1.00 93.12 852 HIS A O 1
ATOM 6923 N N . THR A 1 853 ? -24.314 -19.392 44.727 1.00 93.81 853 THR A N 1
ATOM 6924 C CA . THR A 1 853 ? -25.749 -19.201 44.454 1.00 93.81 853 THR A CA 1
ATOM 6925 C C . THR A 1 853 ? -26.475 -18.573 45.644 1.00 93.81 853 THR A C 1
ATOM 6927 O O . THR A 1 853 ? -27.401 -17.788 45.451 1.00 93.81 853 THR A O 1
ATOM 6930 N N . GLN A 1 854 ? -25.997 -18.845 46.863 1.00 93.12 854 GLN A N 1
ATOM 6931 C CA . GLN A 1 854 ? -26.549 -18.320 48.115 1.00 93.12 854 GLN A CA 1
ATOM 6932 C C . GLN A 1 854 ? -25.976 -16.940 48.471 1.00 93.12 854 GLN A C 1
ATOM 6934 O O . GLN A 1 854 ? -26.527 -16.238 49.319 1.00 93.12 854 GLN A O 1
ATOM 6939 N N . HIS A 1 855 ? -24.883 -16.531 47.819 1.00 92.69 855 HIS A N 1
ATOM 6940 C CA . HIS A 1 855 ? -24.254 -15.235 48.055 1.00 92.69 855 HIS A CA 1
ATOM 6941 C C . HIS A 1 855 ? -25.071 -14.099 47.431 1.00 92.69 855 HIS A C 1
ATOM 6943 O O . HIS A 1 855 ? -25.417 -14.144 46.243 1.00 92.69 855 HIS A O 1
ATOM 6949 N N . SER A 1 856 ? -25.352 -13.059 48.221 1.00 93.25 856 SER A N 1
ATOM 6950 C CA . SER A 1 856 ? -26.093 -11.875 47.772 1.00 93.25 856 SER A CA 1
ATOM 6951 C C . SER A 1 856 ? -25.411 -11.201 46.579 1.00 93.25 856 SER A C 1
ATOM 6953 O O . SER A 1 856 ? -24.183 -11.214 46.463 1.00 93.25 856 SER A O 1
ATOM 6955 N N . LEU A 1 857 ? -26.196 -10.579 45.695 1.00 92.75 857 LEU A N 1
ATOM 6956 C CA . LEU A 1 857 ? -25.641 -9.747 44.627 1.00 92.75 857 LEU A CA 1
ATOM 6957 C C . LEU A 1 857 ? -24.826 -8.595 45.226 1.00 92.75 857 LEU A C 1
ATOM 6959 O O . LEU A 1 857 ? -25.218 -7.993 46.224 1.00 92.75 857 LEU A O 1
ATOM 6963 N N . VAL A 1 858 ? -23.679 -8.319 44.612 1.00 94.12 858 VAL A N 1
ATOM 6964 C CA . VAL A 1 858 ? -22.758 -7.271 45.048 1.00 94.12 858 VAL A CA 1
ATOM 6965 C C . VAL A 1 858 ? -23.124 -5.989 44.308 1.00 94.12 858 VAL A C 1
ATOM 6967 O O . VAL A 1 858 ? -22.987 -5.925 43.089 1.00 94.12 858 VAL A O 1
ATOM 6970 N N . ASP A 1 859 ? -23.622 -4.985 45.027 1.00 93.31 859 ASP A N 1
ATOM 6971 C CA . ASP A 1 859 ? -23.976 -3.693 44.434 1.00 93.31 859 ASP A CA 1
ATOM 6972 C C . ASP A 1 859 ? -22.740 -2.856 44.047 1.00 93.31 859 ASP A C 1
ATOM 6974 O O . ASP A 1 859 ? -21.608 -3.154 44.426 1.00 93.31 859 ASP A O 1
ATOM 6978 N N . ILE A 1 860 ? -22.950 -1.767 43.301 1.00 89.00 860 ILE A N 1
ATOM 6979 C CA . ILE A 1 860 ? -21.875 -0.903 42.782 1.00 89.00 860 ILE A CA 1
ATOM 6980 C C . ILE A 1 860 ? -21.022 -0.278 43.898 1.00 89.00 860 ILE A C 1
ATOM 6982 O O . ILE A 1 860 ? -19.805 -0.148 43.734 1.00 89.00 860 ILE A O 1
ATOM 6986 N N . GLN A 1 861 ? -21.620 0.109 45.030 1.00 91.06 861 GLN A N 1
ATOM 6987 C CA . GLN A 1 861 ? -20.859 0.692 46.140 1.00 91.06 861 GLN A CA 1
ATOM 6988 C C . GLN A 1 861 ? -19.936 -0.355 46.755 1.00 91.06 861 GLN A C 1
ATOM 6990 O O . GLN A 1 861 ? -18.766 -0.073 47.029 1.00 91.06 861 GLN A O 1
ATOM 6995 N N . ARG A 1 862 ? -20.435 -1.582 46.909 1.00 94.94 862 ARG A N 1
ATOM 6996 C CA . ARG A 1 862 ? -19.646 -2.698 47.407 1.00 94.94 862 ARG A CA 1
ATOM 6997 C C . ARG A 1 862 ? -18.570 -3.130 46.412 1.00 94.94 862 ARG A C 1
ATOM 6999 O O . ARG A 1 862 ? -17.435 -3.335 46.827 1.00 94.94 862 ARG A O 1
ATOM 7006 N N . ILE A 1 863 ? -18.868 -3.174 45.111 1.00 93.44 863 ILE A N 1
ATOM 7007 C CA . ILE A 1 863 ? -17.876 -3.426 44.049 1.00 93.44 863 ILE A CA 1
ATOM 7008 C C . ILE A 1 863 ? -16.719 -2.429 44.158 1.00 93.44 863 ILE A C 1
ATOM 7010 O O . ILE A 1 863 ? -15.557 -2.832 44.133 1.00 93.44 863 ILE A O 1
ATOM 7014 N N . LYS A 1 864 ? -17.026 -1.139 44.337 1.00 90.25 864 LYS A N 1
ATOM 7015 C CA . LYS A 1 864 ? -16.009 -0.098 44.518 1.00 90.25 864 LYS A CA 1
ATOM 7016 C C . LYS A 1 864 ? -15.115 -0.381 45.726 1.00 90.25 864 LYS A C 1
ATOM 7018 O O . LYS A 1 864 ? -13.900 -0.290 45.600 1.00 90.25 864 LYS A O 1
ATOM 7023 N N . GLN A 1 865 ? -15.690 -0.742 46.875 1.00 93.19 865 GLN A N 1
ATOM 7024 C CA . GLN A 1 865 ? -14.911 -1.092 48.073 1.00 93.19 865 GLN A CA 1
ATOM 7025 C C . GLN A 1 865 ? -13.976 -2.279 47.814 1.00 93.19 865 GLN A C 1
ATOM 7027 O O . GLN A 1 865 ? -12.796 -2.215 48.149 1.00 93.19 865 GLN A O 1
ATOM 7032 N N . LEU A 1 866 ? -14.490 -3.332 47.172 1.00 94.19 866 LEU A N 1
ATOM 7033 C CA . LEU A 1 866 ? -13.711 -4.527 46.854 1.00 94.19 866 LEU A CA 1
ATOM 7034 C C . LEU A 1 866 ? -12.562 -4.208 45.897 1.00 94.19 866 LEU A C 1
ATOM 7036 O O . LEU A 1 866 ? -11.452 -4.681 46.104 1.00 94.19 866 LEU A O 1
ATOM 7040 N N . LEU A 1 867 ? -12.786 -3.380 44.877 1.00 90.38 867 LEU A N 1
ATOM 7041 C CA . LEU A 1 867 ? -11.732 -3.021 43.928 1.00 90.38 867 LEU A CA 1
ATOM 7042 C C . LEU A 1 867 ? -10.699 -2.080 44.532 1.00 90.38 867 LEU A C 1
ATOM 7044 O O . LEU A 1 867 ? -9.515 -2.276 44.301 1.00 90.38 867 LEU A O 1
ATOM 7048 N N . VAL A 1 868 ? -11.108 -1.120 45.363 1.00 89.75 868 VAL A N 1
ATOM 7049 C CA . VAL A 1 868 ? -10.157 -0.287 46.116 1.00 89.75 868 VAL A CA 1
ATOM 7050 C C . VAL A 1 868 ? -9.248 -1.145 47.000 1.00 89.75 868 VAL A C 1
ATOM 7052 O O . VAL A 1 868 ? -8.089 -0.798 47.186 1.00 89.75 868 VAL A O 1
ATOM 7055 N N . GLN A 1 869 ? -9.742 -2.272 47.512 1.00 91.69 869 GLN A N 1
ATOM 7056 C CA . GLN A 1 869 ? -8.940 -3.181 48.324 1.00 91.69 869 GLN A CA 1
ATOM 7057 C C . GLN A 1 869 ? -8.066 -4.134 47.499 1.00 91.69 869 GLN A C 1
ATOM 7059 O O . GLN A 1 869 ? -6.909 -4.349 47.842 1.00 91.69 869 GLN A O 1
ATOM 7064 N N . TYR A 1 870 ? -8.624 -4.738 46.451 1.00 90.88 870 TYR A N 1
ATOM 7065 C CA . TYR A 1 870 ? -8.023 -5.896 45.782 1.00 90.88 870 TYR A CA 1
ATOM 7066 C C . TYR A 1 870 ? -7.416 -5.599 44.413 1.00 90.88 870 TYR A C 1
ATOM 7068 O O . TYR A 1 870 ? -6.619 -6.389 43.923 1.00 90.88 870 TYR A O 1
ATOM 7076 N N . SER A 1 871 ? -7.822 -4.511 43.758 1.00 88.44 871 SER A N 1
ATOM 7077 C CA . SER A 1 871 ? -7.213 -4.056 42.508 1.00 88.44 871 SER A CA 1
ATOM 7078 C C . SER A 1 871 ? -7.545 -2.578 42.262 1.00 88.44 871 SER A C 1
ATOM 7080 O O . SER A 1 871 ? -8.422 -2.253 41.451 1.00 88.44 871 SER A O 1
ATOM 7082 N N . PRO A 1 872 ? -6.850 -1.643 42.943 1.00 85.94 872 PRO A N 1
ATOM 7083 C CA . PRO A 1 872 ? -7.102 -0.210 42.784 1.00 85.94 872 PRO A CA 1
ATOM 7084 C C . PRO A 1 872 ? -6.966 0.246 41.326 1.00 85.94 872 PRO A C 1
ATOM 7086 O O . PRO A 1 872 ? -7.701 1.113 40.861 1.00 85.94 872 PRO A O 1
ATOM 7089 N N . LYS A 1 873 ? -6.045 -0.383 40.580 1.00 81.75 873 LYS A N 1
ATOM 7090 C CA . LYS A 1 873 ? -5.814 -0.125 39.153 1.00 81.75 873 LYS A CA 1
ATOM 7091 C C . LYS A 1 873 ? -7.028 -0.501 38.302 1.00 81.75 873 LYS A C 1
ATOM 7093 O O . LYS A 1 873 ? -7.397 0.272 37.425 1.00 81.75 873 LYS A O 1
ATOM 7098 N N . ALA A 1 874 ? -7.684 -1.631 38.582 1.00 85.50 874 ALA A N 1
ATOM 7099 C CA . ALA A 1 874 ? -8.895 -2.038 37.870 1.00 85.50 874 ALA A CA 1
ATOM 7100 C C . ALA A 1 874 ? -10.019 -1.002 37.998 1.00 85.50 874 ALA A C 1
ATOM 7102 O O . ALA A 1 874 ? -10.756 -0.792 37.044 1.00 85.50 874 ALA A O 1
ATOM 7103 N N . TRP A 1 875 ? -10.136 -0.310 39.136 1.00 85.69 875 TRP A N 1
ATOM 7104 C CA . TRP A 1 875 ? -11.167 0.716 39.316 1.00 85.69 875 TRP A CA 1
ATOM 7105 C C . TRP A 1 875 ? -10.972 1.952 38.421 1.00 85.69 875 TRP A C 1
ATOM 7107 O O . TRP A 1 875 ? -11.922 2.681 38.162 1.00 85.69 875 TRP A O 1
ATOM 7117 N N . ASN A 1 876 ? -9.766 2.182 37.898 1.00 80.00 876 ASN A N 1
ATOM 7118 C CA . ASN A 1 876 ? -9.463 3.368 37.096 1.00 80.00 876 ASN A CA 1
ATOM 7119 C C . ASN A 1 876 ? -9.814 3.214 35.607 1.00 80.00 876 ASN A C 1
ATOM 7121 O O . ASN A 1 876 ? -9.674 4.171 34.842 1.00 80.00 876 ASN A O 1
ATOM 7125 N N . SER A 1 877 ? -10.232 2.027 35.161 1.00 83.50 877 SER A N 1
ATOM 7126 C CA . SER A 1 877 ? -10.612 1.783 33.770 1.00 83.50 877 SER A CA 1
ATOM 7127 C C . SER A 1 877 ? -11.533 0.578 33.655 1.00 83.50 877 SER A C 1
ATOM 7129 O O . SER A 1 877 ? -11.210 -0.506 34.128 1.00 83.50 877 SER A O 1
ATOM 7131 N N . LEU A 1 878 ? -12.638 0.719 32.929 1.00 86.56 878 LEU A N 1
ATOM 7132 C CA . LEU A 1 878 ? -13.569 -0.374 32.661 1.00 86.56 878 LEU A CA 1
ATOM 7133 C C . LEU A 1 878 ? -12.923 -1.491 31.841 1.00 86.56 878 LEU A C 1
ATOM 7135 O O . LEU A 1 878 ? -13.231 -2.658 32.062 1.00 86.56 878 LEU A O 1
ATOM 7139 N N . VAL A 1 879 ? -11.973 -1.168 30.959 1.00 85.19 879 VAL A N 1
ATOM 7140 C CA . VAL A 1 879 ? -11.180 -2.182 30.248 1.00 85.19 879 VAL A CA 1
ATOM 7141 C C . VAL A 1 879 ? -10.307 -2.961 31.228 1.00 85.19 879 VAL A C 1
ATOM 7143 O O . VAL A 1 879 ? -10.338 -4.187 31.211 1.00 85.19 879 VAL A O 1
ATOM 7146 N N . GLN A 1 880 ? -9.581 -2.281 32.121 1.00 86.38 880 GLN A N 1
ATOM 7147 C CA . GLN A 1 880 ? -8.760 -2.956 33.135 1.00 86.38 880 GLN A CA 1
ATOM 7148 C C . GLN A 1 880 ? -9.623 -3.765 34.109 1.00 86.38 880 GLN A C 1
ATOM 7150 O O . GLN A 1 880 ? -9.265 -4.893 34.445 1.00 86.38 880 GLN A O 1
ATOM 7155 N N . PHE A 1 881 ? -10.785 -3.241 34.506 1.00 89.88 881 PHE A N 1
ATOM 7156 C CA . PHE A 1 881 ? -11.747 -3.953 35.336 1.00 89.88 881 PHE A CA 1
ATOM 7157 C C . PHE A 1 881 ? -12.281 -5.208 34.653 1.00 89.88 881 PHE A C 1
ATOM 7159 O O . PHE A 1 881 ? -12.277 -6.283 35.248 1.00 89.88 881 PHE A O 1
ATOM 7166 N N . LYS A 1 882 ? -12.695 -5.109 33.386 1.00 88.88 882 LYS A N 1
ATOM 7167 C CA . LYS A 1 882 ? -13.157 -6.261 32.607 1.00 88.88 882 LYS A CA 1
ATOM 7168 C C . LYS A 1 882 ? -12.054 -7.292 32.411 1.00 88.88 882 LYS A C 1
ATOM 7170 O O . LYS A 1 882 ? -12.326 -8.475 32.590 1.00 88.88 882 LYS A O 1
ATOM 7175 N N . SER A 1 883 ? -10.826 -6.865 32.123 1.00 88.31 883 SER A N 1
ATOM 7176 C CA . SER A 1 883 ? -9.667 -7.758 32.034 1.00 88.31 883 SER A CA 1
ATOM 7177 C C . SER A 1 883 ? -9.399 -8.473 33.360 1.00 88.31 883 SER A C 1
ATOM 7179 O O . SER A 1 883 ? -9.194 -9.686 33.367 1.00 88.31 883 SER A O 1
ATOM 7181 N N . PHE A 1 884 ? -9.464 -7.753 34.485 1.00 91.94 884 PHE A N 1
ATOM 7182 C CA . PHE A 1 884 ? -9.317 -8.322 35.827 1.00 91.94 884 PHE A CA 1
ATOM 7183 C C . PHE A 1 884 ? -10.398 -9.367 36.115 1.00 91.94 884 PHE A C 1
ATOM 7185 O O . PHE A 1 884 ? -10.083 -10.502 36.469 1.00 91.94 884 PHE A O 1
ATOM 7192 N N . LEU A 1 885 ? -11.668 -9.024 35.887 1.00 93.06 885 LEU A N 1
ATOM 7193 C CA . LEU A 1 885 ? -12.784 -9.950 36.069 1.00 93.06 885 LEU A CA 1
ATOM 7194 C C . LEU A 1 885 ? -12.673 -11.161 35.140 1.00 93.06 885 LEU A C 1
ATOM 7196 O O . LEU A 1 885 ? -12.935 -12.277 35.569 1.00 93.06 885 LEU A O 1
ATOM 7200 N N . GLN A 1 886 ? -12.264 -10.974 33.885 1.00 90.44 886 GLN A N 1
ATOM 7201 C CA . GLN A 1 886 ? -12.100 -12.063 32.923 1.00 90.44 886 GLN A CA 1
ATOM 7202 C C . GLN A 1 886 ? -10.989 -13.029 33.331 1.00 90.44 886 GLN A C 1
ATOM 7204 O O . GLN A 1 886 ? -11.173 -14.245 33.242 1.00 90.44 886 GLN A O 1
ATOM 7209 N N . PHE A 1 887 ? -9.852 -12.504 33.785 1.00 89.94 887 PHE A N 1
ATOM 7210 C CA . PHE A 1 887 ? -8.773 -13.325 34.315 1.00 89.94 887 PHE A CA 1
ATOM 7211 C C . PHE A 1 887 ? -9.245 -14.096 35.552 1.00 89.94 887 PHE A C 1
ATOM 7213 O O . PHE A 1 887 ? -9.158 -15.324 35.574 1.00 89.94 887 PHE A O 1
ATOM 7220 N N . MET A 1 888 ? -9.822 -13.395 36.533 1.00 92.62 888 MET A N 1
ATOM 7221 C CA . MET A 1 888 ? -10.318 -14.000 37.768 1.00 92.62 888 MET A CA 1
ATOM 7222 C C . MET A 1 888 ? -11.388 -15.054 37.500 1.00 92.62 888 MET A C 1
ATOM 7224 O O . MET A 1 888 ? -11.324 -16.128 38.077 1.00 92.62 888 MET A O 1
ATOM 7228 N N . TYR A 1 889 ? -12.326 -14.806 36.586 1.00 92.69 889 TYR A N 1
ATOM 7229 C CA . TYR A 1 889 ? -13.369 -15.763 36.215 1.00 92.69 889 TYR A CA 1
ATOM 7230 C C . TYR A 1 889 ? -12.788 -17.104 35.769 1.00 92.69 889 TYR A C 1
ATOM 7232 O O . TYR A 1 889 ? -13.183 -18.155 36.269 1.00 92.69 889 TYR A O 1
ATOM 7240 N N . ARG A 1 890 ? -11.788 -17.070 34.880 1.00 88.19 890 ARG A N 1
ATOM 7241 C CA . ARG A 1 890 ? -11.124 -18.282 34.378 1.00 88.19 890 ARG A CA 1
ATOM 7242 C C . ARG A 1 890 ? -10.416 -19.071 35.474 1.00 88.19 890 ARG A C 1
ATOM 7244 O O . ARG A 1 890 ? -10.369 -20.297 35.401 1.00 88.19 890 ARG A O 1
ATOM 7251 N N . GLN A 1 891 ? -9.853 -18.380 36.461 1.00 88.69 891 GLN A N 1
ATOM 7252 C CA . GLN A 1 891 ? -9.191 -19.027 37.593 1.00 88.69 891 GLN A CA 1
ATOM 7253 C C . GLN A 1 891 ? -10.219 -19.558 38.598 1.00 88.69 891 GLN A C 1
ATOM 7255 O O . GLN A 1 891 ? -10.129 -20.700 39.030 1.00 88.69 891 GLN A O 1
ATOM 7260 N N . LEU A 1 892 ? -11.249 -18.775 38.914 1.00 92.44 892 LEU A N 1
ATOM 7261 C CA . LEU A 1 892 ? -12.268 -19.119 39.903 1.00 92.44 892 LEU A CA 1
ATOM 7262 C C . LEU A 1 892 ? -13.192 -20.251 39.455 1.00 92.44 892 LEU A C 1
ATOM 7264 O O . LEU A 1 892 ? -13.627 -21.024 40.301 1.00 92.44 892 LEU A O 1
ATOM 7268 N N . LEU A 1 893 ? -13.445 -20.404 38.151 1.00 89.94 893 LEU A N 1
ATOM 7269 C CA . LEU A 1 893 ? -14.098 -21.608 37.624 1.00 89.94 893 LEU A CA 1
ATOM 7270 C C . LEU A 1 893 ? -13.329 -22.873 38.021 1.00 89.94 893 LEU A C 1
ATOM 7272 O O . LEU A 1 893 ? -13.932 -23.876 38.394 1.00 89.94 893 LEU A O 1
ATOM 7276 N N . GLN A 1 894 ? -11.995 -22.812 37.981 1.00 87.56 894 GLN A N 1
ATOM 7277 C CA . GLN A 1 894 ? -11.157 -23.937 38.374 1.00 87.56 894 GLN A CA 1
ATOM 7278 C C . GLN A 1 894 ? -11.129 -24.114 39.896 1.00 87.56 894 GLN A C 1
ATOM 7280 O O . GLN A 1 894 ? -11.252 -25.229 40.393 1.00 87.56 894 GLN A O 1
ATOM 7285 N N . VAL A 1 895 ? -11.030 -23.012 40.646 1.00 90.56 895 VAL A N 1
ATOM 7286 C CA . VAL A 1 895 ? -11.079 -23.045 42.115 1.00 90.56 895 VAL A CA 1
ATOM 7287 C C . VAL A 1 895 ? -12.380 -23.679 42.602 1.00 90.56 895 VAL A C 1
ATOM 7289 O O . VAL A 1 895 ? -12.333 -24.558 43.452 1.00 90.56 895 VAL A O 1
ATOM 7292 N N . TYR A 1 896 ? -13.533 -23.285 42.054 1.00 91.62 896 TYR A N 1
ATOM 7293 C CA . TYR A 1 896 ? -14.850 -23.727 42.529 1.00 91.62 896 TYR A CA 1
ATOM 7294 C C . TYR A 1 896 ? -15.037 -25.254 42.489 1.00 91.62 896 TYR A C 1
ATOM 7296 O O . TYR A 1 896 ? -15.685 -25.835 43.369 1.00 91.62 896 TYR A O 1
ATOM 7304 N N . ASN A 1 897 ? -14.426 -25.895 41.493 1.00 87.81 897 ASN A N 1
ATOM 7305 C CA . ASN A 1 897 ? -14.444 -27.338 41.264 1.00 87.81 897 ASN A CA 1
ATOM 7306 C C . ASN A 1 897 ? -13.175 -28.042 41.808 1.00 87.81 897 ASN A C 1
ATOM 7308 O O . ASN A 1 897 ? -13.001 -29.245 41.609 1.00 87.81 897 ASN A O 1
ATOM 7312 N N . PHE A 1 898 ? -12.270 -27.329 42.488 1.00 88.56 898 PHE A N 1
ATOM 7313 C CA . PHE A 1 898 ? -11.076 -27.920 43.091 1.00 88.56 898 PHE A CA 1
ATOM 7314 C C . PHE A 1 898 ? -11.448 -28.715 44.350 1.00 88.56 898 PHE A C 1
ATOM 7316 O O . PHE A 1 898 ? -12.127 -28.211 45.241 1.00 88.56 898 PHE A O 1
ATOM 7323 N N . LEU A 1 899 ? -10.996 -29.968 44.441 1.00 87.31 899 LEU A N 1
ATOM 7324 C CA . LEU A 1 899 ? -11.410 -30.880 45.510 1.00 87.31 899 LEU A CA 1
ATOM 7325 C C . LEU A 1 899 ? -10.994 -30.375 46.902 1.00 87.31 899 LEU A C 1
ATOM 7327 O O . LEU A 1 899 ? -11.810 -30.326 47.816 1.00 87.31 899 LEU A O 1
ATOM 7331 N N . TYR A 1 900 ? -9.744 -29.928 47.041 1.00 85.56 900 TYR A N 1
ATOM 7332 C CA . TYR A 1 900 ? -9.142 -29.594 48.337 1.00 85.56 900 TYR A CA 1
ATOM 7333 C C . TYR A 1 900 ? -9.613 -28.261 48.943 1.00 85.56 900 TYR A C 1
ATOM 7335 O O . TYR A 1 900 ? -9.210 -27.930 50.056 1.00 85.56 900 TYR A O 1
ATOM 7343 N N . ILE A 1 901 ? -10.459 -27.483 48.247 1.00 88.19 901 ILE A N 1
ATOM 7344 C CA . ILE A 1 901 ? -11.125 -26.328 48.875 1.00 88.19 901 ILE A CA 1
ATOM 7345 C C . ILE A 1 901 ? -12.403 -26.708 49.632 1.00 88.19 901 ILE A C 1
ATOM 7347 O O . ILE A 1 901 ? -12.872 -25.901 50.433 1.00 88.19 901 ILE A O 1
ATOM 7351 N N . LYS A 1 902 ? -12.982 -27.890 49.374 1.00 88.94 902 LYS A N 1
ATOM 7352 C CA . LYS A 1 902 ? -14.204 -28.361 50.044 1.00 88.94 902 LYS A CA 1
ATOM 7353 C C . LYS A 1 902 ? -13.856 -28.811 51.455 1.00 88.94 902 LYS A C 1
ATOM 7355 O O . LYS A 1 902 ? -12.861 -29.512 51.623 1.00 88.94 902 LYS A O 1
ATOM 7360 N N . ASN A 1 903 ? -14.691 -28.469 52.437 1.00 87.00 903 ASN A N 1
ATOM 7361 C CA . ASN A 1 903 ? -14.471 -28.741 53.862 1.00 87.00 903 ASN A CA 1
ATOM 7362 C C . ASN A 1 903 ? -14.166 -30.220 54.161 1.00 87.00 903 ASN A C 1
ATOM 7364 O O . ASN A 1 903 ? -13.414 -30.508 55.086 1.00 87.00 903 ASN A O 1
ATOM 7368 N N . GLU A 1 904 ? -14.701 -31.147 53.359 1.00 86.69 904 GLU A N 1
ATOM 7369 C CA . GLU A 1 904 ? -14.450 -32.593 53.470 1.00 86.69 904 GLU A CA 1
ATOM 7370 C C . GLU A 1 904 ? -12.986 -32.992 53.190 1.00 86.69 904 GLU A C 1
ATOM 7372 O O . GLU A 1 904 ? -12.495 -33.956 53.770 1.00 86.69 904 GLU A O 1
ATOM 7377 N N . TYR A 1 905 ? -12.271 -32.248 52.338 1.00 86.31 905 TYR A N 1
ATOM 7378 C CA . TYR A 1 905 ? -10.930 -32.605 51.849 1.00 86.31 905 TYR A CA 1
ATOM 7379 C C . TYR A 1 905 ? -9.844 -31.603 52.263 1.00 86.31 905 TYR A C 1
ATOM 7381 O O . TYR A 1 905 ? -8.737 -31.638 51.718 1.00 86.31 905 TYR A O 1
ATOM 7389 N N . VAL A 1 906 ? -10.146 -30.686 53.186 1.00 83.50 906 VAL A N 1
ATOM 7390 C CA . VAL A 1 906 ? -9.191 -29.650 53.600 1.00 83.50 906 VAL A CA 1
ATOM 7391 C C . VAL A 1 906 ? -8.032 -30.288 54.368 1.00 83.50 906 VAL A C 1
ATOM 7393 O O . VAL A 1 906 ? -8.277 -31.078 55.284 1.00 83.50 906 VAL A O 1
ATOM 7396 N N . PRO A 1 907 ? -6.775 -29.937 54.048 1.00 81.94 907 PRO A N 1
ATOM 7397 C CA . PRO A 1 907 ? -5.620 -30.391 54.810 1.00 81.94 907 PRO A CA 1
ATOM 7398 C C . PRO A 1 907 ? -5.736 -29.988 56.288 1.00 81.94 907 PRO A C 1
ATOM 7400 O O . PRO A 1 907 ? -5.924 -28.810 56.610 1.00 81.94 907 PRO A O 1
ATOM 7403 N N . MET A 1 908 ? -5.610 -30.967 57.186 1.00 82.81 908 MET A N 1
ATOM 7404 C CA . MET A 1 908 ? -5.531 -30.750 58.633 1.00 82.81 908 MET A CA 1
ATOM 7405 C C . MET A 1 908 ? -4.178 -31.211 59.156 1.00 82.81 908 MET A C 1
ATOM 7407 O O . MET A 1 908 ? -3.688 -32.271 58.765 1.00 82.81 908 MET A O 1
ATOM 7411 N N . ILE A 1 909 ? -3.602 -30.447 60.080 1.00 80.50 909 ILE A N 1
ATOM 7412 C CA . ILE A 1 909 ? -2.319 -30.786 60.698 1.00 80.50 909 ILE A CA 1
ATOM 7413 C C . ILE A 1 909 ? -2.577 -31.529 62.014 1.00 80.50 909 ILE A C 1
ATOM 7415 O O . ILE A 1 909 ? -3.200 -30.991 62.933 1.00 80.50 909 ILE A O 1
ATOM 7419 N N . ASP A 1 910 ? -2.054 -32.755 62.115 1.00 70.00 910 ASP A N 1
ATOM 7420 C CA . ASP A 1 910 ? -2.350 -33.735 63.179 1.00 70.00 910 ASP A CA 1
ATOM 7421 C C . ASP A 1 910 ? -2.075 -33.265 64.617 1.00 70.00 910 ASP A C 1
ATOM 7423 O O . ASP A 1 910 ? -2.596 -33.850 65.565 1.00 70.00 910 ASP A O 1
ATOM 7427 N N . LYS A 1 911 ? -1.252 -32.229 64.817 1.00 65.75 911 LYS A N 1
ATOM 7428 C CA . LYS A 1 911 ? -0.804 -31.832 66.161 1.00 65.75 911 LYS A CA 1
ATOM 7429 C C . LYS A 1 911 ? -1.764 -30.890 66.889 1.00 65.75 911 LYS A C 1
ATOM 7431 O O . LYS A 1 911 ? -1.863 -31.003 68.104 1.00 65.75 911 LYS A O 1
ATOM 7436 N N . ASP A 1 912 ? -2.522 -30.062 66.165 1.00 66.81 912 ASP A N 1
ATOM 7437 C CA . ASP A 1 912 ? -3.345 -28.995 66.766 1.00 66.81 912 ASP A CA 1
ATOM 7438 C C . ASP A 1 912 ? -4.774 -28.902 66.194 1.00 66.81 912 ASP A C 1
ATOM 7440 O O . ASP A 1 912 ? -5.517 -27.982 66.533 1.00 66.81 912 ASP A O 1
ATOM 7444 N N . ARG A 1 913 ? -5.181 -29.831 65.306 1.00 76.94 913 ARG A N 1
ATOM 7445 C CA . ARG A 1 913 ? -6.404 -29.702 64.476 1.00 76.94 913 ARG A CA 1
ATOM 7446 C C . ARG A 1 913 ? -6.476 -28.358 63.738 1.00 76.94 913 ARG A C 1
ATOM 7448 O O . ARG A 1 913 ? -7.562 -27.853 63.457 1.00 76.94 913 ARG A O 1
ATOM 7455 N N . HIS A 1 914 ? -5.318 -27.778 63.434 1.00 84.81 914 HIS A N 1
ATOM 7456 C CA . HIS A 1 914 ? -5.232 -26.553 62.658 1.00 84.81 914 HIS A CA 1
ATOM 7457 C C . HIS A 1 914 ? -5.680 -26.848 61.228 1.00 84.81 914 HIS A C 1
ATOM 7459 O O . HIS A 1 914 ? -5.135 -27.742 60.572 1.00 84.81 914 HIS A O 1
ATOM 7465 N N . ILE A 1 915 ? -6.711 -26.133 60.783 1.00 86.81 915 ILE A N 1
ATOM 7466 C CA . ILE A 1 915 ? -7.287 -26.264 59.446 1.00 86.81 915 ILE A CA 1
ATOM 7467 C C . ILE A 1 915 ? -6.609 -25.232 58.560 1.00 86.81 915 ILE A C 1
ATOM 7469 O O . ILE A 1 915 ? -6.694 -24.033 58.828 1.00 86.81 915 ILE A O 1
ATOM 7473 N N . ILE A 1 916 ? -5.977 -25.693 57.483 1.00 88.19 916 ILE A N 1
ATOM 7474 C CA . ILE A 1 916 ? -5.325 -24.799 56.531 1.00 88.19 916 ILE A CA 1
ATOM 7475 C C . ILE A 1 916 ? -6.411 -24.124 55.675 1.00 88.19 916 ILE A C 1
ATOM 7477 O O . ILE A 1 916 ? -7.169 -24.829 55.000 1.00 88.19 916 ILE A O 1
ATOM 7481 N N . PRO A 1 917 ? -6.523 -22.780 55.647 1.00 89.94 917 PRO A N 1
ATOM 7482 C CA . PRO A 1 917 ? -7.580 -22.073 54.919 1.00 89.94 917 PRO A CA 1
ATOM 7483 C C . PRO A 1 917 ? -7.271 -22.007 53.412 1.00 89.94 917 PRO A C 1
ATOM 7485 O O . PRO A 1 917 ? -7.129 -20.940 52.817 1.00 89.94 917 PRO A O 1
ATOM 7488 N N . LEU A 1 918 ? -7.154 -23.172 52.770 1.00 89.31 918 LEU A N 1
ATOM 7489 C CA . LEU A 1 918 ? -6.636 -23.312 51.411 1.00 89.31 918 LEU A CA 1
ATOM 7490 C C . LEU A 1 918 ? -7.472 -22.548 50.371 1.00 89.31 918 LEU A C 1
ATOM 7492 O O . LEU A 1 918 ? -6.919 -21.963 49.441 1.00 89.31 918 LEU A O 1
ATOM 7496 N N . HIS A 1 919 ? -8.796 -22.514 50.540 1.00 92.31 919 HIS A N 1
ATOM 7497 C CA . HIS A 1 919 ? -9.697 -21.782 49.651 1.00 92.31 919 HIS A CA 1
ATOM 7498 C C . HIS A 1 919 ? -9.412 -20.274 49.665 1.00 92.31 919 HIS A C 1
ATOM 7500 O O . HIS A 1 919 ? -9.226 -19.667 48.609 1.00 92.31 919 HIS A O 1
ATOM 7506 N N . GLU A 1 920 ? -9.294 -19.691 50.858 1.00 93.19 920 GLU A N 1
ATOM 7507 C CA . GLU A 1 920 ? -8.898 -18.298 51.066 1.00 93.19 920 GLU A CA 1
ATOM 7508 C C . GLU A 1 920 ? -7.498 -18.018 50.498 1.00 93.19 920 GLU A C 1
ATOM 7510 O O . GLU A 1 920 ? -7.330 -17.077 49.722 1.00 93.19 920 GLU A O 1
ATOM 7515 N N . MET A 1 921 ? -6.511 -18.868 50.805 1.00 92.06 921 MET A N 1
ATOM 7516 C CA . MET A 1 921 ? -5.122 -18.709 50.352 1.00 92.06 921 MET A CA 1
ATOM 7517 C C . MET A 1 921 ? -4.997 -18.693 48.823 1.00 92.06 921 MET A C 1
ATOM 7519 O O . MET A 1 921 ? -4.290 -17.845 48.270 1.00 92.06 921 MET A O 1
ATOM 7523 N N . ILE A 1 922 ? -5.683 -19.617 48.138 1.00 91.81 922 ILE A N 1
ATOM 7524 C CA . ILE A 1 922 ? -5.676 -19.706 46.673 1.00 91.81 922 ILE A CA 1
ATOM 7525 C C . ILE A 1 922 ? -6.328 -18.463 46.071 1.00 91.81 922 ILE A C 1
ATOM 7527 O O . ILE A 1 922 ? -5.721 -17.806 45.225 1.00 91.81 922 ILE A O 1
ATOM 7531 N N . VAL A 1 923 ? -7.540 -18.109 46.511 1.00 93.69 923 VAL A N 1
ATOM 7532 C CA . VAL A 1 923 ? -8.265 -16.959 45.949 1.00 93.69 923 VAL A CA 1
ATOM 7533 C C . VAL A 1 923 ? -7.502 -15.660 46.206 1.00 93.69 923 VAL A C 1
ATOM 7535 O O . VAL A 1 923 ? -7.379 -14.846 45.294 1.00 93.69 923 VAL A O 1
ATOM 7538 N N . PHE A 1 924 ? -6.918 -15.483 47.392 1.00 93.06 924 PHE A N 1
ATOM 7539 C CA . PHE A 1 924 ? -6.092 -14.319 47.707 1.00 93.06 924 PHE A CA 1
ATOM 7540 C C . PHE A 1 924 ? -4.871 -14.208 46.782 1.00 93.06 924 PHE A C 1
ATOM 7542 O O . PHE A 1 924 ? -4.621 -13.145 46.217 1.00 93.06 924 PHE A O 1
ATOM 7549 N N . SER A 1 925 ? -4.145 -15.309 46.564 1.00 90.88 925 SER A N 1
ATOM 7550 C CA . SER A 1 925 ? -2.999 -15.341 45.644 1.00 90.88 925 SER A CA 1
ATOM 7551 C C . SER A 1 925 ? -3.397 -15.022 44.193 1.00 90.88 925 SER A C 1
ATOM 7553 O O . SER A 1 925 ? -2.716 -14.256 43.501 1.00 90.88 925 SER A O 1
ATOM 7555 N N . LEU A 1 926 ? -4.538 -15.548 43.736 1.00 91.44 926 LEU A N 1
ATOM 7556 C CA . LEU A 1 926 ? -5.074 -15.267 42.402 1.00 91.44 926 LEU A CA 1
ATOM 7557 C C . LEU A 1 926 ? -5.437 -13.793 42.226 1.00 91.44 926 LEU A C 1
ATOM 7559 O O . LEU A 1 926 ? -5.140 -13.226 41.179 1.00 91.44 926 LEU A O 1
ATOM 7563 N N . VAL A 1 927 ? -6.033 -13.166 43.243 1.00 91.81 927 VAL A N 1
ATOM 7564 C CA . VAL A 1 927 ? -6.362 -11.734 43.236 1.00 91.81 927 VAL A CA 1
ATOM 7565 C C . VAL A 1 927 ? -5.105 -10.875 43.096 1.00 91.81 927 VAL A C 1
ATOM 7567 O O . VAL A 1 927 ? -5.073 -10.000 42.228 1.00 91.81 927 VAL A O 1
ATOM 7570 N N . GLN A 1 928 ? -4.064 -11.161 43.886 1.00 87.69 928 GLN A N 1
ATOM 7571 C CA . GLN A 1 928 ? -2.775 -10.458 43.800 1.00 87.69 928 GLN A CA 1
ATOM 7572 C C . GLN A 1 928 ? -2.172 -10.595 42.396 1.00 87.69 928 GLN A C 1
ATOM 7574 O O . GLN A 1 928 ? -1.826 -9.610 41.747 1.00 87.69 928 GLN A O 1
ATOM 7579 N N . SER A 1 929 ? -2.157 -11.820 41.869 1.00 85.88 929 SER A N 1
ATOM 7580 C CA . SER A 1 929 ? -1.654 -12.103 40.520 1.00 85.88 929 SER A CA 1
ATOM 7581 C C . SER A 1 929 ? -2.468 -11.392 39.433 1.00 85.88 929 SER A C 1
ATOM 7583 O O . SER A 1 929 ? -1.913 -10.889 38.456 1.00 85.88 929 SER A O 1
ATOM 7585 N N . ALA A 1 930 ? -3.793 -11.338 39.589 1.00 87.81 930 ALA A N 1
ATOM 7586 C CA . ALA A 1 930 ? -4.710 -10.737 38.631 1.00 87.81 930 ALA A CA 1
ATOM 7587 C C . ALA A 1 930 ? -4.528 -9.224 38.518 1.00 87.81 930 ALA A C 1
ATOM 7589 O O . ALA A 1 930 ? -4.588 -8.693 37.408 1.00 87.81 930 ALA A O 1
ATOM 7590 N N . GLN A 1 931 ? -4.297 -8.530 39.638 1.00 84.62 931 GLN A N 1
ATOM 7591 C CA . GLN A 1 931 ? -4.028 -7.092 39.637 1.00 84.62 931 GLN A CA 1
ATOM 7592 C C . GLN A 1 931 ? -2.854 -6.760 38.714 1.00 84.62 931 GLN A C 1
ATOM 7594 O O . GLN A 1 931 ? -2.922 -5.821 37.919 1.00 84.62 931 GLN A O 1
ATOM 7599 N N . ASP A 1 932 ? -1.800 -7.559 38.761 1.00 78.75 932 ASP A N 1
ATOM 7600 C CA . ASP A 1 932 ? -0.617 -7.283 37.970 1.00 78.75 932 ASP A CA 1
ATOM 7601 C C . ASP A 1 932 ? -0.713 -7.796 36.533 1.00 78.75 932 ASP A C 1
ATOM 7603 O O . ASP A 1 932 ? -0.423 -7.054 35.593 1.00 78.75 932 ASP A O 1
ATOM 7607 N N . ILE A 1 933 ? -1.198 -9.022 36.327 1.00 81.19 933 ILE A N 1
ATOM 7608 C CA . ILE A 1 933 ? -1.330 -9.607 34.985 1.00 81.19 933 ILE A CA 1
ATOM 7609 C C . ILE A 1 933 ? -2.351 -8.826 34.146 1.00 81.19 933 ILE A C 1
ATOM 7611 O O . ILE A 1 933 ? -2.113 -8.563 32.966 1.00 81.19 933 ILE A O 1
ATOM 7615 N N . ALA A 1 934 ? -3.493 -8.459 34.735 1.00 78.94 934 ALA A N 1
ATOM 7616 C CA . ALA A 1 934 ? -4.606 -7.872 33.997 1.00 78.94 934 ALA A CA 1
ATOM 7617 C C . ALA A 1 934 ? -4.611 -6.337 33.994 1.00 78.94 934 ALA A C 1
ATOM 7619 O O . ALA A 1 934 ? -5.177 -5.747 33.072 1.00 78.94 934 ALA A O 1
ATOM 7620 N N . CYS A 1 935 ? -4.015 -5.680 34.999 1.00 75.62 935 CYS A N 1
ATOM 7621 C CA . CYS A 1 935 ? -4.070 -4.218 35.117 1.00 75.62 935 CYS A CA 1
ATOM 7622 C C . CYS A 1 935 ? -2.709 -3.520 34.965 1.00 75.62 935 CYS A C 1
ATOM 7624 O O . CYS A 1 935 ? -2.702 -2.339 34.611 1.00 75.62 935 CYS A O 1
ATOM 7626 N N . SER A 1 936 ? -1.574 -4.201 35.178 1.00 69.25 936 SER A N 1
ATOM 7627 C CA . SER A 1 936 ? -0.242 -3.571 35.097 1.00 69.25 936 SER A CA 1
ATOM 7628 C C . SER A 1 936 ? 0.405 -3.633 33.706 1.00 69.25 936 SER A C 1
ATOM 7630 O O . SER A 1 936 ? 1.327 -2.863 33.457 1.00 69.25 936 SER A O 1
ATOM 7632 N N . SER A 1 937 ? -0.101 -4.439 32.764 1.00 58.72 937 SER A N 1
ATOM 7633 C CA . SER A 1 937 ? 0.480 -4.617 31.415 1.00 58.72 937 SER A CA 1
ATOM 7634 C C . SER A 1 937 ? 0.617 -3.332 30.579 1.00 58.72 937 SER A C 1
ATOM 7636 O O . SER A 1 937 ? 1.454 -3.273 29.683 1.00 58.72 937 SER A O 1
ATOM 7638 N N . HIS A 1 938 ? -0.163 -2.289 30.880 1.00 54.22 938 HIS A N 1
ATOM 7639 C CA . HIS A 1 938 ? -0.117 -0.993 30.189 1.00 54.22 938 HIS A CA 1
ATOM 7640 C C . HIS A 1 938 ? 0.693 0.094 30.917 1.00 54.22 938 HIS A C 1
ATOM 7642 O O . HIS A 1 938 ? 0.964 1.132 30.323 1.00 54.22 938 HIS A O 1
ATOM 7648 N N . LEU A 1 939 ? 1.054 -0.113 32.189 1.00 51.78 939 LEU A N 1
ATOM 7649 C CA . LEU A 1 939 ? 1.607 0.927 33.072 1.00 51.78 939 LEU A CA 1
ATOM 7650 C C . LEU A 1 939 ? 3.115 0.803 33.321 1.00 51.78 939 LEU A C 1
ATOM 7652 O O . LEU A 1 939 ? 3.676 1.653 34.002 1.00 51.78 939 LEU A O 1
ATOM 7656 N N . ILE A 1 940 ? 3.784 -0.209 32.758 1.00 50.53 940 ILE A N 1
ATOM 7657 C CA . ILE A 1 940 ? 5.221 -0.482 32.980 1.00 50.53 940 ILE A CA 1
ATOM 7658 C C . ILE A 1 940 ? 6.125 0.703 32.555 1.00 50.53 940 ILE A C 1
ATOM 7660 O O . ILE A 1 940 ? 7.293 0.757 32.926 1.00 50.53 940 ILE A O 1
ATOM 7664 N N . TYR A 1 941 ? 5.581 1.702 31.852 1.00 49.22 941 TYR A N 1
ATOM 7665 C CA . TYR A 1 941 ? 6.308 2.893 31.412 1.00 49.22 941 TYR A CA 1
ATOM 7666 C C . TYR A 1 941 ? 5.972 4.200 32.149 1.00 49.22 941 TYR A C 1
ATOM 7668 O O . TYR A 1 941 ? 6.574 5.213 31.811 1.00 49.22 941 TYR A O 1
ATOM 7676 N N . GLU A 1 942 ? 5.069 4.232 33.139 1.00 44.28 942 GLU A N 1
ATOM 7677 C CA . GLU A 1 942 ? 4.874 5.451 33.947 1.00 44.28 942 GLU A CA 1
ATOM 7678 C C . GLU A 1 942 ? 5.786 5.401 35.194 1.00 44.28 942 GLU A C 1
ATOM 7680 O O . GLU A 1 942 ? 5.556 4.560 36.065 1.00 44.28 942 GLU A O 1
ATOM 7685 N N . PRO A 1 943 ? 6.832 6.255 35.305 1.00 42.62 943 PRO A N 1
ATOM 7686 C CA . PRO A 1 943 ? 7.665 6.323 36.503 1.00 42.62 943 PRO A CA 1
ATOM 7687 C C . PRO A 1 943 ? 6.800 6.745 37.686 1.00 42.62 943 PRO A C 1
ATOM 7689 O O . PRO A 1 943 ? 6.046 7.716 37.606 1.00 42.62 943 PRO A O 1
ATOM 7692 N N . THR A 1 944 ? 6.896 6.013 38.787 1.00 40.34 944 THR A N 1
ATOM 7693 C CA . THR A 1 944 ? 5.998 6.196 39.930 1.00 40.34 944 THR A CA 1
ATOM 7694 C C . THR A 1 944 ? 6.418 7.326 40.870 1.00 40.34 944 THR A C 1
ATOM 7696 O O . THR A 1 944 ? 5.662 7.651 41.784 1.00 40.34 944 THR A O 1
ATOM 7699 N N . THR A 1 945 ? 7.575 7.966 40.660 1.00 46.62 945 THR A N 1
ATOM 7700 C CA . THR A 1 945 ? 8.033 9.092 41.492 1.00 46.62 945 THR A CA 1
ATOM 7701 C C . THR A 1 945 ? 8.857 10.125 40.713 1.00 46.62 945 THR A C 1
ATOM 7703 O O . THR A 1 945 ? 9.663 9.769 39.856 1.00 46.62 945 THR A O 1
ATOM 7706 N N . ASP A 1 946 ? 8.740 11.408 41.081 1.00 46.94 946 ASP A N 1
ATOM 7707 C CA . ASP A 1 946 ? 9.568 12.519 40.557 1.00 46.94 946 ASP A CA 1
ATOM 7708 C C . ASP A 1 946 ? 11.082 12.327 40.808 1.00 46.94 946 ASP A C 1
ATOM 7710 O O . ASP A 1 946 ? 11.919 13.013 40.219 1.00 46.94 946 ASP A O 1
ATOM 7714 N N . ILE A 1 947 ? 11.447 11.395 41.694 1.00 46.03 947 ILE A N 1
ATOM 7715 C CA . ILE A 1 947 ? 12.832 11.044 42.026 1.00 46.03 947 ILE A CA 1
ATOM 7716 C C . ILE A 1 947 ? 13.401 10.062 40.989 1.00 46.03 947 ILE A C 1
ATOM 7718 O O . ILE A 1 947 ? 14.546 10.222 40.570 1.00 46.03 947 ILE A O 1
ATOM 7722 N N . GLU A 1 948 ? 12.592 9.118 40.497 1.00 44.88 948 GLU A N 1
ATOM 7723 C CA . GLU A 1 948 ? 12.990 8.203 39.419 1.00 44.88 948 GLU A CA 1
ATOM 7724 C C . GLU A 1 948 ? 13.128 8.921 38.073 1.00 44.88 948 GLU A C 1
ATOM 7726 O O . GLU A 1 948 ? 13.983 8.540 37.283 1.00 44.88 948 GLU A O 1
ATOM 7731 N N . VAL A 1 949 ? 12.367 9.997 37.831 1.00 47.88 949 VAL A N 1
ATOM 7732 C CA . VAL A 1 949 ? 12.467 10.806 36.599 1.00 47.88 949 VAL A CA 1
ATOM 7733 C C . VAL A 1 949 ? 13.865 11.416 36.439 1.00 47.88 949 VAL A C 1
ATOM 7735 O O . VAL A 1 949 ? 14.412 11.390 35.345 1.00 47.88 949 VAL A O 1
ATOM 7738 N N . LYS A 1 950 ? 14.508 11.871 37.524 1.00 46.94 950 LYS A N 1
ATOM 7739 C CA . LYS A 1 950 ? 15.863 12.452 37.451 1.00 46.94 950 LYS A CA 1
ATOM 7740 C C . LYS A 1 950 ? 16.976 11.420 37.262 1.00 46.94 950 LYS A C 1
ATOM 7742 O O . LYS A 1 950 ? 17.958 11.720 36.593 1.00 46.94 950 LYS A O 1
ATOM 7747 N N . GLU A 1 951 ? 16.839 10.218 37.823 1.00 44.16 951 GLU A N 1
ATOM 7748 C CA . GLU A 1 951 ? 17.809 9.134 37.584 1.00 44.16 951 GLU A CA 1
ATOM 7749 C C . GLU A 1 951 ? 17.594 8.433 36.233 1.00 44.16 951 GLU A C 1
ATOM 7751 O O . GLU A 1 951 ? 18.535 7.844 35.694 1.00 44.16 951 GLU A O 1
ATOM 7756 N N . LYS A 1 952 ? 16.382 8.508 35.665 1.00 42.75 952 LYS A N 1
ATOM 7757 C CA . LYS A 1 952 ? 16.088 8.047 34.304 1.00 42.75 952 LYS A CA 1
ATOM 7758 C C . LYS A 1 952 ? 16.454 9.064 33.233 1.00 42.75 952 LYS A C 1
ATOM 7760 O O . LYS A 1 952 ? 16.981 8.634 32.222 1.00 42.75 952 LYS A O 1
ATOM 7765 N N . GLU A 1 953 ? 16.307 10.369 33.448 1.00 47.03 953 GLU A N 1
ATOM 7766 C CA . GLU A 1 953 ? 16.772 11.379 32.479 1.00 47.03 953 GLU A CA 1
ATOM 7767 C C . GLU A 1 953 ? 18.288 11.267 32.198 1.00 47.03 953 GLU A C 1
ATOM 7769 O O . GLU A 1 953 ? 18.729 11.556 31.090 1.00 47.03 953 GLU A O 1
ATOM 7774 N N . GLU A 1 954 ? 19.088 10.760 33.149 1.00 46.78 954 GLU A N 1
ATOM 7775 C CA . GLU A 1 954 ? 20.516 10.453 32.935 1.00 46.78 954 GLU A CA 1
ATOM 7776 C C . GLU A 1 954 ? 20.790 9.059 32.322 1.00 46.78 954 GLU A C 1
ATOM 7778 O O . GLU A 1 954 ? 21.924 8.781 31.931 1.00 46.78 954 GLU A O 1
ATOM 7783 N N . LYS A 1 955 ? 19.783 8.178 32.212 1.00 42.66 955 LYS A N 1
ATOM 7784 C CA . LYS A 1 955 ? 19.896 6.810 31.653 1.00 42.66 955 LYS A CA 1
ATOM 7785 C C . LYS A 1 955 ? 19.037 6.551 30.405 1.00 42.66 955 LYS A C 1
ATOM 7787 O O . LYS A 1 955 ? 19.235 5.538 29.742 1.00 42.66 955 LYS A O 1
ATOM 7792 N N . GLU A 1 956 ? 18.105 7.435 30.058 1.00 42.69 956 GLU A N 1
ATOM 7793 C CA . GLU A 1 956 ? 17.174 7.281 28.929 1.00 42.69 956 GLU A CA 1
ATOM 7794 C C . GLU A 1 956 ? 17.797 7.640 27.569 1.00 42.69 956 GLU A C 1
ATOM 7796 O O . GLU A 1 956 ? 17.236 7.277 26.539 1.00 42.69 956 GLU A O 1
ATOM 7801 N N . GLU A 1 957 ? 19.004 8.225 27.530 1.00 45.84 957 GLU A N 1
ATOM 7802 C CA . GLU A 1 957 ? 19.781 8.368 26.282 1.00 45.84 957 GLU A CA 1
ATOM 7803 C C . GLU A 1 957 ? 20.335 7.024 25.740 1.00 45.84 957 GLU A C 1
ATOM 7805 O O . GLU A 1 957 ? 20.862 6.993 24.629 1.00 45.84 957 GLU A O 1
ATOM 7810 N N . GLU A 1 958 ? 20.183 5.906 26.469 1.00 42.25 958 GLU A N 1
ATOM 7811 C CA . GLU A 1 958 ? 20.615 4.553 26.056 1.00 42.25 958 GLU A CA 1
ATOM 7812 C C . GLU A 1 958 ? 19.461 3.532 25.898 1.00 42.25 958 GLU A C 1
ATOM 7814 O O . GLU A 1 958 ? 19.708 2.328 25.813 1.00 42.25 958 GLU A O 1
ATOM 7819 N N . ALA A 1 959 ? 18.193 3.959 25.840 1.00 41.28 959 ALA A N 1
ATOM 7820 C CA . ALA A 1 959 ? 17.066 3.036 25.650 1.00 41.28 959 ALA A CA 1
ATOM 7821 C C . ALA A 1 959 ? 16.884 2.637 24.167 1.00 41.28 959 ALA A C 1
ATOM 7823 O O . ALA A 1 959 ? 16.008 3.143 23.465 1.00 41.28 959 ALA A O 1
ATOM 7824 N N . GLU A 1 960 ? 17.743 1.726 23.701 1.00 39.41 960 GLU A N 1
ATOM 7825 C CA . GLU A 1 960 ? 17.583 0.963 22.455 1.00 39.41 960 GLU A CA 1
ATOM 7826 C C . GLU A 1 960 ? 16.315 0.080 22.487 1.00 39.41 960 GLU A C 1
ATOM 7828 O O . GLU A 1 960 ? 15.760 -0.211 23.550 1.00 39.41 960 GLU A O 1
ATOM 7833 N N . GLU A 1 961 ? 15.867 -0.377 21.307 1.00 43.03 961 GLU A N 1
ATOM 7834 C CA . GLU A 1 961 ? 14.971 -1.535 21.176 1.00 43.03 961 GLU A CA 1
ATOM 7835 C C . GLU A 1 961 ? 15.369 -2.627 22.176 1.00 43.03 961 GLU A C 1
ATOM 7837 O O . GLU A 1 961 ? 16.558 -2.917 22.311 1.00 43.03 961 GLU A O 1
ATOM 7842 N N . ALA A 1 962 ? 14.373 -3.216 22.858 1.00 40.19 962 ALA A N 1
ATOM 7843 C CA . ALA A 1 962 ? 14.549 -4.198 23.927 1.00 40.19 962 ALA A CA 1
ATOM 7844 C C . ALA A 1 962 ? 15.791 -5.063 23.687 1.00 40.19 962 ALA A C 1
ATOM 7846 O O . ALA A 1 962 ? 15.833 -5.869 22.754 1.00 40.19 962 ALA A O 1
ATOM 7847 N N . SER A 1 963 ? 16.804 -4.901 24.539 1.00 43.44 963 SER A N 1
ATOM 7848 C CA . SER A 1 963 ? 18.167 -5.431 24.338 1.00 43.44 963 SER A CA 1
ATOM 7849 C C . SER A 1 963 ? 18.253 -6.970 24.286 1.00 43.44 963 SER A C 1
ATOM 7851 O O . SER A 1 963 ? 19.339 -7.555 24.275 1.00 43.44 963 SER A O 1
ATOM 7853 N N . GLY A 1 964 ? 17.110 -7.661 24.355 1.00 45.62 964 GLY A N 1
ATOM 7854 C CA . GLY A 1 964 ? 16.986 -9.104 24.533 1.00 45.62 964 GLY A CA 1
ATOM 7855 C C . GLY A 1 964 ? 17.506 -9.594 25.888 1.00 45.62 964 GLY A C 1
ATOM 7856 O O . GLY A 1 964 ? 17.528 -10.803 26.123 1.00 45.62 964 GLY A O 1
ATOM 7857 N N . THR A 1 965 ? 17.944 -8.680 26.765 1.00 46.72 965 THR A N 1
ATOM 7858 C CA . THR A 1 965 ? 18.473 -8.980 28.106 1.00 46.72 965 THR A CA 1
ATOM 7859 C C . THR A 1 965 ? 17.514 -8.615 29.235 1.00 46.72 965 THR A C 1
ATOM 7861 O O . THR A 1 965 ? 17.737 -9.015 30.377 1.00 46.72 965 THR A O 1
ATOM 7864 N N . GLU A 1 966 ? 16.431 -7.906 28.916 1.00 58.09 966 GLU A N 1
ATOM 7865 C CA . GLU A 1 966 ? 15.378 -7.562 29.864 1.00 58.09 966 GLU A CA 1
ATOM 7866 C C . GLU A 1 966 ? 14.633 -8.819 30.314 1.00 58.09 966 GLU A C 1
ATOM 7868 O O . GLU A 1 966 ? 14.142 -9.624 29.519 1.00 58.09 966 GLU A O 1
ATOM 7873 N N . GLU A 1 967 ? 14.571 -9.001 31.627 1.00 60.53 967 GLU A N 1
ATOM 7874 C CA . GLU A 1 967 ? 13.797 -10.070 32.228 1.00 60.53 967 GLU A CA 1
ATOM 7875 C C . GLU A 1 967 ? 12.303 -9.779 32.046 1.00 60.53 967 GLU A C 1
ATOM 7877 O O . GLU A 1 967 ? 11.836 -8.688 32.368 1.00 60.53 967 GLU A O 1
ATOM 7882 N N . PHE A 1 968 ? 11.551 -10.754 31.528 1.00 65.38 968 PHE A N 1
ATOM 7883 C CA . PHE A 1 968 ? 10.112 -10.611 31.305 1.00 65.38 968 PHE A CA 1
ATOM 7884 C C . PHE A 1 968 ? 9.428 -10.167 32.606 1.00 65.38 968 PHE A C 1
ATOM 7886 O O . PHE A 1 968 ? 9.669 -10.770 33.651 1.00 65.38 968 PHE A O 1
ATOM 7893 N N . PHE A 1 969 ? 8.571 -9.143 32.561 1.00 68.75 969 PHE A N 1
ATOM 7894 C CA . PHE A 1 969 ? 8.035 -8.506 33.774 1.00 68.75 969 PHE A CA 1
ATOM 7895 C C . PHE A 1 969 ? 7.356 -9.499 34.737 1.00 68.75 969 PHE A C 1
ATOM 7897 O O . PHE A 1 969 ? 7.482 -9.364 35.951 1.00 68.75 969 PHE A O 1
ATOM 7904 N N . LEU A 1 970 ? 6.700 -10.547 34.212 1.00 67.12 970 LEU A N 1
ATOM 7905 C CA . LEU A 1 970 ? 6.126 -11.609 35.046 1.00 67.12 970 LEU A CA 1
ATOM 7906 C C . LEU A 1 970 ? 7.195 -12.326 35.871 1.00 67.12 970 LEU A C 1
ATOM 7908 O O . LEU A 1 970 ? 6.963 -12.622 37.032 1.00 67.12 970 LEU A O 1
ATOM 7912 N N . VAL A 1 971 ? 8.379 -12.571 35.311 1.00 70.12 971 VAL A N 1
ATOM 7913 C CA . VAL A 1 971 ? 9.482 -13.223 36.029 1.00 70.12 971 VAL A CA 1
ATOM 7914 C C . VAL A 1 971 ? 10.009 -12.319 37.142 1.00 70.12 971 VAL A C 1
ATOM 7916 O O . VAL A 1 971 ? 10.278 -12.805 38.240 1.00 70.12 971 VAL A O 1
ATOM 7919 N N . GLN A 1 972 ? 10.102 -11.008 36.899 1.00 72.88 972 GLN A N 1
ATOM 7920 C CA . GLN A 1 972 ? 10.459 -10.042 37.943 1.00 72.88 972 GLN A CA 1
ATOM 7921 C C . GLN A 1 972 ? 9.423 -10.037 39.071 1.00 72.88 972 GLN A C 1
ATOM 7923 O O . GLN A 1 972 ? 9.793 -10.155 40.236 1.00 72.88 972 GLN A O 1
ATOM 7928 N N . MET A 1 973 ? 8.132 -10.002 38.732 1.00 72.81 973 MET A N 1
ATOM 7929 C CA . MET A 1 973 ? 7.058 -10.105 39.718 1.00 72.81 973 MET A CA 1
ATOM 7930 C C . MET A 1 973 ? 7.123 -11.405 40.522 1.00 72.81 973 MET A C 1
ATOM 7932 O O . MET A 1 973 ? 6.973 -11.384 41.736 1.00 72.81 973 MET A O 1
ATOM 7936 N N . TRP A 1 974 ? 7.363 -12.546 39.870 1.00 75.25 974 TRP A N 1
ATOM 7937 C CA . TRP A 1 974 ? 7.436 -13.845 40.545 1.00 75.25 974 TRP A CA 1
ATOM 7938 C C . TRP A 1 974 ? 8.593 -13.922 41.543 1.00 75.25 974 TRP A C 1
ATOM 7940 O O . TRP A 1 974 ? 8.485 -14.613 42.556 1.00 75.25 974 TRP A O 1
ATOM 7950 N N . LYS A 1 975 ? 9.700 -13.210 41.284 1.00 73.94 975 LYS A N 1
ATOM 7951 C CA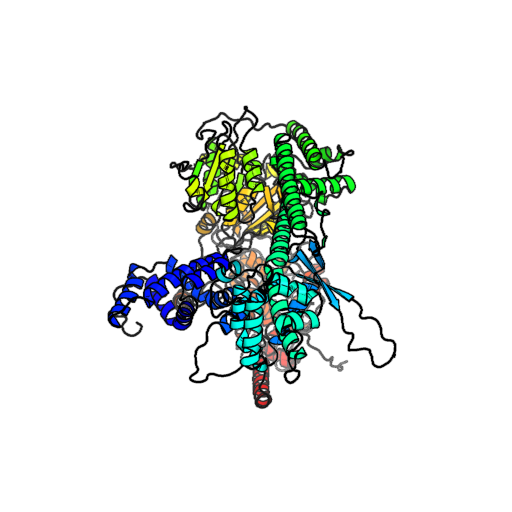 . LYS A 1 975 ? 10.832 -13.118 42.219 1.00 73.94 975 LYS A CA 1
ATOM 7952 C C . LYS A 1 975 ? 10.464 -12.437 43.525 1.00 73.94 975 LYS A C 1
ATOM 7954 O O . LYS A 1 975 ? 11.002 -12.812 44.563 1.00 73.94 975 LYS A O 1
ATOM 7959 N N . THR A 1 976 ? 9.582 -11.450 43.457 1.00 75.56 976 THR A N 1
ATOM 7960 C CA . THR A 1 976 ? 9.197 -10.610 44.593 1.00 75.56 976 THR A CA 1
ATOM 7961 C C . THR A 1 976 ? 7.798 -10.922 45.114 1.00 75.56 976 THR A C 1
ATOM 7963 O O . THR A 1 976 ? 7.325 -10.218 45.999 1.00 75.56 976 THR A O 1
ATOM 7966 N N . ALA A 1 977 ? 7.123 -11.933 44.561 1.00 76.88 977 ALA A N 1
ATOM 7967 C CA . ALA A 1 977 ? 5.747 -12.250 44.902 1.00 76.88 977 ALA A CA 1
ATOM 7968 C C . ALA A 1 977 ? 5.627 -12.679 46.367 1.00 76.88 977 ALA A C 1
ATOM 7970 O O . ALA A 1 977 ? 6.219 -13.677 46.796 1.00 76.88 977 ALA A O 1
ATOM 7971 N N . ASP A 1 978 ? 4.834 -11.912 47.108 1.00 77.62 978 ASP A N 1
ATOM 7972 C CA . ASP A 1 978 ? 4.524 -12.167 48.499 1.00 77.62 978 ASP A CA 1
ATOM 7973 C C . ASP A 1 978 ? 3.044 -11.850 48.781 1.00 77.62 978 ASP A C 1
ATOM 7975 O O . ASP A 1 978 ? 2.685 -10.672 48.841 1.00 77.62 978 ASP A O 1
ATOM 7979 N N . PRO A 1 979 ? 2.151 -12.856 48.893 1.00 79.38 979 PRO A N 1
ATOM 7980 C CA . PRO A 1 979 ? 2.405 -14.299 48.994 1.00 79.38 979 PRO A CA 1
ATOM 7981 C C . PRO A 1 979 ? 2.796 -14.980 47.664 1.00 79.38 979 PRO A C 1
ATOM 7983 O O . PRO A 1 979 ? 2.673 -14.379 46.596 1.00 79.38 979 PRO A O 1
ATOM 7986 N N . PRO A 1 980 ? 3.213 -16.266 47.703 1.00 81.75 980 PRO A N 1
ATOM 7987 C CA . PRO A 1 980 ? 3.463 -17.076 46.509 1.00 81.75 980 PRO A CA 1
ATOM 7988 C C . PRO A 1 980 ? 2.304 -17.060 45.503 1.00 81.75 980 PRO A C 1
ATOM 7990 O O . PRO A 1 980 ? 1.133 -17.084 45.894 1.00 81.75 980 PRO A O 1
ATOM 7993 N N . ILE A 1 981 ? 2.627 -17.086 44.208 1.00 83.31 981 ILE A N 1
ATOM 7994 C CA . ILE A 1 981 ? 1.641 -17.071 43.121 1.00 83.31 981 ILE A CA 1
ATOM 7995 C C . ILE A 1 981 ? 1.121 -18.482 42.880 1.00 83.31 981 ILE A C 1
ATOM 7997 O O . ILE A 1 981 ? 1.882 -19.406 42.608 1.00 83.31 981 ILE A O 1
ATOM 8001 N N . VAL A 1 982 ? -0.192 -18.645 42.944 1.00 83.62 982 VAL A N 1
ATOM 8002 C CA . VAL A 1 982 ? -0.874 -19.904 42.669 1.00 83.62 982 VAL A CA 1
ATOM 8003 C C . VAL A 1 982 ? -1.342 -19.918 41.219 1.00 83.62 982 VAL A C 1
ATOM 8005 O O . VAL A 1 982 ? -2.048 -19.013 40.779 1.00 83.62 982 VAL A O 1
ATOM 8008 N N . LEU A 1 983 ? -1.005 -20.981 40.492 1.00 76.62 983 LEU A N 1
ATOM 8009 C CA . LEU A 1 983 ? -1.574 -21.302 39.190 1.00 76.62 983 LEU A CA 1
ATOM 8010 C C . LEU A 1 983 ? -2.233 -22.679 39.264 1.00 76.62 983 LEU A C 1
ATOM 8012 O O . LEU A 1 983 ? -1.591 -23.675 39.588 1.00 76.62 983 LEU A O 1
ATOM 8016 N N . LEU A 1 984 ? -3.518 -22.752 38.935 1.00 75.19 984 LEU A N 1
ATOM 8017 C CA . LEU A 1 984 ? -4.184 -24.036 38.728 1.00 75.19 9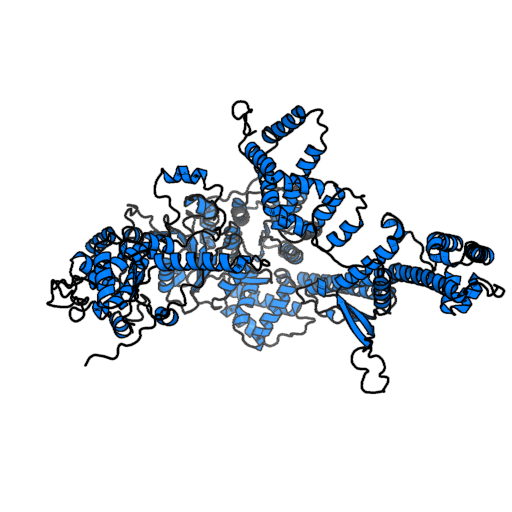84 LEU A CA 1
ATOM 8018 C C . LEU A 1 984 ? -3.778 -24.581 37.355 1.00 75.19 984 LEU A C 1
ATOM 8020 O O . LEU A 1 984 ? -3.668 -23.811 36.392 1.00 75.19 984 LEU A O 1
ATOM 8024 N N . ASN A 1 985 ? -3.480 -25.882 37.279 1.00 66.38 985 ASN A N 1
ATOM 8025 C CA . ASN A 1 985 ? -2.986 -26.489 36.047 1.00 66.38 985 ASN A CA 1
ATOM 8026 C C . ASN A 1 985 ? -4.050 -26.373 34.952 1.00 66.38 985 ASN A C 1
ATOM 8028 O O . ASN A 1 985 ? -5.132 -26.953 35.023 1.00 66.38 985 ASN A O 1
ATOM 8032 N N . GLN A 1 986 ? -3.745 -25.548 33.950 1.00 61.28 986 GLN A N 1
ATOM 8033 C CA . GLN A 1 986 ? -4.717 -25.160 32.941 1.00 61.28 986 GLN A CA 1
ATOM 8034 C C . GLN A 1 986 ? -4.993 -26.320 31.984 1.00 61.28 986 GLN A C 1
ATOM 8036 O O . GLN A 1 986 ? -4.073 -26.943 31.451 1.00 61.28 986 GLN A O 1
ATOM 8041 N N . THR A 1 987 ? -6.270 -26.520 31.656 1.00 58.62 987 THR A N 1
ATOM 8042 C CA . THR A 1 987 ? -6.671 -27.223 30.430 1.00 58.62 987 THR A CA 1
ATOM 8043 C C . THR A 1 987 ? -5.867 -26.650 29.250 1.00 58.62 987 THR A C 1
ATOM 8045 O O . THR A 1 987 ? -5.760 -25.422 29.160 1.00 58.62 987 THR A O 1
ATOM 8048 N N . PRO A 1 988 ? -5.319 -27.472 28.329 1.00 56.97 988 PRO A N 1
ATOM 8049 C CA . PRO A 1 988 ? -4.510 -26.982 27.212 1.00 56.97 988 PRO A CA 1
ATOM 8050 C C . PRO A 1 988 ? -5.142 -25.769 26.517 1.00 56.97 988 PRO A C 1
ATOM 8052 O O . PRO A 1 988 ? -6.356 -25.751 26.310 1.00 56.97 988 PRO A O 1
ATOM 8055 N N . ILE A 1 989 ? -4.335 -24.774 26.122 1.00 47.91 989 ILE A N 1
ATOM 8056 C CA . ILE A 1 989 ? -4.794 -23.484 25.553 1.00 47.91 989 ILE A CA 1
ATOM 8057 C C . ILE A 1 989 ? -5.846 -23.675 24.438 1.00 47.91 989 ILE A C 1
ATOM 8059 O O . ILE A 1 989 ? -6.823 -22.929 24.354 1.00 47.91 989 ILE A O 1
ATOM 8063 N N . ALA A 1 990 ? -5.702 -24.729 23.629 1.00 48.41 990 ALA A N 1
ATOM 8064 C CA . ALA A 1 990 ? -6.639 -25.097 22.564 1.00 48.41 990 ALA A CA 1
ATOM 8065 C C . ALA A 1 990 ? -8.056 -25.479 23.049 1.00 48.41 990 ALA A C 1
ATOM 8067 O O . ALA A 1 990 ? -9.013 -25.305 22.306 1.00 48.41 990 ALA A O 1
ATOM 8068 N N . LYS A 1 991 ? -8.206 -25.975 24.283 1.00 56.00 991 LYS A N 1
ATOM 8069 C CA . LYS A 1 991 ? -9.499 -26.244 24.944 1.00 56.00 991 LYS A CA 1
ATOM 8070 C C . LYS A 1 991 ? -9.967 -25.063 25.811 1.00 56.00 991 LYS A C 1
ATOM 8072 O O . LYS A 1 991 ? -11.161 -24.836 25.942 1.00 56.00 991 LYS A O 1
ATOM 8077 N N . SER A 1 992 ? -9.031 -24.279 26.354 1.00 50.28 992 SER A N 1
ATOM 8078 C CA . SER A 1 992 ? -9.295 -23.080 27.172 1.00 50.28 992 SER A CA 1
ATOM 8079 C C . SER A 1 992 ? -9.946 -21.924 26.389 1.00 50.28 992 SER A C 1
ATOM 8081 O O . SER A 1 992 ? -10.718 -21.141 26.942 1.00 50.28 992 SER A O 1
ATOM 8083 N N . THR A 1 993 ? -9.707 -21.836 25.076 1.00 46.44 993 THR A N 1
ATOM 8084 C CA . THR A 1 993 ? -10.266 -20.785 24.199 1.00 46.44 993 THR A CA 1
ATOM 8085 C C . THR A 1 993 ? -11.797 -20.786 24.088 1.00 46.44 993 THR A C 1
ATOM 8087 O O . THR A 1 993 ? -12.356 -19.755 23.716 1.00 46.44 993 THR A O 1
ATOM 8090 N N . GLN A 1 994 ? -12.488 -21.870 24.467 1.00 50.16 994 GLN A N 1
ATOM 8091 C CA . GLN A 1 994 ? -13.958 -21.916 24.525 1.00 50.16 994 GLN A CA 1
ATOM 8092 C C . GLN A 1 994 ? -14.546 -21.232 25.775 1.00 50.16 994 GLN A C 1
ATOM 8094 O O . GLN A 1 994 ? -15.695 -20.796 25.741 1.00 50.16 994 GLN A O 1
ATOM 8099 N N . ILE A 1 995 ? -13.759 -21.043 26.846 1.00 56.16 995 ILE A N 1
ATOM 8100 C CA . ILE A 1 995 ? -14.202 -20.352 28.068 1.00 56.16 995 ILE A CA 1
ATOM 8101 C C . ILE A 1 995 ? -13.982 -18.843 27.888 1.00 56.16 995 ILE A C 1
ATOM 8103 O O . ILE A 1 995 ? -12.943 -18.249 28.225 1.00 56.16 995 ILE A O 1
ATOM 8107 N N . CYS A 1 996 ? -14.986 -18.212 27.288 1.00 59.75 996 CYS A N 1
ATOM 8108 C CA . CYS A 1 996 ? -15.079 -16.771 27.112 1.00 59.75 996 CYS A CA 1
ATOM 8109 C C . CYS A 1 996 ? -16.199 -16.203 27.999 1.00 59.75 996 CYS A C 1
ATOM 8111 O O . CYS A 1 996 ? -17.231 -16.843 28.214 1.00 59.75 996 CYS A O 1
ATOM 8113 N N . MET A 1 997 ? -16.053 -14.948 28.435 1.00 65.69 997 MET A N 1
ATOM 8114 C CA . MET A 1 997 ? -17.138 -14.139 29.026 1.00 65.69 997 MET A CA 1
ATOM 8115 C C . MET A 1 997 ? -18.293 -13.871 28.025 1.00 65.69 997 MET A C 1
ATOM 8117 O O . MET A 1 997 ? -19.118 -12.991 28.236 1.00 65.69 997 MET A O 1
ATOM 8121 N N . SER A 1 998 ? -18.359 -14.591 26.899 1.00 64.81 998 SER A N 1
ATOM 8122 C CA . SER A 1 998 ? -19.423 -14.475 25.908 1.00 64.81 998 SER A CA 1
ATOM 8123 C C . SER A 1 998 ? -20.745 -15.027 26.434 1.00 64.81 998 SER A C 1
ATOM 8125 O O . SER A 1 998 ? -20.776 -16.098 27.040 1.00 64.81 998 SER A O 1
ATOM 8127 N N . ASN A 1 999 ? -21.841 -14.363 26.068 1.00 62.00 999 ASN A N 1
ATOM 8128 C CA . ASN A 1 999 ? -23.214 -14.729 26.439 1.00 62.00 999 ASN A CA 1
ATOM 8129 C C . ASN A 1 999 ? -23.730 -16.041 25.810 1.00 62.00 999 ASN A C 1
ATOM 8131 O O . ASN A 1 999 ? -24.882 -16.396 26.028 1.00 62.00 999 ASN A O 1
ATOM 8135 N N . LEU A 1 1000 ? -22.928 -16.738 24.998 1.00 72.88 1000 LEU A N 1
ATOM 8136 C CA . LEU A 1 1000 ? -23.358 -17.952 24.292 1.00 72.88 1000 LEU A CA 1
ATOM 8137 C C . LEU A 1 1000 ? -23.503 -19.173 25.216 1.00 72.88 1000 LEU A C 1
ATOM 8139 O O . LEU A 1 1000 ? -24.234 -20.096 24.876 1.00 72.88 1000 LEU A O 1
ATOM 8143 N N . ILE A 1 1001 ? -22.814 -19.179 26.362 1.00 81.25 1001 ILE A N 1
ATOM 8144 C CA . ILE A 1 1001 ? -22.794 -20.285 27.330 1.00 81.25 1001 ILE A CA 1
ATOM 8145 C C . ILE A 1 1001 ? -23.044 -19.702 28.723 1.00 81.25 1001 ILE A C 1
ATOM 8147 O O . ILE A 1 1001 ? -22.437 -18.686 29.080 1.00 81.25 1001 ILE A O 1
ATOM 8151 N N . THR A 1 1002 ? -23.938 -20.316 29.498 1.00 87.81 1002 THR A N 1
ATOM 8152 C CA . THR A 1 1002 ? -24.290 -19.854 30.852 1.00 87.81 1002 THR A CA 1
ATOM 8153 C C . THR A 1 1002 ? -23.203 -20.205 31.870 1.00 87.81 1002 THR A C 1
ATOM 8155 O O . THR A 1 1002 ? -22.410 -21.120 31.654 1.00 87.81 1002 THR A O 1
ATOM 8158 N N . LEU A 1 1003 ? -23.171 -19.505 33.012 1.00 89.19 1003 LEU A N 1
ATOM 8159 C CA . LEU A 1 1003 ? -22.256 -19.827 34.118 1.00 89.19 1003 LEU A CA 1
ATOM 8160 C C . LEU A 1 1003 ? -22.382 -21.295 34.549 1.00 89.19 1003 LEU A C 1
ATOM 8162 O O . LEU A 1 1003 ? -21.386 -21.979 34.760 1.00 89.19 1003 LEU A O 1
ATOM 8166 N N . ARG A 1 1004 ? -23.619 -21.790 34.635 1.00 89.44 1004 ARG A N 1
ATOM 8167 C CA . ARG A 1 1004 ? -23.911 -23.175 35.008 1.00 89.44 1004 ARG A CA 1
ATOM 8168 C C . ARG A 1 1004 ? -23.271 -24.180 34.052 1.00 89.44 1004 ARG A C 1
ATOM 8170 O O . ARG A 1 1004 ? -22.671 -25.146 34.504 1.00 89.44 1004 ARG A O 1
ATOM 8177 N N . GLN A 1 1005 ? -23.374 -23.938 32.748 1.00 88.19 1005 GLN A N 1
ATOM 8178 C CA . GLN A 1 1005 ? -22.760 -24.802 31.741 1.00 88.19 1005 GLN A CA 1
ATOM 8179 C C . GLN A 1 1005 ? -21.229 -24.780 31.838 1.00 88.19 1005 GLN A C 1
ATOM 8181 O O . GLN A 1 1005 ? -20.614 -25.839 31.755 1.00 88.19 1005 GLN A O 1
ATOM 8186 N N . ASP A 1 1006 ? -20.620 -23.610 32.069 1.00 86.94 1006 ASP A N 1
ATOM 8187 C CA . ASP A 1 1006 ? -19.168 -23.504 32.279 1.00 86.94 1006 ASP A CA 1
ATOM 8188 C C . ASP A 1 1006 ? -18.719 -24.301 33.521 1.00 86.94 1006 ASP A C 1
ATOM 8190 O O . ASP A 1 1006 ? -17.715 -25.012 33.469 1.00 86.94 1006 ASP A O 1
ATOM 8194 N N . LEU A 1 1007 ? -19.476 -24.224 34.624 1.00 87.88 1007 LEU A N 1
ATOM 8195 C CA . LEU A 1 1007 ? -19.199 -24.966 35.861 1.00 87.88 1007 LEU A CA 1
ATOM 8196 C C . LEU A 1 1007 ? -19.338 -26.485 35.684 1.00 87.88 1007 LEU A C 1
ATOM 8198 O O . LEU A 1 1007 ? -18.525 -27.233 36.223 1.00 87.88 1007 LEU A O 1
ATOM 8202 N N . GLU A 1 1008 ? -20.337 -26.942 34.922 1.00 85.75 1008 GLU A N 1
ATOM 8203 C CA . GLU A 1 1008 ? -20.570 -28.366 34.634 1.00 85.75 1008 GLU A CA 1
ATOM 8204 C C . GLU A 1 1008 ? -19.523 -28.948 33.660 1.00 85.75 1008 GLU A C 1
ATOM 8206 O O . GLU A 1 1008 ? -19.183 -30.127 33.747 1.00 85.75 1008 GLU A O 1
ATOM 8211 N N . GLN A 1 1009 ? -18.992 -28.138 32.736 1.00 81.94 1009 GLN A N 1
ATOM 8212 C CA . GLN A 1 1009 ? -18.037 -28.580 31.708 1.00 81.94 1009 GLN A CA 1
ATOM 8213 C C . GLN A 1 1009 ? -16.566 -28.482 32.126 1.00 81.94 1009 GLN A C 1
ATOM 8215 O O . GLN A 1 1009 ? -15.705 -29.066 31.459 1.00 81.94 1009 GLN A O 1
ATOM 8220 N N . ALA A 1 1010 ? -16.252 -27.748 33.195 1.00 75.56 1010 ALA A N 1
ATOM 8221 C CA . ALA A 1 1010 ? -14.887 -27.576 33.670 1.00 75.56 1010 ALA A CA 1
ATOM 8222 C C . ALA A 1 1010 ? -14.311 -28.907 34.194 1.00 75.56 1010 ALA A C 1
ATOM 8224 O O . ALA A 1 1010 ? -14.453 -29.251 35.366 1.00 75.56 1010 ALA A O 1
ATOM 8225 N N . GLN A 1 1011 ? -13.640 -29.657 33.313 1.00 68.31 1011 GLN A N 1
ATOM 8226 C CA . GLN A 1 1011 ? -12.798 -30.794 33.687 1.00 68.31 1011 GLN A CA 1
ATOM 8227 C C . GLN A 1 1011 ? -11.537 -30.272 34.372 1.00 68.31 1011 GLN A C 1
ATOM 8229 O O . GLN A 1 1011 ? -10.788 -29.500 33.774 1.00 68.31 1011 GLN A O 1
ATOM 8234 N N . ILE A 1 1012 ? -11.300 -30.697 35.612 1.00 66.12 1012 ILE A N 1
ATOM 8235 C CA . ILE A 1 1012 ? -10.184 -30.199 36.415 1.00 66.12 1012 ILE A CA 1
ATOM 8236 C C . ILE A 1 1012 ? -9.184 -31.303 36.666 1.00 66.12 1012 ILE A C 1
ATOM 8238 O O . ILE A 1 1012 ? -9.510 -32.362 37.198 1.00 66.12 1012 ILE A O 1
ATOM 8242 N N . GLU A 1 1013 ? -7.937 -31.015 36.322 1.00 68.81 1013 GLU A N 1
ATOM 8243 C CA . GLU A 1 1013 ? -6.817 -31.716 36.912 1.00 68.81 1013 GLU A CA 1
ATOM 8244 C C . GLU A 1 1013 ? -6.647 -31.164 38.332 1.00 68.81 1013 GLU A C 1
ATOM 8246 O O . GLU A 1 1013 ? -6.412 -29.970 38.512 1.00 68.81 1013 GLU A O 1
ATOM 8251 N N . HIS A 1 1014 ? -6.824 -31.995 39.363 1.00 76.00 1014 HIS A N 1
ATOM 8252 C CA . HIS A 1 1014 ? -6.712 -31.577 40.771 1.00 76.00 1014 HIS A CA 1
ATOM 8253 C C . HIS A 1 1014 ? -5.252 -31.342 41.207 1.00 76.00 1014 HIS A C 1
ATOM 8255 O O . HIS A 1 1014 ? -4.859 -31.666 42.325 1.00 76.00 1014 HIS A O 1
ATOM 8261 N N . SER A 1 1015 ? -4.442 -30.786 40.310 1.00 71.12 1015 SER A N 1
ATOM 8262 C CA . SER A 1 1015 ? -3.045 -30.432 40.498 1.00 71.12 1015 SER A CA 1
ATOM 8263 C C . SER A 1 1015 ? -2.892 -28.905 40.469 1.00 71.12 1015 SER A C 1
ATOM 8265 O O . SER A 1 1015 ? -3.546 -28.189 39.707 1.00 71.12 1015 SER A O 1
ATOM 8267 N N . LEU A 1 1016 ? -2.042 -28.392 41.355 1.00 74.69 1016 LEU A N 1
ATOM 8268 C CA . LEU A 1 1016 ? -1.794 -26.966 41.545 1.00 74.69 1016 LEU A CA 1
ATOM 8269 C C . LEU A 1 1016 ? -0.296 -26.709 41.421 1.00 74.69 1016 LEU A C 1
ATOM 8271 O O . LEU A 1 1016 ? 0.513 -27.423 42.009 1.00 74.69 1016 LEU A O 1
ATOM 8275 N N . SER A 1 1017 ? 0.057 -25.677 40.664 1.00 73.25 1017 SER A N 1
ATOM 8276 C CA . SER A 1 1017 ? 1.417 -25.165 40.556 1.00 73.25 1017 SER A CA 1
ATOM 8277 C C . SER A 1 1017 ? 1.560 -23.948 41.463 1.00 73.25 1017 SER A C 1
ATOM 8279 O O . SER A 1 1017 ? 0.874 -22.942 41.284 1.00 73.25 1017 SER A O 1
ATOM 8281 N N . LEU A 1 1018 ? 2.464 -24.020 42.437 1.00 73.94 1018 LEU A N 1
ATOM 8282 C CA . LEU A 1 1018 ? 2.818 -22.878 43.275 1.00 73.94 1018 LEU A CA 1
ATOM 8283 C C . LEU A 1 1018 ? 4.134 -22.282 42.770 1.00 73.94 1018 LEU A C 1
ATOM 8285 O O . LEU A 1 1018 ? 5.168 -22.948 42.772 1.00 73.94 1018 LEU A O 1
ATOM 8289 N N . LEU A 1 1019 ? 4.090 -21.029 42.328 1.00 72.38 1019 LEU A N 1
ATOM 8290 C CA . LEU A 1 1019 ? 5.247 -20.269 41.881 1.00 72.38 1019 LEU A CA 1
ATOM 8291 C C . LEU A 1 1019 ? 5.762 -19.407 43.036 1.00 72.38 1019 LEU A C 1
ATOM 8293 O O . LEU A 1 1019 ? 5.137 -18.430 43.450 1.00 72.38 1019 LEU A O 1
ATOM 8297 N N . SER A 1 1020 ? 6.937 -19.765 43.539 1.00 74.31 1020 SER A N 1
ATOM 8298 C CA . SER A 1 1020 ? 7.688 -18.958 44.494 1.00 74.31 1020 SER A CA 1
ATOM 8299 C C . SER A 1 1020 ? 9.169 -19.038 44.163 1.00 74.31 1020 SER A C 1
ATOM 8301 O O . SER A 1 1020 ? 9.682 -20.113 43.844 1.00 74.31 1020 SER A O 1
ATOM 8303 N N . MET A 1 1021 ? 9.876 -17.910 44.257 1.00 72.44 1021 MET A N 1
ATOM 8304 C CA . MET A 1 1021 ? 11.331 -17.920 44.122 1.00 72.44 1021 MET A CA 1
ATOM 8305 C C . MET A 1 1021 ? 11.967 -18.793 45.196 1.00 72.44 1021 MET A C 1
ATOM 8307 O O . MET A 1 1021 ? 12.834 -19.604 44.892 1.00 72.44 1021 MET A O 1
ATOM 8311 N N . ASN A 1 1022 ? 11.477 -18.668 46.431 1.00 77.00 1022 ASN A N 1
ATOM 8312 C CA . ASN A 1 1022 ? 11.825 -19.548 47.530 1.00 77.00 1022 ASN A CA 1
ATOM 8313 C C . ASN A 1 1022 ? 10.730 -19.508 48.599 1.00 77.00 1022 ASN A C 1
ATOM 8315 O O . ASN A 1 1022 ? 10.657 -18.565 49.389 1.00 77.00 1022 ASN A O 1
ATOM 8319 N N . LEU A 1 1023 ? 9.919 -20.566 48.651 1.00 79.56 1023 LEU A N 1
ATOM 8320 C CA . LEU A 1 1023 ? 8.808 -20.671 49.595 1.00 79.56 1023 LEU A CA 1
ATOM 8321 C C . LEU A 1 1023 ? 9.272 -20.559 51.057 1.00 79.56 1023 LEU A C 1
ATOM 8323 O O . LEU A 1 1023 ? 8.602 -19.933 51.866 1.00 79.56 1023 LEU A O 1
ATOM 8327 N N . LYS A 1 1024 ? 10.460 -21.087 51.379 1.00 79.94 1024 LYS A N 1
ATOM 8328 C CA . LYS A 1 1024 ? 11.023 -21.081 52.741 1.00 79.94 1024 LYS A CA 1
ATOM 8329 C C . LYS A 1 1024 ? 11.567 -19.721 53.177 1.00 79.94 1024 LYS A C 1
ATOM 8331 O O . LYS A 1 1024 ? 11.772 -19.509 54.367 1.00 79.94 1024 LYS A O 1
ATOM 8336 N N . LYS A 1 1025 ? 11.871 -18.830 52.228 1.00 80.94 1025 LYS A N 1
ATOM 8337 C CA . LYS A 1 1025 ? 12.343 -17.461 52.507 1.00 80.94 1025 LYS A CA 1
ATOM 8338 C C . LYS A 1 1025 ? 11.221 -16.429 52.449 1.00 80.94 1025 LYS A C 1
ATOM 8340 O O . LYS A 1 1025 ? 11.458 -15.269 52.774 1.00 80.94 1025 LYS A O 1
ATOM 8345 N N . ASN A 1 1026 ? 10.039 -16.827 51.994 1.00 80.25 1026 ASN A N 1
ATOM 8346 C CA . ASN A 1 1026 ? 8.885 -15.954 51.938 1.00 80.25 1026 ASN A CA 1
ATOM 8347 C C . ASN A 1 1026 ? 8.360 -15.719 53.371 1.00 80.25 1026 ASN A C 1
ATOM 8349 O O . ASN A 1 1026 ? 8.231 -16.659 54.153 1.00 80.25 1026 ASN A O 1
ATOM 8353 N N . VAL A 1 1027 ? 8.131 -14.453 53.729 1.00 82.81 1027 VAL A N 1
ATOM 8354 C CA . VAL A 1 1027 ? 7.789 -14.036 55.101 1.00 82.81 1027 VAL A CA 1
ATOM 8355 C C . VAL A 1 1027 ? 6.283 -14.018 55.372 1.00 82.81 1027 VAL A C 1
ATOM 8357 O O . VAL A 1 1027 ? 5.873 -13.837 56.518 1.00 82.81 1027 VAL A O 1
ATOM 8360 N N . HIS A 1 1028 ? 5.445 -14.204 54.351 1.00 85.81 1028 HIS A N 1
ATOM 8361 C CA . HIS A 1 1028 ? 3.999 -14.120 54.497 1.00 85.81 1028 HIS A CA 1
ATOM 8362 C C . HIS A 1 1028 ? 3.429 -15.355 55.207 1.00 85.81 1028 HIS A C 1
ATOM 8364 O O . HIS A 1 1028 ? 3.850 -16.478 54.920 1.00 85.81 1028 HIS A O 1
ATOM 8370 N N . PRO A 1 1029 ? 2.412 -15.198 56.079 1.00 85.88 1029 PRO A N 1
ATOM 8371 C CA . PRO A 1 1029 ? 1.811 -16.312 56.821 1.00 85.88 1029 PRO A CA 1
ATOM 8372 C C . PRO A 1 1029 ? 1.394 -17.494 55.932 1.00 85.88 1029 PRO A C 1
ATOM 8374 O O . PRO A 1 1029 ? 1.656 -18.648 56.254 1.00 85.88 1029 PRO A O 1
ATOM 8377 N N . HIS A 1 1030 ? 0.831 -17.207 54.754 1.00 87.44 1030 HIS A N 1
ATOM 8378 C CA . HIS A 1 1030 ? 0.483 -18.235 53.765 1.00 87.44 1030 HIS A CA 1
ATOM 8379 C C . HIS A 1 1030 ? 1.668 -19.107 53.320 1.00 87.44 1030 HIS A C 1
ATOM 8381 O O . HIS A 1 1030 ? 1.438 -20.251 52.957 1.00 87.44 1030 HIS A O 1
ATOM 8387 N N . ALA A 1 1031 ? 2.915 -18.625 53.314 1.00 84.56 1031 ALA A N 1
ATOM 8388 C CA . ALA A 1 1031 ? 4.063 -19.451 52.930 1.00 84.56 1031 ALA A CA 1
ATOM 8389 C C . ALA A 1 1031 ? 4.364 -20.552 53.957 1.00 84.56 1031 ALA A C 1
ATOM 8391 O O . ALA A 1 1031 ? 4.757 -21.658 53.576 1.00 84.56 1031 ALA A O 1
ATOM 8392 N N . VAL A 1 1032 ? 4.114 -20.279 55.243 1.00 85.12 1032 VAL A N 1
ATOM 8393 C CA . VAL A 1 1032 ? 4.199 -21.282 56.314 1.00 85.12 1032 VAL A CA 1
ATOM 8394 C C . VAL A 1 1032 ? 3.149 -22.366 56.082 1.00 85.12 1032 VAL A C 1
ATOM 8396 O O . VAL A 1 1032 ? 3.486 -23.544 56.011 1.00 85.12 1032 VAL A O 1
ATOM 8399 N N . GLU A 1 1033 ? 1.902 -21.959 55.846 1.00 88.69 1033 GLU A N 1
ATOM 8400 C CA . GLU A 1 1033 ? 0.795 -22.868 55.524 1.00 88.69 1033 GLU A CA 1
ATOM 8401 C C . GLU A 1 1033 ? 1.064 -23.684 54.249 1.00 88.69 1033 GLU A C 1
ATOM 8403 O O . GLU A 1 1033 ? 0.883 -24.899 54.224 1.00 88.69 1033 GLU A O 1
ATOM 8408 N N . TRP A 1 1034 ? 1.585 -23.053 53.193 1.00 87.25 1034 TRP A N 1
ATOM 8409 C CA . TRP A 1 1034 ? 1.967 -23.736 51.954 1.00 87.25 1034 TRP A CA 1
ATOM 8410 C C . TRP A 1 1034 ? 3.080 -24.765 52.162 1.00 87.25 1034 TRP A C 1
ATOM 8412 O O . TRP A 1 1034 ? 3.062 -25.812 51.517 1.00 87.25 1034 TRP A O 1
ATOM 8422 N N . THR A 1 1035 ? 4.026 -24.496 53.064 1.00 86.75 1035 THR A N 1
ATOM 8423 C CA . THR A 1 1035 ? 5.078 -25.459 53.427 1.00 86.75 1035 THR A CA 1
ATOM 8424 C C . THR A 1 1035 ? 4.471 -26.679 54.121 1.00 86.75 1035 THR A C 1
ATOM 8426 O O . THR A 1 1035 ? 4.844 -27.809 53.815 1.00 86.75 1035 THR A O 1
ATOM 8429 N N . LEU A 1 1036 ? 3.469 -26.472 54.978 1.00 86.81 1036 LEU A N 1
ATOM 8430 C CA . LEU A 1 1036 ? 2.755 -27.549 55.669 1.00 86.81 1036 LEU A CA 1
ATOM 8431 C C . LEU A 1 1036 ? 1.944 -28.407 54.684 1.00 86.81 1036 LEU A C 1
ATOM 8433 O O . LEU A 1 1036 ? 2.030 -29.635 54.721 1.00 86.81 1036 LEU A O 1
ATOM 8437 N N . VAL A 1 1037 ? 1.250 -27.778 53.728 1.00 84.69 1037 VAL A N 1
ATOM 8438 C CA . VAL A 1 1037 ? 0.568 -28.484 52.625 1.00 84.69 1037 VAL A CA 1
ATOM 8439 C C . VAL A 1 1037 ? 1.564 -29.289 51.782 1.00 84.69 1037 VAL A C 1
ATOM 8441 O O . VAL A 1 1037 ? 1.287 -30.440 51.434 1.00 84.69 1037 VAL A O 1
ATOM 8444 N N . GLN A 1 1038 ? 2.731 -28.710 51.470 1.00 83.75 1038 GLN A N 1
ATOM 8445 C CA . GLN A 1 1038 ? 3.789 -29.379 50.708 1.00 83.75 1038 GLN A CA 1
ATOM 8446 C C . GLN A 1 1038 ? 4.275 -30.648 51.411 1.00 83.75 1038 GLN A C 1
ATOM 8448 O O . GLN A 1 1038 ? 4.397 -31.698 50.778 1.00 83.75 1038 GLN A O 1
ATOM 8453 N N . GLU A 1 1039 ? 4.547 -30.550 52.711 1.00 82.69 1039 GLU A N 1
ATOM 8454 C CA . GLU A 1 1039 ? 5.028 -31.659 53.533 1.00 82.69 1039 GLU A CA 1
ATOM 8455 C C . GLU A 1 1039 ? 3.970 -32.759 53.675 1.00 82.69 1039 GLU A C 1
ATOM 8457 O O . GLU A 1 1039 ? 4.289 -33.942 53.526 1.00 82.69 1039 GLU A O 1
ATOM 8462 N N . GLN A 1 1040 ? 2.708 -32.378 53.896 1.00 81.88 1040 GLN A N 1
ATOM 8463 C CA . GLN A 1 1040 ? 1.606 -33.313 54.116 1.00 81.88 1040 GLN A CA 1
ATOM 8464 C C . GLN A 1 1040 ? 1.208 -34.068 52.845 1.00 81.88 1040 GLN A C 1
ATOM 8466 O O . GLN A 1 1040 ? 1.079 -35.294 52.861 1.00 81.88 1040 GLN A O 1
ATOM 8471 N N . HIS A 1 1041 ? 1.019 -33.358 51.731 1.00 76.75 1041 HIS A N 1
ATOM 8472 C CA . HIS A 1 1041 ? 0.483 -33.948 50.503 1.00 76.75 1041 HIS A CA 1
ATOM 8473 C C . HIS A 1 1041 ? 1.547 -34.288 49.457 1.00 76.75 1041 HIS A C 1
ATOM 8475 O O . HIS A 1 1041 ? 1.209 -34.809 48.393 1.00 76.75 1041 HIS A O 1
ATOM 8481 N N . LYS A 1 1042 ? 2.829 -34.019 49.745 1.00 77.69 1042 LYS A N 1
ATOM 8482 C CA . LYS A 1 1042 ? 3.952 -34.206 48.810 1.00 77.69 1042 LYS A CA 1
ATOM 8483 C C . LYS A 1 1042 ? 3.708 -33.519 47.464 1.00 77.69 1042 LYS A C 1
ATOM 8485 O O . LYS A 1 1042 ? 4.063 -34.057 46.415 1.00 77.69 1042 LYS A O 1
ATOM 8490 N N . TRP A 1 1043 ? 3.061 -32.355 47.489 1.00 76.25 1043 TRP A N 1
ATOM 8491 C CA . TRP A 1 1043 ? 2.826 -31.574 46.280 1.00 76.25 1043 TRP A CA 1
ATOM 8492 C C . TRP A 1 1043 ? 4.161 -31.116 45.696 1.00 76.25 1043 TRP A C 1
ATOM 8494 O O . TRP A 1 1043 ? 5.044 -30.647 46.419 1.00 76.25 1043 TRP A O 1
ATOM 8504 N N . ASP A 1 1044 ? 4.309 -31.271 44.382 1.00 65.94 1044 ASP A N 1
ATOM 8505 C CA . ASP A 1 1044 ? 5.506 -30.844 43.663 1.00 65.94 1044 ASP A CA 1
ATOM 8506 C C . ASP A 1 1044 ? 5.462 -29.323 43.475 1.00 65.94 1044 ASP A C 1
ATOM 8508 O O . ASP A 1 1044 ? 4.954 -28.797 42.485 1.00 65.94 1044 ASP A O 1
ATOM 8512 N N . ILE A 1 1045 ? 5.911 -28.602 44.502 1.00 68.88 1045 ILE A N 1
ATOM 8513 C CA . ILE A 1 1045 ? 6.018 -27.146 44.474 1.00 68.88 1045 ILE A CA 1
ATOM 8514 C C . ILE A 1 1045 ? 7.339 -26.768 43.814 1.00 68.88 1045 ILE A C 1
ATOM 8516 O O . ILE A 1 1045 ? 8.423 -27.071 44.320 1.00 68.88 1045 ILE A O 1
ATOM 8520 N N . TYR A 1 1046 ? 7.243 -26.059 42.694 1.00 67.19 1046 TYR A N 1
ATOM 8521 C CA . TYR A 1 1046 ? 8.404 -25.675 41.908 1.00 67.19 1046 TYR A CA 1
ATOM 8522 C C . TYR A 1 1046 ? 9.200 -24.555 42.600 1.00 67.19 1046 TYR A C 1
ATOM 8524 O O . TYR A 1 1046 ? 8.746 -23.415 42.700 1.00 67.19 1046 TYR A O 1
ATOM 8532 N N . ASN A 1 1047 ? 10.417 -24.869 43.057 1.00 69.81 1047 ASN A N 1
ATOM 8533 C CA . ASN A 1 1047 ? 11.345 -23.910 43.661 1.00 69.81 1047 ASN A CA 1
ATOM 8534 C C . ASN A 1 1047 ? 12.334 -23.380 42.608 1.00 69.81 1047 ASN A C 1
ATOM 8536 O O . ASN A 1 1047 ? 13.282 -24.066 42.209 1.00 69.81 1047 ASN A O 1
ATOM 8540 N N . PHE A 1 1048 ? 12.123 -22.142 42.156 1.00 70.75 1048 PHE A N 1
ATOM 8541 C CA . PHE A 1 1048 ? 12.962 -21.534 41.120 1.00 70.75 1048 PHE A CA 1
ATOM 8542 C C . PHE A 1 1048 ? 14.382 -21.236 41.591 1.00 70.75 1048 PHE A C 1
ATOM 8544 O O . PHE A 1 1048 ? 15.300 -21.320 40.779 1.00 70.75 1048 PHE A O 1
ATOM 8551 N N . GLU A 1 1049 ? 14.598 -20.910 42.868 1.00 76.50 1049 GLU A N 1
ATOM 8552 C CA . GLU A 1 1049 ? 15.948 -20.685 43.381 1.00 76.50 1049 GLU A CA 1
ATOM 8553 C C . GLU A 1 1049 ? 16.763 -21.985 43.351 1.00 76.50 1049 GLU A C 1
ATOM 8555 O O . GLU A 1 1049 ? 17.932 -21.966 42.964 1.00 76.50 1049 GLU A O 1
ATOM 8560 N N . GLU A 1 1050 ? 16.142 -23.129 43.649 1.00 74.88 1050 GLU A N 1
ATOM 8561 C CA . GLU A 1 1050 ? 16.785 -24.437 43.489 1.00 74.88 1050 GLU A CA 1
ATOM 8562 C C . GLU A 1 1050 ? 17.087 -24.767 42.024 1.00 74.88 1050 GLU A C 1
ATOM 8564 O O . GLU A 1 1050 ? 18.180 -25.256 41.735 1.00 74.88 1050 GLU A O 1
ATOM 8569 N N . ASP A 1 1051 ? 16.171 -24.498 41.087 1.00 73.06 1051 ASP A N 1
ATOM 8570 C CA . ASP A 1 1051 ? 16.435 -24.715 39.655 1.00 73.06 1051 ASP A CA 1
ATOM 8571 C C . ASP A 1 1051 ? 17.521 -23.763 39.134 1.00 73.06 1051 ASP A C 1
ATOM 8573 O O . ASP A 1 1051 ? 18.433 -24.175 38.418 1.00 73.06 1051 ASP A O 1
ATOM 8577 N N . PHE A 1 1052 ? 17.507 -22.498 39.557 1.00 76.25 1052 PHE A N 1
ATOM 8578 C CA . PHE A 1 1052 ? 18.533 -21.523 39.201 1.00 76.25 1052 PHE A CA 1
ATOM 8579 C C . PHE A 1 1052 ? 19.902 -21.937 39.746 1.00 76.25 1052 PHE A C 1
ATOM 8581 O O . PHE A 1 1052 ? 20.894 -21.905 39.016 1.00 76.25 1052 PHE A O 1
ATOM 8588 N N . GLN A 1 1053 ? 19.968 -22.413 40.992 1.00 79.44 1053 GLN A N 1
ATOM 8589 C CA . GLN A 1 1053 ? 21.188 -22.966 41.578 1.00 79.44 1053 GLN A CA 1
ATOM 8590 C C . GLN A 1 1053 ? 21.639 -24.246 40.861 1.00 79.44 1053 GLN A C 1
ATOM 8592 O O . GLN A 1 1053 ? 22.833 -24.379 40.574 1.00 79.44 1053 GLN A O 1
ATOM 8597 N N . LYS A 1 1054 ? 20.717 -25.158 40.510 1.00 79.88 1054 LYS A N 1
ATOM 8598 C CA . LYS A 1 1054 ? 20.987 -26.373 39.713 1.00 79.88 1054 LYS A CA 1
ATOM 8599 C C . LYS A 1 1054 ? 21.528 -26.021 38.328 1.00 79.88 1054 LYS A C 1
ATOM 8601 O O . LYS A 1 1054 ? 22.504 -26.624 37.892 1.00 79.88 1054 LYS A O 1
ATOM 8606 N N . ARG A 1 1055 ? 20.977 -25.004 37.661 1.00 74.88 1055 ARG A N 1
ATOM 8607 C CA . ARG A 1 1055 ? 21.465 -24.504 36.366 1.00 74.88 1055 ARG A CA 1
ATOM 8608 C C . ARG A 1 1055 ? 22.802 -23.802 36.489 1.00 74.88 1055 ARG A C 1
ATOM 8610 O O . ARG A 1 1055 ? 23.677 -24.064 35.677 1.00 74.88 1055 ARG A O 1
ATOM 8617 N N . GLN A 1 1056 ? 23.020 -22.973 37.507 1.00 77.00 1056 GLN A N 1
ATOM 8618 C CA . GLN A 1 1056 ? 24.333 -22.372 37.748 1.00 77.00 1056 GLN A CA 1
ATOM 8619 C C . GLN A 1 1056 ? 25.393 -23.439 38.020 1.00 77.00 1056 GLN A C 1
ATOM 8621 O O . GLN A 1 1056 ? 26.496 -23.359 37.484 1.00 77.00 1056 GLN A O 1
ATOM 8626 N N . THR A 1 1057 ? 25.071 -24.464 38.812 1.00 80.25 1057 THR A N 1
ATOM 8627 C CA . THR A 1 1057 ? 25.984 -25.593 39.034 1.00 80.25 1057 THR A CA 1
ATOM 8628 C C . THR A 1 1057 ? 26.164 -26.446 37.783 1.00 80.25 1057 THR A C 1
ATOM 8630 O O . THR A 1 1057 ? 27.280 -26.896 37.538 1.00 80.25 1057 THR A O 1
ATOM 8633 N N . TRP A 1 1058 ? 25.133 -26.630 36.958 1.00 78.19 1058 TRP A N 1
ATOM 8634 C CA . TRP A 1 1058 ? 25.226 -27.326 35.673 1.00 78.19 1058 TRP A CA 1
ATOM 8635 C C . TRP A 1 1058 ? 26.078 -26.552 34.659 1.00 78.19 1058 TRP A C 1
ATOM 8637 O O . TRP A 1 1058 ? 26.991 -27.132 34.079 1.00 78.19 1058 TRP A O 1
ATOM 8647 N N . CYS A 1 1059 ? 25.881 -25.237 34.527 1.00 73.06 1059 CYS A N 1
ATOM 8648 C CA . CYS A 1 1059 ? 26.708 -24.345 33.712 1.00 73.06 1059 CYS A CA 1
ATOM 8649 C C . CYS A 1 1059 ? 28.162 -24.340 34.196 1.00 73.06 1059 CYS A C 1
ATOM 8651 O O . CYS A 1 1059 ? 29.065 -24.529 33.389 1.00 73.06 1059 CYS A O 1
ATOM 8653 N N . ARG A 1 1060 ? 28.406 -24.245 35.513 1.00 74.50 1060 ARG A N 1
ATOM 8654 C CA . ARG A 1 1060 ? 29.760 -24.361 36.090 1.00 74.50 1060 ARG A CA 1
ATOM 8655 C C . ARG A 1 1060 ? 30.383 -25.742 35.836 1.00 74.50 1060 ARG A C 1
ATOM 8657 O O . ARG A 1 1060 ? 31.578 -25.832 35.563 1.00 74.50 1060 ARG A O 1
ATOM 8664 N N . LYS A 1 1061 ? 29.597 -26.827 35.884 1.00 75.69 1061 LYS A N 1
ATOM 8665 C CA . LYS A 1 1061 ? 30.056 -28.188 35.539 1.00 75.69 1061 LYS A CA 1
ATOM 8666 C C . LYS A 1 1061 ? 30.387 -28.318 34.049 1.00 75.69 1061 LYS A C 1
ATOM 8668 O O . LYS A 1 1061 ? 31.421 -28.903 33.729 1.00 75.69 1061 LYS A O 1
ATOM 8673 N N . MET A 1 1062 ? 29.569 -27.742 33.167 1.00 67.75 1062 MET A N 1
ATOM 8674 C CA . MET A 1 1062 ? 29.779 -27.696 31.714 1.00 67.75 1062 MET A CA 1
ATOM 8675 C C . MET A 1 1062 ? 30.999 -26.852 31.333 1.00 67.75 1062 MET A C 1
ATOM 8677 O O . MET A 1 1062 ? 31.803 -27.296 30.518 1.00 67.75 1062 MET A O 1
ATOM 8681 N N . GLU A 1 1063 ? 31.215 -25.697 31.969 1.00 58.56 1063 GLU A N 1
ATOM 8682 C CA . GLU A 1 1063 ? 32.423 -24.872 31.792 1.00 58.56 1063 GLU A CA 1
ATOM 8683 C C . GLU A 1 1063 ? 33.696 -25.595 32.267 1.00 58.56 1063 GLU A C 1
ATOM 8685 O O . GLU A 1 1063 ? 34.766 -25.438 31.671 1.00 58.56 1063 GLU A O 1
ATOM 8690 N N . CYS A 1 1064 ? 33.587 -26.454 33.287 1.00 51.12 1064 CYS A N 1
ATOM 8691 C CA . CYS A 1 1064 ? 34.674 -27.340 33.709 1.00 51.12 1064 CYS A CA 1
ATOM 8692 C C . CYS A 1 1064 ? 34.930 -28.502 32.730 1.00 51.12 1064 CYS A C 1
ATOM 8694 O O . CYS A 1 1064 ? 36.078 -28.924 32.596 1.00 51.12 1064 CYS A O 1
ATOM 8696 N N . THR A 1 1065 ? 33.914 -29.000 32.013 1.00 48.16 1065 THR A N 1
ATOM 8697 C CA . THR A 1 1065 ? 34.077 -30.088 31.023 1.00 48.16 1065 THR A CA 1
ATOM 8698 C C . THR A 1 1065 ? 34.510 -29.586 29.640 1.00 48.16 1065 THR A C 1
ATOM 8700 O O . THR A 1 1065 ? 35.303 -30.245 28.973 1.00 48.16 1065 THR A O 1
ATOM 8703 N N . THR A 1 1066 ? 34.111 -28.377 29.232 1.00 44.59 1066 THR A N 1
ATOM 8704 C CA . THR A 1 1066 ? 34.495 -27.765 27.938 1.00 44.59 1066 THR A CA 1
ATOM 8705 C C . THR A 1 1066 ? 35.854 -27.060 27.948 1.00 44.59 1066 THR A C 1
ATOM 8707 O O . THR A 1 1066 ? 36.308 -26.560 26.917 1.00 44.59 1066 THR A O 1
ATOM 8710 N N . ARG A 1 1067 ? 36.604 -27.092 29.060 1.00 42.09 1067 ARG A N 1
ATOM 8711 C CA . ARG A 1 1067 ? 38.003 -26.622 29.077 1.00 42.09 1067 ARG A CA 1
ATOM 8712 C C . ARG A 1 1067 ? 38.970 -27.513 28.273 1.00 42.09 1067 ARG A C 1
ATOM 8714 O O . ARG A 1 1067 ? 40.135 -27.138 28.154 1.00 42.09 1067 ARG A O 1
ATOM 8721 N N . ARG A 1 1068 ? 38.511 -28.635 27.691 1.00 41.00 1068 ARG A N 1
ATOM 8722 C CA . ARG A 1 1068 ? 39.309 -29.508 26.804 1.00 41.00 1068 ARG A CA 1
ATOM 8723 C C . ARG A 1 1068 ? 39.007 -29.430 25.304 1.00 41.00 1068 ARG A C 1
ATOM 8725 O O . ARG A 1 1068 ? 39.850 -29.881 24.542 1.00 41.00 1068 ARG A O 1
ATOM 8732 N N . GLU A 1 1069 ? 37.936 -28.781 24.854 1.00 41.81 1069 GLU A N 1
ATOM 8733 C CA . GLU A 1 1069 ? 37.665 -28.618 23.415 1.00 41.81 1069 GLU A CA 1
ATOM 8734 C C . GLU A 1 1069 ? 37.068 -27.233 23.139 1.00 41.81 1069 GLU A C 1
ATOM 8736 O O . GLU A 1 1069 ? 35.904 -26.959 23.416 1.00 41.81 1069 GLU A O 1
ATOM 8741 N N . LYS A 1 1070 ? 37.890 -26.316 22.612 1.00 37.62 1070 LYS A N 1
ATOM 8742 C CA . LYS A 1 1070 ? 37.448 -24.991 22.157 1.00 37.62 1070 LYS A CA 1
ATOM 8743 C C . LYS A 1 1070 ? 37.488 -24.926 20.636 1.00 37.62 1070 LYS A C 1
ATOM 8745 O O . LYS A 1 1070 ? 38.556 -24.713 20.077 1.00 37.62 1070 LYS A O 1
ATOM 8750 N N . THR A 1 1071 ? 36.328 -25.019 19.988 1.00 33.59 1071 THR A N 1
ATOM 8751 C CA . THR A 1 1071 ? 36.009 -24.333 18.718 1.00 33.59 1071 THR A CA 1
ATOM 8752 C C . THR A 1 1071 ? 34.495 -24.356 18.472 1.00 33.59 1071 THR A C 1
ATOM 8754 O O . THR A 1 1071 ? 33.963 -25.256 17.840 1.00 33.59 1071 THR A O 1
ATOM 8757 N N . SER A 1 1072 ? 33.785 -23.362 19.007 1.00 31.97 1072 SER A N 1
ATOM 8758 C CA . SER A 1 1072 ? 32.608 -22.695 18.410 1.00 31.97 1072 SER A CA 1
ATOM 8759 C C . SER A 1 1072 ? 31.922 -21.857 19.493 1.00 31.97 1072 SER A C 1
ATOM 8761 O O . SER A 1 1072 ? 31.605 -22.336 20.577 1.00 31.97 1072 SER A O 1
ATOM 8763 N N . ARG A 1 1073 ? 31.765 -20.554 19.240 1.00 34.56 1073 ARG A N 1
ATOM 8764 C CA . ARG A 1 1073 ? 30.952 -19.661 20.071 1.00 34.56 1073 ARG A CA 1
ATOM 8765 C C . ARG A 1 1073 ? 29.595 -19.525 19.394 1.00 34.56 1073 ARG A C 1
ATOM 8767 O O . ARG A 1 1073 ? 29.442 -18.688 18.512 1.00 34.56 1073 ARG A O 1
ATOM 8774 N N . SER A 1 1074 ? 28.636 -20.320 19.845 1.00 28.81 1074 SER A N 1
ATOM 8775 C CA . SER A 1 1074 ? 27.210 -20.107 19.599 1.00 28.81 1074 SER A CA 1
ATOM 8776 C C . SER A 1 1074 ? 26.619 -19.557 20.896 1.00 28.81 1074 SER A C 1
ATOM 8778 O O . SER A 1 1074 ? 26.600 -20.256 21.909 1.00 28.81 1074 SER A O 1
ATOM 8780 N N . LYS A 1 1075 ? 26.187 -18.290 20.914 1.00 32.12 1075 LYS A N 1
ATOM 8781 C CA . LYS A 1 1075 ? 25.374 -17.759 22.018 1.00 32.12 1075 LYS A CA 1
ATOM 8782 C C . LYS A 1 1075 ? 23.982 -18.392 21.900 1.00 32.12 1075 LYS A C 1
ATOM 8784 O O . LYS A 1 1075 ? 23.195 -17.981 21.056 1.00 32.12 1075 LYS A O 1
ATOM 8789 N N . CYS A 1 1076 ? 23.696 -19.414 22.705 1.00 27.34 1076 CYS A N 1
ATOM 8790 C CA . CYS A 1 1076 ? 22.349 -19.972 22.825 1.00 27.34 1076 CYS A CA 1
ATOM 8791 C C . CYS A 1 1076 ? 21.445 -18.994 23.587 1.00 27.34 1076 CYS A C 1
ATOM 8793 O O . CYS A 1 1076 ? 21.586 -18.830 24.798 1.00 27.34 1076 CYS A O 1
ATOM 8795 N N . ILE A 1 1077 ? 20.493 -18.386 22.879 1.00 32.81 1077 ILE A N 1
ATOM 8796 C CA . ILE A 1 1077 ? 19.315 -17.742 23.466 1.00 32.81 1077 ILE A CA 1
ATOM 8797 C C . ILE A 1 1077 ? 18.368 -18.872 23.885 1.00 32.81 1077 ILE A C 1
ATOM 8799 O O . ILE A 1 1077 ? 17.678 -19.465 23.061 1.00 32.81 1077 ILE A O 1
ATOM 8803 N N . CYS A 1 1078 ? 18.389 -19.221 25.170 1.00 28.92 1078 CYS A N 1
ATOM 8804 C CA . CYS A 1 1078 ? 17.591 -20.302 25.745 1.00 28.92 1078 CYS A CA 1
ATOM 8805 C C . CYS A 1 1078 ? 16.663 -19.729 26.827 1.00 28.92 1078 CYS A C 1
ATOM 8807 O O . CYS A 1 1078 ? 16.850 -20.004 28.006 1.00 28.92 1078 CYS A O 1
ATOM 8809 N N . TYR A 1 1079 ? 15.707 -18.875 26.442 1.00 34.00 1079 TYR A N 1
ATOM 8810 C CA . TYR A 1 1079 ? 14.739 -18.310 27.400 1.00 34.00 1079 TYR A CA 1
ATOM 8811 C C . TYR A 1 1079 ? 13.263 -18.346 26.964 1.00 34.00 1079 TYR A C 1
ATOM 8813 O O . TYR A 1 1079 ? 12.401 -18.148 27.809 1.00 34.00 1079 TYR A O 1
ATOM 8821 N N . CYS A 1 1080 ? 12.917 -18.696 25.716 1.00 31.11 1080 CYS A N 1
ATOM 8822 C CA . CYS A 1 1080 ? 11.521 -18.590 25.241 1.00 31.11 1080 CYS A CA 1
ATOM 8823 C C . CYS A 1 1080 ? 10.755 -19.909 25.003 1.00 31.11 1080 CYS A C 1
ATOM 8825 O O . CYS A 1 1080 ? 9.603 -19.860 24.590 1.00 31.11 1080 CYS A O 1
ATOM 8827 N N . LYS A 1 1081 ? 11.317 -21.094 25.291 1.00 26.75 1081 LYS A N 1
ATOM 8828 C CA . LYS A 1 1081 ? 10.600 -22.379 25.085 1.00 26.75 1081 LYS A CA 1
ATOM 8829 C C . LYS A 1 1081 ? 9.836 -22.896 26.321 1.00 26.75 1081 LYS A C 1
ATOM 8831 O O . LYS A 1 1081 ? 9.298 -23.993 26.291 1.00 26.75 1081 LYS A O 1
ATOM 8836 N N . PHE A 1 1082 ? 9.794 -22.135 27.417 1.00 39.28 1082 PHE A N 1
ATOM 8837 C CA . PHE A 1 1082 ? 9.469 -22.687 28.741 1.00 39.28 1082 PHE A CA 1
ATOM 8838 C C . PHE A 1 1082 ? 7.982 -22.688 29.139 1.00 39.28 1082 PHE A C 1
ATOM 8840 O O . PHE A 1 1082 ? 7.616 -23.412 30.054 1.00 39.28 1082 PHE A O 1
ATOM 8847 N N . VAL A 1 1083 ? 7.106 -21.937 28.465 1.00 36.19 1083 VAL A N 1
ATOM 8848 C CA . VAL A 1 1083 ? 5.688 -21.834 28.885 1.00 36.19 1083 VAL A CA 1
ATOM 8849 C C . VAL A 1 1083 ? 4.806 -22.956 28.303 1.00 36.19 1083 VAL A C 1
ATOM 8851 O O . VAL A 1 1083 ? 3.674 -23.133 28.736 1.00 36.19 1083 VAL A O 1
ATOM 8854 N N . VAL A 1 1084 ? 5.310 -23.762 27.359 1.00 30.02 1084 VAL A N 1
ATOM 8855 C CA . VAL A 1 1084 ? 4.485 -24.745 26.623 1.00 30.02 1084 VAL A CA 1
ATOM 8856 C C . VAL A 1 1084 ? 4.645 -26.198 27.115 1.00 30.02 1084 VAL A C 1
ATOM 8858 O O . VAL A 1 1084 ? 3.757 -27.003 26.862 1.00 30.02 1084 VAL A O 1
ATOM 8861 N N . ASP A 1 1085 ? 5.683 -26.535 27.894 1.00 28.39 1085 ASP A N 1
ATOM 8862 C CA . ASP A 1 1085 ? 6.006 -27.933 28.260 1.00 28.39 1085 ASP A CA 1
ATOM 8863 C C . ASP A 1 1085 ? 6.103 -28.199 29.784 1.00 28.39 1085 ASP A C 1
ATOM 8865 O O . ASP A 1 1085 ? 6.972 -28.939 30.247 1.00 28.39 1085 ASP A O 1
ATOM 8869 N N . LEU A 1 1086 ? 5.200 -27.639 30.597 1.00 34.06 1086 LEU A N 1
ATOM 8870 C CA . LEU A 1 1086 ? 5.020 -28.086 31.989 1.00 34.06 1086 LEU A CA 1
ATOM 8871 C C . LEU A 1 1086 ? 4.038 -29.273 32.029 1.00 34.06 1086 LEU A C 1
ATOM 8873 O O . LEU A 1 1086 ? 2.826 -29.089 32.081 1.00 34.06 1086 LEU A O 1
ATOM 8877 N N . LYS A 1 1087 ? 4.561 -30.506 31.990 1.00 28.83 1087 LYS A N 1
ATOM 8878 C CA . LYS A 1 1087 ? 3.834 -31.730 32.379 1.00 28.83 1087 LYS A CA 1
ATOM 8879 C C . LYS A 1 1087 ? 4.457 -32.295 33.652 1.00 28.83 1087 LYS A C 1
ATOM 8881 O O . LYS A 1 1087 ? 5.622 -32.684 33.630 1.00 28.83 1087 LYS A O 1
ATOM 8886 N N . VAL A 1 1088 ? 3.676 -32.394 34.724 1.00 34.44 1088 VAL A N 1
ATOM 8887 C CA . VAL A 1 1088 ? 4.074 -33.078 35.963 1.00 34.44 1088 VAL A CA 1
ATOM 8888 C C . VAL A 1 1088 ? 3.469 -34.482 35.966 1.00 34.44 1088 VAL A C 1
ATOM 8890 O O . VAL A 1 1088 ? 2.276 -34.659 35.740 1.00 34.44 1088 VAL A O 1
ATOM 8893 N N . GLN A 1 1089 ? 4.309 -35.495 36.184 1.00 25.91 1089 GLN A N 1
ATOM 8894 C CA . GLN A 1 1089 ? 3.886 -36.880 36.393 1.00 25.91 1089 GLN A CA 1
ATOM 8895 C C . GLN A 1 1089 ? 3.546 -37.088 37.870 1.00 25.91 1089 GLN A C 1
ATOM 8897 O O . GLN A 1 1089 ? 4.442 -37.098 38.713 1.00 25.91 1089 GLN A O 1
ATOM 8902 N N . THR A 1 1090 ? 2.281 -37.343 38.190 1.00 30.91 1090 THR A N 1
ATOM 8903 C CA . THR A 1 1090 ? 1.918 -37.984 39.456 1.00 30.91 1090 THR A CA 1
ATOM 8904 C C . THR A 1 1090 ? 2.062 -39.499 39.289 1.00 30.91 1090 THR A C 1
ATOM 8906 O O . THR A 1 1090 ? 1.435 -40.114 38.428 1.00 30.91 1090 THR A O 1
ATOM 8909 N N . LYS A 1 1091 ? 2.924 -40.136 40.093 1.00 26.88 1091 LYS A N 1
ATOM 8910 C CA . LYS A 1 1091 ? 2.848 -41.591 40.289 1.00 26.88 1091 LYS A CA 1
ATOM 8911 C C . LYS A 1 1091 ? 1.672 -41.863 41.233 1.00 26.88 1091 LYS A C 1
ATOM 8913 O O . LYS A 1 1091 ? 1.691 -41.316 42.337 1.00 26.88 1091 LYS A O 1
ATOM 8918 N N . PRO A 1 1092 ? 0.674 -42.679 40.856 1.00 27.86 1092 PRO A N 1
ATOM 8919 C CA . PRO A 1 1092 ? -0.361 -43.078 41.795 1.00 27.86 1092 PRO A CA 1
ATOM 8920 C C . PRO A 1 1092 ? 0.272 -43.948 42.886 1.00 27.86 1092 PRO A C 1
ATOM 8922 O O . PRO A 1 1092 ? 0.985 -44.910 42.602 1.00 27.86 1092 PRO A O 1
ATOM 8925 N N . ASN A 1 1093 ? 0.028 -43.574 44.139 1.00 29.17 1093 ASN A N 1
ATOM 8926 C CA . ASN A 1 1093 ? 0.332 -44.404 45.293 1.00 29.17 1093 ASN A CA 1
ATOM 8927 C C . ASN A 1 1093 ? -0.800 -45.438 45.405 1.00 29.17 1093 ASN A C 1
ATOM 8929 O O . ASN A 1 1093 ? -1.872 -45.143 45.932 1.00 29.17 1093 ASN A O 1
ATOM 8933 N N . GLU A 1 1094 ? -0.583 -46.642 44.879 1.00 31.17 1094 GLU A N 1
ATOM 8934 C CA . GLU A 1 1094 ? -1.365 -47.816 45.267 1.00 31.17 1094 GLU A CA 1
ATOM 8935 C C . GLU A 1 1094 ? -1.013 -48.144 46.720 1.00 31.17 1094 GLU A C 1
ATOM 8937 O O . GLU A 1 1094 ? -0.006 -48.793 46.981 1.00 31.17 1094 GLU A O 1
ATOM 8942 N N . ASN A 1 1095 ? -1.775 -47.588 47.664 1.00 32.16 1095 ASN A N 1
ATOM 8943 C CA . ASN A 1 1095 ? -2.104 -48.187 48.960 1.00 32.16 1095 ASN A CA 1
ATOM 8944 C C . ASN A 1 1095 ? -2.951 -47.199 49.773 1.00 32.16 1095 ASN A C 1
ATOM 8946 O O . ASN A 1 1095 ? -2.413 -46.316 50.438 1.00 32.16 1095 ASN A O 1
ATOM 8950 N N . ASN A 1 1096 ? -4.274 -47.350 49.693 1.00 26.39 1096 ASN A N 1
ATOM 8951 C CA . ASN A 1 1096 ? -5.140 -47.514 50.866 1.00 26.39 1096 ASN A CA 1
ATOM 8952 C C . ASN A 1 1096 ? -6.576 -47.825 50.413 1.00 26.39 1096 ASN A C 1
ATOM 8954 O O . ASN A 1 1096 ? -7.208 -47.037 49.711 1.00 26.39 1096 ASN A O 1
ATOM 8958 N N . LYS A 1 1097 ? -7.029 -49.020 50.806 1.00 27.64 1097 LYS A N 1
ATOM 8959 C CA . LYS A 1 1097 ? -8.434 -49.384 51.007 1.00 27.64 1097 LYS A CA 1
ATOM 8960 C C . LYS A 1 1097 ? -8.869 -48.915 52.386 1.00 27.64 1097 LYS A C 1
ATOM 8962 O O . LYS A 1 1097 ? -7.988 -48.914 53.277 1.00 27.64 1097 LYS A O 1
#

Secondary structure (DSSP, 8-state):
-TT-GGG-----HHHHHHHHHHHH-HHHHHHHHHHS-SHHHHHHHHHHTSSS-HHHHHHHHHHHHHHHHHHHHHTS--SSHHHHHHHHHHIIIII--HHHHHHHHHHHHHHHHHHHHHS-TTHHHHHHHH------------------TT-HHHHHHHHHHHHHTEEEEEE--TT-S-GGGSEEEEEEEE---TTSTTS----PPPPEEEEEEEHHHHHHHHHHHHHHHHTTSTT--THHHHHSPPGGG--HHHHHHHHHHTGGGGGGGHHHHHHHHHHHHHHTT--HHHHHHHHHH-HHHHHHHHH-S---TTS-HHHHHHHHHHHHHHHHHHHHIIIIIHHHHHHHHHHHHHHHHHHHTT--TTTTTTSEEETTS-HHHHHHHHHHHHHHHHHHHHHHHHHHHH-GGGGGS-HHHHHHHHHHHHHHHHH--HHHHHHHHHHHHTT-TT--HHHHHHHHHT-TT----TTTHHHHHHHHHHHHHHHHHHTS-----PPP---S-TTSEEEEE--GGGHHHHHHHHHHHTT----GGGEEE--TT--HHHHHHHHHHHB-S-SS---EEEEE-GGGS-HHHHHHHHHHTHHHHT-TTBEEEEEES-SSSHHHHHTGGGB--SPPP--HHHHHHHHHHHSB--HHHHHTT--SS-EEEEEE-SSTTS-HHHHHHHHHHTTTPPTTSEEEEEE-SSS--HHHHHHHHHTS--SSS-EEEEEEE-TT--TTHHHHHIIIIIS-EEE-TTS-EEE--TTEEEEEEPPSS-STTSS---HHHHHHHTGGGSHHHHTTTS-EEEEEETTSS---SS--TT-EEE-----HHHHHHHHHHHHHHTTTT-TTSTT----TTTSPP--HHHHHHHHHHH-HHHHT-HHHHHHHHHHHHHHHHHHHT-GGGSGGG--EETTTTEEP-HHHHHHHHHHHHHIIIIISTTTTTS-SSHHHHHHHHTTGGG--S--S-SPPHHHHHHHH-SSPEEEE----HHHHTT--S-TTS-HHHHHHH------EEEEBS-GGG--SHHHHHHHHHHHHH-----BHHHHHHHHHHHHHHHHHHGGG----------SSSSSS-----PPP-----

Foldseek 3Di:
DVPCPPPADDFDPQLVLVVVLCVVCVVLLVCLCVQCVDPVLLVVLLVQQPDDDPLSVLLSVLSVLSNVVSNVLVVDDDPDPVSSVVVSSCCRHPVGDPVNSVSSVSCSVCVVVSCPSSPPVVVVVVVVVPDDDDDDDDDDDDDDPDDDPPCPVPVVVVLLVQVVFWWKKFADDLPDPPLQQRIKIKGKDFDPPPPPPPPDPDPDDTDIDIDIDTLVRVVVSLVVLVCVVCVLPPDDDPVVLVPDDQQLPFWLVSVLVLLVSCVVVVVLCPPVLSVQLNVLSVVVRDGSNNQVVQVVVHLVSNLCSRRNPPRDDPRPSSVNSVSVSVSSVSSNSSCCSVPQVVLLSVLVVLLSVLLSVCVVQVHDPCNVPCSMGTSPDGSVVSVVSSVVSVVVSVVSVVVVVVLCVVQVVCLLDRSLLLVLLLVLLVCCLPPVPLLSLQQNVQSLCLVQVADASVLSCVLSNVPNPQDSDPVCSSVSSSVSSVSVVVSSVVVDDDPPQDDADDPFAALAEAEEADAPLCQLVQVLLVQVNGSHADANLQEDEDAQLDALSNLVSNLSVQQDPDPPDQDAHEYEACLRYDPVSLVSNLVCVVVRRRHRRGHYYYYHNDCPRPNNVSCVVNYDPDRRGRDLASLQVNLQVAEDDDPVCLLVVVDQHAHEAEEEALDPQQCLVVLVVVSVVVSVDDPQLEFEAEAQAQDDPLVSNFVRLSSHRRHPAAGEYEYEYDLRYHLCVLVVCCCCRRNQKGAHSSGRIGGHHRSYYYYYYFYNHHPVPVDGDHSQVSLVSNVSNHPSPPVHHHHYEYEGEPLAPDPPPDDPPRYDYPDDDDDPLLQLLLLLLVCLVVVVLFLPPLDFDDDSVPGDGQDPVNSCVSCVVLAVLLSNHVQLVVLLSFQSSLQVLQLVPQPCSGSVNFDADPPPRDTQSVSSLQSSLSSNVSNCVRRVPVPPPPPPDPVVVVVVVVVVVPDDDPPLPDDDVVVVCLAVDAPWHKDFDDDPPVVSVVPGPDPPADPVRSSVPDDGDSAMETRHLALVPRPHPVSVSVVVVCVPVVHPHDHNVVVVVVVVVVVVVVVVVCVVDDDDDDPDPDDPPPPRDDDDDDDDPPDDD

Radius of gyration: 40.61 Å; chains: 1; bounding box: 100×85×115 Å

Sequence (1097 aa):
MNKNRQHLPKVPSDGMEWLRIIASSNKIMKECFDTFRNNQVFEDHMQNFAENDSVQQARGTSLMEVRKYLINFLTSNFNNMSAMYNRLLHFAQNEMNSEKLECFKIIRSAWDSIVQDAIDPQVCFFFLVFLGRKKKEPLKKNLYFGLKKKKKGWMHQKDKEMLKKIRNVHFEDEKQLDKEKYMEIEYLTEETSKETEEKSGMQKEPKKQMKRMSQEEFEQLTDRLLMFITGDAGGTDNEVLTSQKGISVMTREDIEELLKRRQKQMTAMGPDVFKIVLDRIRTQAIDGQKLIASLKKSARALGELLLGQDFDIAINREQLVTELMKIIDFEILKERVKNDLIPKFDKCKSIAKKRLEYFGLGGRQELEMERIIEFSRGIDKFEAIDNQWNLCLKKWISDVSNLRQRYPLLSFYTVNDMRFLCERLRSYVQSNKQGSIGAIASKISLIYPDITIAQIQANVASKSNWNWEDKNILEELAKTLETFESVAKSSGKSIKDEKTVKYLLPGQPRLYICQDSQVLSYVVKLYLSQGQIPIASRMLFCDHSTSLEQLECFLIRSVSHSTATIALHCLVLPELLTRPVQQGLIRILPNYMTKSHSLLAVITTDSQCLMAQTLSAYRDTNPPILDQTESKEFYAKVLCTDFDAFRQKKNDAPFVTVYFSQNPCVGKSYVIAQRAKSLNLKDGYFVHVPINTSVVDTDFIVDRLSSAPVTDDLTVFHINISSQAGKDVNTMMFQLLVLRYITKVNGESFSVRKNHAFLVELPTQLSSTHVKTRLSDVFNWFYFFGDRIKDLAIPFSEVIDDLRTAPNTNPPEHAVRNQLALSEKEHFVLKYLDALNKGLLNNSQLTKDWDHTQHSLVDIQRIKQLLVQYSPKAWNSLVQFKSFLQFMYRQLLQVYNFLYIKNEYVPMIDKDRHIIPLHEMIVFSLVQSAQDIACSSHLIYEPTTDIEVKEKEEKEEEAEEASGTEEFFLVQMWKTADPPIVLLNQTPIAKSTQICMSNLITLRQDLEQAQIEHSLSLLSMNLKKNVHPHAVEWTLVQEQHKWDIYNFEEDFQKRQTWCRKMECTTRREKTSRSKCICYCKFVVDLKVQTKPNENNK

pLDDT: mean 80.05, std 18.13, range [25.91, 98.5]

Organism: Reticulomyxa filosa (NCBI:txid46433)